Protein 5UIJ (pdb70)

Secondary structure (DSSP, 8-state):
-EEEEEE-HHHHHHHHHHHHHH-TT-EEEEE--TT--SS--SS--HHHHHHHTTPPB--HHHHHT-SSEEEEEES--S---GGGSSS--EEEEESS-TTSSEES-TTTHHHHTT-SEEEEEEEE--SSSS-SPEEEEEEEE--TT--HHHHHHHHHHHHHHHHHHHHHHHHHT----BPPPSTT--EE-GGG--GGG-----SS-HHHHHHHHHHT-BTTTB--EETTEEEEEEEE-S----SPTT-EEEE-SSEEEE--SSS-EEEEEP-HHHHHHHTTT--HHHHHHH-SSGGGGG---TT---HHHHHHHTT-HHHHHHHHHHT--TT-B-TT--BHHHHHHHHHHHH---TTHHHHHHTT--TT---TTS--HHHHHHHTT-HHHHHHHHTT--/-EEEEEE-HHHHHHHHHHHHHH-TT-EEEEEE-TT--SS--SS--HHHHHHHHTPPB--HHHHHT-TTEEEEEES--S---GGGSSS--EEEEESSSTTTTEES-TTTHHHHTT-SEEEEEEEE--SSSS-SPEEEEEEEE--TT--HHHHHHHHHHHHHHHHHHHHHHHHTT----BPPPSTT--EE-GGG--TTS-----SS-HHHHHHHHHHH-BTTTB--EETTEEEEEEEE-S----SPTT-EEEE-SSEEEE--SSS-EEEEE--HHHHHHHTTT--HHHHHHH-SSGGGGG---TT---HHHHHHHTT-HHHHHHHHHTT--TT-B-TT--BHHHHHHHHHHHH---TTHHHHHHTT--TT---TTS--HHHHHHHHT-HHHHHHHHTT-

Structure (mmCIF, N/CA/C/O backbone):
data_5UIJ
#
_entry.id   5UIJ
#
_cell.length_a   73.910
_cell.length_b   64.757
_cell.length_c   97.757
_cell.angle_alpha   90.00
_cell.angle_beta   90.54
_cell.angle_gamma   90.00
#
_symmetry.space_group_name_H-M   'P 1 21 1'
#
loop_
_entity.id
_entity.type
_entity.pdbx_description
1 polymer Formyltransferase
2 non-polymer "THYMIDINE-5'-DIPHOSPHATE"
3 non-polymer 1,2-ETHANEDIOL
4 non-polymer 'SODIUM ION'
5 water water
#
loop_
_atom_site.group_PDB
_atom_site.id
_atom_site.type_symbol
_atom_site.label_atom_id
_atom_site.label_alt_id
_atom_site.label_comp_id
_atom_site.label_asym_id
_atom_site.label_entity_id
_atom_site.label_seq_id
_atom_site.pdbx_PDB_ins_code
_atom_site.Cartn_x
_atom_site.Cartn_y
_atom_site.Cartn_z
_atom_site.occupancy
_atom_site.B_iso_or_equiv
_atom_site.auth_seq_id
_atom_site.auth_comp_id
_atom_site.auth_asym_id
_atom_site.auth_atom_id
_atom_site.pdbx_PDB_model_num
ATOM 1 N N . MET A 1 8 ? -15.388 -8.255 15.624 1.00 55.84 1 MET A N 1
ATOM 2 C CA . MET A 1 8 ? -15.285 -7.175 16.636 1.00 57.59 1 MET A CA 1
ATOM 3 C C . MET A 1 8 ? -14.714 -5.959 15.910 1.00 48.75 1 MET A C 1
ATOM 4 O O . MET A 1 8 ? -14.705 -5.973 14.682 1.00 33.51 1 MET A O 1
ATOM 9 N N . LYS A 1 9 ? -14.320 -4.892 16.605 1.00 34.74 2 LYS A N 1
ATOM 10 C CA . LYS A 1 9 ? -13.935 -3.640 15.930 1.00 32.59 2 LYS A CA 1
ATOM 11 C C . LYS A 1 9 ? -12.578 -3.104 16.408 1.00 29.15 2 LYS A C 1
ATOM 12 O O . LYS A 1 9 ? -12.149 -3.367 17.522 1.00 27.27 2 LYS A O 1
ATOM 18 N N . ILE A 1 10 ? -11.895 -2.342 15.561 1.00 28.21 3 ILE A N 1
ATOM 19 C CA . ILE A 1 10 ? -10.633 -1.724 15.958 1.00 24.52 3 ILE A CA 1
ATOM 20 C C . ILE A 1 10 ? -10.529 -0.325 15.362 1.00 22.43 3 ILE A C 1
ATOM 21 O O . ILE A 1 10 ? -10.955 -0.068 14.242 1.00 23.14 3 ILE A O 1
ATOM 26 N N . ILE A 1 11 ? -9.974 0.585 16.156 1.00 21.70 4 ILE A N 1
ATOM 27 C CA . ILE A 1 11 ? -9.687 1.936 15.712 1.00 20.63 4 ILE A CA 1
ATOM 28 C C . ILE A 1 11 ? -8.168 2.077 15.645 1.00 18.92 4 ILE A C 1
ATOM 29 O O . ILE A 1 11 ? -7.478 1.804 16.629 1.00 19.90 4 ILE A O 1
ATOM 34 N N . ILE A 1 12 ? -7.677 2.440 14.473 1.00 17.26 5 ILE A N 1
ATOM 35 C CA . ILE A 1 12 ? -6.248 2.572 14.244 1.00 19.34 5 ILE A CA 1
ATOM 36 C C . ILE A 1 12 ? -6.031 4.066 14.124 1.00 15.25 5 ILE A C 1
ATOM 37 O O . ILE A 1 12 ? -6.512 4.724 13.214 1.00 16.76 5 ILE A O 1
ATOM 42 N N . ALA A 1 13 ? -5.217 4.585 15.025 1.00 16.43 6 ALA A N 1
ATOM 43 C CA . ALA A 1 13 ? -5.031 6.044 15.140 1.00 16.37 6 ALA A CA 1
ATOM 44 C C . ALA A 1 13 ? -3.568 6.413 14.969 1.00 14.83 6 ALA A C 1
ATOM 45 O O . ALA A 1 13 ? -2.724 6.056 15.776 1.00 15.47 6 ALA A O 1
ATOM 47 N N . GLY A 1 14 ? -3.238 7.093 13.894 1.00 15.23 7 GLY A N 1
ATOM 48 C CA . GLY A 1 14 ? -1.841 7.440 13.699 1.00 18.35 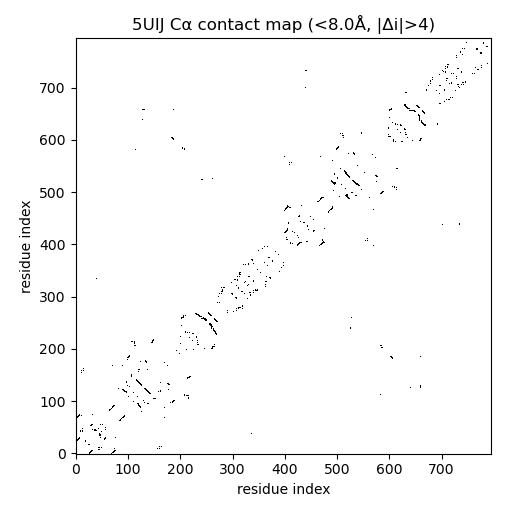7 GLY A CA 1
ATOM 49 C C . GLY A 1 14 ? -1.453 7.561 12.252 1.00 18.52 7 GLY A C 1
ATOM 50 O O . GLY A 1 14 ? -2.272 7.998 11.400 1.00 19.83 7 GLY A O 1
ATOM 51 N N . LYS A 1 15 ? -0.209 7.169 11.992 1.00 16.47 8 LYS A N 1
ATOM 52 C CA . LYS A 1 15 ? 0.450 7.548 10.746 1.00 16.71 8 LYS A CA 1
ATOM 53 C C . LYS A 1 15 ? 1.496 6.587 10.224 1.00 16.15 8 LYS A C 1
ATOM 54 O O . LYS A 1 15 ? 1.913 5.679 10.942 1.00 15.34 8 LYS A O 1
ATOM 60 N N . ASN A 1 16 ? 1.933 6.865 8.993 1.00 17.76 9 ASN A N 1
ATOM 61 C CA . ASN A 1 16 ? 3.176 6.304 8.416 1.00 18.05 9 ASN A CA 1
ATOM 62 C C . ASN A 1 16 ? 3.072 4.792 8.159 1.00 20.01 9 ASN A C 1
ATOM 63 O O . ASN A 1 16 ? 1.988 4.217 8.236 1.00 20.65 9 ASN A O 1
ATOM 68 N N . ASP A 1 17 ? 4.181 4.126 7.829 1.00 20.60 10 ASP A N 1
ATOM 69 C CA . ASP A 1 17 ? 4.123 2.727 7.381 1.00 19.67 10 ASP A CA 1
ATOM 70 C C . ASP A 1 17 ? 3.659 1.819 8.495 1.00 22.53 10 ASP A C 1
ATOM 71 O O . ASP A 1 17 ? 3.139 0.704 8.258 1.00 20.35 10 ASP A O 1
ATOM 76 N N . ILE A 1 18 ? 3.819 2.266 9.740 1.00 20.71 11 ILE A N 1
ATOM 77 C CA . ILE A 1 18 ? 3.321 1.417 10.813 1.00 18.32 11 ILE A CA 1
ATOM 78 C C . ILE A 1 18 ? 1.781 1.310 10.814 1.00 20.22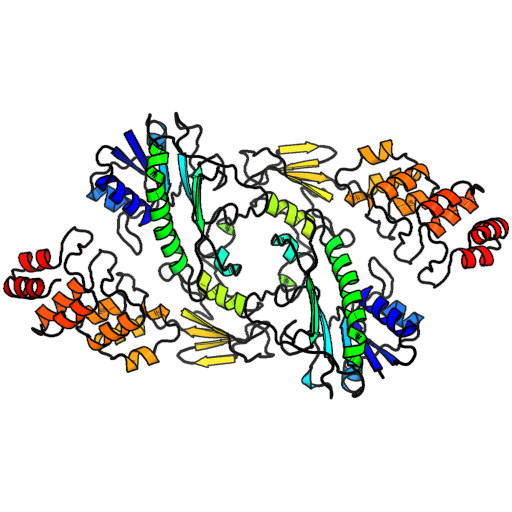 11 ILE A C 1
ATOM 79 O O . ILE A 1 18 ? 1.245 0.196 10.877 1.00 18.55 11 ILE A O 1
ATOM 84 N N . ALA A 1 19 ? 1.062 2.435 10.756 1.00 18.46 12 ALA A N 1
ATOM 85 C CA . ALA A 1 19 ? -0.400 2.410 10.596 1.00 19.37 12 ALA A CA 1
ATOM 86 C C . ALA A 1 19 ? -0.828 1.679 9.313 1.00 20.25 12 ALA A C 1
ATOM 87 O O . ALA A 1 19 ? -1.686 0.775 9.349 1.00 19.96 12 ALA A O 1
ATOM 89 N N . VAL A 1 20 ? -0.196 2.015 8.198 1.00 17.83 13 VAL A N 1
ATOM 90 C CA . VAL A 1 20 ? -0.535 1.380 6.929 1.00 21.08 13 VAL A CA 1
ATOM 91 C C . VAL A 1 20 ? -0.398 -0.125 7.048 1.00 21.24 13 VAL A C 1
ATOM 92 O O . VAL A 1 20 ? -1.315 -0.890 6.744 1.00 25.63 13 VAL A O 1
ATOM 96 N N . ASN A 1 21 ? 0.740 -0.572 7.545 1.00 25.65 14 ASN A N 1
ATOM 97 C CA . ASN A 1 21 ? 1.031 -1.992 7.490 1.00 27.15 14 ASN A CA 1
ATOM 98 C C . ASN A 1 21 ? 0.313 -2.810 8.521 1.00 28.34 14 ASN A C 1
ATOM 99 O O . ASN A 1 21 ? 0.018 -3.982 8.275 1.00 25.73 14 ASN A O 1
ATOM 104 N N . VAL A 1 22 ? 0.091 -2.236 9.698 1.00 22.98 15 VAL A N 1
ATOM 105 C CA . VAL A 1 22 ? -0.790 -2.895 10.646 1.00 22.32 15 VAL A CA 1
ATOM 106 C C . VAL A 1 22 ? -2.185 -3.036 10.052 1.00 21.58 15 VAL A C 1
ATOM 107 O O . VAL A 1 22 ? -2.793 -4.111 10.118 1.00 25.40 15 VAL A O 1
ATOM 111 N N . THR A 1 23 ? -2.667 -1.975 9.418 1.00 20.62 16 THR A N 1
ATOM 112 C CA . THR A 1 23 ? -3.956 -2.036 8.753 1.00 21.81 16 THR A CA 1
ATOM 113 C C . THR A 1 23 ? -4.027 -3.107 7.651 1.00 27.43 16 THR A C 1
ATOM 114 O O . THR A 1 23 ? -5.013 -3.868 7.565 1.00 23.04 16 THR A O 1
ATOM 118 N N . ARG A 1 24 ? -2.996 -3.151 6.812 1.00 24.44 17 ARG A N 1
ATOM 119 C CA . ARG A 1 24 ? -2.971 -4.105 5.715 1.00 33.72 17 ARG A CA 1
ATOM 120 C C . ARG A 1 24 ? -3.037 -5.538 6.240 1.00 29.89 17 ARG A C 1
ATOM 121 O O . ARG A 1 24 ? -3.741 -6.384 5.665 1.00 29.25 17 ARG A O 1
ATOM 129 N N . TRP A 1 25 ? -2.324 -5.806 7.329 1.00 23.74 18 TRP A N 1
ATOM 130 C CA . TRP A 1 25 ? -2.326 -7.135 7.878 1.00 28.69 18 TRP A CA 1
ATOM 131 C C . TRP A 1 25 ? -3.721 -7.506 8.344 1.00 37.15 18 TRP A C 1
ATOM 132 O O . TRP A 1 25 ? -4.146 -8.647 8.146 1.00 31.33 18 TRP A O 1
ATOM 143 N N . LEU A 1 26 ? -4.389 -6.549 8.989 1.00 30.75 19 LEU A N 1
ATOM 144 C CA . LEU A 1 26 ? -5.724 -6.758 9.501 1.00 33.83 19 LEU A CA 1
ATOM 145 C C . LEU A 1 26 ? -6.719 -7.038 8.378 1.00 32.87 19 LEU A C 1
ATOM 146 O O . LEU A 1 26 ? -7.509 -7.962 8.482 1.00 32.85 19 LEU A O 1
ATOM 151 N N . GLN A 1 27 ? -6.687 -6.240 7.322 1.00 30.77 20 GLN A N 1
ATOM 152 C CA . GLN A 1 27 ? -7.506 -6.529 6.185 1.00 30.21 20 GLN A CA 1
ATOM 153 C C . GLN A 1 27 ? -7.201 -7.932 5.637 1.00 36.35 20 GLN A C 1
ATOM 154 O O . GLN A 1 27 ? -8.092 -8.580 5.112 1.00 33.33 20 GLN A O 1
ATOM 160 N N . LYS A 1 28 ? -5.985 -8.432 5.808 1.00 37.22 21 LYS A N 1
ATOM 161 C CA . LYS A 1 28 ? -5.654 -9.750 5.285 1.00 45.73 21 LYS A CA 1
ATOM 162 C C . LYS A 1 28 ? -6.064 -10.890 6.206 1.00 46.80 21 LYS A C 1
ATOM 163 O O . LYS A 1 28 ? -6.669 -11.848 5.743 1.00 42.79 21 LYS A O 1
ATOM 169 N N . LYS A 1 29 ? -5.708 -10.824 7.483 1.00 44.34 22 LYS A N 1
ATOM 170 C CA . LYS A 1 29 ? -5.797 -11.990 8.364 1.00 48.07 22 LYS A CA 1
ATOM 171 C C . LYS A 1 29 ? -6.984 -11.899 9.299 1.00 51.80 22 LYS A C 1
ATOM 172 O O . LYS A 1 29 ? -7.217 -12.811 10.088 1.00 58.51 22 LYS A O 1
ATOM 178 N N . LYS A 1 30 ? -7.698 -10.785 9.264 1.00 51.52 23 LYS A N 1
ATOM 179 C CA . LYS A 1 30 ? -8.795 -10.595 10.200 1.00 58.39 23 LYS A CA 1
ATOM 180 C C . LYS A 1 30 ? -9.889 -9.853 9.452 1.00 60.20 23 LYS A C 1
ATOM 181 O O . LYS A 1 30 ? -10.203 -8.707 9.762 1.00 65.34 23 LYS A O 1
ATOM 187 N N . LYS A 1 31 ? -10.462 -10.519 8.455 1.00 57.13 24 LYS A N 1
ATOM 188 C CA . LYS A 1 31 ? -11.323 -9.840 7.488 1.00 61.22 24 LYS A CA 1
ATOM 189 C C . LYS A 1 31 ? -12.706 -9.612 8.083 1.00 50.93 24 LYS A C 1
ATOM 190 O O . LYS A 1 31 ? -13.460 -8.756 7.624 1.00 46.19 24 LYS A O 1
ATOM 196 N N . ASN A 1 32 ? -12.989 -10.388 9.127 1.00 49.64 25 ASN A N 1
ATOM 197 C CA . ASN A 1 32 ? -14.116 -10.207 10.042 1.00 59.86 25 ASN A CA 1
ATOM 198 C C . ASN A 1 32 ? -14.127 -8.952 10.951 1.00 59.36 25 ASN A C 1
ATOM 199 O O . ASN A 1 32 ? -14.931 -8.886 11.878 1.00 59.66 25 ASN A O 1
ATOM 204 N N . ILE A 1 33 ? -13.225 -7.990 10.749 1.00 55.95 26 ILE A N 1
ATOM 205 C CA . ILE A 1 33 ? -12.962 -6.946 11.750 1.00 46.47 26 ILE A CA 1
ATOM 206 C C . ILE A 1 33 ? -13.304 -5.640 11.070 1.00 37.85 26 ILE A C 1
ATOM 207 O O . ILE A 1 33 ? -12.750 -5.312 10.025 1.00 43.63 26 ILE A O 1
ATOM 212 N N . GLU A 1 34 ? -14.199 -4.881 11.682 1.00 32.25 27 GLU A N 1
ATOM 213 C CA . GLU A 1 34 ? -14.507 -3.543 11.215 1.00 30.23 27 GLU A CA 1
ATOM 214 C C . GLU A 1 34 ? -13.388 -2.579 11.650 1.00 28.49 27 GLU A C 1
ATOM 215 O O . GLU A 1 34 ? -13.033 -2.518 12.836 1.00 27.36 27 GLU A O 1
ATOM 221 N N . ILE A 1 35 ? -12.833 -1.840 10.691 1.00 23.23 28 ILE A N 1
ATOM 222 C CA . ILE A 1 35 ? -11.663 -1.028 10.972 1.00 24.64 28 ILE A CA 1
ATOM 223 C C . ILE A 1 35 ? -12.083 0.406 10.845 1.00 21.67 28 ILE A C 1
ATOM 224 O O . ILE A 1 35 ? -12.739 0.732 9.874 1.00 20.98 28 ILE A O 1
ATOM 229 N N . TYR A 1 36 ? -11.735 1.241 11.822 1.00 20.81 29 TYR A N 1
ATOM 230 C CA . TYR A 1 36 ? -11.846 2.691 11.644 1.00 23.31 29 TYR A CA 1
ATOM 231 C C . TYR A 1 36 ? -10.502 3.327 11.902 1.00 21.38 29 TYR A C 1
ATOM 232 O O . TYR A 1 36 ? -9.718 2.854 12.736 1.00 23.65 29 TYR A O 1
ATOM 241 N N . ALA A 1 37 ? -10.318 4.450 11.228 1.00 21.00 30 ALA A N 1
ATOM 242 C CA . ALA A 1 37 ? -9.049 5.113 11.175 1.00 20.84 30 ALA A CA 1
ATOM 243 C C . ALA A 1 37 ? -9.200 6.492 11.787 1.00 20.78 30 ALA A C 1
ATOM 244 O O . ALA A 1 37 ? -10.187 7.203 11.507 1.00 20.91 30 ALA A O 1
ATOM 246 N N . ILE A 1 38 ? -8.184 6.920 12.538 1.00 18.68 31 ILE A N 1
ATOM 247 C CA . ILE A 1 38 ? -7.988 8.345 12.788 1.00 19.12 31 ILE A CA 1
ATOM 248 C C . ILE A 1 38 ? -6.616 8.745 12.270 1.00 21.94 31 ILE A C 1
ATOM 249 O O . ILE A 1 38 ? -5.612 8.068 12.538 1.00 19.45 31 ILE A O 1
ATOM 254 N N . CYS A 1 39 ? -6.565 9.861 11.557 1.00 17.37 32 CYS A N 1
ATOM 255 C CA . CYS A 1 39 ? -5.317 10.297 10.963 1.00 19.56 32 CYS A CA 1
ATOM 256 C C . CYS A 1 39 ? -4.764 11.455 11.768 1.00 21.13 32 CYS A C 1
ATOM 257 O O . CYS A 1 39 ? -5.471 12.040 12.598 1.00 19.27 32 CYS A O 1
ATOM 260 N N . ASN A 1 40 ? -3.511 11.780 11.474 1.00 19.72 33 ASN A N 1
ATOM 261 C CA . ASN A 1 40 ? -2.806 12.820 12.203 1.00 21.28 33 ASN A CA 1
ATOM 262 C C . ASN A 1 40 ? -3.035 14.133 11.472 1.00 25.14 33 ASN A C 1
ATOM 263 O O . ASN A 1 40 ? -3.213 14.134 10.265 1.00 22.15 33 ASN A O 1
ATOM 268 N N . ALA A 1 41 ? -2.994 15.242 12.202 1.00 24.75 34 ALA A N 1
ATOM 269 C CA . ALA A 1 41 ? -3.287 16.559 11.640 1.00 28.68 34 ALA A CA 1
ATOM 270 C C . ALA A 1 41 ? -2.389 16.919 10.471 1.00 26.01 34 ALA A C 1
ATOM 271 O O . ALA A 1 41 ? -2.751 17.737 9.621 1.00 26.14 34 ALA A O 1
ATOM 273 N N . ASN A 1 42 ? -1.204 16.337 10.395 1.00 22.15 35 ASN A N 1
ATOM 274 C CA . ASN A 1 42 ? -0.319 16.755 9.331 1.00 26.08 35 ASN A CA 1
ATOM 275 C C . ASN A 1 42 ? -0.095 15.703 8.258 1.00 26.70 35 ASN A C 1
ATOM 276 O O . ASN A 1 42 ? 0.890 15.763 7.555 1.00 28.90 35 ASN A O 1
ATOM 281 N N . ASP A 1 43 ? -0.985 14.724 8.177 1.00 25.06 36 ASP A N 1
ATOM 282 C CA . ASP A 1 43 ? -0.957 13.756 7.110 1.00 26.25 36 ASP A CA 1
ATOM 283 C C . ASP A 1 43 ? -1.548 14.483 5.887 1.00 30.89 36 ASP A C 1
ATOM 284 O O . ASP A 1 43 ? -2.759 14.771 5.854 1.00 35.42 36 ASP A O 1
ATOM 289 N N . THR A 1 44 ? -0.687 14.818 4.921 1.00 26.67 37 THR A N 1
ATOM 290 C CA . THR A 1 44 ? -1.078 15.595 3.735 1.00 30.91 37 THR A CA 1
ATOM 291 C C . THR A 1 44 ? -1.992 14.827 2.790 1.00 33.49 37 THR A C 1
ATOM 292 O O . THR A 1 44 ? -2.480 15.389 1.818 1.00 35.66 37 THR A O 1
ATOM 296 N N . GLY A 1 45 ? -2.175 13.529 2.991 1.00 29.07 38 GLY A N 1
ATOM 297 C CA . GLY A 1 45 ? -2.865 12.717 1.994 1.00 29.86 38 GLY A CA 1
ATOM 298 C C . GLY A 1 45 ? -2.003 12.277 0.820 1.00 29.56 38 GLY A C 1
ATOM 299 O O . GLY A 1 45 ? -2.480 11.582 -0.064 1.00 31.99 38 GLY A O 1
ATOM 300 N N . ILE A 1 46 ? -0.720 12.614 0.825 1.00 29.35 39 ILE A N 1
ATOM 301 C CA . ILE A 1 46 ? 0.193 12.257 -0.256 1.00 30.89 39 ILE A CA 1
ATOM 302 C C . ILE A 1 46 ? 1.336 11.418 0.283 1.00 30.04 39 ILE A C 1
ATOM 303 O O . ILE A 1 46 ? 1.854 11.727 1.355 1.00 29.88 39 ILE A O 1
ATOM 308 N N . ASP A 1 47 ? 1.738 10.382 -0.452 1.00 24.96 40 ASP A N 1
ATOM 309 C CA . ASP A 1 47 ? 2.804 9.518 0.013 1.00 29.28 40 ASP A CA 1
ATOM 310 C C . ASP A 1 47 ? 4.130 10.270 0.017 1.00 29.33 40 ASP A C 1
ATOM 311 O O . ASP A 1 47 ? 4.381 11.042 -0.901 1.00 30.96 40 ASP A O 1
ATOM 316 N N . THR A 1 48 ? 4.952 10.099 1.050 1.00 27.22 41 THR A N 1
ATOM 317 C CA . THR A 1 48 ? 6.299 10.668 1.042 1.00 28.57 41 THR A CA 1
ATOM 318 C C . THR A 1 48 ? 7.306 9.588 1.385 1.00 27.04 41 THR A C 1
ATOM 319 O O . THR A 1 48 ? 7.080 8.429 1.034 1.00 25.64 41 THR A O 1
ATOM 323 N N . PHE A 1 49 ? 8.403 9.899 2.087 1.00 25.53 42 PHE A N 1
ATOM 324 C CA . PHE A 1 49 ? 9.271 8.805 2.556 1.00 25.15 42 PHE A CA 1
ATOM 325 C C . PHE A 1 49 ? 8.547 7.777 3.430 1.00 25.02 42 PHE A C 1
ATOM 326 O O . PHE A 1 49 ? 8.973 6.642 3.489 1.00 20.47 42 PHE A O 1
ATOM 334 N N . GLN A 1 50 ? 7.444 8.151 4.080 1.00 24.54 43 GLN A N 1
ATOM 335 C CA . GLN A 1 50 ? 6.478 7.171 4.622 1.00 21.67 43 GLN A CA 1
ATOM 336 C C . GLN A 1 50 ? 5.175 7.296 3.854 1.00 20.10 43 GLN A C 1
ATOM 337 O O . GLN A 1 50 ? 4.831 8.388 3.398 1.00 18.48 43 GLN A O 1
ATOM 343 N N . ARG A 1 51 ? 4.414 6.202 3.832 1.00 22.31 44 ARG A N 1
ATOM 344 C CA . ARG A 1 51 ? 3.114 6.220 3.183 1.00 25.17 44 ARG A CA 1
ATOM 345 C C . ARG A 1 51 ? 2.169 7.142 3.970 1.00 23.77 44 ARG A C 1
ATOM 346 O O . ARG A 1 51 ? 2.288 7.302 5.193 1.00 27.05 44 ARG A O 1
ATOM 354 N N . SER A 1 52 ? 1.282 7.813 3.250 1.00 19.69 45 SER A N 1
ATOM 355 C CA . SER A 1 52 ? 0.128 8.459 3.844 1.00 23.48 45 SER A CA 1
ATOM 356 C C . SER A 1 52 ? -0.913 7.428 4.303 1.00 21.87 45 SER A C 1
ATOM 357 O O . SER A 1 52 ? -1.510 6.721 3.490 1.00 21.84 45 SER A O 1
ATOM 360 N N . PHE A 1 53 ? -1.127 7.366 5.616 1.00 18.75 46 PHE A N 1
ATOM 361 C CA . PHE A 1 53 ? -2.223 6.599 6.160 1.00 19.16 46 PHE A CA 1
ATOM 362 C C . PHE A 1 53 ? -3.586 7.106 5.680 1.00 21.34 46 PHE A C 1
ATOM 363 O O . PHE A 1 53 ? -4.462 6.291 5.396 1.00 22.21 46 PHE A O 1
ATOM 371 N N . LYS A 1 54 ? -3.753 8.414 5.547 1.00 21.58 47 LYS A N 1
ATOM 372 C CA . LYS A 1 54 ? -5.027 8.979 5.121 1.00 25.70 47 LYS A CA 1
ATOM 373 C C . LYS A 1 54 ? -5.332 8.523 3.683 1.00 30.26 47 LYS A C 1
ATOM 374 O O . LYS A 1 54 ? -6.474 8.209 3.334 1.00 23.48 47 LYS A O 1
ATOM 380 N N . LYS A 1 55 ? -4.291 8.548 2.847 1.00 30.23 48 LYS A N 1
ATOM 381 C CA . LYS A 1 55 ? -4.404 8.117 1.464 1.00 28.07 48 LYS A CA 1
ATOM 382 C C . LYS A 1 55 ? -4.792 6.674 1.377 1.00 26.41 48 LYS A C 1
ATOM 383 O O . LYS A 1 55 ? -5.703 6.321 0.653 1.00 34.74 48 LYS A O 1
ATOM 389 N N . TYR A 1 56 ? -4.064 5.839 2.093 1.00 23.74 49 TYR A N 1
ATOM 390 C CA . TYR A 1 56 ? -4.374 4.450 2.193 1.00 22.32 49 TYR A CA 1
ATOM 391 C C . TYR A 1 56 ? -5.820 4.170 2.597 1.00 26.30 49 TYR A C 1
ATOM 392 O O . TYR A 1 56 ? -6.509 3.369 1.960 1.00 24.35 49 TYR A O 1
ATOM 401 N N . CYS A 1 57 ? -6.275 4.810 3.669 1.00 23.87 50 CYS A N 1
ATOM 402 C CA . CYS A 1 57 ? -7.656 4.614 4.112 1.00 24.65 50 CYS A CA 1
ATOM 403 C C . CYS A 1 57 ? -8.660 5.074 3.035 1.00 24.81 50 CYS A C 1
ATOM 404 O O . CYS A 1 57 ? -9.631 4.383 2.761 1.00 25.62 50 CYS A O 1
ATOM 407 N N . LYS A 1 58 ? -8.428 6.217 2.404 1.00 27.54 51 LYS A N 1
ATOM 408 C CA . LYS A 1 58 ? -9.305 6.608 1.310 1.00 31.79 51 LYS A CA 1
ATOM 409 C C . LYS A 1 58 ? -9.312 5.612 0.158 1.00 35.33 51 LYS A C 1
ATOM 410 O O . LYS A 1 58 ? -10.374 5.168 -0.276 1.00 32.37 51 LYS A O 1
ATOM 416 N N . ASP A 1 59 ? -8.127 5.231 -0.291 1.00 32.94 52 ASP A N 1
ATOM 417 C CA . ASP A 1 59 ? -7.987 4.262 -1.365 1.00 34.41 52 ASP A CA 1
ATOM 418 C C . ASP A 1 59 ? -8.542 2.906 -0.983 1.00 34.32 52 ASP A C 1
ATOM 419 O O . ASP A 1 59 ? -8.856 2.118 -1.850 1.00 33.66 52 ASP A O 1
ATOM 424 N N . ASN A 1 60 ? -8.689 2.609 0.298 1.00 30.63 53 ASN A N 1
ATOM 425 C CA . ASN A 1 60 ? -9.241 1.315 0.681 1.00 32.46 53 ASN A CA 1
ATOM 426 C C . ASN A 1 60 ? -10.606 1.405 1.368 1.00 29.67 53 ASN A C 1
ATOM 427 O O . ASN A 1 60 ? -11.031 0.475 2.044 1.00 30.72 53 ASN A O 1
ATOM 432 N N . LEU A 1 61 ? -11.307 2.514 1.170 1.00 31.35 54 LEU A N 1
ATOM 433 C CA . LEU A 1 61 ? -12.628 2.663 1.768 1.00 36.35 54 LEU A CA 1
ATOM 434 C C . LEU A 1 61 ? -12.646 2.329 3.267 1.00 35.23 54 LEU A C 1
ATOM 435 O O . LEU A 1 61 ? -13.627 1.790 3.762 1.00 33.69 54 LEU A O 1
ATOM 440 N N . ILE A 1 62 ? -11.591 2.700 4.000 1.00 29.85 55 ILE A N 1
ATOM 441 C CA . ILE A 1 62 ? -11.573 2.550 5.451 1.00 27.55 55 ILE A CA 1
ATOM 442 C C . ILE A 1 62 ? -12.101 3.862 5.995 1.00 23.77 55 ILE A C 1
ATOM 443 O O . ILE A 1 62 ? -11.593 4.905 5.646 1.00 29.24 55 ILE A O 1
ATOM 448 N N . PRO A 1 63 ? -13.167 3.841 6.791 1.00 22.78 56 PRO A N 1
ATOM 449 C CA . PRO A 1 63 ? -13.723 5.115 7.247 1.00 21.33 56 PRO A CA 1
ATOM 450 C C . PRO A 1 63 ? -12.745 5.845 8.177 1.00 22.26 56 PRO A C 1
ATOM 451 O O . PRO A 1 63 ? -12.127 5.256 9.072 1.00 21.07 56 PRO A O 1
ATOM 455 N N . ILE A 1 64 ? -12.588 7.127 7.901 1.00 26.27 57 ILE A N 1
ATOM 456 C CA . ILE A 1 64 ? -11.801 7.981 8.763 1.00 26.63 57 ILE A CA 1
ATOM 457 C C . ILE A 1 64 ? -12.732 8.766 9.690 1.00 26.82 57 ILE A C 1
ATOM 458 O O . ILE A 1 64 ? -13.656 9.455 9.261 1.00 22.56 57 ILE A O 1
ATOM 463 N N . ILE A 1 65 ? -12.460 8.667 10.974 1.00 22.06 58 ILE A N 1
ATOM 464 C CA . ILE A 1 65 ? -13.276 9.315 12.014 1.00 21.57 58 ILE A CA 1
ATOM 465 C C . ILE A 1 65 ? -12.457 10.284 12.858 1.00 19.68 58 ILE A C 1
ATOM 466 O O . ILE A 1 65 ? -11.255 10.382 12.682 1.00 18.44 58 ILE A O 1
ATOM 471 N N . SER A 1 66 ? -13.130 11.016 13.749 1.00 21.67 59 SER A N 1
ATOM 472 C CA . SER A 1 66 ? -12.450 11.865 14.712 1.00 19.10 59 SER A CA 1
ATOM 473 C C . SER A 1 66 ? -12.207 11.089 16.002 1.00 17.75 59 SER A C 1
ATOM 474 O O . SER A 1 66 ? -12.815 10.082 16.313 1.00 15.98 59 SER A O 1
ATOM 477 N N . LEU A 1 67 ? -11.298 11.606 16.808 1.00 20.00 60 LEU A N 1
ATOM 478 C CA . LEU A 1 67 ? -11.091 11.046 18.127 1.00 19.77 60 LEU A CA 1
ATOM 479 C C . LEU A 1 67 ? -12.386 11.195 18.928 1.00 21.06 60 LEU A C 1
ATOM 480 O O . LEU A 1 67 ? -12.819 10.292 19.650 1.00 19.82 60 LEU A O 1
ATOM 485 N N . ALA A 1 68 ? -13.067 12.320 18.792 1.00 18.86 61 ALA A N 1
ATOM 486 C CA . ALA A 1 68 ? -14.315 12.433 19.534 1.00 19.26 61 ALA A CA 1
ATOM 487 C C . ALA A 1 68 ? -15.334 11.359 19.119 1.00 21.44 61 ALA A C 1
ATOM 488 O O . ALA A 1 68 ? -16.106 10.847 19.927 1.00 18.29 61 ALA A O 1
ATOM 490 N N . GLU A 1 69 ? -15.360 11.011 17.837 1.00 22.33 62 GLU A N 1
ATOM 491 C CA . GLU A 1 69 ? -16.246 9.933 17.376 1.00 22.08 62 GLU A CA 1
ATOM 492 C C . GLU A 1 69 ? -15.758 8.590 17.924 1.00 20.32 62 GLU A C 1
ATOM 493 O O . GLU A 1 69 ? -16.556 7.747 18.299 1.00 19.63 62 GLU A O 1
ATOM 499 N N . ALA A 1 70 ? -14.447 8.378 17.941 1.00 20.45 63 ALA A N 1
ATOM 500 C CA . ALA A 1 70 ? -13.891 7.099 18.401 1.00 20.33 63 ALA A CA 1
ATOM 501 C C . ALA A 1 70 ? -14.259 6.808 19.847 1.00 20.36 63 ALA A C 1
ATOM 502 O O . ALA A 1 70 ? -14.520 5.664 20.211 1.00 23.08 63 ALA A O 1
ATOM 504 N N . TYR A 1 71 ? -14.223 7.847 20.680 1.00 21.84 64 TYR A N 1
ATOM 505 C CA . TYR A 1 71 ? -14.731 7.769 22.064 1.00 21.11 64 TYR A CA 1
ATOM 506 C C . TYR A 1 71 ? -16.118 7.109 22.228 1.00 23.94 64 TYR A C 1
ATOM 507 O O . TYR A 1 71 ? -16.364 6.450 23.234 1.00 23.53 64 TYR A O 1
ATOM 516 N N . LYS A 1 72 ? -17.006 7.267 21.249 1.00 27.12 65 LYS A N 1
ATOM 517 C CA . LYS A 1 72 ? -18.389 6.797 21.326 1.00 28.66 65 LYS A CA 1
ATOM 518 C C . LYS A 1 72 ? -18.605 5.433 20.735 1.00 29.89 65 LYS A C 1
ATOM 519 O O . LYS A 1 72 ? -19.726 4.949 20.771 1.00 27.21 65 LYS A O 1
ATOM 525 N N . ILE A 1 73 ? -17.572 4.785 20.202 1.00 27.31 66 ILE A N 1
ATOM 526 C CA . ILE A 1 73 ? -17.759 3.456 19.620 1.00 24.67 66 ILE A CA 1
ATOM 527 C C . ILE A 1 73 ? -17.606 2.392 20.679 1.00 28.12 66 ILE A C 1
ATOM 528 O O . ILE A 1 73 ? -16.555 2.286 21.308 1.00 27.28 66 ILE A O 1
ATOM 533 N N . ASP A 1 74 ? -18.652 1.601 20.892 1.00 31.76 67 ASP A N 1
ATOM 534 C CA . ASP A 1 74 ? -18.577 0.539 21.891 1.00 34.83 67 ASP A CA 1
ATOM 535 C C . ASP A 1 74 ? -17.952 -0.754 21.353 1.00 32.53 67 ASP A C 1
ATOM 536 O O . ASP A 1 74 ? -18.012 -1.047 20.145 1.00 30.96 67 ASP A O 1
ATOM 541 N N . ASP A 1 75 ? -17.371 -1.534 22.262 1.00 28.04 68 ASP A N 1
ATOM 542 C CA . ASP A 1 75 ? -16.918 -2.864 21.910 1.00 33.46 68 ASP A CA 1
ATOM 543 C C . ASP A 1 75 ? -15.875 -2.778 20.792 1.00 34.95 68 ASP A C 1
ATOM 544 O O . ASP A 1 75 ? -15.897 -3.547 19.816 1.00 33.95 68 ASP A O 1
ATOM 549 N N . ALA A 1 76 ? -15.011 -1.768 20.897 1.00 32.34 69 ALA A N 1
ATOM 550 C CA . ALA A 1 76 ? -13.886 -1.623 19.960 1.00 31.02 69 ALA A CA 1
ATOM 551 C C . ALA A 1 76 ? -12.659 -1.676 20.822 1.00 29.25 69 ALA A C 1
ATOM 552 O O . ALA A 1 76 ? -12.759 -1.360 21.998 1.00 28.27 69 ALA A O 1
ATOM 554 N N . ILE A 1 77 ? -11.513 -2.043 20.250 1.00 26.07 70 ILE A N 1
ATOM 555 C CA . ILE A 1 77 ? -10.258 -1.635 20.878 1.00 24.88 70 ILE A CA 1
ATOM 556 C C . ILE A 1 77 ? -9.645 -0.453 20.130 1.00 21.52 70 ILE A C 1
ATOM 557 O O . ILE A 1 77 ? -9.938 -0.177 18.972 1.00 21.11 70 ILE A O 1
ATOM 562 N N . PHE A 1 78 ? -8.770 0.244 20.823 1.00 22.55 71 PHE A N 1
ATOM 563 C CA . PHE A 1 78 ? -8.152 1.432 20.256 1.00 20.14 71 PHE A CA 1
ATOM 564 C C . PHE A 1 78 ? -6.640 1.241 20.229 1.00 17.66 71 PHE A C 1
ATOM 565 O O . PHE A 1 78 ? -6.017 0.895 21.244 1.00 17.16 71 PHE A O 1
ATOM 573 N N . LEU A 1 79 ? -6.043 1.515 19.072 1.00 19.37 72 LEU A N 1
ATOM 574 C CA . LEU A 1 79 ? -4.616 1.311 18.900 1.00 17.39 72 LEU A CA 1
ATOM 575 C C . LEU A 1 79 ? -4.002 2.507 18.211 1.00 16.79 72 LEU A C 1
ATOM 576 O O . LEU A 1 79 ? -4.236 2.783 17.037 1.00 18.00 72 LEU A O 1
ATOM 581 N N . SER A 1 80 ? -3.144 3.137 19.002 1.00 16.13 73 SER A N 1
ATOM 582 C CA . SER A 1 80 ? -2.351 4.291 18.662 1.00 18.25 73 SER A CA 1
ATOM 583 C C . SER A 1 80 ? -0.963 3.967 18.076 1.00 18.36 73 SER A C 1
ATOM 584 O O . SER A 1 80 ? -0.151 3.272 18.745 1.00 16.89 73 SER A O 1
ATOM 587 N N . LEU A 1 81 ? -0.632 4.534 16.912 1.00 14.33 74 LEU A N 1
ATOM 588 C CA . LEU A 1 81 ? 0.615 4.230 16.196 1.00 15.34 74 LEU A CA 1
ATOM 589 C C . LEU A 1 81 ? 1.215 5.521 15.629 1.00 18.97 74 LEU A C 1
ATOM 590 O O . LEU A 1 81 ? 0.844 5.955 14.548 1.00 15.72 74 LEU A O 1
ATOM 595 N N . GLU A 1 82 ? 2.129 6.129 16.387 1.00 16.61 75 GLU A N 1
ATOM 596 C CA . GLU A 1 82 ? 2.649 7.470 16.117 1.00 18.11 75 GLU A CA 1
ATOM 597 C C . GLU A 1 82 ? 1.540 8.520 15.997 1.00 17.67 75 GLU A C 1
ATOM 598 O O . GLU A 1 82 ? 1.614 9.479 15.234 1.00 16.37 75 GLU A O 1
ATOM 604 N N . PHE A 1 83 ? 0.506 8.346 16.807 1.00 19.58 76 PHE A N 1
ATOM 605 C CA . PHE A 1 83 ? -0.617 9.281 16.839 1.00 16.45 76 PHE A CA 1
ATOM 606 C C . PHE A 1 83 ? -0.183 10.595 17.475 1.00 20.27 76 PHE A C 1
ATOM 607 O O . PHE A 1 83 ? 0.686 10.622 18.331 1.00 19.88 76 PHE A O 1
ATOM 615 N N . ASP A 1 84 ? -0.794 11.684 17.032 1.00 19.50 77 ASP A N 1
ATOM 616 C CA . ASP A 1 84 ? -0.403 13.021 17.416 1.00 24.28 77 ASP A CA 1
ATOM 617 C C . ASP A 1 84 ? -1.420 13.696 18.342 1.00 23.93 77 ASP A C 1
ATOM 618 O O . ASP A 1 84 ? -1.321 14.879 18.533 1.00 27.24 77 ASP A O 1
ATOM 623 N N . LYS A 1 85 ? -2.393 12.988 18.895 1.00 21.79 78 LYS A N 1
ATOM 624 C CA . LYS A 1 85 ? -3.362 13.632 19.778 1.00 20.25 78 LYS A CA 1
ATOM 625 C C . LYS A 1 85 ? -3.371 13.003 21.135 1.00 22.11 78 LYS A C 1
ATOM 626 O O . LYS A 1 85 ? -3.283 11.775 21.276 1.00 20.49 78 LYS A O 1
ATOM 632 N N . ILE A 1 86 ? -3.593 13.838 22.144 1.00 25.08 79 ILE A N 1
ATOM 633 C CA . ILE A 1 86 ? -3.762 13.332 23.496 1.00 23.78 79 ILE A CA 1
ATOM 634 C C . ILE A 1 86 ? -5.057 12.552 23.627 1.00 24.30 79 ILE A C 1
ATOM 635 O O . ILE A 1 86 ? -6.157 13.080 23.392 1.00 26.69 79 ILE A O 1
ATOM 640 N N . VAL A 1 87 ? -4.935 11.313 24.074 1.00 20.40 80 VAL A N 1
ATOM 641 C CA . VAL A 1 87 ? -6.081 10.450 24.155 1.00 20.48 80 VAL A CA 1
ATOM 642 C C . VAL A 1 87 ? -6.539 10.416 25.617 1.00 23.02 80 VAL A C 1
ATOM 643 O O . VAL A 1 87 ? -5.719 10.163 26.489 1.00 21.65 80 VAL A O 1
ATOM 647 N N . GLN A 1 88 ? -7.816 10.696 25.886 1.00 21.76 81 GLN A N 1
ATOM 648 C CA . GLN A 1 88 ? -8.387 10.766 27.248 1.00 19.25 81 GLN A CA 1
ATOM 649 C C . GLN A 1 88 ? -9.133 9.502 27.557 1.00 20.78 81 GLN A C 1
ATOM 650 O O . GLN A 1 88 ? -10.264 9.330 27.076 1.00 18.36 81 GLN A O 1
ATOM 656 N N . PRO A 1 89 ? -8.503 8.598 28.346 1.00 19.79 82 PRO A N 1
ATOM 657 C CA . PRO A 1 89 ? -9.108 7.284 28.619 1.00 22.59 82 PRO A CA 1
ATOM 658 C C . PRO A 1 89 ? -10.511 7.264 29.198 1.00 26.03 82 PRO A C 1
ATOM 659 O O . PRO A 1 89 ? -11.334 6.403 28.813 1.00 22.86 82 PRO A O 1
ATOM 663 N N . SER A 1 90 ? -10.826 8.245 30.048 1.00 27.50 83 SER A N 1
ATOM 664 C CA A SER A 1 90 ? -12.150 8.313 30.643 0.50 28.29 83 SER A CA 1
ATOM 665 C CA B SER A 1 90 ? -12.162 8.311 30.640 0.50 27.10 83 SER A CA 1
ATOM 666 C C . SER A 1 90 ? -13.270 8.481 29.601 1.00 31.06 83 SER A C 1
ATOM 667 O O . SER A 1 90 ? -14.427 8.051 29.825 1.00 31.18 83 SER A O 1
ATOM 672 N N . LYS A 1 91 ? -12.922 9.053 28.441 1.00 27.74 84 LYS A N 1
ATOM 673 C CA . LYS A 1 91 ? -13.897 9.334 27.398 1.00 24.92 84 LYS A CA 1
ATOM 674 C C . LYS A 1 91 ? -14.394 8.154 26.627 1.00 22.46 84 LYS A C 1
ATOM 675 O O . LYS A 1 91 ? -15.419 8.236 25.953 1.00 19.77 84 LYS A O 1
ATOM 681 N N . PHE A 1 92 ? -13.688 7.036 26.732 1.00 21.29 85 PHE A N 1
ATOM 682 C CA . PHE A 1 92 ? -14.207 5.764 26.204 1.00 21.11 85 PHE A CA 1
ATOM 683 C C . PHE A 1 92 ? -15.089 5.059 27.198 1.00 21.45 85 PHE A C 1
ATOM 684 O O . PHE A 1 92 ? -14.975 5.258 28.397 1.00 22.30 85 PHE A O 1
ATOM 692 N N . ASN A 1 93 ? -15.943 4.193 26.679 1.00 29.09 86 ASN A N 1
ATOM 693 C CA . ASN A 1 93 ? -16.823 3.334 27.451 1.00 30.74 86 ASN A CA 1
ATOM 694 C C . ASN A 1 93 ? -16.128 1.968 27.654 1.00 34.27 86 ASN A C 1
ATOM 695 O O . ASN A 1 93 ? -16.790 0.945 27.736 1.00 35.02 86 ASN A O 1
ATOM 700 N N . HIS A 1 94 ? -14.792 1.945 27.674 1.00 28.64 87 HIS A N 1
ATOM 701 C CA . HIS A 1 94 ? -13.984 0.728 27.849 1.00 27.61 87 HIS A CA 1
ATOM 702 C C . HIS A 1 94 ? -12.538 1.154 28.130 1.00 28.37 87 HIS A C 1
ATOM 703 O O . HIS A 1 94 ? -12.198 2.355 28.091 1.00 23.61 87 HIS A O 1
ATOM 710 N N . ASN A 1 95 ? -11.699 0.160 28.423 1.00 27.70 88 ASN A N 1
ATOM 711 C CA . ASN A 1 95 ? -10.293 0.376 28.702 1.00 27.16 88 ASN A CA 1
ATOM 712 C C . ASN A 1 95 ? -9.272 -0.389 27.851 1.00 23.26 88 ASN A C 1
ATOM 713 O O . ASN A 1 95 ? -8.139 -0.537 28.262 1.00 20.99 88 ASN A O 1
ATOM 718 N N . GLU A 1 96 ? -9.677 -0.744 26.644 1.00 23.04 89 GLU A N 1
ATOM 719 C CA . GLU A 1 96 ? -8.900 -1.465 25.656 1.00 24.30 89 GLU A CA 1
ATOM 720 C C . GLU A 1 96 ? -8.187 -0.463 24.756 1.00 22.21 89 GLU A C 1
ATOM 721 O O . GLU A 1 96 ? -8.490 -0.300 23.559 1.00 20.71 89 GLU A O 1
ATOM 727 N N . LEU A 1 97 ? -7.277 0.239 25.427 1.00 20.49 90 LEU A N 1
ATOM 728 C CA . LEU A 1 97 ? -6.548 1.366 24.848 1.00 19.34 90 LEU A CA 1
ATOM 729 C C . LEU A 1 97 ? -5.046 1.064 24.805 1.00 18.71 90 LEU A C 1
ATOM 730 O O . LEU A 1 97 ? -4.380 0.897 25.836 1.00 21.35 90 LEU A O 1
ATOM 735 N N . PHE A 1 98 ? -4.509 0.983 23.593 1.00 21.63 91 PHE A N 1
ATOM 736 C CA . PHE A 1 98 ? -3.149 0.507 23.398 1.00 20.14 91 PHE A CA 1
ATOM 737 C C . PHE A 1 98 ? -2.347 1.476 22.522 1.00 16.55 91 PHE A C 1
ATOM 738 O O . PHE A 1 98 ? -2.905 2.068 21.594 1.00 15.33 91 PHE A O 1
ATOM 746 N N . ASN A 1 99 ? -1.044 1.563 22.808 1.00 16.01 92 ASN A N 1
ATOM 747 C CA . ASN A 1 99 ? -0.100 2.385 22.061 1.00 16.44 92 ASN A CA 1
ATOM 748 C C . ASN A 1 99 ? 1.172 1.623 21.761 1.00 20.19 92 ASN A C 1
ATOM 749 O O . ASN A 1 99 ? 1.632 0.841 22.595 1.00 14.68 92 ASN A O 1
ATOM 754 N N . ILE A 1 100 ? 1.780 1.903 20.604 1.00 17.46 93 ILE A N 1
ATOM 755 C CA . ILE A 1 100 ? 3.193 1.542 20.383 1.00 19.15 93 ILE A CA 1
ATOM 756 C C . ILE A 1 100 ? 4.086 2.786 20.557 1.00 17.60 93 ILE A C 1
ATOM 757 O O . ILE A 1 100 ? 3.921 3.812 19.900 1.00 16.59 93 ILE A O 1
ATOM 762 N N . HIS A 1 101 ? 4.969 2.746 21.538 1.00 14.64 94 HIS A N 1
ATOM 763 C CA . HIS A 1 101 ? 5.932 3.805 21.684 1.00 15.30 94 HIS A CA 1
ATOM 764 C C . HIS A 1 101 ? 7.295 3.318 21.198 1.00 15.05 94 HIS A C 1
ATOM 765 O O . HIS A 1 101 ? 7.690 2.175 21.487 1.00 16.49 94 HIS A O 1
ATOM 772 N N . PHE A 1 102 ? 8.032 4.216 20.558 1.00 13.70 95 PHE A N 1
ATOM 773 C CA . PHE A 1 102 ? 9.315 3.903 19.929 1.00 14.94 95 PHE A CA 1
ATOM 774 C C . PHE A 1 102 ? 10.492 4.066 20.911 1.00 13.81 95 PHE A C 1
ATOM 775 O O . PHE A 1 102 ? 11.421 4.823 20.675 1.00 11.51 95 PHE A O 1
ATOM 783 N N . SER A 1 103 ? 10.413 3.339 22.020 1.00 14.83 96 SER A N 1
ATOM 784 C CA . SER A 1 103 ? 11.490 3.165 22.963 1.00 15.35 96 SER A CA 1
ATOM 785 C C . SER A 1 103 ? 11.298 1.852 23.735 1.00 17.96 96 SER A C 1
ATOM 786 O O . SER A 1 103 ? 10.264 1.157 23.630 1.00 15.93 96 SER A O 1
ATOM 789 N N . TYR A 1 104 ? 12.320 1.500 24.499 1.00 17.07 97 TYR A N 1
ATOM 790 C CA . TYR A 1 104 ? 12.201 0.386 25.431 1.00 17.26 97 TYR A CA 1
ATOM 791 C C . TYR A 1 104 ? 11.885 1.008 26.758 1.00 17.16 97 TYR A C 1
ATOM 792 O O . TYR A 1 104 ? 12.778 1.372 27.527 1.00 17.96 97 TYR A O 1
ATOM 801 N N . LEU A 1 105 ? 10.595 1.209 27.015 1.00 17.83 98 LEU A N 1
ATOM 802 C CA . LEU A 1 105 ? 10.173 1.886 28.239 1.00 19.41 98 LEU A CA 1
ATOM 803 C C . LEU A 1 105 ? 10.666 1.073 29.441 1.00 19.73 98 LEU A C 1
ATOM 804 O O . LEU A 1 105 ? 10.765 -0.163 29.342 1.00 16.87 98 LEU A O 1
ATOM 809 N N . PRO A 1 106 ? 10.983 1.724 30.555 1.00 16.72 99 PRO A N 1
ATOM 810 C CA . PRO A 1 106 ? 10.560 3.094 30.868 1.00 18.01 99 PRO A CA 1
ATOM 811 C C . PRO A 1 106 ? 11.467 4.203 30.403 1.00 17.66 99 PRO A C 1
ATOM 812 O O . PRO A 1 106 ? 11.170 5.352 30.676 1.00 18.76 99 PRO A O 1
ATOM 816 N N . LYS A 1 107 ? 12.567 3.881 29.735 1.00 17.95 100 LYS A N 1
ATOM 817 C CA . LYS A 1 107 ? 13.463 4.921 29.257 1.00 17.62 100 LYS A CA 1
ATOM 818 C C . LYS A 1 107 ? 12.840 5.587 28.023 1.00 17.47 100 LYS A C 1
ATOM 819 O O . LYS A 1 107 ? 12.052 4.977 27.289 1.00 15.62 100 LYS A O 1
ATOM 825 N N . TYR A 1 108 ? 13.217 6.849 27.826 1.00 14.74 101 TYR A N 1
ATOM 826 C CA . TYR A 1 108 ? 12.929 7.554 26.589 1.00 14.57 101 TYR A CA 1
ATOM 827 C C . TYR A 1 108 ? 11.457 7.651 26.269 1.00 15.15 101 TYR A C 1
ATOM 828 O O . TYR A 1 108 ? 11.055 7.446 25.119 1.00 15.68 101 TYR A O 1
ATOM 837 N N . LYS A 1 109 ? 10.662 7.976 27.291 1.00 14.98 102 LYS A N 1
ATOM 838 C CA . LYS A 1 109 ? 9.340 8.529 27.102 1.00 15.18 102 LYS A CA 1
ATOM 839 C C . LYS A 1 109 ? 9.435 9.827 26.297 1.00 14.66 102 LYS A C 1
ATOM 840 O O . LYS A 1 109 ? 10.455 10.478 26.322 1.00 16.27 102 LYS A O 1
ATOM 846 N N . GLY A 1 110 ? 8.380 10.128 25.536 1.00 14.18 103 GLY A N 1
ATOM 847 C CA . GLY A 1 110 ? 8.239 11.391 24.845 1.00 14.36 103 GLY A CA 1
ATOM 848 C C . GLY A 1 110 ? 8.800 11.372 23.433 1.00 14.79 103 GLY A C 1
ATOM 849 O O . GLY A 1 110 ? 8.528 10.479 22.621 1.00 13.94 103 GLY A O 1
ATOM 850 N N . MET A 1 111 ? 9.592 12.392 23.167 1.00 14.49 104 MET A N 1
ATOM 851 C CA . MET A 1 111 ? 9.896 12.818 21.812 1.00 15.06 104 MET A CA 1
ATOM 852 C C . MET A 1 111 ? 11.324 12.490 21.367 1.00 16.15 104 MET A C 1
ATOM 853 O O . MET A 1 111 ? 12.271 12.275 22.167 1.00 17.10 104 MET A O 1
ATOM 858 N N . TYR A 1 112 ? 11.448 12.614 20.047 1.00 14.52 105 TYR A N 1
ATOM 859 C CA . TYR A 1 112 ? 12.693 12.454 19.327 1.00 13.87 105 TYR A CA 1
ATOM 860 C C . TYR A 1 112 ? 13.453 11.189 19.713 1.00 15.04 105 TYR A C 1
ATOM 861 O O . TYR A 1 112 ? 14.672 11.252 19.942 1.00 12.89 105 TYR A O 1
ATOM 870 N N . THR A 1 113 ? 12.748 10.055 19.817 1.00 14.33 106 THR A N 1
ATOM 871 C CA . THR A 1 113 ? 13.410 8.846 20.306 1.00 15.35 106 THR A CA 1
ATOM 872 C C . THR A 1 113 ? 14.373 8.191 19.298 1.00 15.01 106 THR A C 1
ATOM 873 O O . THR A 1 113 ? 15.103 7.270 19.660 1.00 14.54 106 THR A O 1
ATOM 877 N N . SER A 1 114 ? 14.328 8.598 18.032 1.00 13.23 107 SER A N 1
ATOM 878 C CA . SER A 1 114 ? 15.347 8.305 17.038 1.00 16.12 107 SER A CA 1
ATOM 879 C C . SER A 1 114 ? 16.664 9.051 17.221 1.00 16.24 107 SER A C 1
ATOM 880 O O . SER A 1 114 ? 17.676 8.609 16.688 1.00 16.93 107 SER A O 1
ATOM 883 N N . ALA A 1 115 ? 16.645 10.155 17.962 1.00 14.97 108 ALA A N 1
ATOM 884 C CA . ALA A 1 115 ? 17.849 10.944 18.181 1.00 16.08 108 ALA A CA 1
ATOM 885 C C . ALA A 1 115 ? 18.428 10.753 19.581 1.00 16.58 108 ALA A C 1
ATOM 886 O O . ALA A 1 115 ? 19.621 10.495 19.709 1.00 18.38 108 ALA A O 1
ATOM 888 N N . TRP A 1 116 ? 17.622 10.922 20.625 1.00 15.62 109 TRP A N 1
ATOM 889 C CA . TRP A 1 116 ? 18.157 10.960 21.967 1.00 16.27 109 TRP A CA 1
ATOM 890 C C . TRP A 1 116 ? 18.953 9.715 22.351 1.00 15.59 109 TRP A C 1
ATOM 891 O O . TRP A 1 116 ? 20.031 9.852 22.897 1.00 14.14 109 TRP A O 1
ATOM 902 N N . PRO A 1 117 ? 18.465 8.509 22.046 1.00 13.26 110 PRO A N 1
ATOM 903 C CA . PRO A 1 117 ? 19.335 7.371 22.422 1.00 13.18 110 PRO A CA 1
ATOM 904 C C . PRO A 1 117 ? 20.698 7.401 21.698 1.00 13.70 110 PRO A C 1
ATOM 905 O O . PRO A 1 117 ? 21.726 6.990 22.232 1.00 15.88 110 PRO A O 1
ATOM 909 N N . ILE A 1 118 ? 20.728 7.858 20.457 1.00 13.05 111 ILE A N 1
ATOM 910 C CA . ILE A 1 118 ? 22.010 7.968 19.741 1.00 13.47 111 ILE A CA 1
ATOM 911 C C . ILE A 1 118 ? 22.876 9.042 20.364 1.00 13.18 111 ILE A C 1
ATOM 912 O O . ILE A 1 118 ? 24.048 8.832 20.646 1.00 11.08 111 ILE A O 1
ATOM 917 N N . LEU A 1 119 ? 22.299 10.213 20.567 1.00 13.20 112 LEU A N 1
ATOM 918 C CA . LEU A 1 119 ? 23.074 11.289 21.164 1.00 13.60 112 LEU A CA 1
ATOM 919 C C . LEU A 1 119 ? 23.717 10.858 22.468 1.00 14.01 112 LEU A C 1
ATOM 920 O O . LEU A 1 119 ? 24.866 11.212 22.729 1.00 15.04 112 LEU A O 1
ATOM 925 N N . ASN A 1 120 ? 22.994 10.078 23.264 1.00 15.95 113 ASN A N 1
ATOM 926 C CA . ASN A 1 120 ? 23.465 9.636 24.569 1.00 16.88 113 ASN A CA 1
ATOM 927 C C . ASN A 1 120 ? 24.428 8.484 24.536 1.00 18.72 113 ASN A C 1
ATOM 928 O O . ASN A 1 120 ? 24.837 8.023 25.597 1.00 19.59 113 ASN A O 1
ATOM 933 N N . GLY A 1 121 ? 24.764 8.025 23.333 1.00 20.80 114 GLY A N 1
ATOM 934 C CA . GLY A 1 121 ? 25.661 6.911 23.162 1.00 24.56 114 GLY A CA 1
ATOM 935 C C . GLY A 1 121 ? 25.091 5.556 23.531 1.00 23.98 114 GLY A C 1
ATOM 936 O O . GLY A 1 121 ? 25.870 4.660 23.865 1.00 19.74 114 GLY A O 1
ATOM 937 N N . GLU A 1 122 ? 23.770 5.388 23.472 1.00 21.67 115 GLU A N 1
ATOM 938 C CA . GLU A 1 122 ? 23.152 4.052 23.655 1.00 21.00 115 GLU A CA 1
ATOM 939 C C . GLU A 1 122 ? 23.589 3.085 22.543 1.00 21.18 115 GLU A C 1
ATOM 940 O O . GLU A 1 122 ? 23.799 3.466 21.391 1.00 21.94 115 GLU A O 1
ATOM 946 N N . ASP A 1 123 ? 23.768 1.833 22.937 1.00 25.44 116 ASP A N 1
ATOM 947 C CA . ASP A 1 123 ? 23.900 0.697 22.031 1.00 23.50 116 ASP A CA 1
ATOM 948 C C . ASP A 1 123 ? 22.544 0.114 21.671 1.00 23.24 116 ASP A C 1
ATOM 949 O O . ASP A 1 123 ? 22.446 -0.640 20.710 1.00 24.96 116 ASP A O 1
ATOM 954 N N . THR A 1 124 ? 21.527 0.350 22.492 1.00 18.08 117 THR A N 1
ATOM 955 C CA . THR A 1 124 ? 20.239 -0.253 22.212 1.00 19.99 117 THR A CA 1
ATOM 956 C C . THR A 1 124 ? 19.065 0.710 22.464 1.00 18.54 117 THR A C 1
ATOM 957 O O . THR A 1 124 ? 19.193 1.690 23.203 1.00 16.13 117 THR A O 1
ATOM 961 N N . SER A 1 125 ? 17.955 0.419 21.798 1.00 17.05 118 SER A N 1
ATOM 962 C CA . SER A 1 125 ? 16.657 1.030 22.082 1.00 17.51 118 SER A CA 1
ATOM 963 C C . SER A 1 125 ? 15.607 -0.097 22.046 1.00 21.01 118 SER A C 1
ATOM 964 O O . SER A 1 125 ? 15.871 -1.244 22.491 1.00 19.50 118 SER A O 1
ATOM 967 N N . GLY A 1 126 ? 14.423 0.220 21.550 1.00 17.35 119 GLY A N 1
ATOM 968 C CA . GLY A 1 126 ? 13.349 -0.761 21.494 1.00 18.89 119 GLY A CA 1
ATOM 969 C C . GLY A 1 126 ? 12.023 -0.170 21.074 1.00 19.29 119 GLY A C 1
ATOM 970 O O . GLY A 1 126 ? 11.926 1.039 20.839 1.00 17.77 119 GLY A O 1
ATOM 971 N N . VAL A 1 127 ? 11.026 -1.046 20.965 1.00 17.90 120 VAL A N 1
ATOM 972 C CA . VAL A 1 127 ? 9.651 -0.664 20.830 1.00 17.47 120 VAL A CA 1
ATOM 973 C C . VAL A 1 127 ? 8.828 -1.298 21.920 1.00 20.05 120 VAL A C 1
ATOM 974 O O . VAL A 1 127 ? 9.110 -2.419 22.332 1.00 17.98 120 VAL A O 1
ATOM 978 N N . THR A 1 128 ? 7.800 -0.572 22.369 1.00 17.86 121 THR A N 1
ATOM 979 C CA . THR A 1 128 ? 6.969 -1.008 23.477 1.00 18.17 121 THR A CA 1
ATOM 980 C C . THR A 1 128 ? 5.492 -0.868 23.147 1.00 19.18 121 THR A C 1
ATOM 981 O O . THR A 1 128 ? 5.003 0.210 22.789 1.00 18.33 121 THR A O 1
ATOM 985 N N . LEU A 1 129 ? 4.786 -1.984 23.301 1.00 19.54 122 LEU A N 1
ATOM 986 C CA . LEU A 1 129 ? 3.340 -2.004 23.394 1.00 18.33 122 LEU A CA 1
ATOM 987 C C . LEU A 1 129 ? 2.883 -1.838 24.830 1.00 18.95 122 LEU A C 1
ATOM 988 O O . LEU A 1 129 ? 3.295 -2.593 25.729 1.00 19.15 122 LEU A O 1
ATOM 993 N N . HIS A 1 130 ? 1.977 -0.880 25.029 1.00 16.28 123 HIS A N 1
ATOM 994 C CA . HIS A 1 130 ? 1.494 -0.529 26.371 1.00 18.69 123 HIS A CA 1
ATOM 995 C C . HIS A 1 130 ? 0.089 0.078 26.389 1.00 17.93 123 HIS A C 1
ATOM 996 O O . HIS A 1 130 ? -0.504 0.453 25.387 1.00 19.26 123 HIS A O 1
ATOM 1003 N N . LYS A 1 131 ? -0.429 0.163 27.596 1.00 20.24 124 LYS A N 1
ATOM 1004 C CA . LYS A 1 131 ? -1.729 0.732 27.817 1.00 22.84 124 LYS A CA 1
ATOM 1005 C C . LYS A 1 131 ? -1.666 2.244 27.737 1.00 22.43 124 LYS A C 1
ATOM 1006 O O . LYS A 1 131 ? -0.699 2.842 28.205 1.00 20.62 124 LYS A O 1
ATOM 1012 N N . ILE A 1 132 ? -2.701 2.857 27.170 1.00 20.58 125 ILE A N 1
ATOM 1013 C CA . ILE A 1 132 ? -2.768 4.311 27.223 1.00 18.79 125 ILE A CA 1
ATOM 1014 C C . ILE A 1 132 ? -3.307 4.648 28.601 1.00 21.84 125 ILE A C 1
ATOM 1015 O O . ILE A 1 132 ? -4.406 4.246 28.892 1.00 19.82 125 ILE A O 1
ATOM 1020 N N . ASP A 1 133 ? -2.596 5.389 29.443 1.00 23.04 126 ASP A N 1
ATOM 1021 C CA . ASP A 1 133 ? -3.258 5.903 30.644 1.00 25.61 126 ASP A CA 1
ATOM 1022 C C . ASP A 1 133 ? -3.298 7.400 30.499 1.00 28.80 126 ASP A C 1
ATOM 1023 O O . ASP A 1 133 ? -3.252 7.876 29.370 1.00 26.47 126 ASP A O 1
ATOM 1028 N N . HIS A 1 134 ? -3.354 8.148 31.603 1.00 26.73 127 HIS A N 1
ATOM 1029 C CA . HIS A 1 134 ? -3.488 9.589 31.513 1.00 29.40 127 HIS A CA 1
ATOM 1030 C C . HIS A 1 134 ? -2.210 10.340 31.155 1.00 28.94 127 HIS A C 1
ATOM 1031 O O . HIS A 1 134 ? -2.290 11.494 30.764 1.00 29.62 127 HIS A O 1
ATOM 1038 N N . GLY A 1 135 ? -1.027 9.746 31.292 1.00 25.54 128 GLY A N 1
ATOM 1039 C CA . GLY A 1 135 ? 0.194 10.492 31.019 1.00 22.43 128 GLY A CA 1
ATOM 1040 C C . GLY A 1 135 ? 0.798 10.173 29.667 1.00 22.73 128 GLY A C 1
ATOM 1041 O O . GLY A 1 135 ? 0.202 9.515 28.793 1.00 22.12 128 GLY A O 1
ATOM 1042 N N . ILE A 1 136 ? 2.025 10.636 29.506 1.00 23.04 129 ILE A N 1
ATOM 1043 C CA . ILE A 1 136 ? 2.725 10.521 28.239 1.00 20.75 129 ILE A CA 1
ATOM 1044 C C . ILE A 1 136 ? 3.580 9.256 28.330 1.00 22.40 129 ILE A C 1
ATOM 1045 O O . ILE A 1 136 ? 4.562 9.249 29.054 1.00 17.87 129 ILE A O 1
ATOM 1050 N N . ASP A 1 137 ? 3.163 8.182 27.654 1.00 19.70 130 ASP A N 1
ATOM 1051 C CA . ASP A 1 137 ? 3.982 6.969 27.559 1.00 20.13 130 ASP A CA 1
ATOM 1052 C C . ASP A 1 137 ? 4.252 6.343 28.914 1.00 24.53 130 ASP A C 1
ATOM 1053 O O . ASP A 1 137 ? 5.265 5.637 29.053 1.00 22.28 130 ASP A O 1
ATOM 1058 N N . THR A 1 138 ? 3.307 6.564 29.846 1.00 23.11 131 THR A N 1
ATOM 1059 C CA . THR A 1 138 ? 3.396 6.129 31.251 1.00 23.31 131 THR A CA 1
ATOM 1060 C C . THR A 1 138 ? 2.684 4.808 31.593 1.00 20.32 131 THR A C 1
ATOM 1061 O O . THR A 1 138 ? 2.918 4.239 32.653 1.00 20.99 131 THR A O 1
ATOM 1065 N N . GLY A 1 139 ? 1.858 4.316 30.672 1.00 18.67 132 GLY A N 1
ATOM 1066 C CA . GLY A 1 139 ? 0.955 3.214 30.913 1.00 17.23 132 GLY A CA 1
ATOM 1067 C C . GLY A 1 139 ? 1.659 1.866 30.934 1.00 18.66 132 GLY A C 1
ATOM 1068 O O . GLY A 1 139 ? 2.817 1.683 30.541 1.00 16.66 132 GLY A O 1
ATOM 1069 N N . ALA A 1 140 ? 0.903 0.891 31.424 1.00 21.88 133 ALA A N 1
ATOM 1070 C CA . ALA A 1 140 ? 1.441 -0.402 31.748 1.00 21.28 133 ALA A CA 1
ATOM 1071 C C . ALA A 1 140 ? 1.912 -1.150 30.500 1.00 18.92 133 ALA A C 1
ATOM 1072 O O . ALA A 1 140 ? 1.244 -1.184 29.474 1.00 24.57 133 ALA A O 1
ATOM 1074 N N . ILE A 1 141 ? 3.049 -1.819 30.641 1.00 21.52 134 ILE A N 1
ATOM 1075 C CA . ILE A 1 141 ? 3.698 -2.522 29.551 1.00 20.66 134 ILE A CA 1
ATOM 1076 C C . ILE A 1 141 ? 3.083 -3.885 29.361 1.00 21.02 134 ILE A C 1
ATOM 1077 O O . ILE A 1 141 ? 2.915 -4.632 30.310 1.00 22.43 134 ILE A O 1
ATOM 1082 N N . ILE A 1 142 ? 2.758 -4.161 28.109 1.00 19.70 135 ILE A N 1
ATOM 1083 C CA . ILE A 1 142 ? 2.225 -5.429 27.632 1.00 21.78 135 ILE A CA 1
ATOM 1084 C C . ILE A 1 142 ? 3.266 -6.277 26.915 1.00 23.09 135 ILE A C 1
ATOM 1085 O O . ILE A 1 142 ? 3.382 -7.446 27.214 1.00 23.87 135 ILE A O 1
ATOM 1090 N N . ALA A 1 143 ? 3.941 -5.731 25.907 1.00 20.86 136 ALA A N 1
ATOM 1091 C CA . ALA A 1 143 ? 5.058 -6.387 25.226 1.00 20.51 136 ALA A CA 1
ATOM 1092 C C . ALA A 1 143 ? 6.154 -5.370 24.843 1.00 24.73 136 ALA A C 1
ATOM 1093 O O . ALA A 1 143 ? 5.871 -4.182 24.604 1.00 20.60 136 ALA A O 1
ATOM 1095 N N . GLN A 1 144 ? 7.393 -5.857 24.735 1.00 22.25 137 GLN A N 1
ATOM 1096 C CA . GLN A 1 144 ? 8.498 -5.057 24.188 1.00 23.65 137 GLN A CA 1
ATOM 1097 C C . GLN A 1 144 ? 9.470 -5.880 23.390 1.00 27.28 137 GLN A C 1
ATOM 1098 O O . GLN A 1 144 ? 9.441 -7.103 23.413 1.00 23.06 137 GLN A O 1
ATOM 1104 N N . LYS A 1 145 ? 10.335 -5.172 22.674 1.00 24.82 138 LYS A N 1
ATOM 1105 C CA . LYS A 1 145 ? 11.297 -5.796 21.794 1.00 24.59 138 LYS A CA 1
ATOM 1106 C C . LYS A 1 145 ? 12.509 -4.869 21.784 1.00 22.76 138 LYS A C 1
ATOM 1107 O O . LYS A 1 145 ? 12.368 -3.661 21.525 1.00 18.22 138 LYS A O 1
ATOM 1113 N N . GLU A 1 146 ? 13.660 -5.420 22.141 1.00 20.23 139 GLU A N 1
ATOM 1114 C CA . GLU A 1 146 ? 14.894 -4.656 22.151 1.00 22.74 139 GLU A CA 1
ATOM 1115 C C . GLU A 1 146 ? 15.394 -4.514 20.716 1.00 21.85 139 GLU A C 1
ATOM 1116 O O . GLU A 1 146 ? 15.209 -5.398 19.897 1.00 22.07 139 GLU A O 1
ATOM 1122 N N . ILE A 1 147 ? 15.971 -3.357 20.404 1.00 20.13 140 ILE A N 1
ATOM 1123 C CA . ILE A 1 147 ? 16.542 -3.071 19.097 1.00 20.35 140 ILE A CA 1
ATOM 1124 C C . ILE A 1 147 ? 18.007 -2.726 19.354 1.00 21.32 140 ILE A C 1
ATOM 1125 O O . ILE A 1 147 ? 18.345 -2.016 20.298 1.00 19.68 140 ILE A O 1
ATOM 1130 N N . ILE A 1 148 ? 18.894 -3.273 18.526 1.00 23.94 141 ILE A N 1
ATOM 1131 C CA . ILE A 1 148 ? 20.312 -2.991 18.630 1.00 23.39 141 ILE A CA 1
ATOM 1132 C C . ILE A 1 148 ? 20.477 -1.819 17.709 1.00 22.47 141 ILE A C 1
ATOM 1133 O O . ILE A 1 148 ? 20.092 -1.895 16.545 1.00 24.60 141 ILE A O 1
ATOM 1138 N N . ILE A 1 149 ? 21.111 -0.780 18.228 1.00 21.24 142 ILE A N 1
ATOM 1139 C CA . ILE A 1 149 ? 21.550 0.301 17.385 1.00 23.06 142 ILE A CA 1
ATOM 1140 C C . ILE A 1 149 ? 22.986 0.020 16.915 1.00 22.47 142 ILE A C 1
ATOM 1141 O O . ILE A 1 149 ? 23.943 0.158 17.682 1.00 19.80 142 ILE A O 1
ATOM 1146 N N . GLN A 1 150 ? 23.139 -0.218 15.624 1.00 23.42 143 GLN A N 1
ATOM 1147 C CA . GLN A 1 150 ? 24.467 -0.406 15.052 1.00 22.60 143 GLN A CA 1
ATOM 1148 C C . GLN A 1 150 ? 25.289 0.879 15.052 1.00 22.13 143 GLN A C 1
ATOM 1149 O O . GLN A 1 150 ? 24.740 1.972 14.866 1.00 20.66 143 GLN A O 1
ATOM 1155 N N . PRO A 1 151 ? 26.622 0.757 15.159 1.00 24.84 144 PRO A N 1
ATOM 1156 C CA . PRO A 1 151 ? 27.449 1.961 15.253 1.00 27.61 144 PRO A CA 1
ATOM 1157 C C . PRO A 1 151 ? 27.383 2.874 14.024 1.00 30.46 144 PRO A C 1
ATOM 1158 O O . PRO A 1 151 ? 27.613 4.065 14.140 1.00 30.90 144 PRO A O 1
ATOM 1162 N N . PHE A 1 152 ? 27.006 2.351 12.868 1.00 33.66 145 PHE A N 1
ATOM 1163 C CA . PHE A 1 152 ? 26.958 3.210 11.700 1.00 41.79 145 PHE A CA 1
ATOM 1164 C C . PHE A 1 152 ? 25.608 3.946 11.640 1.00 35.63 145 PHE A C 1
ATOM 1165 O O . PHE A 1 152 ? 25.491 4.997 11.013 1.00 36.26 145 PHE A O 1
ATOM 1173 N N . GLU A 1 153 ? 24.598 3.418 12.326 1.00 28.60 146 GLU A N 1
ATOM 1174 C CA . GLU A 1 153 ? 23.199 3.716 11.998 1.00 26.88 146 GLU A CA 1
ATOM 1175 C C . GLU A 1 153 ? 22.828 5.164 12.373 1.00 21.99 146 GLU A C 1
ATOM 1176 O O . GLU A 1 153 ? 23.224 5.647 13.431 1.00 19.61 146 GLU A O 1
ATOM 1182 N N . THR A 1 154 ? 22.057 5.825 11.510 1.00 19.04 147 THR A N 1
ATOM 1183 C CA . THR A 1 154 ? 21.564 7.172 11.763 1.00 19.73 147 THR A CA 1
ATOM 1184 C C . THR A 1 154 ? 20.211 7.195 12.480 1.00 17.86 147 THR A C 1
ATOM 1185 O O . THR A 1 154 ? 19.576 6.158 12.644 1.00 14.32 147 THR A O 1
ATOM 1189 N N . ALA A 1 155 ? 19.784 8.383 12.906 1.00 17.11 148 ALA A N 1
ATOM 1190 C CA . ALA A 1 155 ? 18.415 8.571 13.366 1.00 15.91 148 ALA A CA 1
ATOM 1191 C C . ALA A 1 155 ? 17.417 8.029 12.331 1.00 15.40 148 ALA A C 1
ATOM 1192 O O . ALA A 1 155 ? 16.449 7.395 12.720 1.00 14.43 148 ALA A O 1
ATOM 1194 N N . LYS A 1 156 ? 17.628 8.238 11.038 1.00 15.43 149 LYS A N 1
ATOM 1195 C CA . LYS A 1 156 ? 16.683 7.668 10.077 1.00 18.77 149 LYS A CA 1
ATOM 1196 C C . LYS A 1 156 ? 16.670 6.130 10.059 1.00 18.47 149 LYS A C 1
ATOM 1197 O O . LYS A 1 156 ? 15.614 5.497 10.098 1.00 18.75 149 LYS A O 1
ATOM 1203 N N . ASP A 1 157 ? 17.852 5.525 10.038 1.00 17.26 150 ASP A N 1
ATOM 1204 C CA . ASP A 1 157 ? 17.922 4.068 10.145 1.00 17.13 150 ASP A CA 1
ATOM 1205 C C . ASP A 1 157 ? 17.176 3.582 11.376 1.00 18.29 150 ASP A C 1
ATOM 1206 O O . ASP A 1 157 ? 16.509 2.545 11.335 1.00 16.66 150 ASP A O 1
ATOM 1211 N N . LEU A 1 158 ? 17.319 4.284 12.490 1.00 16.32 151 LEU A N 1
ATOM 1212 C CA . LEU A 1 158 ? 16.718 3.787 13.718 1.00 17.17 151 LEU A CA 1
ATOM 1213 C C . LEU A 1 158 ? 15.214 3.993 13.648 1.00 15.93 151 LEU A C 1
ATOM 1214 O O . LEU A 1 158 ? 14.470 3.111 14.097 1.00 16.16 151 LEU A O 1
ATOM 1219 N N . TYR A 1 159 ? 14.756 5.086 13.047 1.00 14.17 152 TYR A N 1
ATOM 1220 C CA . TYR A 1 159 ? 13.317 5.295 12.879 1.00 15.30 152 TYR A CA 1
ATOM 1221 C C . TYR A 1 159 ? 12.719 4.190 12.040 1.00 16.40 152 TYR A C 1
ATOM 1222 O O . TYR A 1 159 ? 11.648 3.739 12.361 1.00 15.17 152 TYR A O 1
ATOM 1231 N N . GLU A 1 160 ? 13.393 3.805 10.951 1.00 19.20 153 GLU A N 1
ATOM 1232 C CA . GLU A 1 160 ? 12.919 2.718 10.107 1.00 20.72 153 GLU A CA 1
ATOM 1233 C C . GLU A 1 160 ? 12.857 1.368 10.810 1.00 19.27 153 GLU A C 1
ATOM 1234 O O . GLU A 1 160 ? 11.964 0.559 10.542 1.00 20.67 153 GLU A O 1
ATOM 1240 N N . LYS A 1 161 ? 13.832 1.084 11.656 1.00 18.88 154 LYS A N 1
ATOM 1241 C CA . LYS A 1 161 ? 13.730 -0.039 12.575 1.00 18.79 154 LYS A CA 1
ATOM 1242 C C . LYS A 1 161 ? 12.567 0.013 13.567 1.00 19.52 154 LYS A C 1
ATOM 1243 O O . LYS A 1 161 ? 11.920 -1.019 13.835 1.00 18.83 154 LYS A O 1
ATOM 1249 N N . TYR A 1 162 ? 12.330 1.180 14.150 1.00 14.78 155 TYR A N 1
ATOM 1250 C CA . TYR A 1 162 ? 11.120 1.369 15.002 1.00 15.97 155 TYR A CA 1
ATOM 1251 C C . TYR A 1 162 ? 9.842 1.001 14.258 1.00 17.25 155 TYR A C 1
ATOM 1252 O O . TYR A 1 162 ? 9.032 0.227 14.755 1.00 17.64 155 TYR A O 1
ATOM 1261 N N . ILE A 1 163 ? 9.697 1.565 13.060 1.00 16.19 156 ILE A N 1
ATOM 1262 C CA . ILE A 1 163 ? 8.559 1.328 12.206 1.00 18.07 156 ILE A CA 1
ATOM 1263 C C . ILE A 1 163 ? 8.383 -0.172 11.939 1.00 21.33 156 ILE A C 1
ATOM 1264 O O . ILE A 1 163 ? 7.292 -0.707 12.064 1.00 19.92 156 ILE A O 1
ATOM 1269 N N . SER A 1 164 ? 9.477 -0.853 11.645 1.00 20.55 157 SER A N 1
ATOM 1270 C CA . SER A 1 164 ? 9.431 -2.267 11.299 1.00 22.55 157 SER A CA 1
ATOM 1271 C C . SER A 1 164 ? 9.170 -3.195 12.494 1.00 22.60 157 SER A C 1
ATOM 1272 O O . SER A 1 164 ? 8.250 -4.022 12.479 1.00 21.73 157 SER A O 1
ATOM 1275 N N . GLU A 1 165 ? 9.939 -3.007 13.556 1.00 18.64 158 GLU A N 1
ATOM 1276 C CA . GLU A 1 165 ? 9.785 -3.733 14.793 1.00 19.77 158 GLU A CA 1
ATOM 1277 C C . GLU A 1 165 ? 8.467 -3.416 15.479 1.00 21.61 158 GLU A C 1
ATOM 1278 O O . GLU A 1 165 ? 7.836 -4.278 16.079 1.00 17.80 158 GLU A O 1
ATOM 1284 N N . GLY A 1 166 ? 7.994 -2.189 15.349 1.00 19.27 159 GLY A N 1
ATOM 1285 C CA . GLY A 1 166 ? 6.716 -1.850 15.944 1.00 17.65 159 GLY A CA 1
ATOM 1286 C C . GLY A 1 166 ? 5.565 -2.557 15.246 1.00 20.13 159 GLY A C 1
ATOM 1287 O O . GLY A 1 166 ? 4.642 -3.021 15.918 1.00 17.93 159 GLY A O 1
ATOM 1288 N N . THR A 1 167 ? 5.587 -2.566 13.919 1.00 21.39 160 THR A N 1
ATOM 1289 C CA . THR A 1 167 ? 4.674 -3.352 13.106 1.00 24.50 160 THR A CA 1
ATOM 1290 C C . THR A 1 167 ? 4.667 -4.812 13.531 1.00 25.87 160 THR A C 1
ATOM 1291 O O . THR A 1 167 ? 3.583 -5.337 13.810 1.00 23.75 160 THR A O 1
ATOM 1295 N N . SER A 1 168 ? 5.839 -5.444 13.615 1.00 25.23 161 SER A N 1
ATOM 1296 C CA . SER A 1 168 ? 5.943 -6.842 14.066 1.00 28.49 161 SER A CA 1
ATOM 1297 C C . SER A 1 168 ? 5.396 -7.071 15.465 1.00 25.04 161 SER A C 1
ATOM 1298 O O . SER A 1 168 ? 4.698 -8.062 15.695 1.00 23.80 161 SER A O 1
ATOM 1301 N N . LEU A 1 169 ? 5.673 -6.165 16.399 1.00 22.06 162 LEU A N 1
ATOM 1302 C CA . LEU A 1 169 ? 5.223 -6.379 17.773 1.00 22.69 162 LEU A CA 1
ATOM 1303 C C . LEU A 1 169 ? 3.687 -6.331 17.835 1.00 19.68 162 LEU A C 1
ATOM 1304 O O . LEU A 1 169 ? 3.060 -7.078 18.555 1.00 21.78 162 LEU A O 1
ATOM 1309 N N . VAL A 1 170 ? 3.062 -5.421 17.112 1.00 20.94 163 VAL A N 1
ATOM 1310 C CA . VAL A 1 170 ? 1.612 -5.378 17.048 1.00 25.53 163 VAL A CA 1
ATOM 1311 C C . VAL A 1 170 ? 1.076 -6.684 16.480 1.00 25.24 163 VAL A C 1
ATOM 1312 O O . VAL A 1 170 ? 0.197 -7.332 17.063 1.00 21.54 163 VAL A O 1
ATOM 1316 N N . ILE A 1 171 ? 1.658 -7.074 15.363 1.00 24.79 164 ILE A N 1
ATOM 1317 C CA . ILE A 1 171 ? 1.213 -8.303 14.712 1.00 27.13 164 ILE A CA 1
ATOM 1318 C C . ILE A 1 171 ? 1.363 -9.509 15.628 1.00 24.46 164 ILE A C 1
ATOM 1319 O O . ILE A 1 171 ? 0.451 -10.297 15.722 1.00 26.76 164 ILE A O 1
ATOM 1324 N N . ASP A 1 172 ? 2.423 -9.587 16.413 1.00 28.95 165 ASP A N 1
ATOM 1325 C CA . ASP A 1 172 ? 2.572 -10.691 17.337 1.00 29.13 165 ASP A CA 1
ATOM 1326 C C . ASP A 1 172 ? 1.642 -10.659 18.530 1.00 30.17 165 ASP A C 1
ATOM 1327 O O . ASP A 1 172 ? 1.543 -11.658 19.218 1.00 27.88 165 ASP A O 1
ATOM 1332 N N . ASN A 1 173 ? 1.004 -9.527 18.808 1.00 27.69 166 ASN A N 1
ATOM 1333 C CA . ASN A 1 173 ? 0.222 -9.367 20.042 1.00 25.62 166 ASN A CA 1
ATOM 1334 C C . ASN A 1 173 ? -1.245 -9.032 19.780 1.00 24.58 166 ASN A C 1
ATOM 1335 O O . ASN A 1 173 ? -2.059 -9.060 20.708 1.00 23.21 166 ASN A O 1
ATOM 1340 N N . ILE A 1 174 ? -1.595 -8.720 18.537 1.00 24.72 167 ILE A N 1
ATOM 1341 C CA . ILE A 1 174 ? -2.899 -8.115 18.307 1.00 29.34 167 ILE A CA 1
ATOM 1342 C C . ILE A 1 174 ? -4.063 -9.063 18.626 1.00 29.42 167 ILE A C 1
ATOM 1343 O O . ILE A 1 174 ? -5.180 -8.617 18.887 1.00 26.97 167 ILE A O 1
ATOM 1348 N N . SER A 1 175 ? -3.809 -10.373 18.631 1.00 26.94 168 SER A N 1
ATOM 1349 C CA . SER A 1 175 ? -4.872 -11.332 18.914 1.00 29.36 168 SER A CA 1
ATOM 1350 C C . SER A 1 175 ? -5.206 -11.264 20.380 1.00 28.29 168 SER A C 1
ATOM 1351 O O . SER A 1 175 ? -6.364 -11.192 20.734 1.00 30.18 168 SER A O 1
ATOM 1354 N N . THR A 1 176 ? -4.180 -11.230 21.217 1.00 27.01 169 THR A N 1
ATOM 1355 C CA . THR A 1 176 ? -4.398 -11.149 22.626 1.00 25.60 169 THR A CA 1
ATOM 1356 C C . THR A 1 176 ? -5.027 -9.807 22.972 1.00 27.89 169 THR A C 1
ATOM 1357 O O . THR A 1 176 ? -5.747 -9.680 23.966 1.00 27.02 169 THR A O 1
ATOM 1361 N N . LEU A 1 177 ? -4.773 -8.785 22.169 1.00 26.66 170 LEU A N 1
ATOM 1362 C CA . LEU A 1 177 ? -5.454 -7.523 22.416 1.00 28.27 170 LEU A CA 1
ATOM 1363 C C . LEU A 1 177 ? -6.937 -7.665 22.085 1.00 29.65 170 LEU A C 1
ATOM 1364 O O . LEU A 1 177 ? -7.811 -7.258 22.830 1.00 27.91 170 LEU A O 1
ATOM 1369 N N . LEU A 1 178 ? -7.233 -8.253 20.947 1.00 29.79 171 LEU A N 1
ATOM 1370 C CA . LEU A 1 178 ? -8.619 -8.506 20.591 1.00 31.47 171 LEU A CA 1
ATOM 1371 C C . LEU A 1 178 ? -9.377 -9.481 21.520 1.00 31.22 171 LEU A C 1
ATOM 1372 O O . LEU A 1 178 ? -10.578 -9.339 21.675 1.00 31.76 171 LEU A O 1
ATOM 1377 N N . ASN A 1 179 ? -8.696 -10.440 22.133 1.00 32.71 172 ASN A N 1
ATOM 1378 C CA . ASN A 1 179 ? -9.305 -11.475 22.964 1.00 35.16 172 ASN A CA 1
ATOM 1379 C C . ASN A 1 179 ? -9.398 -11.051 24.421 1.00 33.99 172 ASN A C 1
ATOM 1380 O O . ASN A 1 179 ? -9.951 -11.786 25.228 1.00 31.05 172 ASN A O 1
ATOM 1385 N N . SER A 1 180 ? -8.765 -9.940 24.796 1.00 32.67 173 SER A N 1
ATOM 1386 C CA . SER A 1 180 ? -8.493 -9.616 26.201 1.00 34.15 173 SER A CA 1
ATOM 1387 C C . SER A 1 180 ? -7.764 -10.709 26.927 1.00 35.61 173 SER A C 1
ATOM 1388 O O . SER A 1 180 ? -8.060 -11.013 28.082 1.00 43.60 173 SER A O 1
ATOM 1391 N N . GLU A 1 181 ? -6.811 -11.296 26.240 1.00 31.76 174 GLU A N 1
ATOM 1392 C CA . GLU A 1 181 ? -6.011 -12.361 26.838 1.00 40.54 174 GLU A CA 1
ATOM 1393 C C . GLU A 1 181 ? -4.576 -11.889 27.077 1.00 34.78 174 GLU A C 1
ATOM 1394 O O . GLU A 1 181 ? -3.673 -12.700 27.135 1.00 38.93 174 GLU A O 1
ATOM 1400 N N . TYR A 1 182 ? -4.368 -10.592 27.274 1.00 32.98 175 TYR A N 1
ATOM 1401 C CA . TYR A 1 182 ? -3.029 -10.014 27.458 1.00 29.50 175 TYR A CA 1
ATOM 1402 C C . TYR A 1 182 ? -2.742 -9.693 28.919 1.00 28.29 175 TYR A C 1
ATOM 1403 O O . TYR A 1 182 ? -3.659 -9.439 29.679 1.00 28.52 175 TYR A O 1
ATOM 1412 N N . VAL A 1 183 ? -1.464 -9.605 29.277 1.00 26.77 176 VAL A N 1
ATOM 1413 C CA . VAL A 1 183 ? -0.998 -9.288 30.632 1.00 28.96 176 VAL A CA 1
ATOM 1414 C C . VAL A 1 183 ? -0.261 -7.943 30.615 1.00 30.76 176 VAL A C 1
ATOM 1415 O O . VAL A 1 183 ? 0.491 -7.658 29.694 1.00 33.70 176 VAL A O 1
ATOM 1419 N N . GLU A 1 184 ? -0.450 -7.111 31.621 1.00 26.47 177 GLU A N 1
ATOM 1420 C CA . GLU A 1 184 ? 0.230 -5.842 31.628 1.00 30.23 177 GLU A CA 1
ATOM 1421 C C . GLU A 1 184 ? 0.945 -5.700 32.924 1.00 30.62 177 GLU A C 1
ATOM 1422 O O . GLU A 1 184 ? 0.546 -6.317 33.896 1.00 31.38 177 GLU A O 1
ATOM 1428 N N . LYS A 1 185 ? 1.966 -4.857 32.943 1.00 23.69 178 LYS A N 1
ATOM 1429 C CA . LYS A 1 185 ? 2.682 -4.605 34.172 1.00 25.65 178 LYS A CA 1
ATOM 1430 C C . LYS A 1 185 ? 3.054 -3.116 34.256 1.00 26.10 178 LYS A C 1
ATOM 1431 O O . LYS A 1 185 ? 3.625 -2.554 33.312 1.00 24.11 178 LYS A O 1
ATOM 1437 N N . GLU A 1 186 ? 2.757 -2.505 35.398 1.00 26.03 179 GLU A N 1
ATOM 1438 C CA . GLU A 1 186 ? 3.045 -1.076 35.627 1.00 30.26 179 GLU A CA 1
ATOM 1439 C C . GLU A 1 186 ? 4.508 -0.774 35.383 1.00 28.65 179 GLU A C 1
ATOM 1440 O O . GLU A 1 186 ? 5.369 -1.630 35.608 1.00 28.08 179 GLU A O 1
ATOM 1446 N N . GLN A 1 187 ? 4.779 0.401 34.834 1.00 23.84 180 GLN A N 1
ATOM 1447 C CA . GLN A 1 187 ? 6.173 0.785 34.562 1.00 24.25 180 GLN A CA 1
ATOM 1448 C C . GLN A 1 187 ? 6.967 1.070 35.834 1.00 21.51 180 GLN A C 1
ATOM 1449 O O . GLN A 1 187 ? 6.430 1.672 36.747 1.00 17.82 180 GLN A O 1
ATOM 1455 N N . ASN A 1 188 ? 8.221 0.642 35.915 1.00 21.90 181 ASN A N 1
ATOM 1456 C CA . ASN A 1 188 ? 9.047 1.057 37.063 1.00 21.26 181 ASN A CA 1
ATOM 1457 C C . ASN A 1 188 ? 9.356 2.566 37.184 1.00 23.15 181 ASN A C 1
ATOM 1458 O O . ASN A 1 188 ? 9.288 3.309 36.203 1.00 21.85 181 ASN A O 1
ATOM 1463 N N . ILE A 1 189 ? 9.660 3.004 38.403 1.00 20.22 182 ILE A N 1
ATOM 1464 C CA . ILE A 1 189 ? 10.164 4.335 38.692 1.00 20.20 182 ILE A CA 1
ATOM 1465 C C . ILE A 1 189 ? 11.599 4.407 38.170 1.00 20.61 182 ILE A C 1
ATOM 1466 O O . ILE A 1 189 ? 11.991 5.365 37.475 1.00 16.57 182 ILE A O 1
ATOM 1471 N N . LYS A 1 190 ? 12.411 3.412 38.542 1.00 19.04 183 LYS A N 1
ATOM 1472 C CA . LYS A 1 190 ? 13.831 3.505 38.222 1.00 19.49 183 LYS A CA 1
ATOM 1473 C C . LYS A 1 190 ? 14.129 3.463 36.735 1.00 16.04 183 LYS A C 1
ATOM 1474 O O . LYS A 1 190 ? 13.571 2.662 36.023 1.00 19.26 183 LYS A O 1
ATOM 1480 N N . TYR A 1 191 ? 15.089 4.272 36.304 1.00 18.76 184 TYR A N 1
ATOM 1481 C CA . TYR A 1 191 ? 15.448 4.492 34.908 1.00 17.85 184 TYR A CA 1
ATOM 1482 C C . TYR A 1 191 ? 14.470 5.265 34.025 1.00 19.33 184 TYR A C 1
ATOM 1483 O O . TYR A 1 191 ? 14.740 5.571 32.865 1.00 20.43 184 TYR A O 1
ATOM 1492 N N . SER A 1 192 ? 13.326 5.612 34.573 1.00 20.33 185 SER A N 1
ATOM 1493 C CA . SER A 1 192 ? 12.328 6.306 33.790 1.00 21.63 185 SER A CA 1
ATOM 1494 C C . SER A 1 192 ? 12.917 7.609 33.314 1.00 20.48 185 SER A C 1
ATOM 1495 O O . SER A 1 192 ? 13.539 8.352 34.084 1.00 24.93 185 SER A O 1
ATOM 1498 N N . SER A 1 193 ? 12.781 7.864 32.011 1.00 19.31 186 SER A N 1
ATOM 1499 C CA . SER A 1 193 ? 13.375 9.069 31.400 1.00 16.95 186 SER A CA 1
ATOM 1500 C C . SER A 1 193 ? 12.447 9.613 30.320 1.00 15.92 186 SER A C 1
ATOM 1501 O O . SER A 1 193 ? 11.559 8.899 29.794 1.00 15.19 186 SER A O 1
ATOM 1504 N N . TYR A 1 194 ? 12.551 10.920 30.113 1.00 13.73 187 TYR A N 1
ATOM 1505 C CA . TYR A 1 194 ? 11.587 11.581 29.253 1.00 15.14 187 TYR A CA 1
ATOM 1506 C C . TYR A 1 194 ? 12.220 12.814 28.630 1.00 15.29 187 TYR A C 1
ATOM 1507 O O . TYR A 1 194 ? 12.844 13.605 29.317 1.00 14.85 187 TYR A O 1
ATOM 1516 N N . TYR A 1 195 ? 11.972 13.025 27.340 1.00 16.84 188 TYR A N 1
ATOM 1517 C CA . TYR A 1 195 ? 12.363 14.249 26.651 1.00 15.18 188 TYR A CA 1
ATOM 1518 C C . TYR A 1 195 ? 11.156 14.899 25.952 1.00 17.17 188 TYR A C 1
ATOM 1519 O O . TYR A 1 195 ? 10.469 14.266 25.128 1.00 15.65 188 TYR A O 1
ATOM 1528 N N . SER A 1 196 ? 10.884 16.151 26.286 1.00 16.29 189 SER A N 1
ATOM 1529 C CA . SER A 1 196 ? 9.893 16.926 25.533 1.00 16.32 189 SER A CA 1
ATOM 1530 C C . SER A 1 196 ? 10.376 17.465 24.207 1.00 16.75 189 SER A C 1
ATOM 1531 O O . SER A 1 196 ? 11.544 17.366 23.809 1.00 15.87 189 SER A O 1
ATOM 1534 N N . LYS A 1 197 ? 9.424 18.032 23.459 1.00 17.04 190 LYS A N 1
ATOM 1535 C CA . LYS A 1 197 ? 9.794 18.652 22.212 1.00 19.47 190 LYS A CA 1
ATOM 1536 C C . LYS A 1 197 ? 10.741 19.843 22.428 1.00 18.69 190 LYS A C 1
ATOM 1537 O O . LYS A 1 197 ? 11.427 20.191 21.491 1.00 18.94 190 LYS A O 1
ATOM 1543 N N . LYS A 1 198 ? 10.808 20.419 23.628 1.00 18.53 191 LYS A N 1
ATOM 1544 C CA . LYS A 1 198 ? 11.687 21.566 23.895 1.00 25.65 191 LYS A CA 1
ATOM 1545 C C . LYS A 1 198 ? 13.162 21.149 23.936 1.00 24.42 191 LYS A C 1
ATOM 1546 O O . LYS A 1 198 ? 14.071 21.953 23.805 1.00 24.24 191 LYS A O 1
ATOM 1552 N N . THR A 1 199 ? 13.431 19.863 24.098 1.00 19.21 192 THR A N 1
ATOM 1553 C CA . THR A 1 199 ? 14.783 19.380 24.300 1.00 16.58 192 THR A CA 1
ATOM 1554 C C . THR A 1 199 ? 15.688 19.451 23.085 1.00 18.20 192 THR A C 1
ATOM 1555 O O . THR A 1 199 ? 16.911 19.458 23.244 1.00 17.40 192 THR A O 1
ATOM 1559 N N . ILE A 1 200 ? 15.133 19.433 21.873 1.00 14.76 193 ILE A N 1
ATOM 1560 C CA . ILE A 1 200 ? 15.892 19.696 20.677 1.00 15.67 193 ILE A CA 1
ATOM 1561 C C . ILE A 1 200 ? 15.153 20.736 19.852 1.00 19.41 193 ILE A C 1
ATOM 1562 O O . ILE A 1 200 ? 13.953 20.622 19.658 1.00 20.26 193 ILE A O 1
ATOM 1567 N N . ASP A 1 201 ? 15.895 21.725 19.377 1.00 20.33 194 ASP A N 1
ATOM 1568 C CA . ASP A 1 201 ? 15.319 22.773 18.546 1.00 23.59 194 ASP A CA 1
ATOM 1569 C C . ASP A 1 201 ? 15.820 22.530 17.156 1.00 20.88 194 ASP A C 1
ATOM 1570 O O . ASP A 1 201 ? 16.918 22.956 16.786 1.00 19.73 194 ASP A O 1
ATOM 1575 N N . TYR A 1 202 ? 15.024 21.792 16.394 1.00 18.34 195 TYR A N 1
ATOM 1576 C CA . TYR A 1 202 ? 15.419 21.441 15.054 1.00 19.25 195 TYR A CA 1
ATOM 1577 C C . TYR A 1 202 ? 15.561 22.615 14.093 1.00 22.33 195 TYR A C 1
ATOM 1578 O O . TYR A 1 202 ? 16.123 22.455 13.014 1.00 22.97 195 TYR A O 1
ATOM 1587 N N . SER A 1 203 ? 15.025 23.767 14.461 1.00 27.04 196 SER A N 1
ATOM 1588 C CA . SER A 1 203 ? 15.187 24.939 13.626 1.00 29.93 196 SER A CA 1
ATOM 1589 C C . SER A 1 203 ? 16.537 25.566 13.902 1.00 31.15 196 SER A C 1
ATOM 1590 O O . SER A 1 203 ? 16.976 26.364 13.105 1.00 31.48 196 SER A O 1
ATOM 1593 N N . ASN A 1 204 ? 17.229 25.186 14.981 1.00 32.84 197 ASN A N 1
ATOM 1594 C CA . ASN A 1 204 ? 18.549 25.723 15.257 1.00 34.00 197 ASN A CA 1
ATOM 1595 C C . ASN A 1 204 ? 19.558 24.703 15.729 1.00 31.11 197 ASN A C 1
ATOM 1596 O O . ASN A 1 204 ? 20.206 24.933 16.732 1.00 26.65 197 ASN A O 1
ATOM 1601 N N . LEU A 1 205 ? 19.717 23.602 15.011 1.00 28.76 198 LEU A N 1
ATOM 1602 C CA . LEU A 1 205 ? 20.777 22.632 15.341 1.00 26.82 198 LEU A CA 1
ATOM 1603 C C . LEU A 1 205 ? 22.170 23.200 15.138 1.00 27.55 198 LEU A C 1
ATOM 1604 O O . LEU A 1 205 ? 22.432 23.896 14.171 1.00 23.87 198 LEU A O 1
ATOM 1609 N N . GLU A 1 206 ? 23.083 22.843 16.027 1.00 23.87 199 GLU A N 1
ATOM 1610 C CA . GLU A 1 206 ? 24.471 23.235 15.922 1.00 24.48 199 GLU A CA 1
ATOM 1611 C C . GLU A 1 206 ? 25.318 22.151 16.555 1.00 20.51 199 GLU A C 1
ATOM 1612 O O . GLU A 1 206 ? 25.042 21.721 17.669 1.00 19.62 199 GLU A O 1
ATOM 1618 N N . LEU A 1 207 ? 26.330 21.706 15.822 1.00 19.21 200 LEU A N 1
ATOM 1619 C CA . LEU A 1 207 ? 27.280 20.734 16.316 1.00 18.89 200 LEU A CA 1
ATOM 1620 C C . LEU A 1 207 ? 28.107 21.334 17.449 1.00 18.22 200 LEU A C 1
ATOM 1621 O O . LEU A 1 207 ? 28.558 22.475 17.379 1.00 19.47 200 LEU A O 1
ATOM 1626 N N . ASN A 1 208 ? 28.345 20.549 18.477 1.00 18.15 201 ASN A N 1
ATOM 1627 C CA . ASN A 1 208 ? 29.126 21.005 19.618 1.00 17.69 201 ASN A CA 1
ATOM 1628 C C . ASN A 1 208 ? 30.402 20.172 19.626 1.00 19.60 201 ASN A C 1
ATOM 1629 O O . ASN A 1 208 ? 30.337 18.963 19.842 1.00 18.15 201 ASN A O 1
ATOM 1634 N N . PHE A 1 209 ? 31.524 20.814 19.311 1.00 15.98 202 PHE A N 1
ATOM 1635 C CA . PHE A 1 209 ? 32.842 20.223 19.281 1.00 19.00 202 PHE A CA 1
ATOM 1636 C C . PHE A 1 209 ? 33.608 20.248 20.613 1.00 19.05 202 PHE A C 1
ATOM 1637 O O . PHE A 1 209 ? 34.662 19.635 20.701 1.00 19.01 202 PHE A O 1
ATOM 1645 N N . SER A 1 210 ? 33.044 20.878 21.637 1.00 21.46 203 SER A N 1
ATOM 1646 C CA A SER A 1 210 ? 33.556 20.768 23.001 0.50 20.71 203 SER A CA 1
ATOM 1647 C CA B SER A 1 210 ? 33.575 20.757 23.000 0.50 18.99 203 SER A CA 1
ATOM 1648 C C . SER A 1 210 ? 33.082 19.457 23.638 1.00 17.58 203 SER A C 1
ATOM 1649 O O . SER A 1 210 ? 32.387 19.435 24.676 1.00 17.43 203 SER A O 1
ATOM 1654 N N . LYS A 1 211 ? 33.449 18.356 22.994 1.00 17.94 204 LYS A N 1
ATOM 1655 C CA . LYS A 1 211 ? 32.873 17.056 23.291 1.00 15.58 204 LYS A CA 1
ATOM 1656 C C . LYS A 1 211 ? 33.903 16.107 22.805 1.00 15.31 204 LYS A C 1
ATOM 1657 O O . LYS A 1 211 ? 34.851 16.507 22.121 1.00 15.43 204 LYS A O 1
ATOM 1663 N N . THR A 1 212 ? 33.700 14.829 23.105 1.00 15.51 205 THR A N 1
ATOM 1664 C CA . THR A 1 212 ? 34.597 13.785 22.608 1.00 15.21 205 THR A CA 1
ATOM 1665 C C . THR A 1 212 ? 34.246 13.391 21.162 1.00 15.78 205 THR A C 1
ATOM 1666 O O . THR A 1 212 ? 33.168 13.646 20.604 1.00 15.43 205 THR A O 1
ATOM 1670 N N . ALA A 1 213 ? 35.179 12.725 20.524 1.00 14.03 206 ALA A N 1
ATOM 1671 C CA . ALA A 1 213 ? 34.938 12.365 19.159 1.00 15.73 206 ALA A CA 1
ATOM 1672 C C . ALA A 1 213 ? 33.766 11.399 19.045 1.00 15.63 206 ALA A C 1
ATOM 1673 O O . ALA A 1 213 ? 32.950 11.480 18.118 1.00 14.16 206 ALA A O 1
ATOM 1675 N N . PHE A 1 214 ? 33.706 10.448 19.970 1.00 14.74 207 PHE A N 1
ATOM 1676 C CA . PHE A 1 214 ? 32.553 9.566 20.079 1.00 17.07 207 PHE A CA 1
ATOM 1677 C C . PHE A 1 214 ? 31.214 10.325 20.153 1.00 16.96 207 PHE A C 1
ATOM 1678 O O . PHE A 1 214 ? 30.302 10.099 19.356 1.00 15.80 207 PHE A O 1
ATOM 1686 N N . GLU A 1 215 ? 31.124 11.249 21.096 1.00 15.58 208 GLU A N 1
ATOM 1687 C CA . GLU A 1 215 ? 29.969 12.148 21.175 1.00 15.26 208 GLU A CA 1
ATOM 1688 C C . GLU A 1 215 ? 29.640 12.896 19.874 1.00 15.43 208 GLU A C 1
ATOM 1689 O O . GLU A 1 215 ? 28.494 12.998 19.473 1.00 13.79 208 GLU A O 1
ATOM 1695 N N . ILE A 1 216 ? 30.656 13.417 19.199 1.00 15.63 209 ILE A N 1
ATOM 1696 C CA . ILE A 1 216 ? 30.465 14.193 17.995 1.00 14.34 209 ILE A CA 1
ATOM 1697 C C . ILE A 1 216 ? 29.984 13.329 16.841 1.00 15.93 209 ILE A C 1
ATOM 1698 O O . ILE A 1 216 ? 29.077 13.679 16.095 1.00 14.11 209 ILE A O 1
ATOM 1703 N N . ILE A 1 217 ? 30.553 12.151 16.702 1.00 16.35 210 ILE A N 1
ATOM 1704 C CA . ILE A 1 217 ? 30.056 11.272 15.682 1.00 16.71 210 ILE A CA 1
ATOM 1705 C C . ILE A 1 217 ? 28.609 10.877 15.963 1.00 18.39 210 ILE A C 1
ATOM 1706 O O . ILE A 1 217 ? 27.795 10.666 15.026 1.00 13.66 210 ILE A O 1
ATOM 1711 N N . ASN A 1 218 ? 28.295 10.777 17.253 1.00 14.14 211 ASN A N 1
ATOM 1712 C CA . ASN A 1 218 ? 26.947 10.460 17.672 1.00 13.87 211 ASN A CA 1
ATOM 1713 C C . ASN A 1 218 ? 26.013 11.643 17.422 1.00 13.09 211 ASN A C 1
ATOM 1714 O O . ASN A 1 218 ? 24.881 11.414 17.089 1.00 14.49 211 ASN A O 1
ATOM 1719 N N . GLN A 1 219 ? 26.504 12.871 17.505 1.00 12.11 212 GLN A N 1
ATOM 1720 C CA . GLN A 1 219 ? 25.728 13.998 17.042 1.00 12.77 212 GLN A CA 1
ATOM 1721 C C . GLN A 1 219 ? 25.431 13.877 15.548 1.00 12.78 212 GLN A C 1
ATOM 1722 O O . GLN A 1 219 ? 24.310 14.147 15.120 1.00 16.07 212 GLN A O 1
ATOM 1728 N N . LEU A 1 220 ? 26.434 13.564 14.743 1.00 14.33 213 LEU A N 1
ATOM 1729 C CA . LEU A 1 220 ? 26.208 13.476 13.311 1.00 14.46 213 LEU A CA 1
ATOM 1730 C C . LEU A 1 220 ? 25.088 12.475 13.042 1.00 13.47 213 LEU A C 1
ATOM 1731 O O . LEU A 1 220 ? 24.113 12.789 12.362 1.00 13.19 213 LEU A O 1
ATOM 1736 N N . ARG A 1 221 ? 25.254 11.281 13.586 1.00 14.56 214 ARG A N 1
ATOM 1737 C CA . ARG A 1 221 ? 24.271 10.206 13.426 1.00 16.36 214 ARG A CA 1
ATOM 1738 C C . ARG A 1 221 ? 22.857 10.582 13.863 1.00 16.44 214 ARG A C 1
ATOM 1739 O O . ARG A 1 221 ? 21.864 10.403 13.123 1.00 16.16 214 ARG A O 1
ATOM 1747 N N . ALA A 1 222 ? 22.772 11.191 15.033 1.00 15.19 215 ALA A N 1
ATOM 1748 C CA . ALA A 1 222 ? 21.474 11.554 15.553 1.00 12.99 215 ALA A CA 1
ATOM 1749 C C . ALA A 1 222 ? 20.746 12.599 14.736 1.00 13.39 215 ALA A C 1
ATOM 1750 O O . ALA A 1 222 ? 19.515 12.640 14.766 1.00 14.12 215 ALA A O 1
ATOM 1752 N N . PHE A 1 223 ? 21.475 13.470 14.065 1.00 14.41 216 PHE A N 1
ATOM 1753 C CA . PHE A 1 223 ? 20.852 14.518 13.262 1.00 16.68 216 PHE A CA 1
ATOM 1754 C C . PHE A 1 223 ? 20.789 14.194 11.777 1.00 16.56 216 PHE A C 1
ATOM 1755 O O . PHE A 1 223 ? 20.449 15.070 10.954 1.00 16.34 216 PHE A O 1
ATOM 1763 N N . THR A 1 224 ? 21.162 12.962 11.424 1.00 18.02 217 THR A N 1
ATOM 1764 C CA . THR A 1 224 ? 21.208 12.561 10.035 1.00 18.02 217 THR A CA 1
ATOM 1765 C C . THR A 1 224 ? 19.904 11.880 9.697 1.00 19.20 217 THR A C 1
ATOM 1766 O O . THR A 1 224 ? 19.697 10.698 10.008 1.00 18.49 217 THR A O 1
ATOM 1770 N N . PHE A 1 225 ? 19.014 12.690 9.131 1.00 17.97 218 PHE A N 1
ATOM 1771 C CA . PHE A 1 225 ? 17.685 12.249 8.710 1.00 16.95 218 PHE A CA 1
ATOM 1772 C C . PHE A 1 225 ? 17.215 13.135 7.547 1.00 17.95 218 PHE A C 1
ATOM 1773 O O . PHE A 1 225 ? 16.496 14.123 7.717 1.00 16.81 218 PHE A O 1
ATOM 1781 N N . ARG A 1 226 ? 17.634 12.719 6.363 1.00 18.10 219 ARG A N 1
ATOM 1782 C CA . ARG A 1 226 ? 17.799 13.541 5.177 1.00 19.26 219 ARG A CA 1
ATOM 1783 C C . ARG A 1 226 ? 16.533 14.260 4.817 1.00 22.50 219 ARG A C 1
ATOM 1784 O O . ARG A 1 226 ? 16.572 15.443 4.505 1.00 19.92 219 ARG A O 1
ATOM 1792 N N . GLU A 1 227 ? 15.404 13.581 4.928 1.00 22.16 220 GLU A N 1
ATOM 1793 C CA . GLU A 1 227 ? 14.137 14.200 4.571 1.00 28.60 220 GLU A CA 1
ATOM 1794 C C . GLU A 1 227 ? 13.842 15.339 5.502 1.00 28.15 220 GLU A C 1
ATOM 1795 O O . GLU A 1 227 ? 12.991 16.125 5.161 1.00 30.03 220 GLU A O 1
ATOM 1801 N N . TYR A 1 228 ? 14.475 15.443 6.673 1.00 27.12 221 TYR A N 1
ATOM 1802 C CA . TYR A 1 228 ? 14.286 16.611 7.554 1.00 23.60 221 TYR A CA 1
ATOM 1803 C C . TYR A 1 228 ? 15.511 17.505 7.484 1.00 24.28 221 TYR A C 1
ATOM 1804 O O . TYR A 1 228 ? 15.400 18.694 7.215 1.00 20.20 221 TYR A O 1
ATOM 1813 N N . GLN A 1 229 ? 16.674 16.955 7.819 1.00 22.20 222 GLN A N 1
ATOM 1814 C CA . GLN A 1 229 ? 17.903 17.746 7.744 1.00 22.67 222 GLN A CA 1
ATOM 1815 C C . GLN A 1 229 ? 19.152 16.889 7.748 1.00 23.78 222 GLN A C 1
ATOM 1816 O O . GLN A 1 229 ? 19.088 15.666 7.995 1.00 17.73 222 GLN A O 1
ATOM 1822 N N . LEU A 1 230 ? 20.273 17.567 7.486 1.00 19.70 223 LEU A N 1
ATOM 1823 C CA . LEU A 1 230 ? 21.603 17.000 7.682 1.00 19.93 223 LEU A CA 1
ATOM 1824 C C . LEU A 1 230 ? 22.284 17.925 8.661 1.00 20.46 223 LEU A C 1
ATOM 1825 O O . LEU A 1 230 ? 21.946 19.093 8.726 1.00 19.50 223 LEU A O 1
ATOM 1830 N N . PRO A 1 231 ? 23.213 17.394 9.475 1.00 17.66 224 PRO A N 1
ATOM 1831 C CA . PRO A 1 231 ? 24.093 18.287 10.213 1.00 20.73 224 PRO A CA 1
ATOM 1832 C C . PRO A 1 231 ? 24.932 19.175 9.290 1.00 21.38 224 PRO A C 1
ATOM 1833 O O . PRO A 1 231 ? 25.306 18.730 8.215 1.00 18.48 224 PRO A O 1
ATOM 1837 N N . LYS A 1 232 ? 25.239 20.386 9.754 1.00 28.05 225 LYS A N 1
ATOM 1838 C CA . LYS A 1 232 ? 25.992 21.380 8.993 1.00 27.63 225 LYS A CA 1
ATOM 1839 C C . LYS A 1 232 ? 27.153 21.915 9.789 1.00 26.64 225 LYS A C 1
ATOM 1840 O O . LYS A 1 232 ? 27.039 22.202 10.979 1.00 25.22 225 LYS A O 1
ATOM 1846 N N . LEU A 1 233 ? 28.263 22.081 9.086 1.00 29.03 226 LEU A N 1
ATOM 1847 C CA . LEU A 1 233 ? 29.390 22.858 9.577 1.00 26.37 226 LEU A CA 1
ATOM 1848 C C . LEU A 1 233 ? 29.621 24.019 8.604 1.00 30.06 226 LEU A C 1
ATOM 1849 O O . LEU A 1 233 ? 30.007 23.811 7.459 1.00 26.57 226 LEU A O 1
ATOM 1854 N N . ASP A 1 234 ? 29.335 25.224 9.058 1.00 31.93 227 ASP A N 1
ATOM 1855 C CA . ASP A 1 234 ? 29.623 26.422 8.278 1.00 43.15 227 ASP A CA 1
ATOM 1856 C C . ASP A 1 234 ? 28.802 26.380 7.003 1.00 39.25 227 ASP A C 1
ATOM 1857 O O . ASP A 1 234 ? 29.335 26.607 5.922 1.00 33.46 227 ASP A O 1
ATOM 1862 N N . GLY A 1 235 ? 27.521 26.073 7.180 1.00 38.59 228 GLY A N 1
ATOM 1863 C CA . GLY A 1 235 ? 26.565 25.951 6.082 1.00 42.86 228 GLY A CA 1
ATOM 1864 C C . GLY A 1 235 ? 26.743 24.772 5.139 1.00 42.28 228 GLY A C 1
ATOM 1865 O O . GLY A 1 235 ? 25.902 24.593 4.264 1.00 43.46 228 GLY A O 1
ATOM 1866 N N . VAL A 1 236 ? 27.796 23.964 5.300 1.00 31.47 229 VAL A N 1
ATOM 1867 C CA . VAL A 1 236 ? 28.024 22.799 4.444 1.00 30.50 229 VAL A CA 1
ATOM 1868 C C . VAL A 1 236 ? 27.378 21.547 5.061 1.00 29.47 229 VAL A C 1
ATOM 1869 O O . VAL A 1 236 ? 27.566 21.250 6.252 1.00 18.41 229 VAL A O 1
ATOM 1873 N N . ASN A 1 237 ? 26.621 20.801 4.260 1.00 25.63 230 ASN A N 1
ATOM 1874 C CA . ASN A 1 237 ? 25.900 19.656 4.801 1.00 24.25 230 ASN A CA 1
ATOM 1875 C C . ASN A 1 237 ? 26.876 18.514 4.889 1.00 19.61 230 ASN A C 1
ATOM 1876 O O . ASN A 1 237 ? 27.677 18.292 3.994 1.00 20.09 230 ASN A O 1
ATOM 1881 N N . ILE A 1 238 ? 26.796 17.778 5.990 1.00 18.46 231 ILE A N 1
ATOM 1882 C CA . ILE A 1 238 ? 27.674 16.661 6.258 1.00 17.21 231 ILE A CA 1
ATOM 1883 C C . ILE A 1 238 ? 26.897 15.348 6.198 1.00 15.22 231 ILE A C 1
ATOM 1884 O O . ILE A 1 238 ? 25.799 15.321 6.716 1.00 16.50 231 ILE A O 1
ATOM 1889 N N . PHE A 1 239 ? 27.471 14.280 5.648 1.00 17.53 232 PHE A N 1
ATOM 1890 C CA . PHE A 1 239 ? 26.933 12.930 5.765 1.00 16.58 232 PHE A CA 1
ATOM 1891 C C . PHE A 1 239 ? 27.948 12.028 6.443 1.00 16.89 232 PHE A C 1
ATOM 1892 O O . PHE A 1 239 ? 28.871 11.470 5.821 1.00 17.48 232 PHE A O 1
ATOM 1900 N N . LEU A 1 240 ? 27.787 11.943 7.756 1.00 17.54 233 LEU A N 1
ATOM 1901 C CA . LEU A 1 240 ? 28.691 11.221 8.657 1.00 17.53 233 LEU A CA 1
ATOM 1902 C C . LEU A 1 240 ? 30.162 11.632 8.685 1.00 19.20 233 LEU A C 1
ATOM 1903 O O . LEU A 1 240 ? 30.541 12.693 8.183 1.00 17.94 233 LEU A O 1
ATOM 1908 N N . GLY A 1 241 ? 30.987 10.791 9.296 1.00 20.68 234 GLY A N 1
ATOM 1909 C CA . GLY A 1 241 ? 32.349 11.165 9.689 1.00 20.61 234 GLY A CA 1
ATOM 1910 C C . GLY A 1 241 ? 33.035 9.962 10.308 1.00 20.55 234 GLY A C 1
ATOM 1911 O O . GLY A 1 241 ? 32.449 8.880 10.380 1.00 20.20 234 GLY A O 1
ATOM 1912 N N . ASP A 1 242 ? 34.281 10.120 10.712 1.00 21.49 235 ASP A N 1
ATOM 1913 C CA . ASP A 1 242 ? 35.005 9.055 11.385 1.00 24.22 235 ASP A CA 1
ATOM 1914 C C . ASP A 1 242 ? 35.954 9.702 12.370 1.00 20.25 235 ASP A C 1
ATOM 1915 O O . ASP A 1 242 ? 36.186 10.903 12.343 1.00 18.26 235 ASP A O 1
ATOM 1920 N N . VAL A 1 243 ? 36.505 8.858 13.229 1.00 19.39 236 VAL A N 1
ATOM 1921 C CA . VAL A 1 243 ? 37.505 9.306 14.211 1.00 20.45 236 VAL A CA 1
ATOM 1922 C C . VAL A 1 243 ? 38.940 9.036 13.768 1.00 20.86 236 VAL A C 1
ATOM 1923 O O . VAL A 1 243 ? 39.248 7.921 13.404 1.00 23.80 236 VAL A O 1
ATOM 1927 N N . LEU A 1 244 ? 39.817 10.035 13.894 1.00 24.08 237 LEU A N 1
ATOM 1928 C CA . LEU A 1 244 ? 41.221 9.903 13.513 1.00 28.03 237 LEU A CA 1
ATOM 1929 C C . LEU A 1 244 ? 42.056 9.524 14.734 1.00 29.48 237 LEU A C 1
ATOM 1930 O O . LEU A 1 244 ? 41.533 9.526 15.834 1.00 24.04 237 LEU A O 1
ATOM 1935 N N . SER A 1 245 ? 43.337 9.197 14.594 1.00 29.48 238 SER A N 1
ATOM 1936 C CA . SER A 1 245 ? 44.116 8.875 15.812 1.00 33.82 238 SER A CA 1
ATOM 1937 C C . SER A 1 245 ? 44.802 10.116 16.292 1.00 32.57 238 SER A C 1
ATOM 1938 O O . SER A 1 245 ? 45.200 10.216 17.428 1.00 39.80 238 SER A O 1
ATOM 1941 N N . SER A 1 246 ? 44.965 11.020 15.355 1.00 28.10 239 SER A N 1
ATOM 1942 C CA . SER A 1 246 ? 45.400 12.382 15.520 1.00 26.82 239 SER A CA 1
ATOM 1943 C C . SER A 1 246 ? 44.720 13.118 16.701 1.00 30.81 239 SER A C 1
ATOM 1944 O O . SER A 1 246 ? 43.511 12.949 16.931 1.00 25.54 239 SER A O 1
ATOM 1947 N N . ARG A 1 247 ? 45.468 13.933 17.452 1.00 28.67 240 ARG A N 1
ATOM 1948 C CA . ARG A 1 247 ? 44.875 14.773 18.509 1.00 30.37 240 ARG A CA 1
ATOM 1949 C C . ARG A 1 247 ? 45.275 16.225 18.558 1.00 31.61 240 ARG A C 1
ATOM 1950 O O . ARG A 1 247 ? 46.121 16.611 19.365 1.00 34.49 240 ARG A O 1
ATOM 1958 N N . SER A 1 248 ? 44.617 17.075 17.787 1.00 24.93 241 SER A N 1
ATOM 1959 C CA . SER A 1 248 ? 45.137 18.420 17.667 1.00 27.88 241 SER A CA 1
ATOM 1960 C C . SER A 1 248 ? 45.032 19.233 18.957 1.00 33.12 241 SER A C 1
ATOM 1961 O O . SER A 1 248 ? 44.133 19.034 19.761 1.00 29.56 241 SER A O 1
ATOM 1964 N N . ILE A 1 249 ? 45.943 20.187 19.136 1.00 28.39 242 ILE A N 1
ATOM 1965 C CA . ILE A 1 249 ? 46.032 20.916 20.399 1.00 28.52 242 ILE A CA 1
ATOM 1966 C C . ILE A 1 249 ? 45.409 22.251 20.173 1.00 28.48 242 ILE A C 1
ATOM 1967 O O . ILE A 1 249 ? 45.243 23.045 21.075 1.00 28.44 242 ILE A O 1
ATOM 1972 N N . MET A 1 250 ? 45.003 22.454 18.933 1.00 27.51 243 MET A N 1
ATOM 1973 C CA . MET A 1 250 ? 44.055 23.480 18.618 1.00 28.67 243 MET A CA 1
ATOM 1974 C C . MET A 1 250 ? 42.818 23.265 19.441 1.00 23.83 243 MET A C 1
ATOM 1975 O O . MET A 1 250 ? 42.413 22.137 19.693 1.00 22.67 243 MET A O 1
ATOM 1980 N N . LYS A 1 251 ? 42.221 24.376 19.817 1.00 27.32 244 LYS A N 1
ATOM 1981 C CA . LYS A 1 251 ? 41.040 24.356 20.642 1.00 29.64 244 LYS A CA 1
ATOM 1982 C C . LYS A 1 251 ? 39.889 23.637 19.916 1.00 27.05 244 LYS A C 1
ATOM 1983 O O . LYS A 1 251 ? 39.788 23.649 18.671 1.00 24.13 244 LYS A O 1
ATOM 1989 N N . PRO A 1 252 ? 39.017 23.000 20.706 1.00 25.30 245 PRO A N 1
ATOM 1990 C CA . PRO A 1 252 ? 37.953 22.182 20.104 1.00 23.36 245 PRO A CA 1
ATOM 1991 C C . PRO A 1 252 ? 37.123 23.008 19.131 1.00 20.82 245 PRO A C 1
ATOM 1992 O O . PRO A 1 252 ? 36.844 24.163 19.414 1.00 25.13 245 PRO A O 1
ATOM 1996 N N . GLY A 1 253 ? 36.766 22.426 17.997 1.00 22.64 246 GLY A N 1
ATOM 1997 C CA . GLY A 1 253 ? 36.058 23.179 16.961 1.00 26.61 246 GLY A CA 1
ATOM 1998 C C . GLY A 1 253 ? 36.955 23.801 15.891 1.00 31.10 246 GLY A C 1
ATOM 1999 O O . GLY A 1 253 ? 36.514 24.079 14.769 1.00 30.40 246 GLY A O 1
ATOM 2000 N N . SER A 1 254 ? 38.229 24.010 16.195 1.00 29.90 247 SER A N 1
ATOM 2001 C CA . SER A 1 254 ? 39.154 24.492 15.161 1.00 29.90 247 SER A CA 1
ATOM 2002 C C . SER A 1 254 ? 39.156 23.574 13.953 1.00 30.93 247 SER A C 1
ATOM 2003 O O . SER A 1 254 ? 39.362 22.375 14.067 1.00 29.25 247 SER A O 1
ATOM 2006 N N . ILE A 1 255 ? 38.973 24.148 12.768 1.00 37.35 248 ILE A N 1
ATOM 2007 C CA . ILE A 1 255 ? 39.059 23.387 11.528 1.00 34.25 248 ILE A CA 1
ATOM 2008 C C . ILE A 1 255 ? 40.500 23.143 11.096 1.00 32.56 248 ILE A C 1
ATOM 2009 O O . ILE A 1 255 ? 41.207 24.073 10.754 1.00 40.91 248 ILE A O 1
ATOM 2014 N N . LEU A 1 256 ? 40.925 21.891 11.068 1.00 31.81 249 LEU A N 1
ATOM 2015 C CA . LEU A 1 256 ? 42.301 21.549 10.798 1.00 31.97 249 LEU A CA 1
ATOM 2016 C C . LEU A 1 256 ? 42.627 21.533 9.306 1.00 43.62 249 LEU A C 1
ATOM 2017 O O . LEU A 1 256 ? 43.617 22.161 8.895 1.00 31.48 249 LEU A O 1
ATOM 2022 N N . GLU A 1 257 ? 41.778 20.842 8.536 1.00 38.81 250 GLU A N 1
ATOM 2023 C CA . GLU A 1 257 ? 41.826 20.827 7.082 1.00 38.82 250 GLU A CA 1
ATOM 2024 C C . GLU A 1 257 ? 40.445 20.927 6.478 1.00 42.06 250 GLU A C 1
ATOM 2025 O O . GLU A 1 257 ? 39.457 20.548 7.129 1.00 30.13 250 GLU A O 1
ATOM 2031 N N . ARG A 1 258 ? 40.430 21.371 5.216 1.00 38.86 251 ARG A N 1
ATOM 2032 C CA . ARG A 1 258 ? 39.247 21.497 4.351 1.00 37.12 251 ARG A CA 1
ATOM 2033 C C . ARG A 1 258 ? 39.613 21.009 2.978 1.00 45.87 251 ARG A C 1
ATOM 2034 O O . ARG A 1 258 ? 40.556 21.528 2.386 1.00 46.58 251 ARG A O 1
ATOM 2042 N N . ASN A 1 259 ? 38.889 20.040 2.447 1.00 43.00 252 ASN A N 1
ATOM 2043 C CA . ASN A 1 259 ? 38.990 19.766 1.029 1.00 44.18 252 ASN A CA 1
ATOM 2044 C C . ASN A 1 259 ? 37.598 19.538 0.502 1.00 42.12 252 ASN A C 1
ATOM 2045 O O . ASN A 1 259 ? 36.618 19.760 1.206 1.00 37.64 252 ASN A O 1
ATOM 2050 N N . ASP A 1 260 ? 37.539 19.166 -0.767 1.00 42.22 253 ASP A N 1
ATOM 2051 C CA . ASP A 1 260 ? 36.300 19.020 -1.498 1.00 45.87 253 ASP A CA 1
ATOM 2052 C C . ASP A 1 260 ? 35.412 17.977 -0.844 1.00 40.20 253 ASP A C 1
ATOM 2053 O O . ASP A 1 260 ? 34.198 18.104 -0.885 1.00 44.54 253 ASP A O 1
ATOM 2058 N N . LYS A 1 261 ? 36.026 16.937 -0.297 1.00 34.49 254 LYS A N 1
ATOM 2059 C CA . LYS A 1 261 ? 35.300 15.820 0.261 1.00 40.17 254 LYS A CA 1
ATOM 2060 C C . LYS A 1 261 ? 35.106 15.868 1.778 1.00 36.69 254 LYS A C 1
ATOM 2061 O O . LYS A 1 261 ? 34.314 15.095 2.307 1.00 30.09 254 LYS A O 1
ATOM 2067 N N . GLU A 1 262 ? 35.827 16.727 2.488 1.00 32.27 255 GLU A N 1
ATOM 2068 C CA . GLU A 1 262 ? 35.871 16.588 3.944 1.00 31.09 255 GLU A CA 1
ATOM 2069 C C . GLU A 1 262 ? 36.471 17.728 4.727 1.00 32.40 255 GLU A C 1
ATOM 2070 O O . GLU A 1 262 ? 37.209 18.536 4.190 1.00 30.44 255 GLU A O 1
ATOM 2076 N N . ILE A 1 263 ? 36.079 17.794 5.994 1.00 24.64 256 ILE A N 1
ATOM 2077 C CA . ILE A 1 263 ? 36.532 18.773 6.932 1.00 24.36 256 ILE A CA 1
ATOM 2078 C C . ILE A 1 263 ? 37.016 18.027 8.177 1.00 32.43 256 ILE A C 1
ATOM 2079 O O . ILE A 1 263 ? 36.322 17.139 8.720 1.00 26.38 256 ILE A O 1
ATOM 2084 N N . ILE A 1 264 ? 38.202 18.406 8.640 1.00 23.95 257 ILE A N 1
ATOM 2085 C CA . ILE A 1 264 ? 38.758 17.793 9.799 1.00 24.48 257 ILE A CA 1
ATOM 2086 C C . ILE A 1 264 ? 38.744 18.800 10.912 1.00 26.10 257 ILE A C 1
ATOM 2087 O O . ILE A 1 264 ? 39.131 19.945 10.666 1.00 23.39 257 ILE A O 1
ATOM 2092 N N . VAL A 1 265 ? 38.275 18.373 12.096 1.00 20.81 258 VAL A N 1
ATOM 2093 C CA . VAL A 1 265 ? 38.080 19.276 13.204 1.00 24.35 258 VAL A CA 1
ATOM 2094 C C . VAL A 1 265 ? 38.758 18.765 14.476 1.00 23.43 258 VAL A C 1
ATOM 2095 O O . VAL A 1 265 ? 38.860 17.568 14.717 1.00 19.32 258 VAL A O 1
ATOM 2099 N N . SER A 1 266 ? 39.237 19.709 15.283 1.00 24.32 259 SER A N 1
ATOM 2100 C CA . SER A 1 266 ? 39.785 19.384 16.605 1.00 24.37 259 SER A CA 1
ATOM 2101 C C . SER A 1 266 ? 38.641 19.103 17.561 1.00 21.51 259 SER A C 1
ATOM 2102 O O . SER A 1 266 ? 37.666 19.856 17.547 1.00 20.58 259 SER A O 1
ATOM 2105 N N . THR A 1 267 ? 38.784 18.087 18.418 1.00 24.59 260 THR A N 1
ATOM 2106 C CA . THR A 1 267 ? 37.852 17.898 19.541 1.00 20.56 260 THR A CA 1
ATOM 2107 C C . THR A 1 267 ? 38.504 17.929 20.936 1.00 21.95 260 THR A C 1
ATOM 2108 O O . THR A 1 267 ? 39.656 18.387 21.097 1.00 19.02 260 THR A O 1
ATOM 2112 N N . ILE A 1 268 ? 37.724 17.562 21.959 1.00 22.75 261 ILE A N 1
ATOM 2113 C CA . ILE A 1 268 ? 38.298 17.362 23.307 1.00 21.84 261 ILE A CA 1
ATOM 2114 C C . ILE A 1 268 ? 39.337 16.257 23.317 1.00 20.19 261 ILE A C 1
ATOM 2115 O O . ILE A 1 268 ? 40.308 16.303 24.092 1.00 23.67 261 ILE A O 1
ATOM 2120 N N . ASP A 1 269 ? 39.131 15.241 22.481 1.00 19.80 262 ASP A N 1
ATOM 2121 C CA . ASP A 1 269 ? 40.097 14.166 22.417 1.00 18.89 262 ASP A CA 1
ATOM 2122 C C . ASP A 1 269 ? 40.667 13.970 21.002 1.00 20.56 262 ASP A C 1
ATOM 2123 O O . ASP A 1 269 ? 41.574 14.707 20.623 1.00 20.72 262 ASP A O 1
ATOM 2128 N N . TYR A 1 270 ? 40.111 13.050 20.224 1.00 19.78 263 TYR A N 1
ATOM 2129 C CA . TYR A 1 270 ? 40.601 12.671 18.904 1.00 21.11 263 TYR A CA 1
ATOM 2130 C C . TYR A 1 270 ? 39.972 13.555 17.815 1.00 22.00 263 TYR A C 1
ATOM 2131 O O . TYR A 1 270 ? 38.793 13.965 17.857 1.00 20.37 263 TYR A O 1
ATOM 2140 N N . ASP A 1 271 ? 40.796 13.894 16.834 1.00 21.73 264 ASP A N 1
ATOM 2141 C CA . ASP A 1 271 ? 40.310 14.652 15.715 1.00 19.67 264 ASP A CA 1
ATOM 2142 C C . ASP A 1 271 ? 39.211 13.863 15.014 1.00 17.08 264 ASP A C 1
ATOM 2143 O O . ASP A 1 271 ? 39.213 12.631 14.950 1.00 19.40 264 ASP A O 1
ATOM 2148 N N . VAL A 1 272 ? 38.267 14.594 14.453 1.00 18.34 265 VAL A N 1
ATOM 2149 C CA . VAL A 1 272 ? 37.297 13.921 13.623 1.00 17.69 265 VAL A CA 1
ATOM 2150 C C . VAL A 1 272 ? 37.322 14.471 12.209 1.00 21.83 265 VAL A C 1
ATOM 2151 O O . VAL A 1 272 ? 37.598 15.647 11.992 1.00 21.58 265 VAL A O 1
ATOM 2155 N N . VAL A 1 273 ? 36.950 13.624 11.259 1.00 22.80 266 VAL A N 1
ATOM 2156 C CA . VAL A 1 273 ? 36.790 14.077 9.878 1.00 22.13 266 VAL A CA 1
ATOM 2157 C C . VAL A 1 273 ? 35.301 14.007 9.560 1.00 20.73 266 VAL A C 1
ATOM 2158 O O . VAL A 1 273 ? 34.656 13.007 9.857 1.00 20.15 266 VAL A O 1
ATOM 2162 N N . LEU A 1 274 ? 34.751 15.095 9.052 1.00 18.26 267 LEU A N 1
ATOM 2163 C CA . LEU A 1 274 ? 33.339 15.182 8.711 1.00 19.05 267 LEU A CA 1
ATOM 2164 C C . LEU A 1 274 ? 33.245 15.124 7.212 1.00 21.98 267 LEU A C 1
ATOM 2165 O O . LEU A 1 274 ? 33.909 15.922 6.536 1.00 19.78 267 LEU A O 1
ATOM 2170 N N . TYR A 1 275 ? 32.472 14.182 6.688 1.00 21.48 268 TYR A N 1
ATOM 2171 C CA . TYR A 1 275 ? 32.342 14.048 5.255 1.00 22.28 268 TYR A CA 1
ATOM 2172 C C . TYR A 1 275 ? 31.271 14.988 4.724 1.00 19.70 268 TYR A C 1
ATOM 2173 O O . TYR A 1 275 ? 30.117 15.023 5.175 1.00 18.72 268 TYR A O 1
ATOM 2182 N N . LYS A 1 276 ? 31.655 15.752 3.714 1.00 20.49 269 LYS A N 1
ATOM 2183 C CA . LYS A 1 276 ? 30.680 16.578 3.018 1.00 21.28 269 LYS A CA 1
ATOM 2184 C C . LYS A 1 276 ? 29.652 15.683 2.318 1.00 19.89 269 LYS A C 1
ATOM 2185 O O . LYS A 1 276 ? 29.995 14.652 1.760 1.00 21.08 269 LYS A O 1
ATOM 2191 N N . ASP A 1 277 ? 28.393 16.078 2.386 1.00 19.85 270 ASP A N 1
ATOM 2192 C CA . ASP A 1 277 ? 27.327 15.302 1.778 1.00 18.99 270 ASP A CA 1
ATOM 2193 C C . ASP A 1 277 ? 27.496 15.517 0.279 1.00 21.81 270 ASP A C 1
ATOM 2194 O O . ASP A 1 277 ? 27.415 16.657 -0.181 1.00 22.46 270 ASP A O 1
ATOM 2199 N N . ASN A 1 278 ? 27.743 14.437 -0.445 1.00 22.30 271 ASN A N 1
ATOM 2200 C CA . ASN A 1 278 ? 27.803 14.448 -1.927 1.00 23.64 271 ASN A CA 1
ATOM 2201 C C . ASN A 1 278 ? 26.790 13.496 -2.597 1.00 20.32 271 ASN A C 1
ATOM 2202 O O . ASN A 1 278 ? 27.001 12.974 -3.715 1.00 24.27 271 ASN A O 1
ATOM 2207 N N . PHE A 1 279 ? 25.693 13.266 -1.901 1.00 18.96 272 PHE A N 1
ATOM 2208 C CA . PHE A 1 279 ? 24.693 12.319 -2.359 1.00 20.11 272 PHE A CA 1
ATOM 2209 C C . PHE A 1 279 ? 24.150 12.639 -3.760 1.00 22.56 272 PHE A C 1
ATOM 2210 O O . PHE A 1 279 ? 24.041 11.740 -4.594 1.00 19.96 272 PHE A O 1
ATOM 2218 N N . LYS A 1 280 ? 23.799 13.901 -3.996 1.00 24.08 273 LYS A N 1
ATOM 2219 C CA . LYS A 1 280 ? 23.271 14.345 -5.290 1.00 31.54 273 LYS A CA 1
ATOM 2220 C C . LYS A 1 280 ? 24.256 13.993 -6.397 1.00 26.57 273 LYS A C 1
ATOM 2221 O O . LYS A 1 280 ? 23.903 13.493 -7.478 1.00 25.24 273 LYS A O 1
ATOM 2227 N N . GLU A 1 281 ? 25.513 14.283 -6.114 1.00 22.81 274 GLU A N 1
ATOM 2228 C CA . GLU A 1 281 ? 26.539 13.993 -7.094 1.00 25.24 274 GLU A CA 1
ATOM 2229 C C . GLU A 1 281 ? 26.670 12.496 -7.312 1.00 23.67 274 GLU A C 1
ATOM 2230 O O . GLU A 1 281 ? 26.860 12.047 -8.445 1.00 21.65 274 GLU A O 1
ATOM 2236 N N . ILE A 1 282 ? 26.572 11.737 -6.237 1.00 20.64 275 ILE A N 1
ATOM 2237 C CA . ILE A 1 282 ? 26.658 10.267 -6.337 1.00 22.26 275 ILE A CA 1
ATOM 2238 C C . ILE A 1 282 ? 25.520 9.744 -7.194 1.00 22.73 275 ILE A C 1
ATOM 2239 O O . ILE A 1 282 ? 25.726 8.947 -8.145 1.00 22.15 275 ILE A O 1
ATOM 2244 N N . LEU A 1 283 ? 24.323 10.233 -6.889 1.00 20.45 276 LEU A N 1
ATOM 2245 C CA . LEU A 1 283 ? 23.155 9.814 -7.653 1.00 23.04 276 LEU A CA 1
ATOM 2246 C C . LEU A 1 283 ? 23.307 10.112 -9.155 1.00 24.28 276 LEU A C 1
ATOM 2247 O O . LEU A 1 283 ? 22.991 9.254 -9.967 1.00 22.25 276 LEU A O 1
ATOM 2252 N N . GLU A 1 284 ? 23.824 11.287 -9.515 1.00 24.05 277 GLU A N 1
ATOM 2253 C CA . GLU A 1 284 ? 24.065 11.662 -10.925 1.00 25.28 277 GLU A CA 1
ATOM 2254 C C . GLU A 1 284 ? 25.049 10.700 -11.592 1.00 21.54 277 GLU A C 1
ATOM 2255 O O . GLU A 1 284 ? 24.829 10.238 -12.705 1.00 21.30 277 GLU A O 1
ATOM 2261 N N . ALA A 1 285 ? 26.118 10.338 -10.900 1.00 18.87 278 ALA A N 1
ATOM 2262 C CA . ALA A 1 285 ? 27.078 9.378 -11.394 1.00 17.55 278 ALA A CA 1
ATOM 2263 C C . ALA A 1 285 ? 26.555 7.966 -11.567 1.00 19.77 278 ALA A C 1
ATOM 2264 O O . ALA A 1 285 ? 27.170 7.180 -12.287 1.00 17.45 278 ALA A O 1
ATOM 2266 N N . CYS A 1 286 ? 25.470 7.616 -10.885 1.00 18.07 279 CYS A N 1
ATOM 2267 C CA . CYS A 1 286 ? 24.944 6.265 -10.944 1.00 19.46 279 CYS A CA 1
ATOM 2268 C C . CYS A 1 286 ? 24.373 5.961 -12.333 1.00 18.65 279 CYS A C 1
ATOM 2269 O O . CYS A 1 286 ? 24.273 4.788 -12.721 1.00 20.02 279 CYS A O 1
ATOM 2272 N N . LYS A 1 287 ? 24.008 6.996 -13.092 1.00 21.06 280 LYS A N 1
ATOM 2273 C CA . LYS A 1 287 ? 23.506 6.776 -14.462 1.00 21.43 280 LYS A CA 1
ATOM 2274 C C . LYS A 1 287 ? 24.483 5.978 -15.299 1.00 23.09 280 LYS A C 1
ATOM 2275 O O . LYS A 1 287 ? 24.149 4.937 -15.887 1.00 25.05 280 LYS A O 1
ATOM 2281 N N . TYR A 1 288 ? 25.700 6.490 -15.383 1.00 21.61 281 TYR A N 1
ATOM 2282 C CA . TYR A 1 288 ? 26.675 5.879 -16.279 1.00 23.11 281 TYR A CA 1
ATOM 2283 C C . TYR A 1 288 ? 28.023 5.464 -15.757 1.00 22.88 281 TYR A C 1
ATOM 2284 O O . TYR A 1 288 ? 28.767 4.867 -16.512 1.00 24.19 281 TYR A O 1
ATOM 2293 N N . SER A 1 289 ? 28.356 5.691 -14.497 1.00 22.90 282 SER A N 1
ATOM 2294 C CA . SER A 1 289 ? 29.700 5.342 -14.031 1.00 28.92 282 SER A CA 1
ATOM 2295 C C . SER A 1 289 ? 29.724 3.941 -13.576 1.00 25.99 282 SER A C 1
ATOM 2296 O O . SER A 1 289 ? 28.662 3.364 -13.345 1.00 25.89 282 SER A O 1
ATOM 2299 N N . ASP A 1 290 ? 30.937 3.436 -13.363 1.00 25.31 283 ASP A N 1
ATOM 2300 C CA . ASP A 1 290 ? 31.065 2.096 -12.802 1.00 26.58 283 ASP A CA 1
ATOM 2301 C C . ASP A 1 290 ? 31.353 2.137 -11.292 1.00 26.00 283 ASP A C 1
ATOM 2302 O O . ASP A 1 290 ? 31.556 3.199 -10.723 1.00 26.68 283 ASP A O 1
ATOM 2307 N N . SER A 1 291 ? 31.286 0.961 -10.671 1.00 27.83 284 SER A N 1
ATOM 2308 C CA . SER A 1 291 ? 31.896 0.555 -9.400 1.00 32.22 284 SER A CA 1
ATOM 2309 C C . SER A 1 291 ? 32.990 1.455 -8.942 1.00 34.11 284 SER A C 1
ATOM 2310 O O . SER A 1 291 ? 33.079 1.835 -7.780 1.00 29.54 284 SER A O 1
ATOM 2313 N N . LYS A 1 292 ? 33.959 1.574 -9.839 1.00 35.33 285 LYS A N 1
ATOM 2314 C CA . LYS A 1 292 ? 35.270 1.981 -9.436 1.00 34.75 285 LYS A CA 1
ATOM 2315 C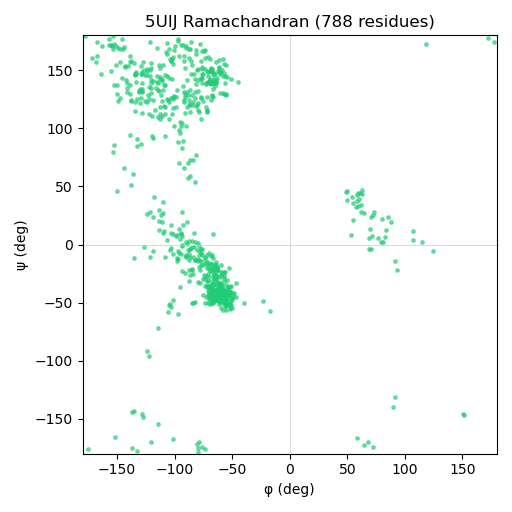 C . LYS A 1 292 ? 35.145 3.476 -9.174 1.00 33.56 285 LYS A C 1
ATOM 2316 O O . LYS A 1 292 ? 35.621 3.971 -8.153 1.00 30.17 285 LYS A O 1
ATOM 2322 N N . TYR A 1 293 ? 34.451 4.186 -10.062 1.00 26.78 286 TYR A N 1
ATOM 2323 C CA . TYR A 1 293 ? 34.240 5.605 -9.866 1.00 25.71 286 TYR A CA 1
ATOM 2324 C C . TYR A 1 293 ? 33.402 5.912 -8.612 1.00 27.89 286 TYR A C 1
ATOM 2325 O O . TYR A 1 293 ? 33.684 6.857 -7.869 1.00 26.32 286 TYR A O 1
ATOM 2334 N N . ILE A 1 294 ? 32.345 5.137 -8.388 1.00 27.56 287 ILE A N 1
ATOM 2335 C CA . ILE A 1 294 ? 31.439 5.423 -7.270 1.00 26.32 287 ILE A CA 1
ATOM 2336 C C . ILE A 1 294 ? 32.202 5.127 -5.970 1.00 26.83 287 ILE A C 1
ATOM 2337 O O . ILE A 1 294 ? 32.133 5.901 -5.012 1.00 26.26 287 ILE A O 1
ATOM 2342 N N . ALA A 1 295 ? 32.877 3.987 -5.918 1.00 25.59 288 ALA A N 1
ATOM 2343 C CA . ALA A 1 295 ? 33.647 3.645 -4.730 1.00 29.46 288 ALA A CA 1
ATOM 2344 C C . ALA A 1 295 ? 34.583 4.786 -4.309 1.00 30.49 288 ALA A C 1
ATOM 2345 O O . ALA A 1 295 ? 34.700 5.019 -3.125 1.00 31.11 288 ALA A O 1
ATOM 2347 N N . LYS A 1 296 ? 35.155 5.529 -5.257 1.00 28.83 289 LYS A N 1
ATOM 2348 C CA . LYS A 1 296 ? 35.941 6.738 -4.987 1.00 29.59 289 LYS A CA 1
ATOM 2349 C C . LYS A 1 296 ? 35.210 7.940 -4.446 1.00 30.42 289 LYS A C 1
ATOM 2350 O O . LYS A 1 296 ? 35.807 8.732 -3.733 1.00 27.40 289 LYS A O 1
ATOM 2356 N N . LEU A 1 297 ? 33.970 8.161 -4.871 1.00 26.52 290 LEU A N 1
ATOM 2357 C CA . LEU A 1 297 ? 33.183 9.309 -4.419 1.00 28.13 290 LEU A CA 1
ATOM 2358 C C . LEU A 1 297 ? 32.683 9.141 -2.980 1.00 26.35 290 LEU A C 1
ATOM 2359 O O . LEU A 1 297 ? 32.437 10.114 -2.290 1.00 31.15 290 LEU A O 1
ATOM 2364 N N . ILE A 1 298 ? 32.492 7.887 -2.604 1.00 26.02 291 ILE A N 1
ATOM 2365 C CA . ILE A 1 298 ? 31.849 7.428 -1.363 1.00 34.84 291 ILE A CA 1
ATOM 2366 C C . ILE A 1 298 ? 32.801 7.693 -0.194 1.00 36.60 291 ILE A C 1
ATOM 2367 O O . ILE A 1 298 ? 34.009 7.479 -0.320 1.00 32.46 291 ILE A O 1
ATOM 2372 N N . ARG A 1 299 ? 32.265 8.169 0.928 1.00 29.13 292 ARG A N 1
ATOM 2373 C CA . ARG A 1 299 ? 33.000 8.081 2.180 1.00 29.92 292 ARG A CA 1
ATOM 2374 C C . ARG A 1 299 ? 32.236 7.167 3.084 1.00 28.74 292 ARG A C 1
ATOM 2375 O O . ARG A 1 299 ? 32.623 6.034 3.236 1.00 33.52 292 ARG A O 1
ATOM 2383 N N . ALA A 1 300 ? 31.093 7.583 3.605 1.00 26.34 293 ALA A N 1
ATOM 2384 C CA . ALA A 1 300 ? 30.341 6.644 4.437 1.00 24.80 293 ALA A CA 1
ATOM 2385 C C . ALA A 1 300 ? 29.542 5.736 3.506 1.00 22.75 293 ALA A C 1
ATOM 2386 O O . ALA A 1 300 ? 28.776 6.203 2.657 1.00 17.14 293 ALA A O 1
ATOM 2388 N N . LYS A 1 301 ? 29.722 4.438 3.685 1.00 19.20 294 LYS A N 1
ATOM 2389 C CA . LYS A 1 301 ? 29.046 3.465 2.870 1.00 24.68 294 LYS A CA 1
ATOM 2390 C C . LYS A 1 301 ? 27.508 3.610 2.777 1.00 22.93 294 LYS A C 1
ATOM 2391 O O . LYS A 1 301 ? 26.911 3.390 1.732 1.00 23.89 294 LYS A O 1
ATOM 2397 N N . SER A 1 302 ? 26.850 3.941 3.878 1.00 21.19 295 SER A N 1
ATOM 2398 C CA . SER A 1 302 ? 25.409 3.957 3.894 1.00 19.50 295 SER A CA 1
ATOM 2399 C C . SER A 1 302 ? 24.857 5.048 2.984 1.00 19.59 295 SER A C 1
ATOM 2400 O O . SER A 1 302 ? 23.668 4.995 2.687 1.00 17.90 295 SER A O 1
ATOM 2403 N N . ILE A 1 303 ? 25.694 5.971 2.494 1.00 17.89 296 ILE A N 1
ATOM 2404 C CA . ILE A 1 303 ? 25.217 7.011 1.586 1.00 18.97 296 ILE A CA 1
ATOM 2405 C C . ILE A 1 303 ? 24.620 6.414 0.314 1.00 17.41 296 ILE A C 1
ATOM 2406 O O . ILE A 1 303 ? 23.794 7.047 -0.359 1.00 16.99 296 ILE A O 1
ATOM 2411 N N . LEU A 1 304 ? 25.057 5.198 0.013 1.00 17.76 297 LEU A N 1
ATOM 2412 C CA . LEU A 1 304 ? 24.550 4.397 -1.109 1.00 20.15 297 LEU A CA 1
ATOM 2413 C C . LEU A 1 304 ? 23.082 3.960 -1.015 1.00 19.36 297 LEU A C 1
ATOM 2414 O O . LEU A 1 304 ? 22.490 3.599 -2.031 1.00 20.13 297 LEU A O 1
ATOM 2419 N N . PHE A 1 305 ? 22.491 4.015 0.174 1.00 19.78 298 PHE A N 1
ATOM 2420 C CA . PHE A 1 305 ? 21.104 3.618 0.376 1.00 20.11 298 PHE A CA 1
ATOM 2421 C C . PHE A 1 305 ? 20.221 4.863 0.586 1.00 23.65 298 PHE A C 1
ATOM 2422 O O . PHE A 1 305 ? 19.035 4.724 0.833 1.00 22.10 298 PHE A O 1
ATOM 2430 N N . GLU A 1 306 ? 20.766 6.073 0.482 1.00 19.61 299 GLU A N 1
ATOM 2431 C CA . GLU A 1 306 ? 19.926 7.274 0.617 1.00 19.59 299 GLU A CA 1
ATOM 2432 C C . GLU A 1 306 ? 19.070 7.498 -0.638 1.00 20.29 299 GLU A C 1
ATOM 2433 O O . GLU A 1 306 ? 19.324 6.926 -1.720 1.00 16.28 299 GLU A O 1
ATOM 2439 N N . LYS A 1 307 ? 18.084 8.387 -0.484 1.00 18.36 300 LYS A N 1
ATOM 2440 C CA . LYS A 1 307 ? 17.127 8.709 -1.516 1.00 19.98 300 LYS A CA 1
ATOM 2441 C C . LYS A 1 307 ? 16.875 10.187 -1.706 1.00 20.83 300 LYS A C 1
ATOM 2442 O O . LYS A 1 307 ? 16.889 10.931 -0.759 1.00 21.61 300 LYS A O 1
ATOM 2448 N N . ASN A 1 308 ? 16.627 10.591 -2.939 1.00 20.80 301 ASN A N 1
ATOM 2449 C CA . ASN A 1 308 ? 16.158 11.936 -3.178 1.00 25.94 301 ASN A CA 1
ATOM 2450 C C . ASN A 1 308 ? 14.668 12.051 -2.888 1.00 26.25 301 ASN A C 1
ATOM 2451 O O . ASN A 1 308 ? 13.990 11.128 -2.415 1.00 21.96 301 ASN A O 1
ATOM 2456 N N . ILE A 1 309 ? 14.172 13.238 -3.195 1.00 32.00 302 ILE A N 1
ATOM 2457 C CA . ILE A 1 309 ? 12.831 13.612 -2.817 1.00 31.53 302 ILE A CA 1
ATOM 2458 C C . ILE A 1 309 ? 11.736 12.780 -3.494 1.00 32.38 302 ILE A C 1
ATOM 2459 O O . ILE A 1 309 ? 10.631 12.759 -2.978 1.00 25.55 302 ILE A O 1
ATOM 2464 N N . TYR A 1 310 ? 12.048 12.079 -4.588 1.00 25.90 303 TYR A N 1
ATOM 2465 C CA . TYR A 1 310 ? 11.139 11.078 -5.218 1.00 27.77 303 TYR A CA 1
ATOM 2466 C C . TYR A 1 310 ? 11.223 9.659 -4.660 1.00 24.95 303 TYR A C 1
ATOM 2467 O O . TYR A 1 310 ? 10.393 8.801 -4.951 1.00 22.35 303 TYR A O 1
ATOM 2476 N N . GLY A 1 311 ? 12.226 9.411 -3.840 1.00 20.53 304 GLY A N 1
ATOM 2477 C CA . GLY A 1 311 ? 12.525 8.062 -3.385 1.00 20.99 304 GLY A CA 1
ATOM 2478 C C . GLY A 1 311 ? 13.455 7.302 -4.322 1.00 20.31 304 GLY A C 1
ATOM 2479 O O . GLY A 1 311 ? 13.502 6.090 -4.250 1.00 19.39 304 GLY A O 1
ATOM 2480 N N . TRP A 1 312 ? 14.182 8.004 -5.181 1.00 20.56 305 TRP A N 1
ATOM 2481 C CA . TRP A 1 312 ? 15.196 7.386 -6.063 1.00 18.43 305 TRP A CA 1
ATOM 2482 C C . TRP A 1 312 ? 16.483 7.197 -5.271 1.00 18.19 305 TRP A C 1
ATOM 2483 O O . TRP A 1 312 ? 17.041 8.168 -4.744 1.00 18.37 305 TRP A O 1
ATOM 2494 N N . SER A 1 313 ? 16.910 5.944 -5.147 1.00 17.78 306 SER A N 1
ATOM 2495 C CA . SER A 1 313 ? 18.190 5.601 -4.596 1.00 16.22 306 SER A CA 1
ATOM 2496 C C . SER A 1 313 ? 19.211 5.361 -5.703 1.00 17.26 306 SER A C 1
ATOM 2497 O O . SER A 1 313 ? 18.869 5.254 -6.892 1.00 14.97 306 SER A O 1
ATOM 2500 N N . PRO A 1 314 ? 20.463 5.140 -5.288 1.00 16.09 307 PRO A N 1
ATOM 2501 C CA . PRO A 1 314 ? 21.450 4.710 -6.277 1.00 16.58 307 PRO A CA 1
ATOM 2502 C C . PRO A 1 314 ? 21.048 3.548 -7.149 1.00 16.25 307 PRO A C 1
ATOM 2503 O O . PRO A 1 314 ? 21.279 3.592 -8.351 1.00 15.30 307 PRO A O 1
ATOM 2507 N N . VAL A 1 315 ? 20.522 2.491 -6.550 1.00 15.94 308 VAL A N 1
ATOM 2508 C CA . VAL A 1 315 ? 20.222 1.275 -7.314 1.00 15.81 308 VAL A CA 1
ATOM 2509 C C . VAL A 1 315 ? 19.022 1.451 -8.260 1.00 16.13 308 VAL A C 1
ATOM 2510 O O . VAL A 1 315 ? 18.996 0.863 -9.326 1.00 18.66 308 VAL A O 1
ATOM 2514 N N . ILE A 1 316 ? 18.055 2.285 -7.895 1.00 16.70 309 ILE A N 1
ATOM 2515 C CA . ILE A 1 316 ? 16.963 2.686 -8.793 1.00 15.41 309 ILE A CA 1
ATOM 2516 C C . ILE A 1 316 ? 17.493 3.490 -9.994 1.00 14.58 309 ILE A C 1
ATOM 2517 O O . ILE A 1 316 ? 17.110 3.252 -11.150 1.00 13.94 309 ILE A O 1
ATOM 2522 N N . VAL A 1 317 ? 18.325 4.496 -9.736 1.00 15.71 310 VAL A N 1
ATOM 2523 C CA . VAL A 1 317 ? 18.894 5.274 -10.851 1.00 17.08 310 VAL A CA 1
ATOM 2524 C C . VAL A 1 317 ? 19.692 4.351 -11.789 1.00 18.54 310 VAL A C 1
ATOM 2525 O O . VAL A 1 317 ? 19.537 4.427 -13.022 1.00 18.51 310 VAL A O 1
ATOM 2529 N N . ALA A 1 318 ? 20.471 3.445 -11.207 1.00 15.50 311 ALA A N 1
ATOM 2530 C CA . ALA A 1 318 ? 21.278 2.542 -11.999 1.00 16.10 311 ALA A CA 1
ATOM 2531 C C . ALA A 1 318 ? 20.354 1.713 -12.906 1.00 16.33 311 ALA A C 1
ATOM 2532 O O . ALA A 1 318 ? 20.650 1.520 -14.108 1.00 17.40 311 ALA A O 1
ATOM 2534 N N . ALA A 1 319 ? 19.251 1.246 -12.319 1.00 16.46 312 ALA A N 1
ATOM 2535 C CA . ALA A 1 319 ? 18.304 0.390 -13.037 1.00 18.28 312 ALA A CA 1
ATOM 2536 C C . ALA A 1 319 ? 17.653 1.112 -14.211 1.00 17.58 312 ALA A C 1
ATOM 2537 O O . ALA A 1 319 ? 17.592 0.595 -15.301 1.00 20.25 312 ALA A O 1
ATOM 2539 N N . TYR A 1 320 ? 17.210 2.332 -13.974 1.00 18.12 313 TYR A N 1
ATOM 2540 C CA . TYR A 1 320 ? 16.550 3.120 -14.967 1.00 18.94 313 TYR A CA 1
ATOM 2541 C C . TYR A 1 320 ? 17.463 3.348 -16.159 1.00 19.98 313 TYR A C 1
ATOM 2542 O O . TYR A 1 320 ? 16.980 3.387 -17.286 1.00 17.09 313 TYR A O 1
ATOM 2551 N N . HIS A 1 321 ? 18.760 3.472 -15.917 1.00 17.84 314 HIS A N 1
ATOM 2552 C CA . HIS A 1 321 ? 19.729 3.644 -16.978 1.00 18.72 314 HIS A CA 1
ATOM 2553 C C . HIS A 1 321 ? 20.432 2.362 -17.439 1.00 23.05 314 HIS A C 1
ATOM 2554 O O . HIS A 1 321 ? 21.410 2.391 -18.185 1.00 27.24 314 HIS A O 1
ATOM 2561 N N . GLY A 1 322 ? 19.919 1.214 -17.041 1.00 21.95 315 GLY A N 1
ATOM 2562 C CA . GLY A 1 322 ? 20.527 -0.034 -17.385 1.00 21.53 315 GLY A CA 1
ATOM 2563 C C . GLY A 1 322 ? 21.970 -0.255 -16.976 1.00 28.27 315 GLY A C 1
ATOM 2564 O O . GLY A 1 322 ? 22.700 -1.029 -17.651 1.00 21.84 315 GLY A O 1
ATOM 2565 N N . ASN A 1 323 ? 22.373 0.320 -15.840 1.00 24.62 316 ASN A N 1
ATOM 2566 C CA . ASN A 1 323 ? 23.776 0.241 -15.399 1.00 21.24 316 ASN A CA 1
ATOM 2567 C C . ASN A 1 323 ? 23.960 -1.013 -14.571 1.00 21.23 316 ASN A C 1
ATOM 2568 O O . ASN A 1 323 ? 24.145 -0.994 -13.343 1.00 19.99 316 ASN A O 1
ATOM 2573 N N . ILE A 1 324 ? 23.893 -2.136 -15.274 1.00 22.31 317 ILE A N 1
ATOM 2574 C CA . ILE A 1 324 ? 23.898 -3.450 -14.647 1.00 25.30 317 ILE A CA 1
ATOM 2575 C C . ILE A 1 324 ? 25.154 -3.771 -13.833 1.00 26.30 317 ILE A C 1
ATOM 2576 O O . ILE A 1 324 ? 25.059 -4.446 -12.797 1.00 24.35 317 ILE A O 1
ATOM 2581 N N . GLU A 1 325 ? 26.319 -3.294 -14.273 1.00 24.98 318 GLU A N 1
ATOM 2582 C CA . GLU A 1 325 ? 27.565 -3.497 -13.509 1.00 25.51 318 GLU A CA 1
ATOM 2583 C C . GLU A 1 325 ? 27.528 -2.781 -12.146 1.00 19.76 318 GLU A C 1
ATOM 2584 O O . GLU A 1 325 ? 27.954 -3.290 -11.131 1.00 22.15 318 GLU A O 1
ATOM 2590 N N . LEU A 1 326 ? 26.967 -1.587 -12.133 1.00 21.34 319 LEU A N 1
ATOM 2591 C CA . LEU A 1 326 ? 26.802 -0.865 -10.901 1.00 19.27 319 LEU A CA 1
ATOM 2592 C C . LEU A 1 326 ? 25.718 -1.505 -10.016 1.00 19.29 319 LEU A C 1
ATOM 2593 O O . LEU A 1 326 ? 25.842 -1.537 -8.790 1.00 17.83 319 LEU A O 1
ATOM 2598 N N . ILE A 1 327 ? 24.630 -1.962 -10.628 1.00 17.42 320 ILE A N 1
ATOM 2599 C CA . ILE A 1 327 ? 23.542 -2.564 -9.847 1.00 18.25 320 ILE A CA 1
ATOM 2600 C C . ILE A 1 327 ? 24.137 -3.707 -9.063 1.00 17.92 320 ILE A C 1
ATOM 2601 O O . ILE A 1 327 ? 23.876 -3.852 -7.883 1.00 18.48 320 ILE A O 1
ATOM 2606 N N . LYS A 1 328 ? 24.898 -4.554 -9.738 1.00 19.95 321 LYS A N 1
ATOM 2607 C CA . LYS A 1 328 ? 25.500 -5.706 -9.059 1.00 23.08 321 LYS A CA 1
ATOM 2608 C C . LYS A 1 328 ? 26.409 -5.293 -7.893 1.00 22.22 321 LYS A C 1
ATOM 2609 O O . LYS A 1 328 ? 26.365 -5.940 -6.848 1.00 23.69 321 LYS A O 1
ATOM 2615 N N . TRP A 1 329 ? 27.240 -4.268 -8.081 1.00 21.18 322 TRP A N 1
ATOM 2616 C CA . TRP A 1 329 ? 28.162 -3.833 -7.033 1.00 20.45 322 TRP A CA 1
ATOM 2617 C C . TRP A 1 329 ? 27.373 -3.261 -5.864 1.00 20.98 322 TRP A C 1
ATOM 2618 O O . TRP A 1 329 ? 27.633 -3.593 -4.711 1.00 21.25 322 TRP A O 1
ATOM 2629 N N . LEU A 1 330 ? 26.369 -2.429 -6.158 1.00 19.79 323 LEU A N 1
ATOM 2630 C CA . LEU A 1 330 ? 25.505 -1.887 -5.109 1.00 18.77 323 LEU A CA 1
ATOM 2631 C C . LEU A 1 330 ? 24.835 -2.941 -4.256 1.00 20.46 323 LEU A C 1
ATOM 2632 O O . LEU A 1 330 ? 24.828 -2.868 -3.014 1.00 21.05 323 LEU A O 1
ATOM 2637 N N . VAL A 1 331 ? 24.284 -3.956 -4.916 1.00 20.97 324 VAL A N 1
ATOM 2638 C CA . VAL A 1 331 ? 23.658 -5.027 -4.177 1.00 19.63 324 VAL A CA 1
ATOM 2639 C C . VAL A 1 331 ? 24.735 -5.736 -3.344 1.00 22.85 324 VAL A C 1
ATOM 2640 O O . VAL A 1 331 ? 24.465 -6.097 -2.207 1.00 18.37 324 VAL A O 1
ATOM 2644 N N . SER A 1 332 ? 25.926 -5.961 -3.900 1.00 22.78 325 SER A N 1
ATOM 2645 C CA . SER A 1 332 ? 27.024 -6.542 -3.113 1.00 24.69 325 SER A CA 1
ATOM 2646 C C . SER A 1 332 ? 27.337 -5.709 -1.871 1.00 25.82 325 SER A C 1
ATOM 2647 O O . SER A 1 332 ? 27.860 -6.213 -0.891 1.00 23.56 325 SER A O 1
ATOM 2650 N N . LYS A 1 333 ? 27.061 -4.412 -1.928 1.00 26.89 326 LYS A N 1
ATOM 2651 C CA . LYS A 1 333 ? 27.343 -3.521 -0.809 1.00 26.67 326 LYS A CA 1
ATOM 2652 C C . LYS A 1 333 ? 26.196 -3.466 0.174 1.00 24.09 326 LYS A C 1
ATOM 2653 O O . LYS A 1 333 ? 26.377 -2.895 1.218 1.00 24.91 326 LYS A O 1
ATOM 2659 N N . GLY A 1 334 ? 25.033 -4.044 -0.105 1.00 21.33 327 GLY A N 1
ATOM 2660 C CA . GLY A 1 334 ? 23.917 -3.931 0.818 1.00 22.15 327 GLY A CA 1
ATOM 2661 C C . GLY A 1 334 ? 22.657 -3.353 0.198 1.00 21.73 327 GLY A C 1
ATOM 2662 O O . GLY A 1 334 ? 21.603 -3.397 0.791 1.00 19.81 327 GLY A O 1
ATOM 2663 N N . ALA A 1 335 ? 22.713 -2.915 -1.049 1.00 21.01 328 ALA A N 1
ATOM 2664 C CA . ALA A 1 335 ? 21.543 -2.334 -1.665 1.00 19.07 328 ALA A CA 1
ATOM 2665 C C . ALA A 1 335 ? 20.443 -3.354 -1.928 1.00 19.52 328 ALA A C 1
ATOM 2666 O O . ALA A 1 335 ? 20.688 -4.516 -2.147 1.00 18.29 328 ALA A O 1
ATOM 2668 N N . ASN A 1 336 ? 19.211 -2.895 -1.876 1.00 20.50 329 ASN A N 1
ATOM 2669 C CA . ASN A 1 336 ? 18.056 -3.735 -2.071 1.00 19.95 329 ASN A CA 1
ATOM 2670 C C . ASN A 1 336 ? 17.781 -3.854 -3.566 1.00 17.78 329 ASN A C 1
ATOM 2671 O O . ASN A 1 336 ? 17.473 -2.841 -4.195 1.00 20.51 329 ASN A O 1
ATOM 2676 N N . ILE A 1 337 ? 17.821 -5.076 -4.088 1.00 18.40 330 ILE A N 1
ATOM 2677 C CA . ILE A 1 337 ? 17.615 -5.373 -5.509 1.00 19.46 330 ILE A CA 1
ATOM 2678 C C . ILE A 1 337 ? 16.187 -5.028 -5.881 1.00 18.68 330 ILE A C 1
ATOM 2679 O O . ILE A 1 337 ? 15.922 -4.733 -7.042 1.00 21.52 330 ILE A O 1
ATOM 2684 N N . ASN A 1 338 ? 15.280 -5.049 -4.897 1.00 21.06 331 ASN A N 1
ATOM 2685 C CA . ASN A 1 338 ? 13.907 -4.653 -5.054 1.00 18.15 331 ASN A CA 1
ATOM 2686 C C . ASN A 1 338 ? 13.485 -3.363 -4.368 1.00 18.95 331 ASN A C 1
ATOM 2687 O O . ASN A 1 338 ? 12.341 -3.226 -3.899 1.00 20.20 331 ASN A O 1
ATOM 2692 N N . ASP A 1 339 ? 14.398 -2.404 -4.360 1.00 16.90 332 ASP A N 1
ATOM 2693 C CA . ASP A 1 339 ? 14.137 -1.126 -3.757 1.00 16.34 332 ASP A CA 1
ATOM 2694 C C . ASP A 1 339 ? 12.967 -0.452 -4.470 1.00 15.67 332 ASP A C 1
ATOM 2695 O O . ASP A 1 339 ? 12.672 -0.745 -5.628 1.00 17.98 332 ASP A O 1
ATOM 2700 N N . ARG A 1 340 ? 12.338 0.485 -3.781 1.00 16.95 333 ARG A N 1
ATOM 2701 C CA . ARG A 1 340 ? 11.116 1.125 -4.270 1.00 18.33 333 ARG A CA 1
ATOM 2702 C C . ARG A 1 340 ? 11.229 2.623 -4.088 1.00 16.63 333 ARG A C 1
ATOM 2703 O O . ARG A 1 340 ? 11.813 3.041 -3.088 1.00 19.36 333 ARG A O 1
ATOM 2711 N N . ASN A 1 341 ? 10.644 3.419 -4.981 1.00 16.63 334 ASN A N 1
ATOM 2712 C CA . ASN A 1 341 ? 10.469 4.852 -4.708 1.00 19.51 334 ASN A CA 1
ATOM 2713 C C . ASN A 1 341 ? 9.246 5.030 -3.806 1.00 20.08 334 ASN A C 1
ATOM 2714 O O . ASN A 1 341 ? 8.619 4.060 -3.293 1.00 18.11 334 ASN A O 1
ATOM 2719 N N . TYR A 1 342 ? 8.870 6.284 -3.618 1.00 20.39 335 TYR A N 1
ATOM 2720 C CA . TYR A 1 342 ? 7.787 6.562 -2.674 1.00 24.02 335 TYR A CA 1
ATOM 2721 C C . TYR A 1 342 ? 6.368 6.251 -3.162 1.00 27.26 335 TYR A C 1
ATOM 2722 O O . TYR A 1 342 ? 5.427 6.245 -2.357 1.00 29.48 335 TYR A O 1
ATOM 2731 N N . LYS A 1 343 ? 6.231 5.937 -4.445 1.00 22.86 336 LYS A N 1
ATOM 2732 C CA . LYS A 1 343 ? 5.012 5.356 -4.986 1.00 23.51 336 LYS A CA 1
ATOM 2733 C C . LYS A 1 343 ? 4.995 3.840 -5.079 1.00 24.57 336 LYS A C 1
ATOM 2734 O O . LYS A 1 343 ? 4.112 3.266 -5.716 1.00 25.59 336 LYS A O 1
ATOM 2740 N N . GLY A 1 344 ? 5.975 3.173 -4.482 1.00 23.88 337 GLY A N 1
ATOM 2741 C CA . GLY A 1 344 ? 6.085 1.725 -4.562 1.00 22.08 337 GLY A CA 1
ATOM 2742 C C . GLY A 1 344 ? 6.679 1.164 -5.847 1.00 19.05 337 GLY A C 1
ATOM 2743 O O . GLY A 1 344 ? 6.772 -0.045 -6.010 1.00 20.79 337 GLY A O 1
ATOM 2744 N N . THR A 1 345 ? 7.095 2.027 -6.762 1.00 17.51 338 THR A N 1
ATOM 2745 C CA . THR A 1 345 ? 7.663 1.601 -8.014 1.00 18.02 338 THR A CA 1
ATOM 2746 C C . THR A 1 345 ? 8.999 0.932 -7.785 1.00 18.30 338 THR A C 1
ATOM 2747 O O . THR A 1 345 ? 9.842 1.480 -7.076 1.00 17.92 338 THR A O 1
ATOM 2751 N N . THR A 1 346 ? 9.156 -0.260 -8.347 1.00 16.75 339 THR A N 1
ATOM 2752 C CA . THR A 1 346 ? 10.286 -1.103 -8.025 1.00 17.88 339 THR A CA 1
ATOM 2753 C C . THR A 1 346 ? 11.441 -0.971 -9.015 1.00 15.75 339 THR A C 1
ATOM 2754 O O . THR A 1 346 ? 11.284 -0.494 -10.124 1.00 17.79 339 THR A O 1
ATOM 2758 N N . VAL A 1 347 ? 12.613 -1.423 -8.590 1.00 15.47 340 VAL A N 1
ATOM 2759 C CA . VAL A 1 347 ? 13.767 -1.559 -9.474 1.00 14.30 340 VAL A CA 1
ATOM 2760 C C . VAL A 1 347 ? 13.419 -2.273 -10.775 1.00 14.49 340 VAL A C 1
ATOM 2761 O O . VAL A 1 347 ? 13.907 -1.865 -11.874 1.00 17.52 340 VAL A O 1
ATOM 2765 N N . ALA A 1 348 ? 12.623 -3.334 -10.686 1.00 15.43 341 ALA A N 1
ATOM 2766 C CA . ALA A 1 348 ? 12.279 -4.104 -11.888 1.00 17.52 341 ALA A CA 1
ATOM 2767 C C . ALA A 1 348 ? 11.494 -3.266 -12.874 1.00 17.73 341 ALA A C 1
ATOM 2768 O O . ALA A 1 348 ? 11.702 -3.371 -14.085 1.00 17.82 341 ALA A O 1
ATOM 2770 N N . MET A 1 349 ? 10.573 -2.448 -12.370 1.00 15.95 342 MET A N 1
ATOM 2771 C CA . MET A 1 349 ? 9.846 -1.573 -13.254 1.00 15.93 342 MET A CA 1
ATOM 2772 C C . MET A 1 349 ? 10.751 -0.596 -13.973 1.00 16.79 342 MET A C 1
ATOM 2773 O O . MET A 1 3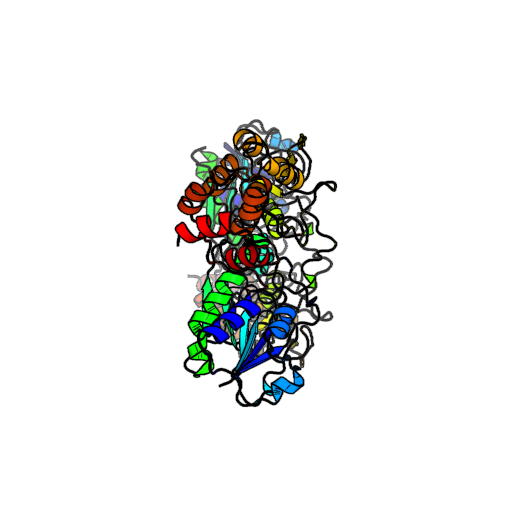49 ? 10.587 -0.357 -15.160 1.00 15.35 342 MET A O 1
ATOM 2778 N N . TYR A 1 350 ? 11.684 0.029 -13.257 1.00 18.37 343 TYR A N 1
ATOM 2779 C CA . TYR A 1 350 ? 12.624 0.936 -13.882 1.00 16.98 343 TYR A CA 1
ATOM 2780 C C . TYR A 1 350 ? 13.538 0.215 -14.883 1.00 16.95 343 TYR A C 1
ATOM 2781 O O . TYR A 1 350 ? 13.846 0.758 -15.940 1.00 19.85 343 TYR A O 1
ATOM 2790 N N . PHE A 1 351 ? 14.013 -0.974 -14.538 1.00 14.63 344 PHE A N 1
ATOM 2791 C CA . PHE A 1 351 ? 14.786 -1.725 -15.471 1.00 15.03 344 PHE A CA 1
ATOM 2792 C C . PHE A 1 351 ? 14.027 -2.049 -16.773 1.00 16.74 344 PHE A C 1
ATOM 2793 O O . PHE A 1 351 ? 14.565 -2.003 -17.878 1.00 20.81 344 PHE A O 1
ATOM 2801 N N . LYS A 1 352 ? 12.778 -2.411 -16.625 1.00 18.41 345 LYS A N 1
ATOM 2802 C CA . LYS A 1 352 ? 11.875 -2.610 -17.744 1.00 20.31 345 LYS A CA 1
ATOM 2803 C C . LYS A 1 352 ? 11.886 -1.385 -18.639 1.00 20.67 345 LYS A C 1
ATOM 2804 O O . LYS A 1 352 ? 11.972 -1.522 -19.862 1.00 21.44 345 LYS A O 1
ATOM 2810 N N . ASP A 1 353 ? 11.869 -0.201 -18.040 1.00 19.87 346 ASP A N 1
ATOM 2811 C CA . ASP A 1 353 ? 11.873 1.015 -18.856 1.00 19.90 346 ASP A CA 1
ATOM 2812 C C . ASP A 1 353 ? 13.132 1.050 -19.696 1.00 17.60 346 ASP A C 1
ATOM 2813 O O . ASP A 1 353 ? 13.090 1.382 -20.895 1.00 16.82 346 ASP A O 1
ATOM 2818 N N . TYR A 1 354 ? 14.258 0.647 -19.087 1.00 16.40 347 TYR A N 1
ATOM 2819 C CA . TYR A 1 354 ? 15.513 0.620 -19.819 1.00 15.97 347 TYR A CA 1
ATOM 2820 C C . TYR A 1 354 ? 15.512 -0.406 -20.946 1.00 15.60 347 TYR A C 1
ATOM 2821 O O . TYR A 1 354 ? 16.011 -0.164 -22.053 1.00 17.47 347 TYR A O 1
ATOM 2830 N N . MET A 1 355 ? 14.997 -1.587 -20.653 1.00 18.54 348 MET A N 1
ATOM 2831 C CA . MET A 1 355 ? 14.967 -2.660 -21.649 1.00 19.23 348 MET A CA 1
ATOM 2832 C C . MET A 1 355 ? 14.179 -2.170 -22.868 1.00 19.59 348 MET A C 1
ATOM 2833 O O . MET A 1 355 ? 14.593 -2.251 -24.036 1.00 20.92 348 MET A O 1
ATOM 2838 N N . LEU A 1 356 ? 13.033 -1.605 -22.570 1.00 22.63 349 LEU A N 1
ATOM 2839 C CA . LEU A 1 356 ? 12.136 -1.097 -23.595 1.00 25.29 349 LEU A CA 1
ATOM 2840 C C . LEU A 1 356 ? 12.821 -0.035 -24.441 1.00 25.32 349 LEU A C 1
ATOM 2841 O O . LEU A 1 356 ? 12.790 -0.086 -25.665 1.00 24.85 349 LEU A O 1
ATOM 2846 N N . LYS A 1 357 ? 13.467 0.924 -23.797 1.00 22.57 350 LYS A N 1
ATOM 2847 C CA . LYS A 1 357 ? 14.144 1.979 -24.518 1.00 23.29 350 LYS A CA 1
ATOM 2848 C C . LYS A 1 357 ? 15.327 1.541 -25.379 1.00 24.62 350 LYS A C 1
ATOM 2849 O O . LYS A 1 357 ? 15.499 2.016 -26.509 1.00 24.13 350 LYS A O 1
ATOM 2855 N N . SER A 1 358 ? 16.191 0.720 -24.802 1.00 22.33 351 SER A N 1
ATOM 2856 C CA . SER A 1 358 ? 17.415 0.324 -25.438 1.00 21.00 351 SER A CA 1
ATOM 2857 C C . SER A 1 358 ? 17.218 -0.849 -26.388 1.00 20.62 351 SER A C 1
ATOM 2858 O O . SER A 1 358 ? 18.052 -1.041 -27.266 1.00 20.89 351 SER A O 1
ATOM 2861 N N . GLY A 1 359 ? 16.199 -1.671 -26.165 1.00 21.26 352 GLY A N 1
ATOM 2862 C CA . GLY A 1 359 ? 16.110 -2.987 -26.820 1.00 21.77 352 GLY A CA 1
ATOM 2863 C C . GLY A 1 359 ? 17.135 -3.980 -26.269 1.00 22.39 352 GLY A C 1
ATOM 2864 O O . GLY A 1 359 ? 17.313 -5.088 -26.806 1.00 15.82 352 GLY A O 1
ATOM 2865 N N . ASP A 1 360 ? 17.826 -3.585 -25.203 1.00 18.78 353 ASP A N 1
ATOM 2866 C CA . ASP A 1 360 ? 18.800 -4.496 -24.626 1.00 20.59 353 ASP A CA 1
ATOM 2867 C C . ASP A 1 360 ? 18.152 -5.280 -23.483 1.00 20.16 353 ASP A C 1
ATOM 2868 O O . ASP A 1 360 ? 18.043 -4.814 -22.355 1.00 16.43 353 ASP A O 1
ATOM 2873 N N . TYR A 1 361 ? 17.798 -6.524 -23.801 1.00 17.41 354 TYR A N 1
ATOM 2874 C CA . TYR A 1 361 ? 17.166 -7.415 -22.834 1.00 18.76 354 TYR A CA 1
ATOM 2875 C C . TYR A 1 361 ? 18.118 -8.272 -22.007 1.00 17.56 354 TYR A C 1
ATOM 2876 O O . TYR A 1 361 ? 17.695 -8.902 -21.015 1.00 20.27 354 TYR A O 1
ATOM 2885 N N . SER A 1 362 ? 19.378 -8.279 -22.413 1.00 18.00 355 SER A N 1
ATOM 2886 C CA . SER A 1 362 ? 20.332 -9.322 -22.043 1.00 18.67 355 SER A CA 1
ATOM 2887 C C . SER A 1 362 ? 20.624 -9.369 -20.529 1.00 18.03 355 SER A C 1
ATOM 2888 O O . SER A 1 362 ? 20.901 -10.453 -19.995 1.00 16.81 355 SER A O 1
ATOM 2891 N N . GLY A 1 363 ? 20.544 -8.225 -19.850 1.00 16.67 356 GLY A N 1
ATOM 2892 C CA . GLY A 1 363 ? 20.906 -8.148 -18.423 1.00 15.35 356 GLY A CA 1
ATOM 2893 C C . GLY A 1 363 ? 19.837 -8.678 -17.459 1.00 17.59 356 GLY A C 1
ATOM 2894 O O . GLY A 1 363 ? 20.053 -8.778 -16.238 1.00 17.76 356 GLY A O 1
ATOM 2895 N N . LEU A 1 364 ? 18.635 -8.989 -17.940 1.00 18.36 357 LEU A N 1
ATOM 2896 C CA . LEU A 1 364 ? 17.605 -9.428 -17.006 1.00 17.87 357 LEU A CA 1
ATOM 2897 C C . LEU A 1 364 ? 17.994 -10.675 -16.247 1.00 20.53 357 LEU A C 1
ATOM 2898 O O . LEU A 1 364 ? 17.742 -10.733 -15.045 1.00 18.76 357 LEU A O 1
ATOM 2903 N N . LYS A 1 365 ? 18.587 -11.676 -16.909 1.00 21.61 358 LYS A N 1
ATOM 2904 C CA . LYS A 1 365 ? 18.845 -12.925 -16.219 1.00 20.34 358 LYS A CA 1
ATOM 2905 C C . LYS A 1 365 ? 19.693 -12.682 -14.960 1.00 21.90 358 LYS A C 1
ATOM 2906 O O . LYS A 1 365 ? 19.415 -13.194 -13.856 1.00 22.76 358 LYS A O 1
ATOM 2912 N N . MET A 1 366 ? 20.723 -11.870 -15.123 1.00 18.50 359 MET A N 1
ATOM 2913 C CA . MET A 1 366 ? 21.623 -11.598 -14.017 1.00 22.95 359 MET A CA 1
ATOM 2914 C C . MET A 1 366 ? 20.924 -10.939 -12.833 1.00 19.36 359 MET A C 1
ATOM 2915 O O . MET A 1 366 ? 21.263 -11.194 -11.696 1.00 19.63 359 MET A O 1
ATOM 2920 N N . LEU A 1 367 ? 19.997 -10.023 -13.103 1.00 20.28 360 LEU A N 1
ATOM 2921 C CA . LEU A 1 367 ? 19.249 -9.358 -12.031 1.00 17.11 360 LEU A CA 1
ATOM 2922 C C . LEU A 1 367 ? 18.333 -10.315 -11.317 1.00 18.15 360 LEU A C 1
ATOM 2923 O O . LEU A 1 367 ? 18.233 -10.271 -10.089 1.00 16.05 360 LEU A O 1
ATOM 2928 N N . ILE A 1 368 ? 17.713 -11.198 -12.080 1.00 16.16 361 ILE A N 1
ATOM 2929 C CA . ILE A 1 368 ? 16.846 -12.193 -11.507 1.00 18.96 361 ILE A CA 1
ATOM 2930 C C . ILE A 1 368 ? 17.703 -13.068 -10.601 1.00 19.45 361 ILE A C 1
ATOM 2931 O O . ILE A 1 368 ? 17.324 -13.332 -9.478 1.00 19.92 361 ILE A O 1
ATOM 2936 N N . ASP A 1 369 ? 18.873 -13.477 -11.057 1.00 20.03 362 ASP A N 1
ATOM 2937 C CA . ASP A 1 369 ? 19.719 -14.284 -10.158 1.00 21.49 362 ASP A CA 1
ATOM 2938 C C . ASP A 1 369 ? 20.175 -13.523 -8.901 1.00 22.43 362 ASP A C 1
ATOM 2939 O O . ASP A 1 369 ? 20.474 -14.142 -7.905 1.00 23.19 362 ASP A O 1
ATOM 2944 N N . LEU A 1 370 ? 20.166 -12.195 -8.899 1.00 23.01 363 LEU A N 1
ATOM 2945 C CA . LEU A 1 370 ? 20.413 -11.444 -7.671 1.00 21.77 363 LEU A CA 1
ATOM 2946 C C . LEU A 1 370 ? 19.190 -11.293 -6.785 1.00 21.07 363 LEU A C 1
ATOM 2947 O O . LEU A 1 370 ? 19.268 -10.622 -5.755 1.00 20.75 363 LEU A O 1
ATOM 2952 N N . GLY A 1 371 ? 18.064 -11.877 -7.167 1.00 16.63 364 GLY A N 1
ATOM 2953 C CA . GLY A 1 371 ? 16.869 -11.762 -6.355 1.00 18.44 364 GLY A CA 1
ATOM 2954 C C . GLY A 1 371 ? 15.805 -10.851 -6.916 1.00 17.79 364 GLY A C 1
ATOM 2955 O O . GLY A 1 371 ? 14.790 -10.651 -6.268 1.00 16.84 364 GLY A O 1
ATOM 2956 N N . LEU A 1 372 ? 15.976 -10.296 -8.114 1.00 16.73 365 LEU A N 1
ATOM 2957 C CA . LEU A 1 372 ? 14.985 -9.351 -8.634 1.00 17.08 365 LEU A CA 1
ATOM 2958 C C . LEU A 1 372 ? 13.568 -9.990 -8.643 1.00 18.88 365 LEU A C 1
ATOM 2959 O O . LEU A 1 372 ? 13.404 -11.083 -9.145 1.00 19.74 365 LEU A O 1
ATOM 2964 N N . ASP A 1 373 ? 12.552 -9.330 -8.105 1.00 17.77 366 ASP A N 1
ATOM 2965 C CA . ASP A 1 373 ? 11.242 -9.973 -7.939 1.00 22.12 366 ASP A CA 1
ATOM 2966 C C . ASP A 1 373 ? 10.218 -9.325 -8.841 1.00 20.39 366 ASP A C 1
ATOM 2967 O O . ASP A 1 373 ? 9.811 -8.187 -8.594 1.00 22.34 366 ASP A O 1
ATOM 2972 N N . LEU A 1 374 ? 9.819 -10.027 -9.890 1.00 15.95 367 LEU A N 1
ATOM 2973 C CA . LEU A 1 374 ? 8.844 -9.465 -10.811 1.00 17.08 367 LEU A CA 1
ATOM 2974 C C . LEU A 1 374 ? 7.381 -9.500 -10.321 1.00 22.43 367 LEU A C 1
ATOM 2975 O O . LEU A 1 374 ? 6.507 -8.932 -10.997 1.00 20.66 367 LEU A O 1
ATOM 2980 N N . THR A 1 375 ? 7.116 -10.137 -9.173 1.00 20.20 368 THR A N 1
ATOM 2981 C CA . THR A 1 375 ? 5.747 -10.277 -8.686 1.00 23.85 368 THR A CA 1
ATOM 2982 C C . THR A 1 375 ? 5.260 -9.060 -7.911 1.00 26.26 368 THR A C 1
ATOM 2983 O O . THR A 1 375 ? 4.063 -8.882 -7.674 1.00 24.32 368 THR A O 1
ATOM 2987 N N . LEU A 1 376 ? 6.171 -8.155 -7.584 1.00 21.43 369 LEU A N 1
ATOM 2988 C CA . LEU A 1 376 ? 5.835 -7.102 -6.661 1.00 22.86 369 LEU A CA 1
ATOM 2989 C C . LEU A 1 376 ? 4.832 -6.128 -7.289 1.00 21.35 369 LEU A C 1
ATOM 2990 O O . LEU A 1 376 ? 4.855 -5.964 -8.509 1.00 23.12 369 LEU A O 1
ATOM 2995 N N . THR A 1 377 ? 3.998 -5.498 -6.461 1.00 19.42 370 THR A N 1
ATOM 2996 C CA . THR A 1 377 ? 3.094 -4.458 -6.873 1.00 19.33 370 THR A CA 1
ATOM 2997 C C . THR A 1 377 ? 3.478 -3.098 -6.273 1.00 20.61 370 THR A C 1
ATOM 2998 O O . THR A 1 377 ? 3.975 -2.995 -5.136 1.00 17.87 370 THR A O 1
ATOM 3002 N N . ASP A 1 378 ? 3.262 -2.050 -7.072 1.00 21.85 371 ASP A N 1
ATOM 3003 C CA . ASP A 1 378 ? 3.413 -0.690 -6.595 1.00 19.14 371 ASP A CA 1
ATOM 3004 C C . ASP A 1 378 ? 2.205 -0.314 -5.726 1.00 20.61 371 ASP A C 1
ATOM 3005 O O . ASP A 1 378 ? 1.345 -1.125 -5.412 1.00 24.47 371 ASP A O 1
ATOM 3010 N N . TYR A 1 379 ? 2.139 0.938 -5.315 1.00 22.77 372 TYR A N 1
ATOM 3011 C CA . TYR A 1 379 ? 1.038 1.322 -4.448 1.00 24.45 372 TYR A CA 1
ATOM 3012 C C . TYR A 1 379 ? -0.284 1.514 -5.198 1.00 24.25 372 TYR A C 1
ATOM 3013 O O . TYR A 1 379 ? -1.281 1.740 -4.531 1.00 23.20 372 TYR A O 1
ATOM 3022 N N . LYS A 1 380 ? -0.330 1.398 -6.526 1.00 25.11 373 LYS A N 1
ATOM 3023 C CA . LYS A 1 380 ? -1.592 1.263 -7.248 1.00 26.86 373 LYS A CA 1
ATOM 3024 C C . LYS A 1 380 ? -1.992 -0.190 -7.491 1.00 27.90 373 LYS A C 1
ATOM 3025 O O . LYS A 1 380 ? -2.812 -0.458 -8.343 1.00 30.39 373 LYS A O 1
ATOM 3031 N N . ASP A 1 381 ? -1.399 -1.136 -6.782 1.00 26.88 374 ASP A N 1
ATOM 3032 C CA . ASP A 1 381 ? -1.545 -2.545 -7.080 1.00 28.60 374 ASP A CA 1
ATOM 3033 C C . ASP A 1 381 ? -1.221 -3.090 -8.472 1.00 30.93 374 ASP A C 1
ATOM 3034 O O . ASP A 1 381 ? -1.627 -4.222 -8.790 1.00 28.03 374 ASP A O 1
ATOM 3039 N N . TYR A 1 382 ? -0.411 -2.347 -9.224 1.00 24.92 375 TYR A N 1
ATOM 3040 C CA . TYR A 1 382 ? 0.099 -2.824 -10.494 1.00 27.51 375 TYR A CA 1
ATOM 3041 C C . TYR A 1 382 ? 1.462 -3.529 -10.386 1.00 25.11 375 TYR A C 1
ATOM 3042 O O . TYR A 1 382 ? 2.348 -3.089 -9.648 1.00 17.95 375 TYR A O 1
ATOM 3051 N N . THR A 1 383 ? 1.596 -4.652 -11.086 1.00 24.64 376 THR A N 1
ATOM 3052 C CA . THR A 1 383 ? 2.906 -5.246 -11.387 1.00 21.39 376 THR A CA 1
ATOM 3053 C C . THR A 1 383 ? 3.497 -4.656 -12.655 1.00 23.14 376 THR A C 1
ATOM 3054 O O . THR A 1 383 ? 2.812 -3.960 -13.471 1.00 21.70 376 THR A O 1
ATOM 3058 N N . VAL A 1 384 ? 4.782 -4.971 -12.845 1.00 19.25 377 VAL A N 1
ATOM 3059 C CA . VAL A 1 384 ? 5.494 -4.604 -14.091 1.00 19.47 377 VAL A CA 1
ATOM 3060 C C . VAL A 1 384 ? 4.734 -5.115 -15.330 1.00 21.37 377 VAL A C 1
ATOM 3061 O O . VAL A 1 384 ? 4.635 -4.437 -16.373 1.00 19.92 377 VAL A O 1
ATOM 3065 N N . PHE A 1 385 ? 4.144 -6.293 -15.172 1.00 20.75 378 PHE A N 1
ATOM 3066 C CA . PHE A 1 385 ? 3.350 -6.874 -16.261 1.00 21.49 378 PHE A CA 1
ATOM 3067 C C . PHE A 1 385 ? 2.047 -6.133 -16.595 1.00 23.58 378 PHE A C 1
ATOM 3068 O O . PHE A 1 385 ? 1.683 -6.038 -17.764 1.00 24.12 378 PHE A O 1
ATOM 3076 N N . ASP A 1 386 ? 1.346 -5.637 -15.579 1.00 22.15 379 ASP A N 1
ATOM 3077 C CA . ASP A 1 386 ? 0.267 -4.661 -15.781 1.00 23.54 379 ASP A CA 1
ATOM 3078 C C . ASP A 1 386 ? 0.654 -3.491 -16.670 1.00 25.30 379 ASP A C 1
ATOM 3079 O O . ASP A 1 386 ? -0.107 -3.120 -17.586 1.00 29.78 379 ASP A O 1
ATOM 3084 N N . TYR A 1 387 ? 1.830 -2.922 -16.445 1.00 22.77 380 TYR A N 1
ATOM 3085 C CA . TYR A 1 387 ? 2.243 -1.767 -17.204 1.00 22.14 380 TYR A CA 1
ATOM 3086 C C . TYR A 1 387 ? 2.579 -2.206 -18.623 1.00 22.88 380 TYR A C 1
ATOM 3087 O O . TYR A 1 387 ? 2.274 -1.497 -19.576 1.00 23.76 380 TYR A O 1
ATOM 3096 N N . LEU A 1 388 ? 3.144 -3.394 -18.775 1.00 19.23 381 LEU A N 1
ATOM 3097 C CA . LEU A 1 388 ? 3.526 -3.859 -20.103 1.00 22.00 381 LEU A CA 1
ATOM 3098 C C . LEU A 1 388 ? 2.277 -4.205 -20.927 1.00 24.62 381 LEU A C 1
ATOM 3099 O O . LEU A 1 388 ? 2.221 -3.911 -22.127 1.00 21.93 381 LEU A O 1
ATOM 3104 N N . GLU A 1 389 ? 1.259 -4.744 -20.256 1.00 28.62 382 GLU A N 1
ATOM 3105 C CA . GLU A 1 389 ? 0.027 -5.051 -20.953 1.00 33.12 382 GLU A CA 1
ATOM 3106 C C . GLU A 1 389 ? -0.660 -3.785 -21.433 1.00 32.36 382 GLU A C 1
ATOM 3107 O O . GLU A 1 389 ? -1.088 -3.701 -22.581 1.00 31.49 382 GLU A O 1
ATOM 3113 N N . LYS A 1 390 ? -0.749 -2.804 -20.548 1.00 32.25 383 LYS A N 1
ATOM 3114 C CA . LYS A 1 390 ? -1.334 -1.510 -20.856 1.00 33.51 383 LYS A CA 1
ATOM 3115 C C . LYS A 1 390 ? -0.639 -0.821 -21.996 1.00 32.94 383 LYS A C 1
ATOM 3116 O O . LYS A 1 390 ? -1.285 -0.191 -22.815 1.00 35.28 383 LYS A O 1
ATOM 3122 N N . SER A 1 391 ? 0.680 -0.876 -22.034 1.00 29.94 384 SER A N 1
ATOM 3123 C CA . SER A 1 391 ? 1.439 -0.194 -23.078 1.00 27.29 384 SER A CA 1
ATOM 3124 C C . SER A 1 391 ? 1.534 -1.055 -24.322 1.00 29.59 384 SER A C 1
ATOM 3125 O O . SER A 1 391 ? 2.147 -0.635 -25.285 1.00 30.01 384 SER A O 1
ATOM 3128 N N . GLY A 1 392 ? 0.988 -2.266 -24.270 1.00 29.31 385 GLY A N 1
ATOM 3129 C CA . GLY A 1 392 ? 0.889 -3.103 -25.448 1.00 33.11 385 GLY A CA 1
ATOM 3130 C C . GLY A 1 392 ? 2.194 -3.801 -25.762 1.00 35.63 385 GLY A C 1
ATOM 3131 O O . GLY A 1 392 ? 2.421 -4.239 -26.882 1.00 36.58 385 GLY A O 1
ATOM 3132 N N . ASN A 1 393 ? 3.055 -3.945 -24.770 1.00 28.94 386 ASN A N 1
ATOM 3133 C CA . ASN A 1 393 ? 4.330 -4.586 -25.010 1.00 26.33 386 ASN A CA 1
ATOM 3134 C C . ASN A 1 393 ? 4.301 -6.071 -24.637 1.00 30.80 386 ASN A C 1
ATOM 3135 O O . ASN A 1 393 ? 4.964 -6.472 -23.661 1.00 27.54 386 ASN A O 1
ATOM 3140 N N . LYS A 1 394 ? 3.569 -6.877 -25.420 1.00 27.95 387 LYS A N 1
ATOM 3141 C CA . LYS A 1 394 ? 3.324 -8.283 -25.083 1.00 30.84 387 LYS A CA 1
ATOM 3142 C C . LYS A 1 394 ? 4.577 -9.136 -25.206 1.00 24.24 387 LYS A C 1
ATOM 3143 O O . LYS A 1 394 ? 4.759 -10.062 -24.426 1.00 23.80 387 LYS A O 1
ATOM 3149 N N . ASN A 1 395 ? 5.418 -8.853 -26.188 1.00 20.61 388 ASN A N 1
ATOM 3150 C CA . ASN A 1 395 ? 6.597 -9.666 -26.366 1.00 22.07 388 ASN A CA 1
ATOM 3151 C C . ASN A 1 395 ? 7.578 -9.525 -25.193 1.00 23.54 388 ASN A C 1
ATOM 3152 O O . ASN A 1 395 ? 8.117 -10.528 -24.722 1.00 22.55 388 ASN A O 1
ATOM 3157 N N . LEU A 1 396 ? 7.806 -8.295 -24.742 1.00 21.49 389 LEU A N 1
ATOM 3158 C CA . LEU A 1 396 ? 8.639 -8.054 -23.555 1.00 22.22 389 LEU A CA 1
ATOM 3159 C C . LEU A 1 396 ? 8.008 -8.626 -22.289 1.00 21.91 389 LEU A C 1
ATOM 3160 O O . LEU A 1 396 ? 8.713 -9.169 -21.422 1.00 23.67 389 LEU A O 1
ATOM 3165 N N . LEU A 1 397 ? 6.680 -8.566 -22.199 1.00 24.96 390 LEU A N 1
ATOM 3166 C CA . LEU A 1 397 ? 5.969 -9.199 -21.087 1.00 21.85 390 LEU A CA 1
ATOM 3167 C C . LEU A 1 397 ? 6.300 -10.681 -21.060 1.00 25.07 390 LEU A C 1
ATOM 3168 O O . LEU A 1 397 ? 6.694 -11.196 -19.999 1.00 21.03 390 LEU A O 1
ATOM 3173 N N . GLN A 1 398 ? 6.240 -11.349 -22.216 1.00 25.38 391 GLN A N 1
ATOM 3174 C CA . GLN A 1 398 ? 6.498 -12.802 -22.236 1.00 27.42 391 GLN A CA 1
ATOM 3175 C C . GLN A 1 398 ? 7.968 -13.034 -21.890 1.00 21.09 391 GLN A C 1
ATOM 3176 O O . GLN A 1 398 ? 8.289 -13.939 -21.118 1.00 17.53 391 GLN A O 1
ATOM 3182 N N . TYR A 1 399 ? 8.839 -12.194 -22.446 1.00 18.49 392 TYR A N 1
ATOM 3183 C CA . TYR A 1 399 ? 10.271 -12.329 -22.204 1.00 18.38 392 TYR A CA 1
ATOM 3184 C C . TYR A 1 399 ? 10.589 -12.278 -20.707 1.00 18.41 392 TYR A C 1
ATOM 3185 O O . TYR A 1 399 ? 11.321 -13.150 -20.234 1.00 17.94 392 TYR A O 1
ATOM 3194 N N . MET A 1 400 ? 10.024 -11.298 -19.982 1.00 20.39 393 MET A N 1
ATOM 3195 C CA . MET A 1 400 ? 10.260 -11.142 -18.546 1.00 19.31 393 MET A CA 1
ATOM 3196 C C . MET A 1 400 ? 9.711 -12.306 -17.738 1.00 20.32 393 MET A C 1
ATOM 3197 O O . MET A 1 400 ? 10.407 -12.868 -16.915 1.00 17.92 393 MET A O 1
ATOM 3202 N N . MET A 1 401 ? 8.510 -12.768 -18.071 1.00 22.16 394 MET A N 1
ATOM 3203 C CA . MET A 1 401 ? 7.938 -13.940 -17.388 1.00 23.79 394 MET A CA 1
ATOM 3204 C C . MET A 1 401 ? 8.823 -15.185 -17.534 1.00 23.08 394 MET A C 1
ATOM 3205 O O . MET A 1 401 ? 8.932 -16.020 -16.643 1.00 22.86 394 MET A O 1
ATOM 3210 N N . ALA A 1 402 ? 9.463 -15.317 -18.684 1.00 21.78 395 ALA A N 1
ATOM 3211 C CA . ALA A 1 402 ? 10.244 -16.500 -18.936 1.00 21.41 395 ALA A CA 1
ATOM 3212 C C . ALA A 1 402 ? 11.426 -16.637 -17.986 1.00 19.73 395 ALA A C 1
ATOM 3213 O O . ALA A 1 402 ? 11.908 -17.737 -17.856 1.00 19.69 395 ALA A O 1
ATOM 3215 N N . PHE A 1 403 ? 11.897 -15.545 -17.390 1.00 20.98 396 PHE A N 1
ATOM 3216 C CA . PHE A 1 403 ? 13.029 -15.585 -16.470 1.00 23.39 396 PHE A CA 1
ATOM 3217 C C . PHE A 1 403 ? 12.657 -15.649 -14.979 1.00 26.00 396 PHE A C 1
ATOM 3218 O O . PHE A 1 403 ? 13.546 -15.840 -14.137 1.00 28.77 396 PHE A O 1
ATOM 3226 N N . MET A 1 404 ? 11.378 -15.519 -14.637 1.00 28.56 397 MET A N 1
ATOM 3227 C CA . MET A 1 404 ? 10.960 -15.607 -13.229 1.00 29.06 397 MET A CA 1
ATOM 3228 C C . MET A 1 404 ? 11.170 -16.972 -12.582 1.00 27.65 397 MET A C 1
ATOM 3229 O O . MET A 1 404 ? 10.810 -17.958 -13.209 1.00 26.44 397 MET A O 1
ATOM 3234 N N . LYS A 1 405 ? 11.677 -17.025 -11.338 1.00 27.89 398 LYS A N 1
ATOM 3235 C CA . LYS A 1 405 ? 11.774 -18.271 -10.545 1.00 32.68 398 LYS A CA 1
ATOM 3236 C C . LYS A 1 405 ? 11.615 -18.018 -9.034 1.00 30.38 398 LYS A C 1
ATOM 3237 O O . LYS A 1 405 ? 11.309 -16.877 -8.678 1.00 29.49 398 LYS A O 1
ATOM 3243 N N . MET B 1 8 ? 64.635 10.120 45.559 1.00 40.09 1 MET B N 1
ATOM 3244 C CA . MET B 1 8 ? 63.720 10.612 44.484 1.00 37.97 1 MET B CA 1
ATOM 3245 C C . MET B 1 8 ? 62.873 11.853 44.764 1.00 34.18 1 MET B C 1
ATOM 3246 O O . MET B 1 8 ? 62.870 12.415 45.857 1.00 31.72 1 MET B O 1
ATOM 3251 N N . LYS B 1 9 ? 62.138 12.295 43.744 1.00 27.75 2 LYS B N 1
ATOM 3252 C CA . LYS B 1 9 ? 61.340 13.463 43.935 1.00 26.73 2 LYS B CA 1
ATOM 3253 C C . LYS B 1 9 ? 59.982 13.370 43.266 1.00 24.40 2 LYS B C 1
ATOM 3254 O O . LYS B 1 9 ? 59.810 12.754 42.213 1.00 21.51 2 LYS B O 1
ATOM 3260 N N . ILE B 1 10 ? 59.063 14.125 43.844 1.00 22.91 3 ILE B N 1
ATOM 3261 C CA . ILE B 1 10 ? 57.711 14.226 43.338 1.00 20.77 3 ILE B CA 1
ATOM 3262 C C . ILE B 1 10 ? 57.230 15.673 43.469 1.00 20.58 3 ILE B C 1
ATOM 3263 O O . ILE B 1 10 ? 57.518 16.435 44.439 1.00 21.04 3 ILE B O 1
ATOM 3268 N N . ILE B 1 11 ? 56.542 16.062 42.401 1.00 20.57 4 ILE B N 1
ATOM 3269 C CA . ILE B 1 11 ? 55.856 17.336 42.353 1.00 19.92 4 ILE B CA 1
ATOM 3270 C C . ILE B 1 11 ? 54.368 16.980 42.443 1.00 19.41 4 ILE B C 1
ATOM 3271 O O . ILE B 1 11 ? 53.839 16.247 41.584 1.00 17.75 4 ILE B O 1
ATOM 3276 N N . ILE B 1 12 ? 53.737 17.477 43.502 1.00 22.43 5 ILE B N 1
ATOM 3277 C CA . ILE B 1 12 ? 52.291 17.327 43.743 1.00 21.92 5 ILE B CA 1
ATOM 3278 C C . ILE B 1 12 ? 51.603 18.646 43.365 1.00 21.26 5 ILE B C 1
ATOM 3279 O O . ILE B 1 12 ? 51.799 19.678 44.035 1.00 17.71 5 ILE B O 1
ATOM 3284 N N . ALA B 1 13 ? 50.800 18.585 42.300 1.00 18.56 6 ALA B N 1
ATOM 3285 C CA . ALA B 1 13 ? 50.137 19.787 41.766 1.00 19.32 6 ALA B CA 1
ATOM 3286 C C . ALA B 1 13 ? 48.652 19.626 41.993 1.00 19.25 6 ALA B C 1
ATOM 3287 O O . ALA B 1 13 ? 48.070 18.679 41.452 1.00 19.30 6 ALA B O 1
ATOM 3289 N N . GLY B 1 14 ? 48.025 20.503 42.769 1.00 17.99 7 GLY B N 1
ATOM 3290 C CA . GLY B 1 14 ? 46.579 20.394 42.964 1.00 19.97 7 GLY B CA 1
ATOM 3291 C C . GLY B 1 14 ? 46.067 20.930 44.284 1.00 18.76 7 GLY B C 1
ATOM 3292 O O . GLY B 1 14 ? 46.699 21.825 44.841 1.00 19.15 7 GLY B O 1
ATOM 3293 N N . LYS B 1 15 ? 45.015 20.322 44.837 1.00 17.56 8 LYS B N 1
ATOM 3294 C CA . LYS B 1 15 ? 44.323 20.906 45.961 1.00 17.15 8 LYS B CA 1
ATOM 3295 C C . LYS B 1 15 ? 43.594 19.842 46.739 1.00 20.43 8 LYS B C 1
ATOM 3296 O O . LYS B 1 15 ? 43.542 18.669 46.318 1.00 18.21 8 LYS B O 1
ATOM 3302 N N . ASN B 1 16 ? 42.992 20.314 47.836 1.00 19.16 9 ASN B N 1
ATOM 3303 C CA . ASN B 1 16 ? 41.952 19.603 48.595 1.00 17.11 9 ASN B CA 1
ATOM 3304 C C . ASN B 1 16 ? 42.540 18.428 49.380 1.00 17.74 9 ASN B C 1
ATOM 3305 O O . ASN B 1 16 ? 43.763 18.276 49.414 1.00 18.62 9 ASN B O 1
ATOM 3310 N N . ASP B 1 17 ? 41.695 17.619 50.019 1.00 15.63 10 ASP B N 1
ATOM 3311 C CA . ASP B 1 17 ? 42.203 16.606 50.932 1.00 16.82 10 ASP B CA 1
ATOM 3312 C C . ASP B 1 17 ? 43.050 15.576 50.184 1.00 15.47 10 ASP B C 1
ATOM 3313 O O . ASP B 1 17 ? 43.930 14.920 50.759 1.00 15.58 10 ASP B O 1
ATOM 3318 N N . ILE B 1 18 ? 42.752 15.360 48.912 1.00 17.75 11 ILE B N 1
ATOM 3319 C CA . ILE B 1 18 ? 43.550 14.417 48.130 1.00 17.83 11 ILE B CA 1
ATOM 3320 C C . ILE B 1 18 ? 45.010 14.863 48.046 1.00 17.17 11 ILE B C 1
ATOM 3321 O O . ILE B 1 18 ? 45.886 14.035 48.307 1.00 16.72 11 ILE B O 1
ATOM 3326 N N . ALA B 1 19 ? 45.270 16.143 47.748 1.00 16.54 12 ALA B N 1
ATOM 3327 C CA . ALA B 1 19 ? 46.646 16.648 47.717 1.00 16.88 12 ALA B CA 1
ATOM 3328 C C . ALA B 1 19 ? 47.289 16.502 49.088 1.00 18.63 12 ALA B C 1
ATOM 3329 O O . ALA B 1 19 ? 48.422 16.014 49.209 1.00 16.45 12 ALA B O 1
ATOM 3331 N N . VAL B 1 20 ? 46.553 16.961 50.096 1.00 17.70 13 VAL B N 1
ATOM 3332 C CA . VAL B 1 20 ? 47.047 16.904 51.467 1.00 17.44 13 VAL B CA 1
ATOM 3333 C C . VAL B 1 20 ? 47.337 15.498 51.959 1.00 19.72 13 VAL B C 1
ATOM 3334 O O . VAL B 1 20 ? 48.426 15.197 52.453 1.00 20.01 13 VAL B O 1
ATOM 3338 N N . ASN B 1 21 ? 46.380 14.605 51.731 1.00 20.71 14 ASN B N 1
ATOM 3339 C CA . ASN B 1 21 ? 46.524 13.270 52.248 1.00 19.24 14 ASN B CA 1
ATOM 3340 C C . ASN B 1 21 ? 47.517 12.404 51.474 1.00 22.48 14 ASN B C 1
ATOM 3341 O O . ASN B 1 21 ? 48.159 11.545 52.079 1.00 19.15 14 ASN B O 1
ATOM 3346 N N . VAL B 1 22 ? 47.686 12.629 50.170 1.00 17.38 15 VAL B N 1
ATOM 3347 C CA . VAL B 1 22 ? 48.812 11.981 49.519 1.00 17.56 15 VAL B CA 1
ATOM 3348 C C . VAL B 1 22 ? 50.120 12.520 50.047 1.00 17.37 15 VAL B C 1
ATOM 3349 O O . VAL B 1 22 ? 51.015 11.742 50.335 1.00 18.96 15 VAL B O 1
ATOM 3353 N N . THR B 1 23 ? 50.235 13.837 50.194 1.00 20.70 16 THR B N 1
ATOM 3354 C CA . THR B 1 23 ? 51.453 14.397 50.738 1.00 21.66 16 THR B CA 1
ATOM 3355 C C . THR B 1 23 ? 51.711 13.843 52.135 1.00 24.44 16 THR B C 1
ATOM 3356 O O . THR B 1 23 ? 52.837 13.438 52.449 1.00 23.71 16 THR B O 1
ATOM 3360 N N . ARG B 1 24 ? 50.691 13.845 52.984 1.00 23.59 17 ARG B N 1
ATOM 3361 C CA . ARG B 1 24 ? 50.922 13.416 54.355 1.00 29.90 17 ARG B CA 1
ATOM 3362 C C . ARG B 1 24 ? 51.451 11.975 54.377 1.00 28.05 17 ARG B C 1
ATOM 3363 O O . ARG B 1 24 ? 52.373 11.631 55.145 1.00 24.92 17 ARG B O 1
ATOM 3371 N N . TRP B 1 25 ? 50.913 11.141 53.486 1.00 23.76 18 TRP B N 1
ATOM 3372 C CA . TRP B 1 25 ? 51.309 9.750 53.449 1.00 20.59 18 TRP B CA 1
ATOM 3373 C C . TRP B 1 25 ? 52.749 9.613 53.013 1.00 23.96 18 TRP B C 1
ATOM 3374 O O . TRP B 1 25 ? 53.519 8.865 53.622 1.00 26.93 18 TRP B O 1
ATOM 3385 N N . LEU B 1 26 ? 53.126 10.349 51.972 1.00 22.21 19 LEU B N 1
ATOM 3386 C CA . LEU B 1 26 ? 54.512 10.336 51.542 1.00 24.86 19 LEU B CA 1
ATOM 3387 C C . LEU B 1 26 ? 55.475 10.782 52.650 1.00 27.06 19 LEU B C 1
ATOM 3388 O O . LEU B 1 26 ? 56.518 10.178 52.807 1.00 26.96 19 LEU B O 1
ATOM 3393 N N . GLN B 1 27 ? 55.167 11.836 53.395 1.00 26.73 20 GLN B N 1
ATOM 3394 C CA . GLN B 1 27 ? 56.082 12.245 54.454 1.00 29.23 20 GLN B CA 1
ATOM 3395 C C . GLN B 1 27 ? 56.205 11.172 55.533 1.00 33.59 20 GLN B C 1
ATOM 3396 O O . GLN B 1 27 ? 57.239 11.079 56.210 1.00 35.48 20 GLN B O 1
ATOM 3402 N N . LYS B 1 28 ? 55.171 10.353 55.686 1.00 31.93 21 LYS B N 1
ATOM 3403 C CA . LYS B 1 28 ? 55.193 9.365 56.730 1.00 38.94 21 LYS B CA 1
ATOM 3404 C C . LYS B 1 28 ? 55.910 8.139 56.222 1.00 44.67 21 LYS B C 1
ATOM 3405 O O . LYS B 1 28 ? 56.824 7.643 56.888 1.00 37.35 21 LYS B O 1
ATOM 3411 N N . LYS B 1 29 ? 55.508 7.663 55.045 1.00 38.49 22 LYS B N 1
ATOM 3412 C CA . LYS B 1 29 ? 55.984 6.383 54.552 1.00 35.23 22 LYS B CA 1
ATOM 3413 C C . LYS B 1 29 ? 57.127 6.417 53.562 1.00 36.29 22 LYS B C 1
ATOM 3414 O O . LYS B 1 29 ? 57.670 5.375 53.260 1.00 37.69 22 LYS B O 1
ATOM 3420 N N . LYS B 1 30 ? 57.487 7.573 53.020 1.00 34.97 23 LYS B N 1
ATOM 3421 C CA . LYS B 1 30 ? 58.610 7.662 52.100 1.00 32.46 23 LYS B CA 1
ATOM 3422 C C . LYS B 1 30 ? 59.386 8.883 52.523 1.00 36.63 23 LYS B C 1
ATOM 3423 O O . LYS B 1 30 ? 59.478 9.866 51.792 1.00 37.90 23 LYS B O 1
ATOM 3429 N N . LYS B 1 31 ? 59.858 8.808 53.764 1.00 39.75 24 LYS B N 1
ATOM 3430 C CA . LYS B 1 31 ? 60.827 9.711 54.365 1.00 40.84 24 LYS B CA 1
ATOM 3431 C C . LYS B 1 31 ? 61.712 10.441 53.374 1.00 41.63 24 LYS B C 1
ATOM 3432 O O . LYS B 1 31 ? 61.955 11.641 53.517 1.00 43.97 24 LYS B O 1
ATOM 3438 N N . ASN B 1 32 ? 62.273 9.684 52.435 1.00 41.23 25 ASN B N 1
ATOM 3439 C CA . ASN B 1 32 ? 63.388 10.169 51.654 1.00 44.59 25 ASN B CA 1
ATOM 3440 C C . ASN B 1 32 ? 63.014 10.889 50.365 1.00 45.20 25 ASN B C 1
ATOM 3441 O O . ASN B 1 32 ? 63.874 11.525 49.750 1.00 39.08 25 ASN B O 1
ATOM 3446 N N . ILE B 1 33 ? 61.736 10.840 50.000 1.00 42.24 26 ILE B N 1
ATOM 3447 C CA . ILE B 1 33 ? 61.283 11.492 48.772 1.00 37.80 26 ILE B CA 1
ATOM 3448 C C . ILE B 1 33 ? 61.187 12.976 49.041 1.00 32.85 26 ILE B C 1
ATOM 3449 O O . ILE B 1 33 ? 60.542 13.388 49.997 1.00 42.67 26 ILE B O 1
ATOM 3454 N N . GLU B 1 34 ? 61.839 13.787 48.222 1.00 30.56 27 GLU B N 1
ATOM 3455 C CA . GLU B 1 34 ? 61.668 15.228 48.313 1.00 34.75 27 GLU B CA 1
ATOM 3456 C C . GLU B 1 34 ? 60.371 15.630 47.626 1.00 31.22 27 GLU B C 1
ATOM 3457 O O . GLU B 1 34 ? 60.116 15.211 46.490 1.00 32.31 27 GLU B O 1
ATOM 3463 N N . ILE B 1 35 ? 59.584 16.451 48.305 1.00 24.51 28 ILE B N 1
ATOM 3464 C CA . ILE B 1 35 ? 58.299 16.861 47.753 1.00 25.79 28 ILE B CA 1
ATOM 3465 C C . ILE B 1 35 ? 58.329 18.323 47.344 1.00 23.27 28 ILE B C 1
ATOM 3466 O O . ILE B 1 35 ? 58.870 19.161 48.057 1.00 23.99 28 ILE B O 1
ATOM 3471 N N . TYR B 1 36 ? 57.756 18.617 46.183 1.00 23.37 29 TYR B N 1
ATOM 3472 C CA . TYR B 1 36 ? 57.537 19.985 45.714 1.00 24.37 29 TYR B CA 1
ATOM 3473 C C . TYR B 1 36 ? 56.057 20.108 45.436 1.00 22.00 29 TYR B C 1
ATOM 3474 O O . TYR B 1 36 ? 55.412 19.117 45.083 1.00 21.71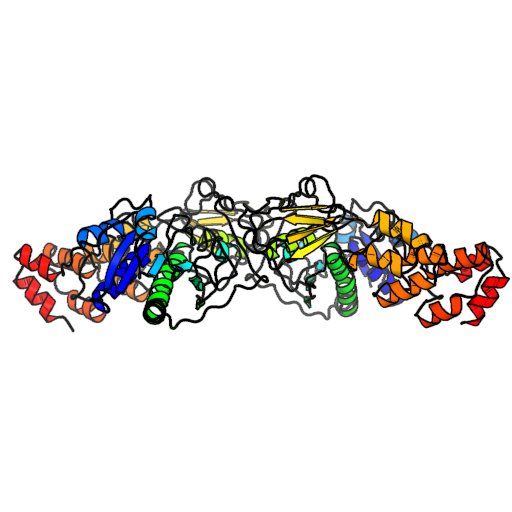 29 TYR B O 1
ATOM 3483 N N . ALA B 1 37 ? 55.521 21.307 45.603 1.00 21.33 30 ALA B N 1
ATOM 3484 C CA . ALA B 1 37 ? 54.095 21.531 45.385 1.00 21.93 30 ALA B CA 1
ATOM 3485 C C . ALA B 1 37 ? 53.808 22.642 44.404 1.00 21.27 30 ALA B C 1
ATOM 3486 O O . ALA B 1 37 ? 54.590 23.578 44.253 1.00 25.28 30 ALA B O 1
ATOM 3488 N N . ILE B 1 38 ? 52.740 22.483 43.648 1.00 19.27 31 ILE B N 1
ATOM 3489 C CA . ILE B 1 38 ? 52.150 23.584 42.892 1.00 20.36 31 ILE B CA 1
ATOM 3490 C C . ILE B 1 38 ? 50.716 23.631 43.391 1.00 20.61 31 ILE B C 1
ATOM 3491 O O . ILE B 1 38 ? 50.034 22.598 43.455 1.00 18.82 31 ILE B O 1
ATOM 3496 N N . CYS B 1 39 ? 50.296 24.821 43.792 1.00 22.64 32 CYS B N 1
ATOM 3497 C CA . CYS B 1 39 ? 48.970 25.039 44.325 1.00 21.73 32 CYS B CA 1
ATOM 3498 C C . CYS B 1 39 ? 48.114 25.662 43.239 1.00 24.56 32 CYS B C 1
ATOM 3499 O O . CYS B 1 39 ? 48.624 26.256 42.285 1.00 24.62 32 CYS B O 1
ATOM 3502 N N . ASN B 1 40 ? 46.810 25.457 43.363 1.00 21.66 33 ASN B N 1
ATOM 3503 C CA . ASN B 1 40 ? 45.840 26.069 42.468 1.00 24.52 33 ASN B CA 1
ATOM 3504 C C . ASN B 1 40 ? 45.648 27.531 42.829 1.00 24.62 33 ASN B C 1
ATOM 3505 O O . ASN B 1 40 ? 45.809 27.914 43.978 1.00 22.48 33 ASN B O 1
ATOM 3510 N N . ALA B 1 41 ? 45.316 28.324 41.821 1.00 27.32 34 ALA B N 1
ATOM 3511 C CA . ALA B 1 41 ? 45.176 29.777 41.999 1.00 35.85 34 ALA B CA 1
ATOM 3512 C C . ALA B 1 41 ? 44.083 30.156 43.000 1.00 29.15 34 ALA B C 1
ATOM 3513 O O . ALA B 1 41 ? 44.273 31.042 43.809 1.00 36.83 34 ALA B O 1
ATOM 3515 N N . ASN B 1 42 ? 42.949 29.472 42.987 1.00 29.04 35 ASN B N 1
ATOM 3516 C CA . ASN B 1 42 ? 41.860 29.828 43.882 1.00 29.90 35 ASN B CA 1
ATOM 3517 C C . ASN B 1 42 ? 41.982 29.247 45.300 1.00 29.93 35 ASN B C 1
ATOM 3518 O O . ASN B 1 42 ? 41.019 29.284 46.078 1.00 27.63 35 ASN B O 1
ATOM 3523 N N . ASP B 1 43 ? 43.135 28.662 45.630 1.00 30.42 36 ASP B N 1
ATOM 3524 C CA . ASP B 1 43 ? 43.303 28.052 46.957 1.00 29.61 36 ASP B CA 1
ATOM 3525 C C . ASP B 1 43 ? 43.392 29.205 47.926 1.00 28.45 36 ASP B C 1
ATOM 3526 O O . ASP B 1 43 ? 44.346 29.969 47.875 1.00 32.81 36 ASP B O 1
ATOM 3531 N N . THR B 1 44 ? 42.414 29.289 48.823 1.00 24.33 37 THR B N 1
ATOM 3532 C CA . THR B 1 44 ? 42.266 30.456 49.674 1.00 26.57 37 THR B CA 1
ATOM 3533 C C . THR B 1 44 ? 43.248 30.390 50.862 1.00 26.63 37 THR B C 1
ATOM 3534 O O . THR B 1 44 ? 43.292 31.325 51.650 1.00 32.80 37 THR B O 1
ATOM 3538 N N . GLY B 1 45 ? 44.015 29.321 51.058 1.00 25.22 38 GLY B N 1
ATOM 3539 C CA . GLY B 1 45 ? 44.954 29.328 52.186 1.00 22.25 38 GLY B CA 1
ATOM 3540 C C . GLY B 1 45 ? 44.332 29.097 53.564 1.00 21.87 38 GLY B C 1
ATOM 3541 O O . GLY B 1 45 ? 45.031 29.133 54.569 1.00 19.98 38 GLY B O 1
ATOM 3542 N N . ILE B 1 46 ? 43.036 28.805 53.592 1.00 20.73 39 ILE B N 1
ATOM 3543 C CA . ILE B 1 46 ? 42.241 28.615 54.801 1.00 22.62 39 ILE B CA 1
ATOM 3544 C C . ILE B 1 46 ? 41.537 27.261 54.591 1.00 23.38 39 ILE B C 1
ATOM 3545 O O . ILE B 1 46 ? 40.941 27.039 53.528 1.00 19.24 39 ILE B O 1
ATOM 3550 N N . ASP B 1 47 ? 41.558 26.407 55.607 1.00 18.62 40 ASP B N 1
ATOM 3551 C CA . ASP B 1 47 ? 40.829 25.155 55.591 1.00 18.57 40 ASP B CA 1
ATOM 3552 C C . ASP B 1 47 ? 39.333 25.279 55.605 1.00 20.35 40 ASP B C 1
ATOM 3553 O O . ASP B 1 47 ? 38.787 25.890 56.490 1.00 22.15 40 ASP B O 1
ATOM 3558 N N . THR B 1 48 ? 38.651 24.628 54.671 1.00 21.89 41 THR B N 1
ATOM 3559 C CA . THR B 1 48 ? 37.210 24.743 54.522 1.00 23.39 41 THR B CA 1
ATOM 3560 C C . THR B 1 48 ? 36.626 23.338 54.520 1.00 23.90 41 THR B C 1
ATOM 3561 O O . THR B 1 48 ? 37.185 22.408 55.145 1.00 21.35 41 THR B O 1
ATOM 3565 N N . PHE B 1 49 ? 35.534 23.136 53.788 1.00 21.67 42 PHE B N 1
ATOM 3566 C CA . PHE B 1 49 ? 35.089 21.762 53.645 1.00 20.43 42 PHE B CA 1
ATOM 3567 C C . PHE B 1 49 ? 36.149 20.796 53.113 1.00 18.70 42 PHE B C 1
ATOM 3568 O O . PHE B 1 49 ? 36.150 19.667 53.511 1.00 20.87 42 PHE B O 1
ATOM 3576 N N . GLN B 1 50 ? 37.081 21.269 52.288 1.00 18.44 43 GLN B N 1
ATOM 3577 C CA . GLN B 1 50 ? 38.371 20.632 52.050 1.00 18.04 43 GLN B CA 1
ATOM 3578 C C . GLN B 1 50 ? 39.488 21.417 52.679 1.00 16.39 43 GLN B C 1
ATOM 3579 O O . GLN B 1 50 ? 39.439 22.650 52.766 1.00 16.76 43 GLN B O 1
ATOM 3585 N N . ARG B 1 51 ? 40.494 20.695 53.141 1.00 16.48 44 ARG B N 1
ATOM 3586 C CA . ARG B 1 51 ? 41.731 21.308 53.649 1.00 18.75 44 ARG B CA 1
ATOM 3587 C C . ARG B 1 51 ? 42.406 22.121 52.555 1.00 19.66 44 ARG B C 1
ATOM 3588 O O . ARG B 1 51 ? 42.349 21.718 51.391 1.00 18.15 44 ARG B O 1
ATOM 3596 N N . SER B 1 52 ? 43.069 23.214 52.930 1.00 20.76 45 SER B N 1
ATOM 3597 C CA . SER B 1 52 ? 43.878 24.014 51.997 1.00 21.04 45 SER B CA 1
ATOM 3598 C C . SER B 1 52 ? 45.215 23.329 51.797 1.00 19.21 45 SER B C 1
ATOM 3599 O O . SER B 1 52 ? 45.959 23.063 52.744 1.00 19.48 45 SER B O 1
ATOM 3602 N N . PHE B 1 53 ? 45.518 23.005 50.547 1.00 19.12 46 PHE B N 1
ATOM 3603 C CA . PHE B 1 53 ? 46.811 22.397 50.273 1.00 21.28 46 PHE B CA 1
ATOM 3604 C C . PHE B 1 53 ? 47.938 23.410 50.466 1.00 24.56 46 PHE B C 1
ATOM 3605 O O . PHE B 1 53 ? 48.998 23.045 50.970 1.00 22.99 46 PHE B O 1
ATOM 3613 N N . LYS B 1 54 ? 47.692 24.672 50.106 1.00 22.58 47 LYS B N 1
ATOM 3614 C CA . LYS B 1 54 ? 48.729 25.692 50.228 1.00 25.36 47 LYS B CA 1
ATOM 3615 C C . LYS B 1 54 ? 49.022 25.903 51.708 1.00 23.87 47 LYS B C 1
ATOM 3616 O O . LYS B 1 54 ? 50.177 26.004 52.102 1.00 26.05 47 LYS B O 1
ATOM 3622 N N . LYS B 1 55 ? 47.984 25.946 52.539 1.00 21.44 48 LYS B N 1
ATOM 3623 C CA . LYS B 1 55 ? 48.191 26.024 53.983 1.00 24.14 48 LYS B CA 1
ATOM 3624 C C . LYS B 1 55 ? 49.003 24.876 54.576 1.00 25.87 48 LYS B C 1
ATOM 3625 O O . LYS B 1 55 ? 49.911 25.099 55.397 1.00 25.81 48 LYS B O 1
ATOM 3631 N N . TYR B 1 56 ? 48.681 23.656 54.143 1.00 24.07 49 TYR B N 1
ATOM 3632 C CA . TYR B 1 56 ? 49.435 22.484 54.545 1.00 23.06 49 TYR B CA 1
ATOM 3633 C C . TYR B 1 56 ? 50.894 22.563 54.075 1.00 24.55 49 TYR B C 1
ATOM 3634 O O . TYR B 1 56 ? 51.825 22.268 54.823 1.00 23.51 49 TYR B O 1
ATOM 3643 N N . CYS B 1 57 ? 51.107 22.952 52.830 1.00 22.78 50 CYS B N 1
ATOM 3644 C CA . CYS B 1 57 ? 52.486 23.095 52.362 1.00 26.78 50 CYS B CA 1
ATOM 3645 C C . CYS B 1 57 ? 53.280 24.126 53.178 1.00 27.17 50 CYS B C 1
ATOM 3646 O O . CYS B 1 57 ? 54.391 23.852 53.601 1.00 27.06 50 CYS B O 1
ATOM 3649 N N . LYS B 1 58 ? 52.699 25.282 53.439 1.00 27.07 51 LYS B N 1
ATOM 3650 C CA . LYS B 1 58 ? 53.428 26.291 54.208 1.00 35.51 51 LYS B CA 1
ATOM 3651 C C . LYS B 1 58 ? 53.757 25.771 55.596 1.00 32.55 51 LYS B C 1
ATOM 3652 O O . LYS B 1 58 ? 54.903 25.849 56.060 1.00 31.77 51 LYS B O 1
ATOM 3658 N N . ASP B 1 59 ? 52.772 25.147 56.217 1.00 31.59 52 ASP B N 1
ATOM 3659 C CA . ASP B 1 59 ? 52.930 24.719 57.596 1.00 32.32 52 ASP B CA 1
ATOM 3660 C C . ASP B 1 59 ? 53.896 23.576 57.746 1.00 32.90 52 ASP B C 1
ATOM 3661 O O . ASP B 1 59 ? 54.338 23.304 58.858 1.00 29.99 52 ASP B O 1
ATOM 3666 N N . ASN B 1 60 ? 54.136 22.849 56.667 1.00 30.08 53 ASN B N 1
ATOM 3667 C CA . ASN B 1 60 ? 55.095 21.745 56.718 1.00 35.59 53 ASN B CA 1
ATOM 3668 C C . ASN B 1 60 ? 56.343 21.987 55.870 1.00 30.17 53 ASN B C 1
ATOM 3669 O O . ASN B 1 60 ? 57.146 21.087 55.687 1.00 35.42 53 ASN B O 1
ATOM 3674 N N . LEU B 1 61 ? 56.537 23.216 55.404 1.00 34.27 54 LEU B N 1
ATOM 3675 C CA . LEU B 1 61 ? 57.757 23.578 54.679 1.00 40.53 54 LEU B CA 1
ATOM 3676 C C . LEU B 1 61 ? 57.975 22.721 53.421 1.00 42.47 54 LEU B C 1
ATOM 3677 O O . LEU B 1 61 ? 59.109 22.351 53.060 1.00 41.36 54 LEU B O 1
ATOM 3682 N N . ILE B 1 62 ? 56.877 22.407 52.743 1.00 33.47 55 ILE B N 1
ATOM 3683 C CA . ILE B 1 62 ? 56.987 21.873 51.405 1.00 30.18 55 ILE B CA 1
ATOM 3684 C C . ILE B 1 62 ? 57.050 23.055 50.469 1.00 27.58 55 ILE B C 1
ATOM 3685 O O . ILE B 1 62 ? 56.171 23.905 50.472 1.00 27.76 55 ILE B O 1
ATOM 3690 N N . PRO B 1 63 ? 58.141 23.156 49.700 1.00 28.91 56 PRO B N 1
ATOM 3691 C CA . PRO B 1 63 ? 58.290 24.361 48.878 1.00 30.05 56 PRO B CA 1
ATOM 3692 C C . PRO B 1 63 ? 57.250 24.361 47.754 1.00 28.60 56 PRO B C 1
ATOM 3693 O O . PRO B 1 63 ? 56.981 23.312 47.149 1.00 31.60 56 PRO B O 1
ATOM 3697 N N . ILE B 1 64 ? 56.707 25.527 47.451 1.00 28.67 57 ILE B N 1
ATOM 3698 C CA . ILE B 1 64 ? 55.753 25.673 46.370 1.00 27.94 57 ILE B CA 1
ATOM 3699 C C . ILE B 1 64 ? 56.556 26.247 45.223 1.00 32.07 57 ILE B C 1
ATOM 3700 O O . ILE B 1 64 ? 57.267 27.234 45.419 1.00 30.47 57 ILE B O 1
ATOM 3705 N N . ILE B 1 65 ? 56.458 25.598 44.063 1.00 27.56 58 ILE B N 1
ATOM 3706 C CA . ILE B 1 65 ? 57.140 26.003 42.844 1.00 25.81 58 ILE B CA 1
ATOM 3707 C C . ILE B 1 65 ? 56.146 26.416 41.767 1.00 27.03 58 ILE B C 1
ATOM 3708 O O . ILE B 1 65 ? 54.935 26.214 41.909 1.00 26.11 58 ILE B O 1
ATOM 3713 N N . SER B 1 66 ? 56.663 27.019 40.702 1.00 25.95 59 SER B N 1
ATOM 3714 C CA . SER B 1 66 ? 55.863 27.378 39.553 1.00 26.12 59 SER B CA 1
ATOM 3715 C C . SER B 1 66 ? 55.848 26.162 38.630 1.00 28.08 59 SER B C 1
ATOM 3716 O O . SER B 1 66 ? 56.723 25.304 38.692 1.00 23.95 59 SER B O 1
ATOM 3719 N N . LEU B 1 67 ? 54.861 26.144 37.746 1.00 26.49 60 LEU B N 1
ATOM 3720 C CA . LEU B 1 67 ? 54.876 25.235 36.621 1.00 27.25 60 LEU B CA 1
ATOM 3721 C C . LEU B 1 67 ? 56.162 25.346 35.812 1.00 25.74 60 LEU B C 1
ATOM 3722 O O . LEU B 1 67 ? 56.705 24.321 35.415 1.00 21.49 60 LEU B O 1
ATOM 3727 N N . ALA B 1 68 ? 56.625 26.574 35.559 1.00 25.10 61 ALA B N 1
ATOM 3728 C CA . ALA B 1 68 ? 57.774 26.767 34.690 1.00 26.12 61 ALA B CA 1
ATOM 3729 C C . ALA B 1 68 ? 58.994 26.108 35.341 1.00 30.39 61 ALA B C 1
ATOM 3730 O O . ALA B 1 68 ? 59.807 25.424 34.677 1.00 29.47 61 ALA B O 1
ATOM 3732 N N . GLU B 1 69 ? 59.113 26.313 36.649 1.00 27.66 62 GLU B N 1
ATOM 3733 C CA . GLU B 1 69 ? 60.103 25.601 37.439 1.00 27.53 62 GLU B CA 1
ATOM 3734 C C . GLU B 1 69 ? 59.952 24.095 37.356 1.00 26.58 62 GLU B C 1
ATOM 3735 O O . GLU B 1 69 ? 60.920 23.398 37.105 1.00 30.49 62 GLU B O 1
ATOM 3741 N N . ALA B 1 70 ? 58.747 23.575 37.540 1.00 28.09 63 ALA B N 1
ATOM 3742 C CA . ALA B 1 70 ? 58.513 22.132 37.403 1.00 24.81 63 ALA B CA 1
ATOM 3743 C C . ALA B 1 70 ? 58.997 21.501 36.107 1.00 25.19 63 ALA B C 1
ATOM 3744 O O . ALA B 1 70 ? 59.479 20.358 36.118 1.00 24.97 63 ALA B O 1
ATOM 3746 N N . TYR B 1 71 ? 58.801 22.192 34.988 1.00 23.15 64 TYR B N 1
ATOM 3747 C CA . TYR B 1 71 ? 59.265 21.668 33.674 1.00 27.87 64 TYR B CA 1
ATOM 3748 C C . TYR B 1 71 ? 60.760 21.353 33.631 1.00 24.71 64 TYR B C 1
ATOM 3749 O O . TYR B 1 71 ? 61.200 20.556 32.815 1.00 22.19 64 TYR B O 1
ATOM 3758 N N . LYS B 1 72 ? 61.540 21.988 34.491 1.00 26.03 65 LYS B N 1
ATOM 3759 C CA . LYS B 1 72 ? 63.005 21.850 34.436 1.00 31.19 65 LYS B CA 1
ATOM 3760 C C . LYS B 1 72 ? 63.538 20.809 35.408 1.00 34.08 65 LYS B C 1
ATOM 3761 O O . LYS B 1 72 ? 64.728 20.562 35.387 1.00 35.69 65 LYS B O 1
ATOM 3767 N N . ILE B 1 73 ? 62.711 20.214 36.266 1.00 29.20 66 ILE B N 1
ATOM 3768 C CA . ILE B 1 73 ? 63.217 19.257 37.266 1.00 25.53 66 ILE B CA 1
ATOM 3769 C C . ILE B 1 73 ? 63.136 17.855 36.698 1.00 28.80 66 ILE B C 1
ATOM 3770 O O . ILE B 1 73 ? 62.122 17.166 36.849 1.00 28.22 66 ILE B O 1
ATOM 3775 N N . ASP B 1 74 ? 64.198 17.435 36.020 1.00 25.87 67 ASP B N 1
ATOM 3776 C CA . ASP B 1 74 ? 64.141 16.312 35.082 1.00 25.20 67 ASP B CA 1
ATOM 3777 C C . ASP B 1 74 ? 63.934 14.965 35.756 1.00 29.13 67 ASP B C 1
ATOM 3778 O O . ASP B 1 74 ? 63.472 13.995 35.104 1.00 24.22 67 ASP B O 1
ATOM 3783 N N . ASP B 1 75 ? 64.302 14.932 37.042 1.00 27.98 68 ASP B N 1
ATOM 3784 C CA . ASP B 1 75 ? 64.338 13.703 37.830 1.00 27.64 68 ASP B CA 1
ATOM 3785 C C . ASP B 1 75 ? 63.126 13.607 38.764 1.00 28.71 68 ASP B C 1
ATOM 3786 O O . ASP B 1 75 ? 63.122 12.823 39.708 1.00 34.18 68 ASP B O 1
ATOM 3791 N N . ALA B 1 76 ? 62.085 14.392 38.504 1.00 27.08 69 ALA B N 1
ATOM 3792 C CA . ALA B 1 76 ? 60.883 14.273 39.329 1.00 24.54 69 ALA B CA 1
ATOM 3793 C C . ALA B 1 76 ? 59.837 13.477 38.578 1.00 22.82 69 ALA B C 1
ATOM 3794 O O . ALA B 1 76 ? 59.854 13.383 37.357 1.00 21.54 69 ALA B O 1
ATOM 3796 N N . ILE B 1 77 ? 58.863 12.954 39.313 1.00 20.74 70 ILE B N 1
ATOM 3797 C CA . ILE B 1 77 ? 57.600 12.607 38.680 1.00 19.23 70 ILE B CA 1
ATOM 3798 C C . ILE B 1 77 ? 56.602 13.678 39.049 1.00 14.38 70 ILE B C 1
ATOM 3799 O O . ILE B 1 77 ? 56.755 14.356 40.039 1.00 17.89 70 ILE B O 1
ATOM 3804 N N . PHE B 1 78 ? 55.569 13.794 38.232 1.00 14.60 71 PHE B N 1
ATOM 3805 C CA . PHE B 1 78 ? 54.595 14.862 38.326 1.00 17.31 71 PHE B CA 1
ATOM 3806 C C . PHE B 1 78 ? 53.233 14.204 38.513 1.00 15.36 71 PHE B C 1
ATOM 3807 O O . PHE B 1 78 ? 52.783 13.429 37.674 1.00 16.46 71 PHE B O 1
ATOM 3815 N N . LEU B 1 79 ? 52.559 14.622 39.573 1.00 17.92 72 LEU B N 1
ATOM 3816 C CA . LEU B 1 79 ? 51.283 14.070 39.957 1.00 17.63 72 LEU B CA 1
ATOM 3817 C C . LEU B 1 79 ? 50.297 15.202 40.148 1.00 16.18 72 LEU B C 1
ATOM 3818 O O . LEU B 1 79 ? 50.385 16.023 41.077 1.00 16.82 72 LEU B O 1
ATOM 3823 N N . SER B 1 80 ? 49.318 15.203 39.256 1.00 17.86 73 SER B N 1
ATOM 3824 C CA . SER B 1 80 ? 48.226 16.189 39.280 1.00 16.14 73 SER B CA 1
ATOM 3825 C C . SER B 1 80 ? 47.040 15.632 40.097 1.00 16.09 73 SER B C 1
ATOM 3826 O O . SER B 1 80 ? 46.509 14.545 39.795 1.00 15.89 73 SER B O 1
ATOM 3829 N N . LEU B 1 81 ? 46.617 16.368 41.115 1.00 15.43 74 LEU B N 1
ATOM 3830 C CA . LEU B 1 81 ? 45.501 15.973 41.970 1.00 15.73 74 LEU B CA 1
ATOM 3831 C C . LEU B 1 81 ? 44.519 17.131 42.069 1.00 16.19 74 LEU B C 1
ATOM 3832 O O . LEU B 1 81 ? 44.587 17.969 42.987 1.00 14.76 74 LEU B O 1
ATOM 3837 N N . GLU B 1 82 ? 43.627 17.165 41.088 1.00 17.50 75 GLU B N 1
ATOM 3838 C CA . GLU B 1 82 ? 42.707 18.305 40.918 1.00 22.08 75 GLU B CA 1
ATOM 3839 C C . GLU B 1 82 ? 43.407 19.621 40.640 1.00 22.87 75 GLU B C 1
ATOM 3840 O O . GLU B 1 82 ? 42.897 20.664 41.047 1.00 25.73 75 GLU B O 1
ATOM 3846 N N . PHE B 1 83 ? 44.529 19.547 39.919 1.00 20.52 76 PHE B N 1
ATOM 3847 C CA . PHE B 1 83 ? 45.295 20.702 39.495 1.00 22.82 76 PHE B CA 1
ATOM 3848 C C . PHE B 1 83 ? 44.477 21.476 38.475 1.00 23.75 76 PHE B C 1
ATOM 3849 O O . PHE B 1 83 ? 43.736 20.867 37.702 1.00 21.51 76 PHE B O 1
ATOM 3857 N N . ASP B 1 84 ? 44.671 22.789 38.451 1.00 18.85 77 ASP B N 1
ATOM 3858 C CA . ASP B 1 84 ? 43.799 23.690 37.679 1.00 23.83 77 ASP B CA 1
ATOM 3859 C C . ASP B 1 84 ? 44.386 24.167 36.337 1.00 27.02 77 ASP B C 1
ATOM 3860 O O . ASP B 1 84 ? 43.654 24.824 35.595 1.00 23.36 77 ASP B O 1
ATOM 3865 N N . LYS B 1 85 ? 45.665 23.882 36.062 1.00 25.58 78 LYS B N 1
ATOM 3866 C CA . LYS B 1 85 ? 46.392 24.435 34.925 1.00 27.67 78 LYS B CA 1
ATOM 3867 C C . LYS B 1 85 ? 46.663 23.300 33.917 1.00 35.17 78 LYS B C 1
ATOM 3868 O O . LYS B 1 85 ? 46.880 22.139 34.286 1.00 34.76 78 LYS B O 1
ATOM 3874 N N . ILE B 1 86 ? 46.573 23.606 32.628 1.00 30.32 79 ILE B N 1
ATOM 3875 C CA . ILE B 1 86 ? 46.923 22.644 31.595 1.00 28.69 79 ILE B CA 1
ATOM 3876 C C . ILE B 1 86 ? 48.418 22.729 31.472 1.00 28.91 79 ILE B C 1
ATOM 3877 O O . ILE B 1 86 ? 48.977 23.811 31.519 1.00 28.01 79 ILE B O 1
ATOM 3882 N N . VAL B 1 87 ? 49.042 21.580 31.258 1.00 25.02 80 VAL B N 1
ATOM 3883 C CA . VAL B 1 87 ? 50.470 21.424 31.237 1.00 23.81 80 VAL B CA 1
ATOM 3884 C C . VAL B 1 87 ? 50.841 21.144 29.746 1.00 21.35 80 VAL B C 1
ATOM 3885 O O . VAL B 1 87 ? 50.015 20.677 28.954 1.00 21.49 80 VAL B O 1
ATOM 3889 N N . GLN B 1 88 ? 52.060 21.456 29.345 1.00 17.13 81 GLN B N 1
ATOM 3890 C CA . GLN B 1 88 ? 52.623 20.944 28.093 1.00 18.34 81 GLN B CA 1
ATOM 3891 C C . GLN B 1 88 ? 53.431 19.665 28.314 1.00 16.81 81 GLN B C 1
ATOM 3892 O O . GLN B 1 88 ? 54.593 19.681 28.759 1.00 16.83 81 GLN B O 1
ATOM 3898 N N . PRO B 1 89 ? 52.855 18.520 27.929 1.00 18.41 82 PRO B N 1
ATOM 3899 C CA . PRO B 1 89 ? 53.575 17.282 28.300 1.00 18.66 82 PRO B CA 1
ATOM 3900 C C . PRO B 1 89 ? 54.972 17.190 27.688 1.00 21.24 82 PRO B C 1
ATOM 3901 O O . PRO B 1 89 ? 55.949 16.809 28.340 1.00 27.12 82 PRO B O 1
ATOM 3905 N N . SER B 1 90 ? 55.102 17.620 26.435 1.00 24.31 83 SER B N 1
ATOM 3906 C CA . SER B 1 90 ? 56.352 17.422 25.713 1.00 23.02 83 SER B CA 1
ATOM 3907 C C . SER B 1 90 ? 57.413 18.330 26.312 1.00 22.37 83 SER B C 1
ATOM 3908 O O . SER B 1 90 ? 58.622 18.121 26.156 1.00 20.59 83 SER B O 1
ATOM 3911 N N . LYS B 1 91 ? 56.996 19.316 27.098 1.00 22.02 84 LYS B N 1
ATOM 3912 C CA . LYS B 1 91 ? 57.987 20.269 27.606 1.00 21.62 84 LYS B CA 1
ATOM 3913 C C . LYS B 1 91 ? 58.821 19.759 28.786 1.00 22.01 84 LYS B C 1
ATOM 3914 O O . LYS B 1 91 ? 59.900 20.288 29.065 1.00 19.75 84 LYS B O 1
ATOM 3920 N N . PHE B 1 92 ? 58.319 18.758 29.518 1.00 23.61 85 PHE B N 1
ATOM 3921 C CA . PHE B 1 92 ? 59.132 18.127 30.567 1.00 22.98 85 PHE B CA 1
ATOM 3922 C C . PHE B 1 92 ? 60.162 17.264 29.848 1.00 26.65 85 PHE B C 1
ATOM 3923 O O . PHE B 1 92 ? 59.861 16.734 28.782 1.00 24.21 85 PHE B O 1
ATOM 3931 N N . ASN B 1 93 ? 61.326 17.069 30.465 1.00 25.86 86 ASN B N 1
ATOM 3932 C CA . ASN B 1 93 ? 62.317 16.154 29.902 1.00 28.58 86 ASN B CA 1
ATOM 3933 C C . ASN B 1 93 ? 62.155 14.706 30.378 1.00 26.77 86 ASN B C 1
ATOM 3934 O O . ASN B 1 93 ? 63.093 13.921 30.320 1.00 39.27 86 ASN B O 1
ATOM 3939 N N . HIS B 1 94 ? 60.980 14.358 30.886 1.00 26.56 87 HIS B N 1
ATOM 3940 C CA . HIS B 1 94 ? 60.652 12.980 31.241 1.00 23.47 87 HIS B CA 1
ATOM 3941 C C . HIS B 1 94 ? 59.192 12.889 30.880 1.00 22.48 87 HIS B C 1
ATOM 3942 O O . HIS B 1 94 ? 58.553 13.910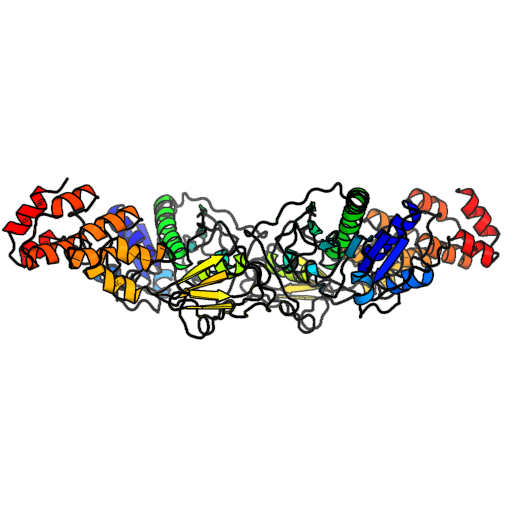 30.558 1.00 18.23 87 HIS B O 1
ATOM 3949 N N . ASN B 1 95 ? 58.664 11.667 30.914 1.00 18.69 88 ASN B N 1
ATOM 3950 C CA . ASN B 1 95 ? 57.238 11.461 30.698 1.00 20.13 88 ASN B CA 1
ATOM 3951 C C . ASN B 1 95 ? 56.470 10.820 31.888 1.00 18.16 88 ASN B C 1
ATOM 3952 O O . ASN B 1 95 ? 55.499 10.098 31.669 1.00 19.50 88 ASN B O 1
ATOM 3957 N N . GLU B 1 96 ? 56.994 10.959 33.106 1.00 18.77 89 GLU B N 1
ATOM 3958 C CA . GLU B 1 96 ? 56.377 10.503 34.354 1.00 20.34 89 GLU B CA 1
ATOM 3959 C C . GLU B 1 96 ? 55.386 11.567 34.836 1.00 16.93 89 GLU B C 1
ATOM 3960 O O . GLU B 1 96 ? 55.615 12.252 35.841 1.00 16.61 89 GLU B O 1
ATOM 3966 N N . LEU B 1 97 ? 54.271 11.634 34.123 1.00 17.47 90 LEU B N 1
ATOM 3967 C CA . LEU B 1 97 ? 53.216 12.630 34.339 1.00 18.43 90 LEU B CA 1
ATOM 3968 C C . LEU B 1 97 ? 51.938 11.889 34.571 1.00 17.20 90 LEU B C 1
ATOM 3969 O O . LEU B 1 97 ? 51.483 11.144 33.680 1.00 14.18 90 LEU B O 1
ATOM 3974 N N . PHE B 1 98 ? 51.328 12.157 35.736 1.00 17.18 91 PHE B N 1
ATOM 3975 C CA . PHE B 1 98 ? 50.209 11.353 36.158 1.00 16.67 91 PHE B CA 1
ATOM 3976 C C . PHE B 1 98 ? 49.124 12.294 36.669 1.00 13.54 91 PHE B C 1
ATOM 3977 O O . PHE B 1 98 ? 49.405 13.374 37.174 1.00 12.68 91 PHE B O 1
ATOM 3985 N N . ASN B 1 99 ? 47.895 11.797 36.634 1.00 14.55 92 ASN B N 1
ATOM 3986 C CA . ASN B 1 99 ? 46.704 12.551 37.053 1.00 12.60 92 ASN B CA 1
ATOM 3987 C C . ASN B 1 99 ? 45.777 11.526 37.658 1.00 13.98 92 ASN B C 1
ATOM 3988 O O . ASN B 1 99 ? 45.687 10.385 37.161 1.00 16.14 92 ASN B O 1
ATOM 3993 N N . ILE B 1 100 ? 45.077 11.956 38.713 1.00 14.23 93 ILE B N 1
ATOM 3994 C CA . ILE B 1 100 ? 43.850 11.351 39.190 1.00 14.33 93 ILE B CA 1
ATOM 3995 C C . ILE B 1 100 ? 42.634 12.135 38.684 1.00 13.80 93 ILE B C 1
ATOM 3996 O O . ILE B 1 100 ? 42.534 13.340 38.870 1.00 12.58 93 ILE B O 1
ATOM 4001 N N . HIS B 1 101 ? 41.799 11.445 37.910 1.00 13.70 94 HIS B N 1
ATOM 4002 C CA . HIS B 1 101 ? 40.549 12.003 37.454 1.00 13.87 94 HIS B CA 1
ATOM 4003 C C . HIS B 1 101 ? 39.419 11.325 38.191 1.00 15.24 94 HIS B C 1
ATOM 4004 O O . HIS B 1 101 ? 39.400 10.103 38.350 1.00 18.85 94 HIS B O 1
ATOM 4011 N N . PHE B 1 102 ? 38.452 12.129 38.602 1.00 13.95 95 PHE B N 1
ATOM 4012 C CA . PHE B 1 102 ? 37.255 11.676 39.288 1.00 14.30 95 PHE B CA 1
ATOM 4013 C C . PHE B 1 102 ? 36.131 11.146 38.382 1.00 14.25 95 PHE B C 1
ATOM 4014 O O . PHE B 1 102 ? 34.976 11.579 38.447 1.00 14.00 95 PHE B O 1
ATOM 4022 N N . SER B 1 103 ? 36.451 10.189 37.527 1.00 12.70 96 SER B N 1
ATOM 4023 C CA . SER B 1 103 ? 35.450 9.336 36.902 1.00 13.49 96 SER B CA 1
ATOM 4024 C C . SER B 1 103 ? 36.073 7.989 36.539 1.00 13.02 96 SER B C 1
ATOM 4025 O O . SER B 1 103 ? 37.262 7.798 36.787 1.00 11.91 96 SER B O 1
ATOM 4028 N N . TYR B 1 104 ? 35.255 7.101 35.961 1.00 13.69 97 TYR B N 1
ATOM 4029 C CA . TYR B 1 104 ? 35.704 5.858 35.356 1.00 16.36 97 TYR B CA 1
ATOM 4030 C C . TYR B 1 104 ? 35.920 6.120 33.876 1.00 13.51 97 TYR B C 1
ATOM 4031 O O . TYR B 1 104 ? 35.038 5.962 33.014 1.00 13.05 97 TYR B O 1
ATOM 4040 N N . LEU B 1 105 ? 37.101 6.651 33.576 1.00 15.78 98 LEU B N 1
ATOM 4041 C CA . LEU B 1 105 ? 37.424 7.080 32.194 1.00 14.50 98 LEU B CA 1
ATOM 4042 C C . LEU B 1 105 ? 37.273 5.880 31.247 1.00 16.74 98 LEU B C 1
ATOM 4043 O O . LEU B 1 105 ? 37.606 4.761 31.652 1.00 12.92 98 LEU B O 1
ATOM 4048 N N . PRO B 1 106 ? 36.823 6.109 30.012 1.00 17.28 99 PRO B N 1
ATOM 4049 C CA . PRO B 1 106 ? 36.769 7.419 29.340 1.00 16.56 99 PRO B CA 1
ATOM 4050 C C . PRO B 1 106 ? 35.455 8.177 29.472 1.00 15.86 99 PRO B C 1
ATOM 4051 O O . PRO B 1 106 ? 35.242 9.205 28.818 1.00 14.81 99 PRO B O 1
ATOM 4055 N N . LYS B 1 107 ? 34.544 7.666 30.289 1.00 16.78 100 LYS B N 1
ATOM 4056 C CA . LYS B 1 107 ? 33.363 8.396 30.635 1.00 17.19 100 LYS B CA 1
ATOM 4057 C C . LYS B 1 107 ? 33.667 9.552 31.543 1.00 16.92 100 LYS B C 1
ATOM 4058 O O . LYS B 1 107 ? 34.546 9.493 32.408 1.00 18.35 100 LYS B O 1
ATOM 4064 N N . TYR B 1 108 ? 32.894 10.610 31.327 1.00 16.82 101 TYR B N 1
ATOM 4065 C CA . TYR B 1 108 ? 32.873 11.771 32.213 1.00 14.96 101 TYR B CA 1
ATOM 4066 C C . TYR B 1 108 ? 34.224 12.395 32.343 1.00 14.61 101 TYR B C 1
ATOM 4067 O O . TYR B 1 108 ? 34.662 12.731 33.444 1.00 13.46 101 TYR B O 1
ATOM 4076 N N . LYS B 1 109 ? 34.913 12.512 31.214 1.00 13.77 102 LYS B N 1
ATOM 4077 C CA . LYS B 1 109 ? 36.043 13.446 31.134 1.00 15.21 102 LYS B CA 1
ATOM 4078 C C . LYS B 1 109 ? 35.533 14.844 31.480 1.00 15.62 102 LYS B C 1
ATOM 4079 O O . LYS B 1 109 ? 34.352 15.098 31.315 1.00 15.64 102 LYS B O 1
ATOM 4085 N N . GLY B 1 110 ? 36.409 15.728 31.949 1.00 16.38 103 GLY B N 1
ATOM 4086 C CA . GLY B 1 110 ? 36.067 17.098 32.217 1.00 16.25 103 GLY B CA 1
ATOM 4087 C C . GLY B 1 110 ? 35.553 17.393 33.606 1.00 16.56 103 GLY B C 1
ATOM 4088 O O . GLY B 1 110 ? 36.077 16.922 34.618 1.00 15.97 103 GLY B O 1
ATOM 4089 N N . MET B 1 111 ? 34.547 18.251 33.649 1.00 15.70 104 MET B N 1
ATOM 4090 C CA . MET B 1 111 ? 34.105 18.953 34.850 1.00 15.20 104 MET B CA 1
ATOM 4091 C C . MET B 1 111 ? 32.825 18.393 35.447 1.00 16.16 104 MET B C 1
ATOM 4092 O O . MET B 1 111 ? 31.993 17.743 34.792 1.00 14.90 104 MET B O 1
ATOM 4097 N N . TYR B 1 112 ? 32.675 18.723 36.717 1.00 13.50 105 TYR B N 1
ATOM 4098 C CA . TYR B 1 112 ? 31.449 18.537 37.462 1.00 17.53 105 TYR B CA 1
ATOM 4099 C C . TYR B 1 112 ? 31.131 17.059 37.527 1.00 14.26 105 TYR B C 1
ATOM 4100 O O . TYR B 1 112 ? 30.010 16.650 37.375 1.00 13.68 105 TYR B O 1
ATOM 4109 N N . THR B 1 113 ? 32.129 16.230 37.788 1.00 14.42 106 THR B N 1
ATOM 4110 C CA . THR B 1 113 ? 31.873 14.808 37.697 1.00 13.23 106 THR B CA 1
ATOM 4111 C C . THR B 1 113 ? 31.113 14.285 38.921 1.00 13.67 106 THR B C 1
ATOM 4112 O O . THR B 1 113 ? 30.795 13.101 38.940 1.00 14.52 106 THR B O 1
ATOM 4116 N N . SER B 1 114 ? 30.901 15.103 39.958 1.00 13.73 107 SER B N 1
ATOM 4117 C CA A SER B 1 114 ? 30.073 14.691 41.079 0.50 15.55 107 SER B CA 1
ATOM 4118 C CA B SER B 1 114 ? 30.080 14.730 41.101 0.50 14.38 107 SER B CA 1
ATOM 4119 C C . SER B 1 114 ? 28.604 14.983 40.794 1.00 16.53 107 SER B C 1
ATOM 4120 O O . SER B 1 114 ? 27.732 14.502 41.508 1.00 16.77 107 SER B O 1
ATOM 4125 N N . ALA B 1 115 ? 28.340 15.732 39.728 1.00 15.98 108 ALA B N 1
ATOM 4126 C CA . ALA B 1 115 ? 26.977 16.064 39.324 1.00 15.79 108 ALA B CA 1
ATOM 4127 C C . ALA B 1 115 ? 26.451 15.267 38.112 1.00 15.43 108 ALA B C 1
ATOM 4128 O O . ALA B 1 115 ? 25.404 14.620 38.181 1.00 12.99 108 ALA B O 1
ATOM 4130 N N . TRP B 1 116 ? 27.212 15.243 37.013 1.00 16.66 109 TRP B N 1
ATOM 4131 C CA . TRP B 1 116 ? 26.694 14.709 35.773 1.00 17.02 109 TRP B CA 1
ATOM 4132 C C . TRP B 1 116 ? 26.269 13.249 35.807 1.00 17.01 109 TRP B C 1
ATOM 4133 O O . TRP B 1 116 ? 25.262 12.874 35.253 1.00 14.61 109 TRP B O 1
ATOM 4144 N N . PRO B 1 117 ? 27.077 12.374 36.406 1.00 15.21 110 PRO B N 1
ATOM 4145 C CA . PRO B 1 117 ? 26.647 10.973 36.541 1.00 14.26 110 PRO B CA 1
ATOM 4146 C C . PRO B 1 117 ? 25.337 10.768 37.282 1.00 13.87 110 PRO B C 1
ATOM 4147 O O . PRO B 1 117 ? 24.523 9.907 36.926 1.00 12.57 110 PRO B O 1
ATOM 4151 N N . ILE B 1 118 ? 25.157 11.567 38.320 1.00 15.43 111 ILE B N 1
ATOM 4152 C CA . ILE B 1 118 ? 23.939 11.530 39.101 1.00 15.69 111 ILE B CA 1
ATOM 4153 C C . ILE B 1 118 ? 22.750 12.007 38.249 1.00 16.48 111 ILE B C 1
ATOM 4154 O O . ILE B 1 118 ? 21.711 11.340 38.173 1.00 14.05 111 ILE B O 1
ATOM 4159 N N . LEU B 1 119 ? 22.931 13.153 37.618 1.00 16.53 112 LEU B N 1
ATOM 4160 C CA . LEU B 1 119 ? 21.902 13.743 36.761 1.00 16.64 112 LEU B CA 1
ATOM 4161 C C . LEU B 1 119 ? 21.503 12.756 35.700 1.00 16.40 112 LEU B C 1
ATOM 4162 O O . LEU B 1 119 ? 20.341 12.666 35.349 1.00 17.30 112 LEU B O 1
ATOM 4167 N N . ASN B 1 120 ? 22.494 12.088 35.131 1.00 17.90 113 ASN B N 1
ATOM 4168 C CA . ASN B 1 120 ? 22.237 11.166 34.035 1.00 17.87 113 ASN B CA 1
ATOM 4169 C C . ASN B 1 120 ? 21.643 9.834 34.445 1.00 16.08 113 ASN B C 1
ATOM 4170 O O . ASN B 1 120 ? 21.403 8.981 33.594 1.00 17.91 113 ASN B O 1
ATOM 4175 N N . GLY B 1 121 ? 21.490 9.595 35.735 1.00 15.26 114 GLY B N 1
ATOM 4176 C CA . GLY B 1 121 ? 20.897 8.358 36.117 1.00 15.82 114 GLY B CA 1
ATOM 4177 C C . GLY B 1 121 ? 21.852 7.189 36.232 1.00 16.55 114 GLY B C 1
ATOM 4178 O O . GLY B 1 121 ? 21.393 6.058 36.250 1.00 19.49 114 GLY B O 1
ATOM 4179 N N . GLU B 1 122 ? 23.131 7.444 36.447 1.00 17.00 115 GLU B N 1
ATOM 4180 C CA . GLU B 1 122 ? 24.140 6.363 36.588 1.00 17.40 115 GLU B CA 1
ATOM 4181 C C . GLU B 1 122 ? 24.060 5.696 37.970 1.00 19.84 115 GLU B C 1
ATOM 4182 O O . GLU B 1 122 ? 23.803 6.373 38.970 1.00 17.39 115 GLU B O 1
ATOM 4188 N N . ASP B 1 123 ? 24.285 4.377 37.970 1.00 18.84 116 ASP B N 1
ATOM 4189 C CA . ASP B 1 123 ? 24.442 3.535 39.143 1.00 20.66 116 ASP B CA 1
ATOM 4190 C C . ASP B 1 123 ? 25.833 3.627 39.763 1.00 19.22 116 ASP B C 1
ATOM 4191 O O . ASP B 1 123 ? 25.949 3.439 40.966 1.00 20.57 116 ASP B O 1
ATOM 4196 N N . THR B 1 124 ? 26.863 3.849 38.937 1.00 19.15 117 THR B N 1
ATOM 4197 C CA . THR B 1 124 ? 28.260 3.927 39.344 1.00 17.40 117 THR B CA 1
ATOM 4198 C C . THR B 1 124 ? 29.020 5.051 38.632 1.00 15.20 117 THR B C 1
ATOM 4199 O O . THR B 1 124 ? 28.640 5.550 37.574 1.00 17.85 117 THR B O 1
ATOM 4203 N N . SER B 1 125 ? 30.149 5.386 39.216 1.00 13.77 118 SER B N 1
ATOM 4204 C CA . SER B 1 125 ? 31.185 6.193 38.609 1.00 14.08 118 SER B CA 1
ATOM 4205 C C . SER B 1 125 ? 32.479 5.459 38.950 1.00 15.56 118 SER B C 1
ATOM 4206 O O . SER B 1 125 ? 32.498 4.207 38.973 1.00 18.68 118 SER B O 1
ATOM 4209 N N . GLY B 1 126 ? 33.549 6.204 39.216 1.00 14.13 119 GLY B N 1
ATOM 4210 C CA . GLY B 1 126 ? 34.866 5.618 39.404 1.00 14.40 119 GLY B CA 1
ATOM 4211 C C . GLY B 1 126 ? 35.955 6.653 39.642 1.00 15.63 119 GLY B C 1
ATOM 4212 O O . GLY B 1 126 ? 35.659 7.852 39.660 1.00 13.31 119 GLY B O 1
ATOM 4213 N N . VAL B 1 127 ? 37.172 6.213 39.949 1.00 14.84 120 VAL B N 1
ATOM 4214 C CA . VAL B 1 127 ? 38.301 7.103 39.937 1.00 14.62 120 VAL B CA 1
ATOM 4215 C C . VAL B 1 127 ? 39.341 6.465 39.044 1.00 15.04 120 VAL B C 1
ATOM 4216 O O . VAL B 1 127 ? 39.405 5.237 38.950 1.00 14.20 120 VAL B O 1
ATOM 4220 N N . THR B 1 128 ? 40.148 7.295 38.401 1.00 14.56 121 THR B N 1
ATOM 4221 C CA . THR B 1 128 ? 41.071 6.800 37.370 1.00 14.72 121 THR B CA 1
ATOM 4222 C C . THR B 1 128 ? 42.421 7.494 37.506 1.00 13.72 121 THR B C 1
ATOM 4223 O O . THR B 1 128 ? 42.527 8.721 37.623 1.00 12.97 121 THR B O 1
ATOM 4227 N N . LEU B 1 129 ? 43.478 6.682 37.534 1.00 13.81 122 LEU B N 1
ATOM 4228 C CA . LEU B 1 129 ? 44.854 7.153 37.601 1.00 14.29 122 LEU B CA 1
ATOM 4229 C C . LEU B 1 129 ? 45.407 6.908 36.196 1.00 15.62 122 LEU B C 1
ATOM 4230 O O . LEU B 1 129 ? 45.256 5.809 35.628 1.00 18.48 122 LEU B O 1
ATOM 4235 N N . HIS B 1 130 ? 45.926 7.945 35.576 1.00 14.72 123 HIS B N 1
ATOM 4236 C CA . HIS B 1 130 ? 46.282 7.867 34.171 1.00 15.53 123 HIS B CA 1
ATOM 4237 C C . HIS B 1 130 ? 47.373 8.852 33.850 1.00 13.65 123 HIS B C 1
ATOM 4238 O O . HIS B 1 130 ? 47.718 9.688 34.662 1.00 16.55 123 HIS B O 1
ATOM 4245 N N . LYS B 1 131 ? 47.922 8.759 32.644 1.00 15.83 124 LYS B N 1
ATOM 4246 C CA . LYS B 1 131 ? 49.004 9.661 32.231 1.00 16.27 124 LYS B CA 1
ATOM 4247 C C . LYS B 1 131 ? 48.411 10.996 31.781 1.00 15.43 124 LYS B C 1
ATOM 4248 O O . LYS B 1 131 ? 47.304 10.990 31.222 1.00 15.12 124 LYS B O 1
ATOM 4254 N N . ILE B 1 132 ? 49.173 12.082 31.960 1.00 14.04 125 ILE B N 1
ATOM 4255 C CA . ILE B 1 132 ? 48.819 13.407 31.427 1.00 14.86 125 ILE B CA 1
ATOM 4256 C C . ILE B 1 132 ? 49.342 13.366 29.984 1.00 21.67 125 ILE B C 1
ATOM 4257 O O . ILE B 1 132 ? 50.495 13.025 29.787 1.00 17.05 125 ILE B O 1
ATOM 4262 N N . ASP B 1 133 ? 48.479 13.586 29.001 1.00 19.25 126 ASP B N 1
ATOM 4263 C CA . ASP B 1 133 ? 48.810 13.488 27.585 1.00 23.15 126 ASP B CA 1
ATOM 4264 C C . ASP B 1 133 ? 47.990 14.552 26.872 1.00 29.26 126 ASP B C 1
ATOM 4265 O O . ASP B 1 133 ? 47.072 15.169 27.431 1.00 28.88 126 ASP B O 1
ATOM 4270 N N . HIS B 1 134 ? 48.216 14.657 25.575 1.00 37.77 127 HIS B N 1
ATOM 4271 C CA . HIS B 1 134 ? 47.292 15.372 24.692 1.00 40.43 127 HIS B CA 1
ATOM 4272 C C . HIS B 1 134 ? 45.840 14.880 24.697 1.00 45.76 127 HIS B C 1
ATOM 4273 O O . HIS B 1 134 ? 45.553 13.696 24.535 1.00 34.68 127 HIS B O 1
ATOM 4280 N N . GLY B 1 135 ? 44.937 15.844 24.865 1.00 40.14 128 GLY B N 1
ATOM 4281 C CA . GLY B 1 135 ? 43.508 15.598 25.049 1.00 39.22 128 GLY B CA 1
ATOM 4282 C C . GLY B 1 135 ? 43.211 16.163 26.430 1.00 35.13 128 GLY B C 1
ATOM 4283 O O . GLY B 1 135 ? 44.116 16.632 27.142 1.00 40.05 128 GLY B O 1
ATOM 4284 N N . ILE B 1 136 ? 41.937 16.211 26.791 1.00 32.56 129 ILE B N 1
ATOM 4285 C CA . ILE B 1 136 ? 41.631 16.446 28.192 1.00 26.11 129 ILE B CA 1
ATOM 4286 C C . ILE B 1 136 ? 41.296 15.082 28.731 1.00 22.22 129 ILE B C 1
ATOM 4287 O O . ILE B 1 136 ? 40.514 14.308 28.144 1.00 21.06 129 ILE B O 1
ATOM 4292 N N . ASP B 1 137 ? 42.013 14.707 29.784 1.00 19.01 130 ASP B N 1
ATOM 4293 C CA . ASP B 1 137 ? 41.640 13.488 30.435 1.00 20.09 130 ASP B CA 1
ATOM 4294 C C . ASP B 1 137 ? 41.729 12.328 29.434 1.00 22.04 130 ASP B C 1
ATOM 4295 O O . ASP B 1 137 ? 40.932 11.381 29.522 1.00 22.73 130 ASP B O 1
ATOM 4300 N N . THR B 1 138 ? 42.677 12.412 28.498 1.00 20.03 131 THR B N 1
ATOM 4301 C CA . THR B 1 138 ? 42.738 11.409 27.425 1.00 23.82 131 THR B CA 1
ATOM 4302 C C . THR B 1 138 ? 43.925 10.424 27.525 1.00 20.78 131 THR B C 1
ATOM 4303 O O . THR B 1 138 ? 43.932 9.348 26.909 1.00 22.06 131 THR B O 1
ATOM 4307 N N . GLY B 1 139 ? 44.865 10.729 28.413 1.00 21.65 132 GLY B N 1
ATOM 4308 C CA . GLY B 1 139 ? 46.025 9.852 28.635 1.00 19.90 132 GLY B CA 1
ATOM 4309 C C . GLY B 1 139 ? 45.766 8.418 29.052 1.00 19.11 132 GLY B C 1
ATOM 4310 O O . GLY B 1 139 ? 44.710 8.088 29.567 1.00 15.50 132 GLY B O 1
ATOM 4311 N N . ALA B 1 140 ? 46.763 7.569 28.844 1.00 16.25 133 ALA B N 1
ATOM 4312 C CA . ALA B 1 140 ? 46.633 6.144 29.057 1.00 18.05 133 ALA B CA 1
ATOM 4313 C C . ALA B 1 140 ? 46.363 5.837 30.521 1.00 15.96 133 ALA B C 1
ATOM 4314 O O . ALA B 1 140 ? 46.978 6.452 31.397 1.00 17.47 133 ALA B O 1
ATOM 4316 N N . ILE B 1 141 ? 45.506 4.847 30.745 1.00 14.77 134 ILE B N 1
ATOM 4317 C CA . ILE B 1 141 ? 45.037 4.450 32.091 1.00 13.45 134 ILE B CA 1
ATOM 4318 C C . ILE B 1 141 ? 46.018 3.446 32.722 1.00 16.14 134 ILE B C 1
ATOM 4319 O O . ILE B 1 141 ? 46.486 2.507 32.057 1.00 13.92 134 ILE B O 1
ATOM 4324 N N . ILE B 1 142 ? 46.368 3.703 33.978 1.00 16.47 135 ILE B N 1
ATOM 4325 C CA . ILE B 1 142 ? 47.316 2.884 34.743 1.00 16.82 135 ILE B CA 1
ATOM 4326 C C . ILE B 1 142 ? 46.518 2.000 35.677 1.00 17.44 135 ILE B C 1
ATOM 4327 O O . ILE B 1 142 ? 46.717 0.788 35.751 1.00 18.34 135 ILE B O 1
ATOM 4332 N N . ALA B 1 143 ? 45.568 2.589 36.377 1.00 16.45 136 ALA B N 1
ATOM 4333 C CA . ALA B 1 143 ? 44.645 1.802 37.201 1.00 19.02 136 ALA B CA 1
ATOM 4334 C C . ALA B 1 143 ? 43.353 2.599 37.374 1.00 18.36 136 ALA B C 1
ATOM 4335 O O . ALA B 1 143 ? 43.383 3.836 37.380 1.00 19.86 136 ALA B O 1
ATOM 4337 N N . GLN B 1 144 ? 42.231 1.896 37.507 1.00 18.59 137 GLN B N 1
ATOM 4338 C CA . GLN B 1 144 ? 40.980 2.550 37.828 1.00 18.19 137 GLN B CA 1
ATOM 4339 C C . GLN B 1 144 ? 40.083 1.606 38.608 1.00 20.41 137 GLN B C 1
ATOM 4340 O O . GLN B 1 144 ? 40.167 0.370 38.548 1.00 19.80 137 GLN B O 1
ATOM 4346 N N . LYS B 1 145 ? 39.218 2.235 39.373 1.00 20.77 138 LYS B N 1
ATOM 4347 C CA . LYS B 1 145 ? 38.264 1.514 40.193 1.00 23.37 138 LYS B CA 1
ATOM 4348 C C . LYS B 1 145 ? 36.866 2.099 40.068 1.00 22.32 138 LYS B C 1
ATOM 4349 O O . LYS B 1 145 ? 36.708 3.312 40.031 1.00 17.10 138 LYS B O 1
ATOM 4355 N N . GLU B 1 146 ? 35.855 1.242 40.006 1.00 19.00 139 GLU B N 1
ATOM 4356 C CA . GLU B 1 146 ? 34.476 1.697 40.026 1.00 20.58 139 GLU B CA 1
ATOM 4357 C C . GLU B 1 146 ? 34.003 2.019 41.427 1.00 21.49 139 GLU B C 1
ATOM 4358 O O . GLU B 1 146 ? 34.486 1.438 42.385 1.00 20.55 139 GLU B O 1
ATOM 4364 N N . ILE B 1 147 ? 33.053 2.950 41.522 1.00 19.74 140 ILE B N 1
ATOM 4365 C CA . ILE B 1 147 ? 32.495 3.409 42.803 1.00 19.61 140 ILE B CA 1
ATOM 4366 C C . ILE B 1 147 ? 30.996 3.358 42.668 1.00 19.61 140 ILE B C 1
ATOM 4367 O O . ILE B 1 147 ? 30.452 3.890 41.700 1.00 21.65 140 ILE B O 1
ATOM 4372 N N . ILE B 1 148 ? 30.314 2.757 43.642 1.00 18.44 141 ILE B N 1
ATOM 4373 C CA . ILE B 1 148 ? 28.843 2.782 43.623 1.00 20.13 141 ILE B CA 1
ATOM 4374 C C . ILE B 1 148 ? 28.302 4.181 43.938 1.00 18.24 141 ILE B C 1
ATOM 4375 O O . ILE B 1 148 ? 28.871 4.913 44.741 1.00 18.91 141 ILE B O 1
ATOM 4380 N N . ILE B 1 149 ? 27.262 4.605 43.237 1.00 18.31 142 ILE B N 1
ATOM 4381 C CA . ILE B 1 149 ? 26.531 5.785 43.672 1.00 18.22 142 ILE B CA 1
ATOM 4382 C C . ILE B 1 149 ? 25.223 5.313 44.289 1.00 16.70 142 ILE B C 1
ATOM 4383 O O . ILE B 1 149 ? 24.318 4.908 43.573 1.00 18.26 142 ILE B O 1
ATOM 4388 N N . GLN B 1 150 ? 25.097 5.402 45.600 1.00 18.42 143 GLN B N 1
ATOM 4389 C CA . GLN B 1 150 ? 23.849 4.990 46.271 1.00 20.77 143 GLN B CA 1
ATOM 4390 C C . GLN B 1 150 ? 22.666 5.888 45.884 1.00 21.40 143 GLN B C 1
ATOM 4391 O O . GLN B 1 150 ? 22.861 7.066 45.612 1.00 19.12 143 GLN B O 1
ATOM 4397 N N . PRO B 1 151 ? 21.450 5.340 45.832 1.00 24.70 144 PRO B N 1
ATOM 4398 C CA . PRO B 1 151 ? 20.284 6.020 45.269 1.00 27.36 144 PRO B CA 1
ATOM 4399 C C . PRO B 1 151 ? 19.952 7.336 45.992 1.00 29.84 144 PRO B C 1
ATOM 4400 O O . PRO B 1 151 ? 19.381 8.233 45.397 1.00 29.05 144 PRO B O 1
ATOM 4404 N N . PHE B 1 152 ? 20.336 7.414 47.260 1.00 29.28 145 PHE B N 1
ATOM 4405 C CA . PHE B 1 152 ? 20.111 8.571 48.099 1.00 38.72 145 PHE B CA 1
ATOM 4406 C C . PHE B 1 152 ? 21.284 9.556 48.141 1.00 32.07 145 PHE B C 1
ATOM 4407 O O . PHE B 1 152 ? 21.130 10.640 48.698 1.00 34.91 145 PHE B O 1
ATOM 4415 N N . GLU B 1 153 ? 22.431 9.208 47.567 1.00 21.95 146 GLU B N 1
ATOM 4416 C CA . GLU B 1 153 ? 23.672 9.969 47.830 1.00 20.58 146 GLU B CA 1
ATOM 4417 C C . GLU B 1 153 ? 23.640 11.282 47.062 1.00 18.06 146 GLU B C 1
ATOM 4418 O O . GLU B 1 153 ? 23.084 11.357 45.959 1.00 18.52 146 GLU B O 1
ATOM 4424 N N . THR B 1 154 ? 24.231 12.330 47.611 1.00 19.21 147 THR B N 1
ATOM 4425 C CA . THR B 1 154 ? 24.244 13.619 46.885 1.00 17.90 147 THR B CA 1
ATOM 4426 C C . THR B 1 154 ? 25.536 13.846 46.106 1.00 18.10 147 THR B C 1
ATOM 4427 O O . THR B 1 154 ? 26.496 13.076 46.242 1.00 15.52 147 THR B O 1
ATOM 4431 N N . ALA B 1 155 ? 25.607 14.954 45.367 1.00 14.58 148 ALA B N 1
ATOM 4432 C CA . ALA B 1 155 ? 26.872 15.305 44.750 1.00 15.99 148 ALA B CA 1
ATOM 4433 C C . ALA B 1 155 ? 27.969 15.431 45.794 1.00 16.09 148 ALA B C 1
ATOM 4434 O O . ALA B 1 155 ? 29.095 15.057 45.528 1.00 14.17 148 ALA B O 1
ATOM 4436 N N . LYS B 1 156 ? 27.669 15.998 46.946 1.00 16.43 149 LYS B N 1
ATOM 4437 C CA . LYS B 1 156 ? 28.685 16.134 47.987 1.00 16.45 149 LYS B CA 1
ATOM 4438 C C . LYS B 1 156 ? 29.152 14.743 48.476 1.00 15.87 149 LYS B C 1
ATOM 4439 O O . LYS B 1 156 ? 30.348 14.512 48.657 1.00 16.78 149 LYS B O 1
ATOM 4445 N N . ASP B 1 157 ? 28.208 13.843 48.720 1.00 13.76 150 ASP B N 1
ATOM 4446 C CA . ASP B 1 157 ? 28.563 12.487 49.096 1.00 15.25 150 ASP B CA 1
ATOM 4447 C C . ASP B 1 157 ? 29.497 11.893 48.045 1.00 17.31 150 ASP B C 1
ATOM 4448 O O . ASP B 1 157 ? 30.520 11.274 48.374 1.00 13.46 150 ASP B O 1
ATOM 4453 N N . LEU B 1 158 ? 29.143 12.057 46.756 1.00 16.47 151 LEU B N 1
ATOM 4454 C CA . LEU B 1 158 ? 29.951 11.474 45.702 1.00 15.45 151 LEU B CA 1
ATOM 4455 C C . LEU B 1 158 ? 31.320 12.109 45.645 1.00 14.44 151 LEU B C 1
ATOM 4456 O O . LEU B 1 158 ? 32.338 11.401 45.508 1.00 14.77 151 LEU B O 1
ATOM 4461 N N . TYR B 1 159 ? 31.377 13.420 45.805 1.00 13.14 152 TYR B N 1
ATOM 4462 C CA . TYR B 1 159 ? 32.654 14.094 45.811 1.00 15.85 152 TYR B CA 1
ATOM 4463 C C . TYR B 1 159 ? 33.568 13.552 46.901 1.00 16.34 152 TYR B C 1
ATOM 4464 O O . TYR B 1 159 ? 34.756 13.348 46.661 1.00 15.15 152 TYR B O 1
ATOM 4473 N N . GLU B 1 160 ? 33.008 13.310 48.086 1.00 16.27 153 GLU B N 1
ATOM 4474 C CA . GLU B 1 160 ? 33.837 12.866 49.207 1.00 17.14 153 GLU B CA 1
ATOM 4475 C C . GLU B 1 160 ? 34.371 11.488 48.895 1.00 15.97 153 GLU B C 1
ATOM 4476 O O . GLU B 1 160 ? 35.470 11.133 49.307 1.00 16.05 153 GLU B O 1
ATOM 4482 N N . LYS B 1 161 ? 33.551 10.708 48.200 1.00 16.03 154 LYS B N 1
ATOM 4483 C CA . LYS B 1 161 ? 33.973 9.399 47.811 1.00 16.36 154 LYS B CA 1
ATOM 4484 C C . LYS B 1 161 ? 35.113 9.460 46.812 1.00 15.97 154 LYS B C 1
ATOM 4485 O O . LYS B 1 161 ? 36.027 8.666 46.893 1.00 15.50 154 LYS B O 1
ATOM 4491 N N . TYR B 1 162 ? 35.052 10.372 45.853 1.00 15.31 155 TYR B N 1
ATOM 4492 C CA . TYR B 1 162 ? 36.123 10.501 44.850 1.00 14.58 155 TYR B CA 1
ATOM 4493 C C . TYR B 1 162 ? 37.433 10.884 45.579 1.00 15.70 155 TYR B C 1
ATOM 4494 O O . TYR B 1 162 ? 38.546 10.433 45.247 1.00 13.95 155 TYR B O 1
ATOM 4503 N N . ILE B 1 163 ? 37.304 11.754 46.576 1.00 15.39 156 ILE B N 1
ATOM 4504 C CA . ILE B 1 163 ? 38.489 12.193 47.325 1.00 15.07 156 ILE B CA 1
ATOM 4505 C C . ILE B 1 163 ? 39.126 11.007 48.072 1.00 16.06 156 ILE B C 1
ATOM 4506 O O . ILE B 1 163 ? 40.317 10.807 47.989 1.00 14.14 156 ILE B O 1
ATOM 4511 N N . SER B 1 164 ? 38.291 10.216 48.739 1.00 16.11 157 SER B N 1
ATOM 4512 C CA . SER B 1 164 ? 38.741 9.104 49.536 1.00 18.50 157 SER B CA 1
ATOM 4513 C C . SER B 1 164 ? 39.301 8.003 48.643 1.00 17.14 157 SER B C 1
ATOM 4514 O O . SER B 1 164 ? 40.397 7.561 48.876 1.00 14.71 157 SER B O 1
ATOM 4517 N N . GLU B 1 165 ? 38.539 7.590 47.630 1.00 16.09 158 GLU B N 1
ATOM 4518 C CA . GLU B 1 165 ? 38.949 6.528 46.703 1.00 16.81 158 GLU B CA 1
ATOM 4519 C C . GLU B 1 165 ? 40.105 6.967 45.835 1.00 14.82 158 GLU B C 1
ATOM 4520 O O . GLU B 1 165 ? 40.982 6.170 45.572 1.00 16.59 158 GLU B O 1
ATOM 4526 N N . GLY B 1 166 ? 40.162 8.246 45.455 1.00 15.54 159 GLY B N 1
ATOM 4527 C CA . GLY B 1 166 ? 41.309 8.775 44.718 1.00 15.13 159 GLY B CA 1
ATOM 4528 C C . GLY B 1 166 ? 42.599 8.744 45.502 1.00 14.51 159 GLY B C 1
ATOM 4529 O O . GLY B 1 166 ? 43.610 8.290 45.013 1.00 15.94 159 GLY B O 1
ATOM 4530 N N . THR B 1 167 ? 42.560 9.212 46.729 1.00 15.70 160 THR B N 1
ATOM 4531 C CA . THR B 1 167 ? 43.662 9.073 47.657 1.00 14.24 160 THR B CA 1
ATOM 4532 C C . THR B 1 167 ? 44.156 7.615 47.792 1.00 15.73 160 THR B C 1
ATOM 4533 O O . THR B 1 167 ? 45.348 7.356 47.591 1.00 14.99 160 THR B O 1
ATOM 4537 N N . SER B 1 168 ? 43.279 6.682 48.120 1.00 14.48 161 SER B N 1
ATOM 4538 C CA . SER B 1 168 ? 43.660 5.272 48.172 1.00 18.80 161 SER B CA 1
ATOM 4539 C C . SER B 1 168 ? 44.196 4.694 46.877 1.00 18.19 161 SER B C 1
ATOM 4540 O O . SER B 1 168 ? 45.088 3.857 46.877 1.00 17.96 161 SER B O 1
ATOM 4543 N N . LEU B 1 169 ? 43.639 5.092 45.749 1.00 18.79 162 LEU B N 1
ATOM 4544 C CA . LEU B 1 169 ? 44.190 4.699 44.457 1.00 16.38 162 LEU B CA 1
ATOM 4545 C C . LEU B 1 169 ? 45.609 5.205 44.215 1.00 15.43 162 LEU B C 1
ATOM 4546 O O . LEU B 1 169 ? 46.46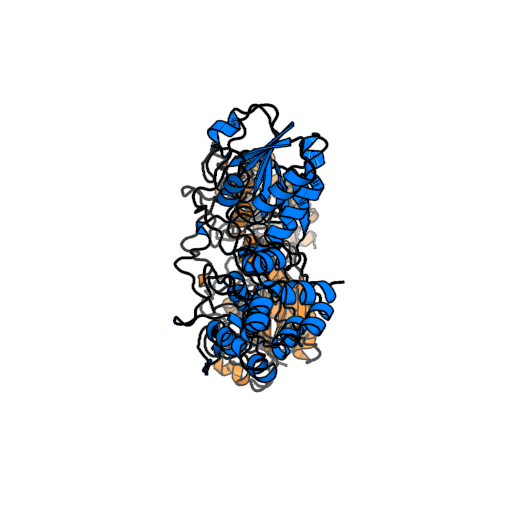6 4.433 43.734 1.00 16.13 162 LEU B O 1
ATOM 4551 N N . VAL B 1 170 ? 45.893 6.447 44.599 1.00 14.84 163 VAL B N 1
ATOM 4552 C CA . VAL B 1 170 ? 47.235 6.949 44.472 1.00 14.92 163 VAL B CA 1
ATOM 4553 C C . VAL B 1 170 ? 48.150 6.166 45.427 1.00 17.05 163 VAL B C 1
ATOM 4554 O O . VAL B 1 170 ? 49.177 5.610 45.026 1.00 16.72 163 VAL B O 1
ATOM 4558 N N . ILE B 1 171 ? 47.713 6.022 46.666 1.00 16.45 164 ILE B N 1
ATOM 4559 C CA . ILE B 1 171 ? 48.552 5.325 47.638 1.00 19.27 164 ILE B CA 1
ATOM 4560 C C . ILE B 1 171 ? 48.877 3.905 47.163 1.00 18.34 164 ILE B C 1
ATOM 4561 O O . ILE B 1 171 ? 50.000 3.401 47.338 1.00 21.90 164 ILE B O 1
ATOM 4566 N N . ASP B 1 172 ? 47.876 3.223 46.621 1.00 20.37 165 ASP B N 1
ATOM 4567 C CA . ASP B 1 172 ? 48.072 1.848 46.213 1.00 19.78 165 ASP B CA 1
ATOM 4568 C C . ASP B 1 172 ? 49.034 1.714 45.044 1.00 20.05 165 ASP B C 1
ATOM 4569 O O . ASP B 1 172 ? 49.510 0.612 44.805 1.00 20.38 165 ASP B O 1
ATOM 4574 N N . ASN B 1 173 ? 49.267 2.784 44.283 1.00 17.29 166 ASN B N 1
ATOM 4575 C CA . ASN B 1 173 ? 50.045 2.725 43.060 1.00 18.46 166 ASN B CA 1
ATOM 4576 C C . ASN B 1 173 ? 51.295 3.596 43.113 1.00 16.87 166 ASN B C 1
ATOM 4577 O O . ASN B 1 173 ? 52.093 3.631 42.169 1.00 17.72 166 ASN B O 1
ATOM 4582 N N . ILE B 1 174 ? 51.465 4.368 44.171 1.00 19.20 167 ILE B N 1
ATOM 4583 C CA . ILE B 1 174 ? 52.519 5.372 44.146 1.00 19.47 167 ILE B CA 1
ATOM 4584 C C . ILE B 1 174 ? 53.940 4.814 44.092 1.00 21.09 167 ILE B C 1
ATOM 4585 O O . ILE B 1 174 ? 54.835 5.439 43.492 1.00 20.27 167 ILE B O 1
ATOM 4590 N N . SER B 1 175 ? 54.158 3.625 44.655 1.00 21.70 168 SER B N 1
ATOM 4591 C CA . SER B 1 175 ? 55.502 3.015 44.499 1.00 22.92 168 SER B CA 1
ATOM 4592 C C . SER B 1 175 ? 55.824 2.672 43.046 1.00 22.01 168 SER B C 1
ATOM 4593 O O . SER B 1 175 ? 56.899 3.009 42.579 1.00 20.29 168 SER B O 1
ATOM 4596 N N . THR B 1 176 ? 54.873 2.106 42.300 1.00 20.71 169 THR B N 1
ATOM 4597 C CA . THR B 1 176 ? 55.109 1.840 40.882 1.00 20.60 169 THR B CA 1
ATOM 4598 C C . THR B 1 176 ? 55.378 3.110 40.067 1.00 20.50 169 THR B C 1
ATOM 4599 O O . THR B 1 176 ? 56.135 3.077 39.106 1.00 22.03 169 THR B O 1
ATOM 4603 N N . LEU B 1 177 ? 54.685 4.200 40.396 1.00 18.66 170 LEU B N 1
ATOM 4604 C CA . LEU B 1 177 ? 54.945 5.493 39.771 1.00 20.94 170 LEU B CA 1
ATOM 4605 C C . LEU B 1 177 ? 56.335 6.032 40.017 1.00 22.78 170 LEU B C 1
ATOM 4606 O O . LEU B 1 177 ? 56.942 6.585 39.116 1.00 22.91 170 LEU B O 1
ATOM 4611 N N . LEU B 1 178 ? 56.829 5.942 41.245 1.00 22.99 171 LEU B N 1
ATOM 4612 C CA . LEU B 1 178 ? 58.180 6.426 41.494 1.00 23.00 171 LEU B CA 1
ATOM 4613 C C . LEU B 1 178 ? 59.251 5.480 40.937 1.00 25.46 171 LEU B C 1
ATOM 4614 O O . LEU B 1 178 ? 60.363 5.913 40.658 1.00 24.58 171 LEU B O 1
ATOM 4619 N N . ASN B 1 179 ? 58.947 4.193 40.816 1.00 25.21 172 ASN B N 1
ATOM 4620 C CA . ASN B 1 179 ? 59.920 3.237 40.292 1.00 27.40 172 ASN B CA 1
ATOM 4621 C C . ASN B 1 179 ? 59.712 2.836 38.838 1.00 25.63 172 ASN B C 1
ATOM 4622 O O . ASN B 1 179 ? 60.364 1.925 38.356 1.00 24.26 172 ASN B O 1
ATOM 4627 N N . SER B 1 180 ? 58.816 3.502 38.122 1.00 22.98 173 SER B N 1
ATOM 4628 C CA . SER B 1 180 ? 58.483 3.138 36.754 1.00 26.14 173 SER B CA 1
ATOM 4629 C C . SER B 1 180 ? 58.178 1.660 36.590 1.00 25.14 173 SER B C 1
ATOM 4630 O O . SER B 1 180 ? 58.674 1.043 35.666 1.00 26.26 173 SER B O 1
ATOM 4633 N N . GLU B 1 181 ? 57.377 1.083 37.465 1.00 23.71 174 GLU B N 1
ATOM 4634 C CA . GLU B 1 181 ? 56.942 -0.301 37.241 1.00 25.57 174 GLU B CA 1
ATOM 4635 C C . GLU B 1 181 ? 55.440 -0.410 37.081 1.00 24.66 174 GLU B C 1
ATOM 4636 O O . GLU B 1 181 ? 54.855 -1.363 37.565 1.00 27.20 174 GLU B O 1
ATOM 4642 N N . TYR B 1 182 ? 54.840 0.536 36.362 1.00 22.94 175 TYR B N 1
ATOM 4643 C CA . TYR B 1 182 ? 53.384 0.540 36.167 1.00 22.66 175 TYR B CA 1
ATOM 4644 C C . TYR B 1 182 ? 53.159 0.111 34.731 1.00 20.79 175 TYR B C 1
ATOM 4645 O O . TYR B 1 182 ? 54.093 0.136 33.944 1.00 19.89 175 TYR B O 1
ATOM 4654 N N . VAL B 1 183 ? 51.931 -0.275 34.420 1.00 20.44 176 VAL B N 1
ATOM 4655 C CA . VAL B 1 183 ? 51.468 -0.622 33.095 1.00 21.00 176 VAL B CA 1
ATOM 4656 C C . VAL B 1 183 ? 50.435 0.448 32.645 1.00 21.03 176 VAL B C 1
ATOM 4657 O O . VAL B 1 183 ? 49.648 0.952 33.465 1.00 20.72 176 VAL B O 1
ATOM 4661 N N . GLU B 1 184 ? 50.456 0.798 31.362 1.00 19.76 177 GLU B N 1
ATOM 4662 C CA . GLU B 1 184 ? 49.567 1.803 30.742 1.00 20.32 177 GLU B CA 1
ATOM 4663 C C . GLU B 1 184 ? 48.692 1.072 29.730 1.00 20.37 177 GLU B C 1
ATOM 4664 O O . GLU B 1 184 ? 49.186 0.200 28.990 1.00 19.70 177 GLU B O 1
ATOM 4670 N N . LYS B 1 185 ? 47.441 1.496 29.589 1.00 19.21 178 LYS B N 1
ATOM 4671 C CA . LYS B 1 185 ? 46.599 1.030 28.499 1.00 19.03 178 LYS B CA 1
ATOM 4672 C C . LYS B 1 185 ? 45.901 2.232 27.883 1.00 21.89 178 LYS B C 1
ATOM 4673 O O . LYS B 1 185 ? 45.222 2.974 28.606 1.00 16.93 178 LYS B O 1
ATOM 4679 N N . GLU B 1 186 ? 46.086 2.444 26.578 1.00 19.35 179 GLU B N 1
ATOM 4680 C CA . GLU B 1 186 ? 45.459 3.590 25.931 1.00 22.61 179 GLU B CA 1
ATOM 4681 C C . GLU B 1 186 ? 43.965 3.543 26.122 1.00 20.52 179 GLU B C 1
ATOM 4682 O O . GLU B 1 186 ? 43.368 2.470 26.192 1.00 23.77 179 GLU B O 1
ATOM 4688 N N . GLN B 1 187 ? 43.344 4.700 26.206 1.00 22.14 180 GLN B N 1
ATOM 4689 C CA . GLN B 1 187 ? 41.892 4.744 26.429 1.00 23.52 180 GLN B CA 1
ATOM 4690 C C . GLN B 1 187 ? 41.110 4.418 25.181 1.00 25.77 180 GLN B C 1
ATOM 4691 O O . GLN B 1 187 ? 41.540 4.741 24.091 1.00 23.36 180 GLN B O 1
ATOM 4697 N N . ASN B 1 188 ? 39.961 3.782 25.342 1.00 26.34 181 ASN B N 1
ATOM 4698 C CA . ASN B 1 188 ? 39.089 3.537 24.201 1.00 33.26 181 ASN B CA 1
ATOM 4699 C C . ASN B 1 188 ? 38.419 4.828 23.726 1.00 30.01 181 ASN B C 1
ATOM 4700 O O . ASN B 1 188 ? 38.202 5.731 24.530 1.00 24.39 181 ASN B O 1
ATOM 4705 N N . ILE B 1 189 ? 38.152 4.894 22.422 1.00 27.20 182 ILE B N 1
ATOM 4706 C CA . ILE B 1 189 ? 37.320 5.938 21.803 1.00 29.07 182 ILE B CA 1
ATOM 4707 C C . ILE B 1 189 ? 35.874 5.775 22.213 1.00 29.70 182 ILE B C 1
ATOM 4708 O O . ILE B 1 189 ? 35.202 6.725 22.625 1.00 28.61 182 ILE B O 1
ATOM 4713 N N . LYS B 1 190 ? 35.405 4.537 22.139 1.00 24.06 183 LYS B N 1
ATOM 4714 C CA . LYS B 1 190 ? 34.018 4.234 22.413 1.00 31.44 183 LYS B CA 1
ATOM 4715 C C . LYS B 1 190 ? 33.588 4.507 23.860 1.00 28.62 183 LYS B C 1
ATOM 4716 O O . LYS B 1 190 ? 34.343 4.292 24.823 1.00 27.72 183 LYS B O 1
ATOM 4722 N N . TYR B 1 191 ? 32.376 5.043 23.979 1.00 24.69 184 TYR B N 1
ATOM 4723 C CA . TYR B 1 191 ? 31.792 5.501 25.229 1.00 28.78 184 TYR B CA 1
ATOM 4724 C C . TYR B 1 191 ? 32.353 6.726 25.916 1.00 25.85 184 TYR B C 1
ATOM 4725 O O . TYR B 1 191 ? 31.936 7.059 27.018 1.00 39.92 184 TYR B O 1
ATOM 4734 N N . SER B 1 192 ? 33.295 7.415 25.314 1.00 26.31 185 SER B N 1
ATOM 4735 C CA . SER B 1 192 ? 33.874 8.549 26.008 1.00 27.61 185 SER B CA 1
ATOM 4736 C C . SER B 1 192 ? 32.782 9.627 26.125 1.00 29.26 185 SER B C 1
ATOM 4737 O O . SER B 1 192 ? 31.848 9.722 25.320 1.00 30.20 185 SER B O 1
ATOM 4740 N N . SER B 1 193 ? 32.862 10.426 27.166 1.00 20.40 186 SER B N 1
ATOM 4741 C CA . SER B 1 193 ? 31.936 11.538 27.276 1.00 17.74 186 SER B CA 1
ATOM 4742 C C . SER B 1 193 ? 32.745 12.608 27.991 1.00 17.85 186 SER B C 1
ATOM 4743 O O . SER B 1 193 ? 33.748 12.306 28.661 1.00 13.29 186 SER B O 1
ATOM 4746 N N . TYR B 1 194 ? 32.305 13.852 27.788 1.00 14.78 187 TYR B N 1
ATOM 4747 C CA . TYR B 1 194 ? 32.975 15.044 28.318 1.00 15.48 187 TYR B CA 1
ATOM 4748 C C . TYR B 1 194 ? 31.995 16.159 28.597 1.00 16.03 187 TYR B C 1
ATOM 4749 O O . TYR B 1 194 ? 31.100 16.419 27.763 1.00 15.43 187 TYR B O 1
ATOM 4758 N N . TYR B 1 195 ? 32.160 16.827 29.734 1.00 15.91 188 TYR B N 1
ATOM 4759 C CA . TYR B 1 195 ? 31.370 18.024 30.031 1.00 16.18 188 TYR B CA 1
ATOM 4760 C C . TYR B 1 195 ? 32.298 19.162 30.432 1.00 19.57 188 TYR B C 1
ATOM 4761 O O . TYR B 1 195 ? 33.144 18.981 31.329 1.00 15.97 188 TYR B O 1
ATOM 4770 N N . SER B 1 196 ? 32.087 20.321 29.812 1.00 17.08 189 SER B N 1
ATOM 4771 C CA . SER B 1 196 ? 32.837 21.552 30.166 1.00 18.71 189 SER B CA 1
ATOM 4772 C C . SER B 1 196 ? 32.196 22.283 31.319 1.00 19.80 189 SER B C 1
ATOM 4773 O O . SER B 1 196 ? 31.111 21.955 31.775 1.00 16.57 189 SER B O 1
ATOM 4776 N N . LYS B 1 197 ? 32.885 23.328 31.773 1.00 25.35 190 LYS B N 1
ATOM 4777 C CA . LYS B 1 197 ? 32.339 24.230 32.788 1.00 27.75 190 LYS B CA 1
ATOM 4778 C C . LYS B 1 197 ? 31.033 24.885 32.330 1.00 26.32 190 LYS B C 1
ATOM 4779 O O . LYS B 1 197 ? 30.223 25.318 33.156 1.00 27.50 190 LYS B O 1
ATOM 4785 N N . LYS B 1 198 ? 30.825 24.985 31.023 1.00 22.75 191 LYS B N 1
ATOM 4786 C CA . LYS B 1 198 ? 29.642 25.693 30.552 1.00 27.44 191 LYS B CA 1
ATOM 4787 C C . LYS B 1 198 ? 28.398 24.821 30.667 1.00 26.89 191 LYS B C 1
ATOM 4788 O O . LYS B 1 198 ? 27.278 25.305 30.483 1.00 27.92 191 LYS B O 1
ATOM 4794 N N . THR B 1 199 ? 28.571 23.522 30.887 1.00 19.50 192 THR B N 1
ATOM 4795 C CA . THR B 1 199 ? 27.445 22.615 30.882 1.00 18.23 192 THR B CA 1
ATOM 4796 C C . THR B 1 199 ? 26.477 22.815 32.034 1.00 18.08 192 THR B C 1
ATOM 4797 O O . THR B 1 199 ? 25.357 22.305 31.958 1.00 19.62 192 THR B O 1
ATOM 4801 N N . ILE B 1 200 ? 26.912 23.459 33.114 1.00 16.73 193 ILE B N 1
ATOM 4802 C CA . ILE B 1 200 ? 26.047 23.772 34.263 1.00 19.54 193 ILE B CA 1
ATOM 4803 C C . ILE B 1 200 ? 26.363 25.170 34.712 1.00 20.90 193 ILE B C 1
ATOM 4804 O O . ILE B 1 200 ? 27.533 25.460 34.880 1.00 21.19 193 ILE B O 1
ATOM 4809 N N . ASP B 1 201 ? 25.341 26.024 34.773 1.00 24.75 194 ASP B N 1
ATOM 4810 C CA . ASP B 1 201 ? 25.478 27.377 35.301 1.00 25.74 194 ASP B CA 1
ATOM 4811 C C . ASP B 1 201 ? 25.044 27.296 36.750 1.00 22.91 194 ASP B C 1
ATOM 4812 O O . ASP B 1 201 ? 23.857 27.271 37.060 1.00 21.68 194 ASP B O 1
ATOM 4817 N N . TYR B 1 202 ? 26.013 27.193 37.649 1.00 20.18 195 TYR B N 1
ATOM 4818 C CA . TYR B 1 202 ? 25.668 27.079 39.039 1.00 22.53 195 TYR B CA 1
ATOM 4819 C C . TYR B 1 202 ? 25.146 28.405 39.562 1.00 22.03 195 TYR B C 1
ATOM 4820 O O . TYR B 1 202 ? 24.626 28.452 40.645 1.00 23.02 195 TYR B O 1
ATOM 4829 N N . SER B 1 203 ? 25.237 29.484 38.813 1.00 27.66 196 SER B N 1
ATOM 4830 C CA . SER B 1 203 ? 24.626 30.700 39.326 1.00 32.58 196 SER B CA 1
ATOM 4831 C C . SER B 1 203 ? 23.161 30.770 38.919 1.00 31.87 196 SER B C 1
ATOM 4832 O O . SER B 1 203 ? 22.523 31.746 39.256 1.00 35.14 196 SER B O 1
ATOM 4835 N N . ASN B 1 204 ? 22.625 29.755 38.235 1.00 30.44 197 ASN B N 1
ATOM 4836 C CA . ASN B 1 204 ? 21.258 29.775 37.714 1.00 33.30 197 ASN B CA 1
ATOM 4837 C C . ASN B 1 204 ? 20.614 28.410 37.635 1.00 32.29 197 ASN B C 1
ATOM 4838 O O . ASN B 1 204 ? 20.020 28.051 36.625 1.00 35.24 197 ASN B O 1
ATOM 4843 N N . LEU B 1 205 ? 20.740 27.630 38.697 1.00 31.61 198 LEU B N 1
ATOM 4844 C CA . LEU B 1 205 ? 20.155 26.298 38.695 1.00 25.43 198 LEU B CA 1
ATOM 4845 C C . LEU B 1 205 ? 18.641 26.371 38.689 1.00 26.79 198 LEU B C 1
ATOM 4846 O O . LEU B 1 205 ? 18.068 27.170 39.406 1.00 27.80 198 LEU B O 1
ATOM 4851 N N . GLU B 1 206 ? 17.972 25.526 37.918 1.00 26.64 199 GLU B N 1
ATOM 4852 C CA . GLU B 1 206 ? 16.532 25.411 38.027 1.00 25.97 199 GLU B CA 1
ATOM 4853 C C . GLU B 1 206 ? 16.125 23.971 37.883 1.00 23.60 199 GLU B C 1
ATOM 4854 O O . GLU B 1 206 ? 16.567 23.317 36.937 1.00 24.01 199 GLU B O 1
ATOM 4860 N N . LEU B 1 207 ? 15.233 23.524 38.761 1.00 18.91 200 LEU B N 1
ATOM 4861 C CA . LEU B 1 207 ? 14.716 22.181 38.650 1.00 21.05 200 LEU B CA 1
ATOM 4862 C C . LEU B 1 207 ? 13.776 22.179 37.452 1.00 21.30 200 LEU B C 1
ATOM 4863 O O . LEU B 1 207 ? 13.019 23.137 37.233 1.00 21.99 200 LEU B O 1
ATOM 4868 N N . ASN B 1 208 ? 13.856 21.116 36.673 1.00 19.41 201 ASN B N 1
ATOM 4869 C CA . ASN B 1 208 ? 12.953 20.904 35.547 1.00 20.47 201 ASN B CA 1
ATOM 4870 C C . ASN B 1 208 ? 11.986 19.776 35.864 1.00 20.92 201 ASN B C 1
ATOM 4871 O O . ASN B 1 208 ? 12.364 18.609 35.951 1.00 19.09 201 ASN B O 1
ATOM 4876 N N . PHE B 1 209 ? 10.716 20.145 36.014 1.00 18.94 202 PHE B N 1
ATOM 4877 C CA . PHE B 1 209 ? 9.660 19.206 36.321 1.00 19.08 202 PHE B CA 1
ATOM 4878 C C . PHE B 1 209 ? 9.050 18.545 35.093 1.00 17.72 202 PHE B C 1
ATOM 4879 O O . PHE B 1 209 ? 8.313 17.612 35.245 1.00 19.47 202 PHE B O 1
ATOM 4887 N N . SER B 1 210 ? 9.460 18.912 33.889 1.00 19.67 203 SER B N 1
ATOM 4888 C CA . SER B 1 210 ? 9.007 18.191 32.712 1.00 20.64 203 SER B CA 1
ATOM 4889 C C . SER B 1 210 ? 9.944 17.005 32.500 1.00 19.39 203 SER B C 1
ATOM 4890 O O . SER B 1 210 ? 10.605 16.890 31.460 1.00 20.60 203 SER B O 1
ATOM 4893 N N . LYS B 1 211 ? 9.988 16.167 33.533 1.00 17.86 204 LYS B N 1
ATOM 4894 C CA . LYS B 1 211 ? 10.865 15.033 33.617 1.00 16.71 204 LYS B CA 1
ATOM 4895 C C . LYS B 1 211 ? 10.153 14.031 34.525 1.00 18.49 204 LYS B C 1
ATOM 4896 O O . LYS B 1 211 ? 9.089 14.298 35.125 1.00 15.05 204 LYS B O 1
ATOM 4902 N N . THR B 1 212 ? 10.744 12.846 34.599 1.00 19.85 205 THR B N 1
ATOM 4903 C CA . THR B 1 212 ? 10.201 11.765 35.407 1.00 16.73 205 THR B CA 1
ATOM 4904 C C . THR B 1 212 ? 10.623 11.974 36.839 1.00 15.95 205 THR B C 1
ATOM 4905 O O . THR B 1 212 ? 11.502 12.789 37.122 1.00 16.49 205 THR B O 1
ATOM 4909 N N . ALA B 1 213 ? 10.001 11.226 37.750 1.00 15.72 206 ALA B N 1
ATOM 4910 C CA . ALA B 1 213 ? 10.314 11.328 39.171 1.00 14.58 206 ALA B CA 1
ATOM 4911 C C . ALA B 1 213 ? 11.760 10.933 39.393 1.00 13.69 206 ALA B C 1
ATOM 4912 O O . ALA B 1 213 ? 12.517 11.563 40.132 1.00 15.91 206 ALA B O 1
ATOM 4914 N N . PHE B 1 214 ? 12.163 9.853 38.752 1.00 16.21 207 PHE B N 1
ATOM 4915 C CA . PHE B 1 214 ? 13.561 9.375 38.827 1.00 16.66 207 PHE B CA 1
ATOM 4916 C C . PHE B 1 214 ? 14.517 10.484 38.411 1.00 15.27 207 PHE B C 1
ATOM 4917 O O . PHE B 1 214 ? 15.481 10.821 39.127 1.00 16.42 207 PHE B O 1
ATOM 4925 N N . GLU B 1 215 ? 14.193 11.107 37.284 1.00 14.25 208 GLU B N 1
ATOM 4926 C CA . GLU B 1 215 ? 15.010 12.214 36.794 1.00 16.56 208 GLU B CA 1
ATOM 4927 C C . GLU B 1 215 ? 15.025 13.429 37.736 1.00 15.08 208 GLU B C 1
ATOM 4928 O O . GLU B 1 215 ? 16.061 14.047 37.933 1.00 16.26 208 GLU B O 1
ATOM 4934 N N . ILE B 1 216 ? 13.869 13.747 38.316 1.00 17.58 209 ILE B N 1
ATOM 4935 C CA . ILE B 1 216 ? 13.740 14.870 39.212 1.00 15.37 209 ILE B CA 1
ATOM 4936 C C . ILE B 1 216 ? 14.480 14.624 40.519 1.00 14.02 209 ILE B C 1
ATOM 4937 O O . ILE B 1 216 ? 15.179 15.500 41.004 1.00 13.82 209 ILE B O 1
ATOM 4942 N N . ILE B 1 217 ? 14.382 13.429 41.075 1.00 15.98 210 ILE B N 1
ATOM 4943 C CA . ILE B 1 217 ? 15.128 13.167 42.317 1.00 16.84 210 ILE B CA 1
ATOM 4944 C C . ILE B 1 217 ? 16.633 13.168 42.083 1.00 17.12 210 ILE B C 1
ATOM 4945 O O . ILE B 1 217 ? 17.444 13.650 42.904 1.00 15.67 210 ILE B O 1
ATOM 4950 N N . ASN B 1 218 ? 16.997 12.755 40.883 1.00 17.52 211 ASN B N 1
ATOM 4951 C CA . ASN B 1 218 ? 18.405 12.842 40.494 1.00 16.34 211 ASN B CA 1
ATOM 4952 C C . ASN B 1 218 ? 18.931 14.246 40.320 1.00 16.57 211 ASN B C 1
ATOM 4953 O O . ASN B 1 218 ? 20.060 14.519 40.718 1.00 14.97 211 ASN B O 1
ATOM 4958 N N . GLN B 1 219 ? 18.117 15.152 39.782 1.00 16.40 212 GLN B N 1
ATOM 4959 C CA . GLN B 1 219 ? 18.444 16.557 39.815 1.00 17.65 212 GLN B CA 1
ATOM 4960 C C . GLN B 1 219 ? 18.640 17.106 41.217 1.00 15.06 212 GLN B C 1
ATOM 4961 O O . GLN B 1 219 ? 19.648 17.741 41.503 1.00 16.06 212 GLN B O 1
ATOM 4967 N N . LEU B 1 220 ? 17.695 16.855 42.112 1.00 16.54 213 LEU B N 1
ATOM 4968 C CA . LEU B 1 220 ? 17.887 17.233 43.495 1.00 18.13 213 LEU B CA 1
ATOM 4969 C C . LEU B 1 220 ? 19.214 16.774 44.084 1.00 16.57 213 LEU B C 1
ATOM 4970 O O . LEU B 1 220 ? 19.973 17.559 44.663 1.00 19.32 213 LEU B O 1
ATOM 4975 N N . ARG B 1 221 ? 19.452 15.487 43.987 1.00 15.57 214 ARG B N 1
ATOM 4976 C CA . ARG B 1 221 ? 20.708 14.879 44.479 1.00 16.86 214 ARG B CA 1
ATOM 4977 C C . ARG B 1 221 ? 21.980 15.544 43.924 1.00 16.57 214 ARG B C 1
ATOM 4978 O O . ARG B 1 221 ? 22.935 15.921 44.647 1.00 16.82 214 ARG B O 1
ATOM 4986 N N . ALA B 1 222 ? 21.971 15.662 42.607 1.00 15.02 215 ALA B N 1
ATOM 4987 C CA . ALA B 1 222 ? 23.066 16.250 41.882 1.00 17.39 215 ALA B CA 1
ATOM 4988 C C . ALA B 1 222 ? 23.348 17.680 42.302 1.00 16.14 215 ALA B C 1
ATOM 4989 O O . ALA B 1 222 ? 24.514 18.100 42.269 1.00 16.32 215 ALA B O 1
ATOM 4991 N N . PHE B 1 223 ? 22.292 18.440 42.586 1.00 16.67 216 PHE B N 1
ATOM 4992 C CA . PHE B 1 223 ? 22.440 19.857 42.981 1.00 16.04 216 PHE B CA 1
ATOM 4993 C C . PHE B 1 223 ? 22.574 20.031 44.479 1.00 15.77 216 PHE B C 1
ATOM 4994 O O . PHE B 1 223 ? 22.724 21.150 44.947 1.00 16.85 216 PHE B O 1
ATOM 5002 N N . THR B 1 224 ? 22.596 18.935 45.237 1.00 17.14 217 THR B N 1
ATOM 5003 C CA . THR B 1 224 ? 22.766 19.030 46.675 1.00 18.29 217 THR B CA 1
ATOM 5004 C C . THR B 1 224 ? 24.210 18.996 47.124 1.00 19.74 217 THR B C 1
ATOM 5005 O O . THR B 1 224 ? 24.838 17.914 47.213 1.00 17.13 217 THR B O 1
ATOM 5009 N N . PHE B 1 225 ? 24.718 20.193 47.438 1.00 18.32 218 PHE B N 1
ATOM 5010 C CA . PHE B 1 225 ? 26.116 20.343 47.858 1.00 19.98 218 PHE B CA 1
ATOM 5011 C C . PHE B 1 225 ? 26.208 21.593 48.739 1.00 19.42 218 PHE B C 1
ATOM 5012 O O . PHE B 1 225 ? 26.605 22.665 48.275 1.00 13.38 218 PHE B O 1
ATOM 5020 N N . ARG B 1 226 ? 25.811 21.424 50.001 1.00 17.61 219 ARG B N 1
ATOM 5021 C CA . ARG B 1 226 ? 25.505 22.531 50.903 1.00 18.45 219 ARG B CA 1
ATOM 5022 C C . ARG B 1 226 ? 26.532 23.625 50.910 1.00 20.51 219 ARG B C 1
ATOM 5023 O O . ARG B 1 226 ? 26.174 24.775 50.785 1.00 19.88 219 ARG B O 1
ATOM 5031 N N . GLU B 1 227 ? 27.810 23.313 50.967 1.00 23.60 220 GLU B N 1
ATOM 5032 C CA . GLU B 1 227 ? 28.787 24.414 51.005 1.00 31.62 220 GLU B CA 1
ATOM 5033 C C . GLU B 1 227 ? 28.738 25.253 49.727 1.00 26.63 220 GLU B C 1
ATOM 5034 O O . GLU B 1 227 ? 29.135 26.397 49.733 1.00 25.68 220 GLU B O 1
ATOM 5040 N N . TYR B 1 228 ? 28.224 24.693 48.644 1.00 22.04 221 TYR B N 1
ATOM 5041 C CA . TYR B 1 228 ? 27.954 25.472 47.451 1.00 23.63 221 TYR B CA 1
ATOM 5042 C C . TYR B 1 228 ? 26.519 25.938 47.329 1.00 23.07 221 TYR B C 1
ATOM 5043 O O . TYR B 1 228 ? 26.302 27.115 47.171 1.00 24.34 221 TYR B O 1
ATOM 5052 N N . GLN B 1 229 ? 25.546 25.029 47.291 1.00 20.51 222 GLN B N 1
ATOM 5053 C CA . GLN B 1 229 ? 24.144 25.425 47.182 1.00 19.73 222 GLN B CA 1
ATOM 5054 C C . GLN B 1 229 ? 23.263 24.222 47.476 1.00 19.41 222 GLN B C 1
ATOM 5055 O O . GLN B 1 229 ? 23.734 23.055 47.516 1.00 18.19 222 GLN B O 1
ATOM 5061 N N . LEU B 1 230 ? 22.009 24.534 47.764 1.00 16.89 223 LEU B N 1
ATOM 5062 C CA . LEU B 1 230 ? 20.947 23.574 47.746 1.00 19.10 223 LEU B CA 1
ATOM 5063 C C . LEU B 1 230 ? 20.008 23.941 46.606 1.00 21.48 223 LEU B C 1
ATOM 5064 O O . LEU B 1 230 ? 19.951 25.089 46.228 1.00 20.64 223 LEU B O 1
ATOM 5069 N N . PRO B 1 231 ? 19.307 22.965 46.033 1.00 20.40 224 PRO B N 1
ATOM 5070 C CA . PRO B 1 231 ? 18.241 23.293 45.118 1.00 22.93 224 PRO B CA 1
ATOM 5071 C C . PRO B 1 231 ? 17.061 23.900 45.859 1.00 26.23 224 PRO B C 1
ATOM 5072 O O . PRO B 1 231 ? 16.896 23.704 47.082 1.00 25.11 224 PRO B O 1
ATOM 5076 N N . LYS B 1 232 ? 16.237 24.579 45.068 1.00 24.96 225 LYS B N 1
ATOM 5077 C CA . LYS B 1 232 ? 15.287 25.580 45.565 1.00 31.05 225 LYS B CA 1
ATOM 5078 C C . LYS B 1 232 ? 13.977 25.382 44.806 1.00 30.54 225 LYS B C 1
ATOM 5079 O O . LYS B 1 232 ? 14.007 25.181 43.592 1.00 30.08 225 LYS B O 1
ATOM 5085 N N . LEU B 1 233 ? 12.838 25.434 45.480 1.00 27.28 226 LEU B N 1
ATOM 5086 C CA . LEU B 1 233 ? 11.576 25.569 44.747 1.00 31.33 226 LEU B CA 1
ATOM 5087 C C . LEU B 1 233 ? 10.804 26.703 45.388 1.00 36.45 226 LEU B C 1
ATOM 5088 O O . LEU B 1 233 ? 10.576 26.628 46.601 1.00 28.82 226 LEU B O 1
ATOM 5093 N N . ASP B 1 234 ? 10.455 27.730 44.606 1.00 41.54 227 ASP B N 1
ATOM 5094 C CA . ASP B 1 234 ? 9.786 28.940 45.120 1.00 47.18 227 ASP B CA 1
ATOM 5095 C C . ASP B 1 234 ? 10.644 29.656 46.152 1.00 38.98 227 ASP B C 1
ATOM 5096 O O . ASP B 1 234 ? 10.136 30.025 47.206 1.00 33.53 227 ASP B O 1
ATOM 5101 N N . GLY B 1 235 ? 11.935 29.801 45.864 1.00 41.58 228 GLY B N 1
ATOM 5102 C CA . GLY B 1 235 ? 12.951 30.215 46.833 1.00 44.20 228 GLY B CA 1
ATOM 5103 C C . GLY B 1 235 ? 13.076 29.450 48.151 1.00 43.66 228 GLY B C 1
ATOM 5104 O O . GLY B 1 235 ? 13.827 29.895 49.016 1.00 44.23 228 GLY B O 1
ATOM 5105 N N . VAL B 1 236 ? 12.385 28.321 48.337 1.00 35.06 229 VAL B N 1
ATOM 5106 C CA . VAL B 1 236 ? 12.577 27.503 49.535 1.00 32.55 229 VAL B CA 1
ATOM 5107 C C . VAL B 1 236 ? 13.688 26.483 49.270 1.00 27.81 229 VAL B C 1
ATOM 5108 O O . VAL B 1 236 ? 13.669 25.782 48.283 1.00 23.76 229 VAL B O 1
ATOM 5112 N N . ASN B 1 237 ? 14.651 26.355 50.167 1.00 28.18 230 ASN B N 1
ATOM 5113 C CA . ASN B 1 237 ? 15.690 25.350 49.958 1.00 24.94 230 ASN B CA 1
ATOM 5114 C C . ASN B 1 237 ? 15.210 23.979 50.351 1.00 23.26 230 ASN B C 1
ATOM 5115 O O . ASN B 1 237 ? 14.505 23.827 51.327 1.00 22.34 230 ASN B O 1
ATOM 5120 N N . ILE B 1 238 ? 15.626 23.007 49.543 1.00 20.21 231 ILE B N 1
ATOM 5121 C CA . ILE B 1 238 ? 15.218 21.628 49.627 1.00 18.14 231 ILE B CA 1
ATOM 5122 C C . ILE B 1 238 ? 16.432 20.751 49.959 1.00 16.42 231 ILE B C 1
ATOM 5123 O O . ILE B 1 238 ? 17.537 20.926 49.389 1.00 19.51 231 ILE B O 1
ATOM 5128 N N . PHE B 1 239 ? 16.219 19.850 50.906 1.00 16.70 232 PHE B N 1
ATOM 5129 C CA . PHE B 1 239 ? 17.160 18.796 51.237 1.00 17.60 232 PHE B CA 1
ATOM 5130 C C . PHE B 1 239 ? 16.524 17.442 51.000 1.00 16.20 232 PHE B C 1
ATOM 5131 O O . PHE B 1 239 ? 15.876 16.880 51.898 1.00 16.11 232 PHE B O 1
ATOM 5139 N N . LEU B 1 240 ? 16.739 16.951 49.765 1.00 17.81 233 LEU B N 1
ATOM 5140 C CA . LEU B 1 240 ? 16.286 15.656 49.252 1.00 18.49 233 LEU B CA 1
ATOM 5141 C C . LEU B 1 240 ? 14.774 15.519 49.167 1.00 17.96 233 LEU B C 1
ATOM 5142 O O . LEU B 1 240 ? 14.017 16.478 49.310 1.00 20.36 233 LEU B O 1
ATOM 5147 N N . GLY B 1 241 ? 14.316 14.318 48.853 1.00 21.65 234 GLY B N 1
ATOM 5148 C CA . GLY B 1 241 ? 12.915 14.107 48.491 1.00 19.14 234 GLY B CA 1
ATOM 5149 C C . GLY B 1 241 ? 12.701 12.636 48.316 1.00 20.16 234 GLY B C 1
ATOM 5150 O O . GLY B 1 241 ? 13.647 11.868 48.476 1.00 18.82 234 GLY B O 1
ATOM 5151 N N . ASP B 1 242 ? 11.501 12.239 47.904 1.00 21.79 235 ASP B N 1
ATOM 5152 C CA . ASP B 1 242 ? 11.219 10.845 47.599 1.00 22.67 235 ASP B CA 1
ATOM 5153 C C . ASP B 1 242 ? 10.144 10.779 46.496 1.00 21.49 235 ASP B C 1
ATOM 5154 O O . ASP B 1 242 ? 9.513 11.787 46.155 1.00 22.98 235 ASP B O 1
ATOM 5159 N N . VAL B 1 243 ? 9.940 9.583 45.961 1.00 20.80 236 VAL B N 1
ATOM 5160 C CA . VAL B 1 243 ? 8.942 9.386 44.916 1.00 22.09 236 VAL B CA 1
ATOM 5161 C C . VAL B 1 243 ? 7.755 8.768 45.585 1.00 24.60 236 VAL B C 1
ATOM 5162 O O . VAL B 1 243 ? 7.938 7.979 46.477 1.00 24.64 236 VAL B O 1
ATOM 5166 N N . LEU B 1 244 ? 6.548 9.148 45.181 1.00 24.04 237 LEU B N 1
ATOM 5167 C CA . LEU B 1 244 ? 5.351 8.623 45.808 1.00 25.07 237 LEU B CA 1
ATOM 5168 C C . LEU B 1 244 ? 4.764 7.662 44.820 1.00 26.30 237 LEU B C 1
ATOM 5169 O O . LEU B 1 244 ? 5.206 7.622 43.676 1.00 25.86 237 LEU B O 1
ATOM 5174 N N . SER B 1 245 ? 3.722 6.953 45.248 1.00 28.37 238 SER B N 1
ATOM 5175 C CA . SER B 1 245 ? 2.994 6.013 44.371 1.00 28.40 238 SER B CA 1
ATOM 5176 C C . SER B 1 245 ? 1.914 6.670 43.527 1.00 26.89 238 SER B C 1
ATOM 5177 O O . SER B 1 245 ? 1.518 6.133 42.489 1.00 29.94 238 SER B O 1
ATOM 5180 N N . SER B 1 246 ? 1.427 7.836 43.936 1.00 27.32 239 SER B N 1
ATOM 5181 C CA . SER B 1 246 ? 0.406 8.498 4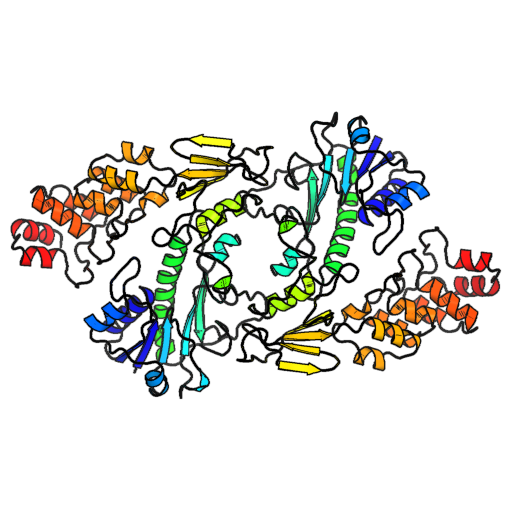3.138 1.00 27.61 239 SER B CA 1
ATOM 5182 C C . SER B 1 246 ? 0.968 9.099 41.864 1.00 30.23 239 SER B C 1
ATOM 5183 O O . SER B 1 246 ? 2.175 9.343 41.747 1.00 25.65 239 SER B O 1
ATOM 5186 N N . ARG B 1 247 ? 0.042 9.347 40.936 1.00 33.19 240 ARG B N 1
ATOM 5187 C CA . ARG B 1 247 ? 0.296 9.924 39.620 1.00 30.61 240 ARG B CA 1
ATOM 5188 C C . ARG B 1 247 ? -0.668 11.056 39.264 1.00 29.88 240 ARG B C 1
ATOM 5189 O O . ARG B 1 247 ? -1.696 10.852 38.644 1.00 30.95 240 ARG B O 1
ATOM 5197 N N . SER B 1 248 ? -0.312 12.275 39.596 1.00 25.51 241 SER B N 1
ATOM 5198 C CA . SER B 1 248 ? -1.245 13.371 39.447 1.00 27.01 241 SER B CA 1
ATOM 5199 C C . SER B 1 248 ? -1.448 13.619 37.970 1.00 27.83 241 SER B C 1
ATOM 5200 O O . SER B 1 248 ? -0.495 13.599 37.203 1.00 26.59 241 SER B O 1
ATOM 5203 N N . ILE B 1 249 ? -2.695 13.949 37.634 1.00 29.08 242 ILE B N 1
ATOM 5204 C CA . ILE B 1 249 ? -3.163 14.319 36.304 1.00 30.81 242 ILE B CA 1
ATOM 5205 C C . ILE B 1 249 ? -2.735 15.759 36.021 1.00 26.71 242 ILE B C 1
ATOM 5206 O O . ILE B 1 249 ? -2.754 16.182 34.880 1.00 25.52 242 ILE B O 1
ATOM 5211 N N . MET B 1 250 ? -2.300 16.523 37.023 1.00 24.24 243 MET B N 1
ATOM 5212 C CA . MET B 1 250 ? -1.993 17.935 36.791 1.00 23.07 243 MET B CA 1
ATOM 5213 C C . MET B 1 250 ? -0.749 18.024 35.933 1.00 23.77 243 MET B C 1
ATOM 5214 O O . MET B 1 250 ? 0.076 17.100 35.913 1.00 22.64 243 MET B O 1
ATOM 5219 N N . LYS B 1 251 ? -0.564 19.169 35.286 1.00 25.12 244 LYS B N 1
ATOM 5220 C CA . LYS B 1 251 ? 0.629 19.321 34.476 1.00 27.94 244 LYS B CA 1
ATOM 5221 C C . LYS B 1 251 ? 1.907 19.271 35.300 1.00 26.97 244 LYS B C 1
ATOM 5222 O O . LYS B 1 251 ? 1.968 19.794 36.419 1.00 22.75 244 LYS B O 1
ATOM 5228 N N . PRO B 1 252 ? 2.921 18.579 34.770 1.00 25.24 245 PRO B N 1
ATOM 5229 C CA . PRO B 1 252 ? 4.138 18.406 35.558 1.00 22.23 245 PRO B CA 1
ATOM 5230 C C . PRO B 1 252 ? 4.641 19.740 36.081 1.00 20.62 245 PRO B C 1
ATOM 5231 O O . PRO B 1 252 ? 4.477 20.748 35.413 1.00 23.71 245 PRO B O 1
ATOM 5235 N N . GLY B 1 253 ? 5.161 19.745 37.296 1.00 21.27 246 GLY B N 1
ATOM 5236 C CA . GLY B 1 253 ? 5.560 20.968 37.974 1.00 23.05 246 GLY B CA 1
ATOM 5237 C C . GLY B 1 253 ? 4.497 21.622 38.854 1.00 24.25 246 GLY B C 1
ATOM 5238 O O . GLY B 1 253 ? 4.798 22.496 39.673 1.00 25.00 246 GLY B O 1
ATOM 5239 N N . SER B 1 254 ? 3.255 21.203 38.695 1.00 26.77 247 SER B N 1
ATOM 5240 C CA . SER B 1 254 ? 2.158 21.732 39.485 1.00 26.38 247 SER B CA 1
ATOM 5241 C C . SER B 1 254 ? 2.398 21.290 40.926 1.00 28.55 247 SER B C 1
ATOM 5242 O O . SER B 1 254 ? 2.576 20.089 41.223 1.00 24.53 247 SER B O 1
ATOM 5245 N N . ILE B 1 255 ? 2.381 22.271 41.818 1.00 24.65 248 ILE B N 1
ATOM 5246 C CA . ILE B 1 255 ? 2.397 22.015 43.257 1.00 27.92 248 ILE B CA 1
ATOM 5247 C C . ILE B 1 255 ? 1.082 21.447 43.784 1.00 25.49 248 ILE B C 1
ATOM 5248 O O . ILE B 1 255 ? 0.056 22.106 43.774 1.00 30.40 248 ILE B O 1
ATOM 5253 N N . LEU B 1 256 ? 1.087 20.219 44.262 1.00 24.10 249 LEU B N 1
ATOM 5254 C CA . LEU B 1 256 ? -0.137 19.579 44.671 1.00 24.64 249 LEU B CA 1
ATOM 5255 C C . LEU B 1 256 ? -0.437 19.827 46.162 1.00 30.45 249 LEU B C 1
ATOM 5256 O O . LEU B 1 256 ? -1.571 19.716 46.603 1.00 24.25 249 LEU B O 1
ATOM 5261 N N . GLU B 1 257 ? 0.594 20.109 46.948 1.00 33.93 250 GLU B N 1
ATOM 5262 C CA . GLU B 1 257 ? 0.479 20.124 48.395 1.00 33.12 250 GLU B CA 1
ATOM 5263 C C . GLU B 1 257 ? 1.707 20.873 48.909 1.00 36.82 250 GLU B C 1
ATOM 5264 O O . GLU B 1 257 ? 2.812 20.843 48.329 1.00 26.52 250 GLU B O 1
ATOM 5270 N N . ARG B 1 258 ? 1.499 21.577 50.009 1.00 29.93 251 ARG B N 1
ATOM 5271 C CA . ARG B 1 258 ? 2.496 22.501 50.502 1.00 34.57 251 ARG B CA 1
ATOM 5272 C C . ARG B 1 258 ? 2.320 22.452 51.996 1.00 35.05 251 ARG B C 1
ATOM 5273 O O . ARG B 1 258 ? 1.193 22.594 52.489 1.00 31.09 251 ARG B O 1
ATOM 5281 N N . ASN B 1 259 ? 3.387 22.192 52.740 1.00 35.81 252 ASN B N 1
ATOM 5282 C CA . ASN B 1 259 ? 3.235 22.348 54.177 1.00 33.20 252 ASN B CA 1
ATOM 5283 C C . ASN B 1 259 ? 4.538 22.711 54.833 1.00 38.82 252 ASN B C 1
ATOM 5284 O O . ASN B 1 259 ? 5.456 23.113 54.136 1.00 44.92 252 ASN B O 1
ATOM 5289 N N . ASP B 1 260 ? 4.633 22.610 56.159 1.00 40.18 253 ASP B N 1
ATOM 5290 C CA . ASP B 1 260 ? 5.815 23.133 56.839 1.00 44.78 253 ASP B CA 1
ATOM 5291 C C . ASP B 1 260 ? 7.031 22.234 56.587 1.00 38.22 253 ASP B C 1
ATOM 5292 O O . ASP B 1 260 ? 8.162 22.706 56.610 1.00 31.57 253 ASP B O 1
ATOM 5297 N N . LYS B 1 261 ? 6.753 20.956 56.338 1.00 30.08 254 LYS B N 1
ATOM 5298 C CA . LYS B 1 261 ? 7.748 19.948 56.087 1.00 28.72 254 LYS B CA 1
ATOM 5299 C C . LYS B 1 261 ? 8.191 19.786 54.617 1.00 33.06 254 LYS B C 1
ATOM 5300 O O . LYS B 1 261 ? 9.331 19.422 54.377 1.00 25.23 254 LYS B O 1
ATOM 5306 N N . GLU B 1 262 ? 7.320 20.025 53.642 1.00 32.22 255 GLU B N 1
ATOM 5307 C CA . GLU B 1 262 ? 7.490 19.409 52.324 1.00 25.29 255 GLU B CA 1
ATOM 5308 C C . GLU B 1 262 ? 6.505 19.980 51.311 1.00 26.37 255 GLU B C 1
ATOM 5309 O O . GLU B 1 262 ? 5.500 20.601 51.664 1.00 22.51 255 GLU B O 1
ATOM 5315 N N . ILE B 1 263 ? 6.849 19.797 50.044 1.00 24.74 256 ILE B N 1
ATOM 5316 C CA . ILE B 1 263 ? 6.095 20.219 48.877 1.00 24.29 256 ILE B CA 1
ATOM 5317 C C . ILE B 1 263 ? 5.992 19.017 47.932 1.00 27.07 256 ILE B C 1
ATOM 5318 O O . ILE B 1 263 ? 7.011 18.364 47.671 1.00 23.47 256 ILE B O 1
ATOM 5323 N N . ILE B 1 264 ? 4.784 18.726 47.435 1.00 25.07 257 ILE B N 1
ATOM 5324 C CA . ILE B 1 264 ? 4.518 17.548 46.610 1.00 21.21 257 ILE B CA 1
ATOM 5325 C C . ILE B 1 264 ? 4.158 18.110 45.255 1.00 26.22 257 ILE B C 1
ATOM 5326 O O . ILE B 1 264 ? 3.406 19.084 45.169 1.00 24.27 257 ILE B O 1
ATOM 5331 N N . VAL B 1 265 ? 4.756 17.538 44.208 1.00 20.90 258 VAL B N 1
ATOM 5332 C CA . VAL B 1 265 ? 4.727 18.117 42.895 1.00 19.92 258 VAL B CA 1
ATOM 5333 C C . VAL B 1 265 ? 4.393 17.017 41.890 1.00 21.43 258 VAL B C 1
ATOM 5334 O O . VAL B 1 265 ? 4.843 15.862 42.032 1.00 19.87 258 VAL B O 1
ATOM 5338 N N . SER B 1 266 ? 3.678 17.411 40.832 1.00 19.25 259 SER B N 1
ATOM 5339 C CA . SER B 1 266 ? 3.354 16.469 39.763 1.00 17.82 259 SER B CA 1
ATOM 5340 C C . SER B 1 266 ? 4.553 16.400 38.811 1.00 16.23 259 SER B C 1
ATOM 5341 O O . SER B 1 266 ? 5.245 17.387 38.615 1.00 16.40 259 SER B O 1
ATOM 5344 N N . THR B 1 267 ? 4.778 15.223 38.238 1.00 17.88 260 THR B N 1
ATOM 5345 C CA . THR B 1 267 ? 5.848 15.011 37.266 1.00 16.80 260 THR B CA 1
ATOM 5346 C C . THR B 1 267 ? 5.294 14.279 36.081 1.00 17.50 260 THR B C 1
ATOM 5347 O O . THR B 1 267 ? 4.113 13.944 36.049 1.00 18.47 260 THR B O 1
ATOM 5351 N N . ILE B 1 268 ? 6.147 13.962 35.122 1.00 18.05 261 ILE B N 1
ATOM 5352 C CA . ILE B 1 268 ? 5.757 13.120 34.005 1.00 18.78 261 ILE B CA 1
ATOM 5353 C C . ILE B 1 268 ? 5.152 11.796 34.399 1.00 19.65 261 ILE B C 1
ATOM 5354 O O . ILE B 1 268 ? 4.222 11.319 33.725 1.00 20.79 261 ILE B O 1
ATOM 5359 N N . ASP B 1 269 ? 5.633 11.176 35.472 1.00 16.95 262 ASP B N 1
ATOM 5360 C CA . ASP B 1 269 ? 5.059 9.894 35.892 1.00 18.89 262 ASP B CA 1
ATOM 5361 C C . ASP B 1 269 ? 4.591 9.993 37.364 1.00 22.81 262 ASP B C 1
ATOM 5362 O O . ASP B 1 269 ? 3.474 10.450 37.602 1.00 23.15 262 ASP B O 1
ATOM 5367 N N . TYR B 1 270 ? 5.439 9.645 38.335 1.00 19.75 263 TYR B N 1
ATOM 5368 C CA . TYR B 1 270 ? 5.073 9.646 39.749 1.00 18.45 263 TYR B CA 1
ATOM 5369 C C . TYR B 1 270 ? 5.251 11.016 40.412 1.00 21.02 263 TYR B C 1
ATOM 5370 O O . TYR B 1 270 ? 6.193 11.773 40.108 1.00 19.05 263 TYR B O 1
ATOM 5379 N N . ASP B 1 271 ? 4.368 11.284 41.367 1.00 16.81 264 ASP B N 1
ATOM 5380 C CA . ASP B 1 271 ? 4.455 12.498 42.150 1.00 20.49 264 ASP B CA 1
ATOM 5381 C C . ASP B 1 271 ? 5.713 12.359 42.990 1.00 16.81 264 ASP B C 1
ATOM 5382 O O . ASP B 1 271 ? 6.071 11.257 43.389 1.00 18.03 264 ASP B O 1
ATOM 5387 N N . VAL B 1 272 ? 6.332 13.493 43.251 1.00 17.26 265 VAL B N 1
ATOM 5388 C CA . VAL B 1 272 ? 7.494 13.607 44.111 1.00 20.73 265 VAL B CA 1
ATOM 5389 C C . VAL B 1 272 ? 7.241 14.540 45.290 1.00 21.04 265 VAL B C 1
ATOM 5390 O O . VAL B 1 272 ? 6.575 15.570 45.166 1.00 22.28 265 VAL B O 1
ATOM 5394 N N . VAL B 1 273 ? 7.787 14.135 46.430 1.00 20.23 266 VAL B N 1
ATOM 5395 C CA . VAL B 1 273 ? 7.770 14.972 47.622 1.00 21.66 266 VAL B CA 1
ATOM 5396 C C . VAL B 1 273 ? 9.167 15.564 47.756 1.00 20.18 266 VAL B C 1
ATOM 5397 O O . VAL B 1 273 ? 10.161 14.835 47.693 1.00 18.69 266 VAL B O 1
ATOM 5401 N N . LEU B 1 274 ? 9.249 16.888 47.855 1.00 20.34 267 LEU B N 1
ATOM 5402 C CA . LEU B 1 274 ? 10.496 17.606 48.116 1.00 21.04 267 LEU B CA 1
ATOM 5403 C C . LEU B 1 274 ? 10.511 18.080 49.571 1.00 22.20 267 LEU B C 1
ATOM 5404 O O . LEU B 1 274 ? 9.602 18.798 50.029 1.00 20.90 267 LEU B O 1
ATOM 5409 N N . TYR B 1 275 ? 11.531 17.649 50.287 1.00 18.75 268 TYR B N 1
ATOM 5410 C CA . TYR B 1 275 ? 11.617 17.885 51.715 1.00 21.67 268 TYR B CA 1
ATOM 5411 C C . TYR B 1 275 ? 12.281 19.216 51.998 1.00 24.48 268 TYR B C 1
ATOM 5412 O O . TYR B 1 275 ? 13.390 19.466 51.517 1.00 24.49 268 TYR B O 1
ATOM 5421 N N . LYS B 1 276 ? 11.619 20.097 52.745 1.00 23.22 269 LYS B N 1
ATOM 5422 C CA . LYS B 1 276 ? 12.250 21.397 52.997 1.00 24.96 269 LYS B CA 1
ATOM 5423 C C . LYS B 1 276 ? 13.514 21.223 53.830 1.00 21.38 269 LYS B C 1
ATOM 5424 O O . LYS B 1 276 ? 13.581 20.303 54.643 1.00 22.77 269 LYS B O 1
ATOM 5430 N N . ASP B 1 277 ? 14.514 22.067 53.610 1.00 20.22 270 ASP B N 1
ATOM 5431 C CA . ASP B 1 277 ? 15.756 21.882 54.366 1.00 20.26 270 ASP B CA 1
ATOM 5432 C C . ASP B 1 277 ? 15.516 22.470 55.750 1.00 21.56 270 ASP B C 1
ATOM 5433 O O . ASP B 1 277 ? 15.359 23.687 55.854 1.00 19.77 270 ASP B O 1
ATOM 5438 N N . ASN B 1 278 ? 15.519 21.613 56.774 1.00 21.01 271 ASN B N 1
ATOM 5439 C CA . ASN B 1 278 ? 15.507 22.056 58.183 1.00 20.24 271 ASN B CA 1
ATOM 5440 C C . ASN B 1 278 ? 16.760 21.786 58.996 1.00 19.92 271 ASN B C 1
ATOM 5441 O O . ASN B 1 278 ? 16.683 21.719 60.230 1.00 20.38 271 ASN B O 1
ATOM 5446 N N . PHE B 1 279 ? 17.905 21.667 58.314 1.00 20.17 272 PHE B N 1
ATOM 5447 C CA . PHE B 1 279 ? 19.204 21.448 58.950 1.00 17.96 272 PHE B CA 1
ATOM 5448 C C . PHE B 1 279 ? 19.516 22.439 60.067 1.00 18.78 272 PHE B C 1
ATOM 5449 O O . PHE B 1 279 ? 19.937 22.059 61.131 1.00 19.53 272 PHE B O 1
ATOM 5457 N N . LYS B 1 280 ? 19.280 23.714 59.830 1.00 21.12 273 LYS B N 1
ATOM 5458 C CA . LYS B 1 280 ? 19.496 24.752 60.838 1.00 26.91 273 LYS B CA 1
ATOM 5459 C C . LYS B 1 280 ? 18.698 24.404 62.111 1.00 25.06 273 LYS B C 1
ATOM 5460 O O . LYS B 1 280 ? 19.239 24.340 63.229 1.00 25.26 273 LYS B O 1
ATOM 5466 N N . GLU B 1 281 ? 17.413 24.123 61.925 1.00 21.56 274 GLU B N 1
ATOM 5467 C CA . GLU B 1 281 ? 16.555 23.756 63.043 1.00 24.22 274 GLU B CA 1
ATOM 5468 C C . GLU B 1 281 ? 17.109 22.537 63.758 1.00 24.00 274 GLU B C 1
ATOM 5469 O O . GLU B 1 281 ? 17.179 22.504 64.990 1.00 22.92 274 GLU B O 1
ATOM 5475 N N . ILE B 1 282 ? 17.559 21.547 63.004 1.00 19.55 275 ILE B N 1
ATOM 5476 C CA . ILE B 1 282 ? 17.959 20.318 63.658 1.00 20.07 275 ILE B CA 1
ATOM 5477 C C . ILE B 1 282 ? 19.214 20.605 64.488 1.00 20.12 275 ILE B C 1
ATOM 5478 O O . ILE B 1 282 ? 19.368 20.134 65.620 1.00 21.38 275 ILE B O 1
ATOM 5483 N N . LEU B 1 283 ? 20.141 21.340 63.894 1.00 22.11 276 LEU B N 1
ATOM 5484 C CA . LEU B 1 283 ? 21.450 21.518 64.523 1.00 25.56 276 LEU B CA 1
ATOM 5485 C C . LEU B 1 283 ? 21.277 22.236 65.876 1.00 23.81 276 LEU B C 1
ATOM 5486 O O . LEU B 1 283 ? 21.971 21.949 66.841 1.00 27.18 276 LEU B O 1
ATOM 5491 N N . GLU B 1 284 ? 20.367 23.196 65.888 1.00 24.21 277 GLU B N 1
ATOM 5492 C CA . GLU B 1 284 ? 20.066 23.970 67.085 1.00 27.32 277 GLU B CA 1
ATOM 5493 C C . GLU B 1 284 ? 19.469 23.066 68.158 1.00 26.02 277 GLU B C 1
ATOM 5494 O O . GLU B 1 284 ? 19.898 23.101 69.311 1.00 23.72 277 GLU B O 1
ATOM 5500 N N . ALA B 1 285 ? 18.531 22.209 67.780 1.00 23.00 278 ALA B N 1
ATOM 5501 C CA . ALA B 1 285 ? 17.954 21.292 68.745 1.00 24.21 278 ALA B CA 1
ATOM 5502 C C . ALA B 1 285 ? 18.929 20.247 69.220 1.00 22.20 278 ALA B C 1
ATOM 5503 O O . ALA B 1 285 ? 18.652 19.612 70.233 1.00 19.42 278 ALA B O 1
ATOM 5505 N N . CYS B 1 286 ? 20.048 20.023 68.521 1.00 21.02 279 CYS B N 1
ATOM 5506 C CA . CYS B 1 286 ? 21.004 19.007 68.992 1.00 19.77 279 CYS B CA 1
ATOM 5507 C C . CYS B 1 286 ? 21.663 19.414 70.299 1.00 18.55 279 CYS B C 1
ATOM 5508 O O . CYS B 1 286 ? 22.244 18.591 70.974 1.00 17.17 279 CYS B O 1
ATOM 5511 N N . LYS B 1 287 ? 21.583 20.682 70.662 1.00 20.21 280 LYS B N 1
ATOM 5512 C CA . LYS B 1 287 ? 22.188 21.091 71.915 1.00 23.77 280 LYS B CA 1
ATOM 5513 C C . LYS B 1 287 ? 21.670 20.263 73.096 1.00 25.91 280 LYS B C 1
ATOM 5514 O O . LYS B 1 287 ? 22.451 19.632 73.844 1.00 21.35 280 LYS B O 1
ATOM 5520 N N . TYR B 1 288 ? 20.348 20.228 73.209 1.00 22.54 281 TYR B N 1
ATOM 5521 C CA . TYR B 1 288 ? 19.692 19.669 74.396 1.00 26.66 281 TYR B CA 1
ATOM 5522 C C . TYR B 1 288 ? 18.522 18.745 74.174 1.00 31.27 281 TYR B C 1
ATOM 5523 O O . TYR B 1 288 ? 18.101 18.129 75.145 1.00 34.52 281 TYR B O 1
ATOM 5532 N N . SER B 1 289 ? 17.969 18.648 72.970 1.00 24.50 282 SER B N 1
ATOM 5533 C CA . SER B 1 289 ? 16.805 17.804 72.784 1.00 24.87 282 SER B CA 1
ATOM 5534 C C . SER B 1 289 ? 17.266 16.367 72.734 1.00 21.01 282 SER B C 1
ATOM 5535 O O . SER B 1 289 ? 18.411 16.088 72.407 1.00 24.98 282 SER B O 1
ATOM 5538 N N . ASP B 1 290 ? 16.359 15.450 73.026 1.00 23.34 283 ASP B N 1
ATOM 5539 C CA . ASP B 1 290 ? 16.665 14.015 73.034 1.00 25.61 283 ASP B CA 1
ATOM 5540 C C . ASP B 1 290 ? 16.347 13.414 71.692 1.00 22.05 283 ASP B C 1
ATOM 5541 O O . ASP B 1 290 ? 15.764 14.093 70.855 1.00 20.27 283 ASP B O 1
ATOM 5546 N N . SER B 1 291 ? 16.744 12.158 71.509 1.00 21.76 284 SER B N 1
ATOM 5547 C CA . SER B 1 291 ? 16.632 11.526 70.223 1.00 25.83 284 SER B CA 1
ATOM 5548 C C . SER B 1 291 ? 15.180 11.420 69.795 1.00 26.83 284 SER B C 1
ATOM 5549 O O . SER B 1 291 ? 14.941 11.436 68.602 1.00 25.54 284 SER B O 1
ATOM 5552 N N . LYS B 1 292 ? 14.226 11.365 70.728 1.00 27.45 285 LYS B N 1
ATOM 5553 C CA . LYS B 1 292 ? 12.810 11.229 70.349 1.00 28.17 285 LYS B CA 1
ATOM 5554 C C . LYS B 1 292 ? 12.373 12.469 69.610 1.00 25.87 285 LYS B C 1
ATOM 5555 O O . LYS B 1 292 ? 11.678 12.367 68.625 1.00 27.26 285 LYS B O 1
ATOM 5561 N N . TYR B 1 293 ? 12.787 13.638 70.082 1.00 25.63 286 TYR B N 1
ATOM 5562 C CA . TYR B 1 293 ? 12.403 14.890 69.445 1.00 27.66 286 TYR B CA 1
ATOM 5563 C C . TYR B 1 293 ? 13.098 15.076 68.095 1.00 29.23 286 TYR B C 1
ATOM 5564 O O . TYR B 1 293 ? 12.490 15.496 67.111 1.00 27.02 286 TYR B O 1
ATOM 5573 N N . ILE B 1 294 ? 14.392 14.766 68.060 1.00 27.65 287 ILE B N 1
ATOM 5574 C CA . ILE B 1 294 ? 15.171 15.013 66.858 1.00 24.50 287 ILE B CA 1
ATOM 5575 C C . ILE B 1 294 ? 14.663 14.079 65.780 1.00 25.03 287 ILE B C 1
ATOM 5576 O O . ILE B 1 294 ? 14.579 14.487 64.635 1.00 26.49 287 ILE B O 1
ATOM 5581 N N . ALA B 1 295 ? 14.324 12.851 66.131 1.00 22.88 288 ALA B N 1
ATOM 5582 C CA . ALA B 1 295 ? 13.737 11.908 65.161 1.00 27.77 288 ALA B CA 1
ATOM 5583 C C . ALA B 1 295 ? 12.528 12.442 64.396 1.00 29.20 288 ALA B C 1
ATOM 5584 O O . ALA B 1 295 ? 12.396 12.158 63.210 1.00 23.13 288 ALA B O 1
ATOM 5586 N N . LYS B 1 296 ? 11.685 13.230 65.056 1.00 27.52 289 LYS B N 1
ATOM 5587 C CA . LYS B 1 296 ? 10.506 13.816 64.419 1.00 30.08 289 LYS B CA 1
ATOM 5588 C C . LYS B 1 296 ? 10.857 14.880 63.405 1.00 28.44 289 LYS B C 1
ATOM 5589 O O . LYS B 1 296 ? 10.036 15.220 62.597 1.00 26.12 289 LYS B O 1
ATOM 5595 N N . LEU B 1 297 ? 12.063 15.434 63.447 1.00 28.19 290 LEU B N 1
ATOM 5596 C CA . LEU B 1 297 ? 12.415 16.522 62.557 1.00 23.80 290 LEU B CA 1
ATOM 5597 C C . LEU B 1 297 ? 12.953 15.952 61.237 1.00 25.92 290 LEU B C 1
ATOM 5598 O O . LEU B 1 297 ? 13.103 16.669 60.244 1.00 23.54 290 LEU B O 1
ATOM 5603 N N . ILE B 1 298 ? 13.269 14.668 61.208 1.00 22.17 291 ILE B N 1
ATOM 5604 C CA . ILE B 1 298 ? 14.143 14.172 60.149 1.00 23.82 291 ILE B CA 1
ATOM 5605 C C . ILE B 1 298 ? 13.294 13.764 58.955 1.00 25.37 291 ILE B C 1
ATOM 5606 O O . ILE B 1 298 ? 12.501 12.832 59.037 1.00 26.84 291 ILE B O 1
ATOM 5611 N N . ARG B 1 299 ? 13.491 14.408 57.819 1.00 26.78 292 ARG B N 1
ATOM 5612 C CA . ARG B 1 299 ? 12.767 13.984 56.608 1.00 32.49 292 ARG B CA 1
ATOM 5613 C C . ARG B 1 299 ? 13.593 13.035 55.769 1.00 28.43 292 ARG B C 1
ATOM 5614 O O . ARG B 1 299 ? 13.059 12.141 55.131 1.00 32.02 292 ARG B O 1
ATOM 5622 N N . ALA B 1 300 ? 14.893 13.290 55.727 1.00 25.67 293 ALA B N 1
ATOM 5623 C CA . ALA B 1 300 ? 15.843 12.444 55.033 1.00 24.51 293 ALA B CA 1
ATOM 5624 C C . ALA B 1 300 ? 16.970 12.137 56.005 1.00 25.01 293 ALA B C 1
ATOM 5625 O O . ALA B 1 300 ? 17.508 13.066 56.611 1.00 25.76 293 ALA B O 1
ATOM 5627 N N . LYS B 1 301 ? 17.281 10.861 56.218 1.00 23.29 294 LYS B N 1
ATOM 5628 C CA . LYS B 1 301 ? 18.256 10.463 57.259 1.00 27.06 294 LYS B CA 1
ATOM 5629 C C . LYS B 1 301 ? 19.612 11.137 57.133 1.00 24.00 294 LYS B C 1
ATOM 5630 O O . LYS B 1 301 ? 20.261 11.479 58.138 1.00 21.33 294 LYS B O 1
ATOM 5636 N N . SER B 1 302 ? 20.085 11.294 55.897 1.00 21.04 295 SER B N 1
ATOM 5637 C CA . SER B 1 302 ? 21.431 11.806 55.711 1.00 19.31 295 SER B CA 1
ATOM 5638 C C . SER B 1 302 ? 21.552 13.265 56.153 1.00 18.04 295 SER B C 1
ATOM 5639 O O . SER B 1 302 ? 22.673 13.776 56.308 1.00 18.55 295 SER B O 1
ATOM 5642 N N . ILE B 1 303 ? 20.441 13.923 56.467 1.00 17.15 296 ILE B N 1
ATOM 5643 C CA . ILE B 1 303 ? 20.559 15.309 56.949 1.00 18.09 296 ILE B CA 1
ATOM 5644 C C . ILE B 1 303 ? 21.341 15.368 58.265 1.00 17.54 296 ILE B C 1
ATOM 5645 O O . ILE B 1 303 ? 21.924 16.395 58.629 1.00 16.37 296 ILE B O 1
ATOM 5650 N N . LEU B 1 304 ? 21.394 14.222 58.934 1.00 19.24 297 LEU B N 1
ATOM 5651 C CA . LEU B 1 304 ? 22.033 14.118 60.247 1.00 19.86 297 LEU B CA 1
ATOM 5652 C C . LEU B 1 304 ? 23.543 14.166 60.150 1.00 20.01 297 LEU B C 1
ATOM 5653 O O . LEU B 1 304 ? 24.230 14.274 61.178 1.00 18.86 297 LEU B O 1
ATOM 5658 N N . PHE B 1 305 ? 24.062 14.063 58.922 1.00 18.70 298 PHE B N 1
ATOM 5659 C CA . PHE B 1 305 ? 25.489 14.139 58.723 1.00 18.64 298 PHE B CA 1
ATOM 5660 C C . PHE B 1 305 ? 25.870 15.408 58.026 1.00 19.29 298 PHE B C 1
ATOM 5661 O O . PHE B 1 305 ? 27.026 15.573 57.674 1.00 18.08 298 PHE B O 1
ATOM 5669 N N . GLU B 1 306 ? 24.942 16.343 57.883 1.00 16.78 299 GLU B N 1
ATOM 5670 C CA . GLU B 1 306 ? 25.342 17.637 57.331 1.00 17.53 299 GLU B CA 1
ATOM 5671 C C . GLU B 1 306 ? 26.136 18.451 58.344 1.00 16.00 299 GLU B C 1
ATOM 5672 O O . GLU B 1 306 ? 26.112 18.148 59.538 1.00 14.26 299 GLU B O 1
ATOM 5678 N N . LYS B 1 307 ? 26.753 19.508 57.822 1.00 15.91 300 LYS B N 1
ATOM 5679 C CA . LYS B 1 307 ? 27.550 20.451 58.594 1.00 17.24 300 LYS B CA 1
ATOM 5680 C C . LYS B 1 307 ? 27.279 21.937 58.315 1.00 16.40 300 LYS B C 1
ATOM 5681 O O . LYS B 1 307 ? 26.914 22.343 57.219 1.00 16.78 300 LYS B O 1
ATOM 5687 N N . ASN B 1 308 ? 27.451 22.755 59.337 1.00 19.11 301 ASN B N 1
ATOM 5688 C CA . ASN B 1 308 ? 27.362 24.214 59.127 1.00 18.75 301 ASN B CA 1
ATOM 5689 C C . ASN B 1 308 ? 28.651 24.770 58.536 1.00 18.94 301 ASN B C 1
ATOM 5690 O O . ASN B 1 308 ? 29.593 24.043 58.217 1.00 17.93 301 ASN B O 1
ATOM 5695 N N . ILE B 1 309 ? 28.695 26.082 58.326 1.00 18.49 302 ILE B N 1
ATOM 5696 C CA . ILE B 1 309 ? 29.878 26.667 57.684 1.00 19.07 302 ILE B CA 1
ATOM 5697 C C . ILE B 1 309 ? 31.161 26.435 58.456 1.00 19.26 302 ILE B C 1
ATOM 5698 O O . ILE B 1 309 ? 32.204 26.567 57.857 1.00 21.38 302 ILE B O 1
ATOM 5703 N N . TYR B 1 310 ? 31.134 26.071 59.746 1.00 19.84 303 TYR B N 1
ATOM 5704 C CA . TYR B 1 310 ? 32.363 25.770 60.492 1.00 18.17 303 TYR B CA 1
ATOM 5705 C C . TYR B 1 310 ? 32.744 24.280 60.494 1.00 18.60 303 TYR B C 1
ATOM 5706 O O . TYR B 1 310 ? 33.821 23.911 60.987 1.00 16.37 303 TYR B O 1
ATOM 5715 N N . GLY B 1 311 ? 31.913 23.472 59.846 1.00 18.66 304 GLY B N 1
ATOM 5716 C CA . GLY B 1 311 ? 32.035 22.024 59.914 1.00 19.83 304 GLY B CA 1
ATOM 5717 C C . GLY B 1 311 ? 31.390 21.354 61.114 1.00 18.47 304 GLY B C 1
ATOM 5718 O O . GLY B 1 311 ? 31.670 20.174 61.362 1.00 14.31 304 GLY B O 1
ATOM 5719 N N . TRP B 1 312 ? 30.559 22.079 61.876 1.00 16.94 305 TRP B N 1
ATOM 5720 C CA . TRP B 1 312 ? 29.823 21.443 63.009 1.00 16.93 305 TRP B CA 1
ATOM 5721 C C . TRP B 1 312 ? 28.675 20.609 62.474 1.00 14.93 305 TRP B C 1
ATOM 5722 O O . TRP B 1 312 ? 27.812 21.108 61.747 1.00 16.25 305 TRP B O 1
ATOM 5733 N N . SER B 1 313 ? 28.705 19.344 62.847 1.00 15.32 306 SER B N 1
ATOM 5734 C CA . SER B 1 313 ? 27.636 18.376 62.590 1.00 14.41 306 SER B CA 1
ATOM 5735 C C . SER B 1 313 ? 26.791 18.198 63.858 1.00 16.20 306 SER B C 1
ATOM 5736 O O . SER B 1 313 ? 27.188 18.619 64.970 1.00 16.97 306 SER B O 1
ATOM 5739 N N . PRO B 1 314 ? 25.638 17.546 63.706 1.00 17.60 307 PRO B N 1
ATOM 5740 C CA . PRO B 1 314 ? 24.809 17.166 64.874 1.00 16.90 307 PRO B CA 1
ATOM 5741 C C . PRO B 1 314 ? 25.614 16.399 65.904 1.00 15.89 307 PRO B C 1
ATOM 5742 O O . PRO B 1 314 ? 25.528 16.706 67.087 1.00 16.99 307 PRO B O 1
ATOM 5746 N N . VAL B 1 315 ? 26.459 15.461 65.507 1.00 15.72 308 VAL B N 1
ATOM 5747 C CA . VAL B 1 315 ? 27.210 14.764 66.550 1.00 16.99 308 VAL B CA 1
ATOM 5748 C C . VAL B 1 315 ? 28.216 15.650 67.302 1.00 19.27 308 VAL B C 1
ATOM 5749 O O . VAL B 1 315 ? 28.383 15.526 68.527 1.00 17.31 308 VAL B O 1
ATOM 5753 N N . ILE B 1 316 ? 28.809 16.599 66.578 1.00 17.68 309 ILE B N 1
ATOM 5754 C CA . ILE B 1 316 ? 29.787 17.540 67.151 1.00 15.70 309 ILE B CA 1
ATOM 5755 C C . ILE B 1 316 ? 29.095 18.523 68.097 1.00 16.51 309 ILE B C 1
ATOM 5756 O O . ILE B 1 316 ? 29.579 18.798 69.210 1.00 18.98 309 ILE B O 1
ATOM 5761 N N . VAL B 1 317 ? 27.990 19.095 67.642 1.00 14.87 310 VAL B N 1
ATOM 5762 C CA . VAL B 1 317 ? 27.191 19.949 68.529 1.00 17.92 310 VAL B CA 1
ATOM 5763 C C . VAL B 1 317 ? 26.702 19.197 69.775 1.00 19.51 310 VAL B C 1
ATOM 5764 O O . VAL B 1 317 ? 26.858 19.694 70.894 1.00 19.14 310 VAL B O 1
ATOM 5768 N N . ALA B 1 318 ? 26.143 17.993 69.602 1.00 18.08 311 ALA B N 1
ATOM 5769 C CA . ALA B 1 318 ? 25.771 17.205 70.761 1.00 18.63 311 ALA B CA 1
ATOM 5770 C C . ALA B 1 318 ? 26.942 16.965 71.730 1.00 17.81 311 ALA B C 1
ATOM 5771 O O . ALA B 1 318 ? 26.782 17.081 72.964 1.00 20.85 311 ALA B O 1
ATOM 5773 N N . ALA B 1 319 ? 28.127 16.694 71.193 1.00 16.54 312 ALA B N 1
ATOM 5774 C CA . ALA B 1 319 ? 29.273 16.423 72.047 1.00 17.94 312 ALA B CA 1
ATOM 5775 C C . ALA B 1 319 ? 29.684 17.636 72.843 1.00 19.67 312 ALA B C 1
ATOM 5776 O O . ALA B 1 319 ? 30.058 17.481 74.001 1.00 18.68 312 ALA B O 1
ATOM 5778 N N . TYR B 1 320 ? 29.672 18.808 72.211 1.00 17.24 313 TYR B N 1
ATOM 5779 C CA . TYR B 1 320 ? 30.131 20.010 72.904 1.00 18.97 313 TYR B CA 1
ATOM 5780 C C . TYR B 1 320 ? 29.151 20.418 73.990 1.00 21.81 313 TYR B C 1
ATOM 5781 O O . TYR B 1 320 ? 29.567 21.038 74.965 1.00 22.99 313 TYR B O 1
ATOM 5790 N N . HIS B 1 321 ? 27.868 20.086 73.831 1.00 22.25 314 HIS B N 1
ATOM 5791 C CA . HIS B 1 321 ? 26.863 20.352 74.865 1.00 22.95 314 HIS B CA 1
ATOM 5792 C C . HIS B 1 321 ? 26.596 19.193 75.812 1.00 22.69 314 HIS B C 1
ATOM 5793 O O . HIS B 1 321 ? 25.639 19.212 76.584 1.00 24.43 314 HIS B O 1
ATOM 5800 N N . GLY B 1 322 ? 27.404 18.153 75.726 1.00 23.73 315 GLY B N 1
ATOM 5801 C CA . GLY B 1 322 ? 27.273 17.009 76.604 1.00 24.63 315 GLY B CA 1
ATOM 5802 C C . GLY B 1 322 ? 26.003 16.196 76.482 1.00 24.60 315 GLY B C 1
ATOM 5803 O O . GLY B 1 322 ? 25.649 15.489 77.432 1.00 19.50 315 GLY B O 1
ATOM 5804 N N . ASN B 1 323 ? 25.384 16.211 75.300 1.00 20.34 316 ASN B N 1
ATOM 5805 C CA . ASN B 1 323 ? 24.149 15.471 75.014 1.00 19.60 316 ASN B CA 1
ATOM 5806 C C . ASN B 1 323 ? 24.384 14.005 74.687 1.00 18.04 316 ASN B C 1
ATOM 5807 O O . ASN B 1 323 ? 24.384 13.579 73.536 1.00 17.12 316 ASN B O 1
ATOM 5812 N N . ILE B 1 324 ? 24.629 13.223 75.719 1.00 18.59 317 ILE B N 1
ATOM 5813 C CA . ILE B 1 324 ? 25.168 11.886 75.548 1.00 19.85 317 ILE B CA 1
ATOM 5814 C C . ILE B 1 324 ? 24.121 10.971 74.961 1.00 20.83 317 ILE B C 1
ATOM 5815 O O . ILE B 1 324 ? 24.457 10.149 74.117 1.00 20.00 317 ILE B O 1
ATOM 5820 N N . GLU B 1 325 ? 22.872 11.148 75.384 1.00 22.26 318 GLU B N 1
ATOM 5821 C CA . GLU B 1 325 ? 21.760 10.335 74.897 1.00 22.81 318 GLU B CA 1
ATOM 5822 C C . GLU B 1 325 ? 21.596 10.534 73.393 1.00 22.31 318 GLU B C 1
ATOM 5823 O O . GLU B 1 325 ? 21.521 9.546 72.666 1.00 19.80 318 GLU B O 1
ATOM 5829 N N . LEU B 1 326 ? 21.633 11.788 72.938 1.00 21.39 319 LEU B N 1
ATOM 5830 C CA . LEU B 1 326 ? 21.646 12.072 71.500 1.00 22.12 319 LEU B CA 1
ATOM 5831 C C . LEU B 1 326 ? 22.849 11.496 70.752 1.00 20.80 319 LEU B C 1
ATOM 5832 O O . LEU B 1 326 ? 22.695 10.952 69.651 1.00 22.79 319 LEU B O 1
ATOM 5837 N N . ILE B 1 327 ? 24.049 11.648 71.311 1.00 19.14 320 ILE B N 1
ATOM 5838 C CA . ILE B 1 327 ? 25.268 11.158 70.629 1.00 22.54 320 ILE B CA 1
ATOM 5839 C C . ILE B 1 327 ? 25.066 9.693 70.326 1.00 23.45 320 ILE B C 1
ATOM 5840 O O . ILE B 1 327 ? 25.295 9.229 69.214 1.00 22.53 320 ILE B O 1
ATOM 5845 N N . LYS B 1 328 ? 24.559 8.982 71.326 1.00 23.02 321 LYS B N 1
ATOM 5846 C CA . LYS B 1 328 ? 24.417 7.544 71.207 1.00 27.12 321 LYS B CA 1
ATOM 5847 C C . LYS B 1 328 ? 23.452 7.206 70.057 1.00 22.70 321 LYS B C 1
ATOM 5848 O O . LYS B 1 328 ? 23.678 6.259 69.308 1.00 22.21 321 LYS B O 1
ATOM 5854 N N . TRP B 1 329 ? 22.343 7.928 69.965 1.00 20.45 322 TRP B N 1
ATOM 5855 C CA . TRP B 1 329 ? 21.358 7.633 68.941 1.00 20.95 322 TRP B CA 1
ATOM 5856 C C . TRP B 1 329 ? 21.916 8.014 67.571 1.00 25.59 322 TRP B C 1
ATOM 5857 O O . TRP B 1 329 ? 21.760 7.259 66.564 1.00 25.81 322 TRP B O 1
ATOM 5868 N N . LEU B 1 330 ? 22.574 9.175 67.544 1.00 19.15 323 LEU B N 1
ATOM 5869 C CA . LEU B 1 330 ? 23.183 9.652 66.280 1.00 20.13 323 LEU B CA 1
ATOM 5870 C C . LEU B 1 330 ? 24.153 8.605 65.738 1.00 21.12 323 LEU B C 1
ATOM 5871 O O . LEU B 1 330 ? 24.120 8.249 64.540 1.00 23.72 323 LEU B O 1
ATOM 5876 N N . VAL B 1 331 ? 25.011 8.111 66.613 1.00 20.58 324 VAL B N 1
ATOM 5877 C CA . VAL B 1 331 ? 25.932 7.049 66.224 1.00 23.48 324 VAL B CA 1
ATOM 5878 C C . VAL B 1 331 ? 25.147 5.832 65.753 1.00 24.03 324 VAL B C 1
ATOM 5879 O O . VAL B 1 331 ? 25.478 5.270 64.716 1.00 26.44 324 VAL B O 1
ATOM 5883 N N . SER B 1 332 ? 24.085 5.455 66.453 1.00 21.65 325 SER B N 1
ATOM 5884 C CA . SER B 1 332 ? 23.308 4.295 65.986 1.00 23.46 325 SER B CA 1
ATOM 5885 C C . SER B 1 332 ? 22.751 4.550 64.579 1.00 23.29 325 SER B C 1
ATOM 5886 O O . SER B 1 332 ? 22.555 3.594 63.829 1.00 22.94 325 SER B O 1
ATOM 5889 N N . LYS B 1 333 ? 22.518 5.810 64.216 1.00 20.95 326 LYS B N 1
ATOM 5890 C CA . LYS B 1 333 ? 22.063 6.137 62.859 1.00 22.83 326 LYS B CA 1
ATOM 5891 C C . LYS B 1 333 ? 23.143 6.262 61.776 1.00 22.25 326 LYS B C 1
ATOM 5892 O O . LYS B 1 333 ? 22.822 6.496 60.604 1.00 24.03 326 LYS B O 1
ATOM 5898 N N . GLY B 1 334 ? 24.402 6.097 62.186 1.00 21.48 327 GLY B N 1
ATOM 5899 C CA . GLY B 1 334 ? 25.573 6.018 61.336 1.00 20.05 327 GLY B CA 1
ATOM 5900 C C . GLY B 1 334 ? 26.410 7.294 61.419 1.00 20.23 327 GLY B C 1
ATOM 5901 O O . GLY B 1 334 ? 27.320 7.484 60.641 1.00 21.35 327 GLY B O 1
ATOM 5902 N N . ALA B 1 335 ? 26.156 8.186 62.364 1.00 20.17 328 ALA B N 1
ATOM 5903 C CA . ALA B 1 335 ? 27.092 9.306 62.587 1.00 20.72 328 ALA B CA 1
ATOM 5904 C C . ALA B 1 335 ? 28.484 8.838 62.988 1.00 19.05 328 ALA B C 1
ATOM 5905 O O . ALA B 1 335 ? 28.686 7.812 63.646 1.00 23.08 328 ALA B O 1
ATOM 5907 N N . ASN B 1 336 ? 29.465 9.652 62.643 1.00 20.05 329 ASN B N 1
ATOM 5908 C CA . ASN B 1 336 ? 30.841 9.361 62.950 1.00 20.24 329 ASN B CA 1
ATOM 5909 C C . ASN B 1 336 ? 31.211 9.860 64.346 1.00 20.24 329 ASN B C 1
ATOM 5910 O O . ASN B 1 336 ? 31.236 11.073 64.597 1.00 17.66 329 ASN B O 1
ATOM 5915 N N . ILE B 1 337 ? 31.508 8.939 65.251 1.00 18.39 330 ILE B N 1
ATOM 5916 C CA . ILE B 1 337 ? 31.846 9.321 66.637 1.00 19.64 330 ILE B CA 1
ATOM 5917 C C . ILE B 1 337 ? 33.129 10.146 66.743 1.00 23.06 330 ILE B C 1
ATOM 5918 O O . ILE B 1 337 ? 33.376 10.806 67.773 1.00 19.66 330 ILE B O 1
ATOM 5923 N N . ASN B 1 338 ? 33.946 10.106 65.681 1.00 19.39 331 ASN B N 1
ATOM 5924 C CA . ASN B 1 338 ? 35.149 10.892 65.611 1.00 20.63 331 ASN B CA 1
ATOM 5925 C C . ASN B 1 338 ? 35.078 11.969 64.522 1.00 21.24 331 ASN B C 1
ATOM 5926 O O . ASN B 1 338 ? 36.101 12.324 63.928 1.00 18.76 331 ASN B O 1
ATOM 5931 N N . ASP B 1 339 ? 33.874 12.455 64.243 1.00 17.07 332 ASP B N 1
ATOM 5932 C CA . ASP B 1 339 ? 33.689 13.525 63.267 1.00 15.88 332 ASP B CA 1
ATOM 5933 C C . ASP B 1 339 ? 34.563 14.732 63.661 1.00 14.19 332 ASP B C 1
ATOM 5934 O O . ASP B 1 339 ? 34.938 14.902 64.845 1.00 13.19 332 ASP B O 1
ATOM 5939 N N . ARG B 1 340 ? 34.909 15.527 62.661 1.00 14.11 333 ARG B N 1
ATOM 5940 C CA . ARG B 1 340 ? 35.761 16.697 62.845 1.00 15.49 333 ARG B CA 1
ATOM 5941 C C . ARG B 1 340 ? 35.152 17.936 62.259 1.00 15.30 333 ARG B C 1
ATOM 5942 O O . ARG B 1 340 ? 34.532 17.862 61.205 1.00 16.28 333 ARG B O 1
ATOM 5950 N N . ASN B 1 341 ? 35.427 19.093 62.860 1.00 17.32 334 ASN B N 1
ATOM 5951 C CA . ASN B 1 341 ? 35.152 20.327 62.127 1.00 19.03 334 ASN B CA 1
ATOM 5952 C C . ASN B 1 341 ? 36.180 20.543 61.010 1.00 17.52 334 ASN B C 1
ATOM 5953 O O . ASN B 1 341 ? 37.126 19.730 60.815 1.00 16.75 334 ASN B O 1
ATOM 5958 N N . TYR B 1 342 ? 36.060 21.679 60.336 1.00 16.73 335 TYR B N 1
ATOM 5959 C CA . TYR B 1 342 ? 36.997 21.992 59.255 1.00 16.90 335 TYR B CA 1
ATOM 5960 C C . TYR B 1 342 ? 38.426 22.315 59.715 1.00 20.52 335 TYR B C 1
ATOM 5961 O O . TYR B 1 342 ? 39.307 22.451 58.876 1.00 19.00 335 TYR B O 1
ATOM 5970 N N . LYS B 1 343 ? 38.676 22.431 61.023 1.00 20.03 336 LYS B N 1
ATOM 5971 C CA . LYS B 1 343 ? 40.048 22.555 61.535 1.00 21.25 336 LYS B CA 1
ATOM 5972 C C . LYS B 1 343 ? 40.578 21.283 62.132 1.00 18.01 336 LYS B C 1
ATOM 5973 O O . LYS B 1 343 ? 41.641 21.276 62.749 1.00 18.03 336 LYS B O 1
ATOM 5979 N N . GLY B 1 344 ? 39.838 20.200 61.934 1.00 15.72 337 GLY B N 1
ATOM 5980 C CA . GLY B 1 344 ? 40.293 18.910 62.396 1.00 16.87 337 GLY B CA 1
ATOM 5981 C C . GLY B 1 344 ? 40.003 18.650 63.865 1.00 18.00 337 GLY B C 1
ATOM 5982 O O . GLY B 1 344 ? 40.454 17.658 64.385 1.00 16.71 337 GLY B O 1
ATOM 5983 N N . THR B 1 345 ? 39.274 19.544 64.531 1.00 17.31 338 THR B N 1
ATOM 5984 C CA . THR B 1 345 ? 38.945 19.394 65.939 1.00 18.23 338 THR B CA 1
ATOM 5985 C C . THR B 1 345 ? 37.910 18.276 66.028 1.00 18.27 338 THR B C 1
ATOM 5986 O O . THR B 1 345 ? 36.894 18.316 65.347 1.00 17.46 338 THR B O 1
ATOM 5990 N N . THR B 1 346 ? 38.179 17.287 66.872 1.00 23.14 339 THR B N 1
ATOM 5991 C CA . THR B 1 346 ? 37.381 16.075 66.960 1.00 18.32 339 THR B CA 1
ATOM 5992 C C . THR B 1 346 ? 36.271 16.200 68.005 1.00 18.86 339 THR B C 1
ATOM 5993 O O . THR B 1 346 ? 36.300 17.039 68.917 1.00 16.67 339 THR B O 1
ATOM 5997 N N . VAL B 1 347 ? 35.261 15.356 67.809 1.00 16.89 340 VAL B N 1
ATOM 5998 C CA . VAL B 1 347 ? 34.230 15.078 68.793 1.00 17.83 340 VAL B CA 1
ATOM 5999 C C . VAL B 1 347 ? 34.809 14.996 70.204 1.00 19.09 340 VAL B C 1
ATOM 6000 O O . VAL B 1 347 ? 34.344 15.644 71.135 1.00 20.77 340 VAL B O 1
ATOM 6004 N N . ALA B 1 348 ? 35.863 14.220 70.379 1.00 22.24 341 ALA B N 1
ATOM 6005 C CA . ALA B 1 348 ? 36.472 14.068 71.691 1.00 21.85 341 ALA B CA 1
ATOM 6006 C C . ALA B 1 348 ? 36.926 15.387 72.282 1.00 21.06 341 ALA B C 1
ATOM 6007 O O . ALA B 1 348 ? 36.717 15.639 73.465 1.00 20.12 341 ALA B O 1
ATOM 6009 N N . MET B 1 349 ? 37.485 16.253 71.451 1.00 19.54 342 MET B N 1
ATOM 6010 C CA . MET B 1 349 ? 37.907 17.552 71.927 1.00 22.16 342 MET B CA 1
ATOM 6011 C C . MET B 1 349 ? 36.750 18.451 72.345 1.00 21.27 342 MET B C 1
ATOM 6012 O O . MET B 1 349 ? 36.827 19.143 73.382 1.00 22.66 342 MET B O 1
ATOM 6017 N N . TYR B 1 350 ? 35.684 18.429 71.556 1.00 18.26 343 TYR B N 1
ATOM 6018 C CA . TYR B 1 350 ? 34.441 19.056 71.955 1.00 19.38 343 TYR B CA 1
ATOM 6019 C C . TYR B 1 350 ? 33.852 18.463 73.219 1.00 20.28 343 TYR B C 1
ATOM 6020 O O . TYR B 1 350 ? 33.411 19.219 74.079 1.00 21.69 343 TYR B O 1
ATOM 6029 N N . PHE B 1 351 ? 33.872 17.144 73.375 1.00 19.51 344 PHE B N 1
ATOM 6030 C CA . PHE B 1 351 ? 33.324 16.560 74.598 1.00 18.93 344 PHE B CA 1
ATOM 6031 C C . PHE B 1 351 ? 34.189 16.947 75.799 1.00 20.95 344 PHE B C 1
ATOM 6032 O O . PHE B 1 351 ? 33.700 17.269 76.889 1.00 24.78 344 PHE B O 1
ATOM 6040 N N . LYS B 1 352 ? 35.493 16.924 75.594 1.00 20.12 345 LYS B N 1
ATOM 6041 C CA . LYS B 1 352 ? 36.408 17.443 76.589 1.00 24.27 345 LYS B CA 1
ATOM 6042 C C . LYS B 1 352 ? 36.010 18.840 77.071 1.00 26.45 345 LYS B C 1
ATOM 6043 O O . LYS B 1 352 ? 36.051 19.095 78.290 1.00 27.90 345 LYS B O 1
ATOM 6049 N N . ASP B 1 353 ? 35.605 19.724 76.163 1.00 26.14 346 ASP B N 1
ATOM 6050 C CA . ASP B 1 353 ? 35.228 21.079 76.566 1.00 30.94 346 ASP B CA 1
ATOM 6051 C C . ASP B 1 353 ? 34.056 20.991 77.521 1.00 28.46 346 ASP B C 1
ATOM 6052 O O . ASP B 1 353 ? 33.958 21.729 78.515 1.00 29.36 346 ASP B O 1
ATOM 6057 N N . TYR B 1 354 ? 33.146 20.084 77.205 1.00 26.85 347 TYR B N 1
ATOM 6058 C CA . TYR B 1 354 ? 31.929 19.953 78.003 1.00 27.68 347 TYR B CA 1
ATOM 6059 C C . TYR B 1 354 ? 32.279 19.379 79.374 1.00 29.57 347 TYR B C 1
ATOM 6060 O O . TYR B 1 354 ? 31.736 19.799 80.396 1.00 28.95 347 TYR B O 1
ATOM 6069 N N . MET B 1 355 ? 33.140 18.369 79.379 1.00 23.86 348 MET B N 1
ATOM 6070 C CA . MET B 1 355 ? 33.601 17.816 80.632 1.00 25.79 348 MET B CA 1
ATOM 6071 C C . MET B 1 355 ? 34.261 18.867 81.533 1.00 25.28 348 MET B C 1
ATOM 6072 O O . MET B 1 355 ? 33.983 18.885 82.724 1.00 25.10 348 MET B O 1
ATOM 6077 N N . LEU B 1 356 ? 35.057 19.767 80.958 1.00 24.57 349 LEU B N 1
ATOM 6078 C CA . LEU B 1 356 ? 35.668 20.839 81.751 1.00 30.56 349 LEU B CA 1
ATOM 6079 C C . LEU B 1 356 ? 34.663 21.829 82.269 1.00 31.11 349 LEU B C 1
ATOM 6080 O O . LEU B 1 356 ? 34.787 22.271 83.388 1.00 26.88 349 LEU B O 1
ATOM 6085 N N . LYS B 1 357 ? 33.705 22.220 81.444 1.00 30.26 350 LYS B N 1
ATOM 6086 C CA . LYS B 1 357 ? 32.750 23.224 81.868 1.00 32.34 350 LYS B CA 1
ATOM 6087 C C . LYS B 1 357 ? 31.841 22.659 82.951 1.00 36.03 350 LYS B C 1
ATOM 6088 O O . LYS B 1 357 ? 31.591 23.323 83.938 1.00 35.58 350 LYS B O 1
ATOM 6094 N N . SER B 1 358 ? 31.411 21.411 82.804 1.00 36.39 351 SER B N 1
ATOM 6095 C CA . SER B 1 358 ? 30.442 20.785 83.704 1.00 32.07 351 SER B CA 1
ATOM 6096 C C . SER B 1 358 ? 31.081 20.145 84.931 1.00 35.91 351 SER B C 1
ATOM 6097 O O . SER B 1 358 ? 30.414 19.930 85.937 1.00 37.14 351 SER B O 1
ATOM 6100 N N . GLY B 1 359 ? 32.342 19.747 84.823 1.00 34.66 352 GLY B N 1
ATOM 6101 C CA . GLY B 1 359 ? 32.957 18.880 85.829 1.00 36.47 352 GLY B CA 1
ATOM 6102 C C . GLY B 1 359 ? 32.423 17.464 85.840 1.00 37.43 352 GLY B C 1
ATOM 6103 O O . GLY B 1 359 ? 32.726 16.689 86.747 1.00 32.08 352 GLY B O 1
ATOM 6104 N N . ASP B 1 360 ? 31.684 17.083 84.799 1.00 31.38 353 ASP B N 1
ATOM 6105 C CA . ASP B 1 360 ? 31.068 15.763 84.766 1.00 27.59 353 ASP B CA 1
ATOM 6106 C C . ASP B 1 360 ? 31.707 14.868 83.706 1.00 26.90 353 ASP B C 1
ATOM 6107 O O . ASP B 1 360 ? 31.523 15.053 82.498 1.00 24.95 353 ASP B O 1
ATOM 6112 N N . TYR B 1 361 ? 32.432 13.862 84.164 1.00 23.88 354 TYR B N 1
ATOM 6113 C CA . TYR B 1 361 ? 33.169 13.005 83.260 1.00 27.69 354 TYR B CA 1
ATOM 6114 C C . TYR B 1 361 ? 32.376 11.729 82.980 1.00 25.11 354 TYR B C 1
ATOM 6115 O O . TYR B 1 361 ? 32.911 10.784 82.403 1.00 25.40 354 TYR B O 1
ATOM 6124 N N . SER B 1 362 ? 31.126 11.647 83.417 1.00 23.73 355 SER B N 1
ATOM 6125 C CA . SER B 1 362 ? 30.459 10.326 83.456 1.00 27.99 355 SER B CA 1
ATOM 6126 C C . SER B 1 362 ? 30.220 9.715 82.085 1.00 29.23 355 SER B C 1
ATOM 6127 O O . SER B 1 362 ? 30.052 8.497 81.986 1.00 29.29 355 SER B O 1
ATOM 6130 N N . GLY B 1 363 ? 30.112 10.554 81.059 1.00 26.37 356 GLY B N 1
ATOM 6131 C CA . GLY B 1 363 ? 29.859 10.060 79.698 1.00 29.32 356 GLY B CA 1
ATOM 6132 C C . GLY B 1 363 ? 31.030 9.404 78.958 1.00 26.21 356 GLY B C 1
ATOM 6133 O O . GLY B 1 363 ? 30.856 8.688 77.975 1.00 25.62 356 GLY B O 1
ATOM 6134 N N . LEU B 1 364 ? 32.250 9.625 79.419 1.00 30.47 357 LEU B N 1
ATOM 6135 C CA . LEU B 1 364 ? 33.426 9.315 78.616 1.00 25.39 357 LEU B CA 1
ATOM 6136 C C . LEU B 1 364 ? 33.551 7.855 78.265 1.00 26.83 357 LEU B C 1
ATOM 6137 O O . LEU B 1 364 ? 33.733 7.509 77.102 1.00 24.71 357 LEU B O 1
ATOM 6142 N N . LYS B 1 365 ? 33.402 6.992 79.258 1.00 28.32 358 LYS B N 1
ATOM 6143 C CA . LYS B 1 365 ? 33.543 5.546 79.054 1.00 28.71 358 LYS B CA 1
ATOM 6144 C C . LYS B 1 365 ? 32.633 4.987 77.936 1.00 27.82 358 LYS B C 1
ATOM 6145 O O . LYS B 1 365 ? 33.003 4.176 77.074 1.00 24.76 358 LYS B O 1
ATOM 6151 N N . MET B 1 366 ? 31.417 5.477 77.931 1.00 25.73 359 MET B N 1
ATOM 6152 C CA . MET B 1 366 ? 30.449 4.940 77.012 1.00 31.36 359 MET B CA 1
ATOM 6153 C C . MET B 1 366 ? 30.821 5.356 75.569 1.00 28.15 359 MET B C 1
ATOM 6154 O O . MET B 1 366 ? 30.874 4.551 74.652 1.00 30.26 359 MET B O 1
ATOM 6159 N N . LEU B 1 367 ? 31.187 6.611 75.405 1.00 25.28 360 LEU B N 1
ATOM 6160 C CA . LEU B 1 367 ? 31.621 7.100 74.111 1.00 26.18 360 LEU B CA 1
ATOM 6161 C C . LEU B 1 367 ? 32.879 6.372 73.644 1.00 26.88 360 LEU B C 1
ATOM 6162 O O . LEU B 1 367 ? 32.981 5.963 72.487 1.00 27.30 360 LEU B O 1
ATOM 6167 N N . ILE B 1 368 ? 33.852 6.217 74.528 1.00 25.01 361 ILE B N 1
ATOM 6168 C CA . ILE B 1 368 ? 34.984 5.326 74.251 1.00 27.87 361 ILE B CA 1
ATOM 6169 C C . ILE B 1 368 ? 34.577 3.934 73.793 1.00 30.39 361 ILE B C 1
ATOM 6170 O O . ILE B 1 368 ? 35.112 3.420 72.791 1.00 30.26 361 ILE B O 1
ATOM 6175 N N . ASP B 1 369 ? 33.613 3.344 74.486 1.00 33.48 362 ASP B N 1
ATOM 6176 C CA . ASP B 1 369 ? 33.041 2.070 74.060 1.00 30.94 362 ASP B CA 1
ATOM 6177 C C . ASP B 1 369 ? 32.383 2.156 72.699 1.00 31.08 362 ASP B C 1
ATOM 6178 O O . ASP B 1 369 ? 32.336 1.171 71.978 1.00 33.21 362 ASP B O 1
ATOM 6183 N N . LEU B 1 370 ? 31.801 3.295 72.366 1.00 35.14 363 LEU B N 1
ATOM 6184 C CA . LEU B 1 370 ? 31.265 3.474 71.015 1.00 34.86 363 LEU B CA 1
ATOM 6185 C C . LEU B 1 370 ? 32.339 3.789 69.972 1.00 29.81 363 LEU B C 1
ATOM 6186 O O . LEU B 1 370 ? 31.979 3.979 68.830 1.00 26.75 363 LEU B O 1
ATOM 6191 N N . GLY B 1 371 ? 33.613 3.906 70.342 1.00 24.26 364 GLY B N 1
ATOM 6192 C CA . GLY B 1 371 ? 34.642 4.134 69.346 1.00 26.27 364 GLY B CA 1
ATOM 6193 C C . GLY B 1 371 ? 35.368 5.460 69.421 1.00 27.28 364 GLY B C 1
ATOM 6194 O O . GLY B 1 371 ? 36.217 5.738 68.582 1.00 21.03 364 GLY B O 1
ATOM 6195 N N . LEU B 1 372 ? 35.049 6.283 70.410 1.00 22.58 365 LEU B N 1
ATOM 6196 C CA . LEU B 1 372 ? 35.691 7.566 70.505 1.00 23.89 365 LEU B CA 1
ATOM 6197 C C . LEU B 1 372 ? 37.206 7.401 70.608 1.00 28.42 365 LEU B C 1
ATOM 6198 O O . LEU B 1 372 ? 37.709 6.620 71.426 1.00 27.19 365 LEU B O 1
ATOM 6203 N N . ASP B 1 373 ? 37.946 8.135 69.783 1.00 25.60 366 ASP B N 1
ATOM 6204 C CA . ASP B 1 373 ? 39.393 7.949 69.705 1.00 26.29 366 ASP B CA 1
ATOM 6205 C C . ASP B 1 373 ? 40.169 9.140 70.227 1.00 24.58 366 ASP B C 1
ATOM 6206 O O . ASP B 1 373 ? 40.167 10.262 69.635 1.00 23.29 366 ASP B O 1
ATOM 6211 N N . LEU B 1 374 ? 40.840 8.916 71.356 1.00 21.39 367 LEU B N 1
ATOM 6212 C CA . LEU B 1 374 ? 41.479 10.035 72.028 1.00 22.41 367 LEU B CA 1
ATOM 6213 C C . LEU B 1 374 ? 42.853 10.407 71.447 1.00 23.92 367 LEU B C 1
ATOM 6214 O O . LEU B 1 374 ? 43.388 11.468 71.778 1.00 23.79 367 LEU B O 1
ATOM 6219 N N . THR B 1 375 ? 43.407 9.531 70.613 1.00 25.88 368 THR B N 1
ATOM 6220 C CA . THR B 1 375 ? 44.738 9.718 70.046 1.00 30.81 368 THR B CA 1
ATOM 6221 C C . THR B 1 375 ? 44.746 10.681 68.855 1.00 36.02 368 THR B C 1
ATOM 6222 O O . THR B 1 375 ? 45.823 11.133 68.456 1.00 31.70 368 THR B O 1
ATOM 6226 N N . LEU B 1 376 ? 43.577 11.004 68.296 1.00 29.07 369 LEU B N 1
ATOM 6227 C CA . LEU B 1 376 ? 43.541 11.797 67.083 1.00 25.36 369 LEU B CA 1
ATOM 6228 C C . LEU B 1 376 ? 44.158 13.169 67.262 1.00 25.43 369 LEU B C 1
ATOM 6229 O O . LEU B 1 376 ? 44.174 13.754 68.347 1.00 27.50 369 LEU B O 1
ATOM 6234 N N . THR B 1 377 ? 44.654 13.686 66.149 1.00 21.28 370 THR B N 1
ATOM 6235 C CA . THR B 1 377 ? 45.303 14.977 66.145 1.00 22.57 370 THR B CA 1
ATOM 6236 C C . THR B 1 377 ? 44.501 15.991 65.311 1.00 20.80 370 THR B C 1
ATOM 6237 O O . THR B 1 377 ? 44.088 15.668 64.204 1.00 23.25 370 THR B O 1
ATOM 6241 N N . ASP B 1 378 ? 44.350 17.240 65.751 1.00 20.70 371 ASP B N 1
ATOM 6242 C CA . ASP B 1 378 ? 43.673 18.222 64.922 1.00 22.70 371 ASP B CA 1
ATOM 6243 C C . ASP B 1 378 ? 44.654 18.695 63.865 1.00 21.87 371 ASP B C 1
ATOM 6244 O O . ASP B 1 378 ? 45.695 18.077 63.724 1.00 24.63 371 ASP B O 1
ATOM 6249 N N . TYR B 1 379 ? 44.327 19.739 63.112 1.00 22.11 372 TYR B N 1
ATOM 6250 C CA . TYR B 1 379 ? 45.217 20.207 62.036 1.00 22.55 372 TYR B CA 1
ATOM 6251 C C . TYR B 1 379 ? 46.312 21.160 62.513 1.00 27.14 372 TYR B C 1
ATOM 6252 O O . TYR B 1 379 ? 47.089 21.664 61.692 1.00 28.08 372 TYR B O 1
ATOM 6261 N N . LYS B 1 380 ? 46.387 21.414 63.815 1.00 26.78 373 LYS B N 1
ATOM 6262 C CA . LYS B 1 380 ? 47.587 21.995 64.422 1.00 29.54 373 LYS B CA 1
ATOM 6263 C C . LYS B 1 380 ? 48.457 20.890 64.963 1.00 27.58 373 LYS B C 1
ATOM 6264 O O . LYS B 1 380 ? 49.477 21.125 65.609 1.00 38.85 373 LYS B O 1
ATOM 6270 N N . ASP B 1 381 ? 48.040 19.660 64.711 1.00 28.33 374 ASP B N 1
ATOM 6271 C CA . ASP B 1 381 ? 48.769 18.492 65.146 1.00 31.34 374 ASP B CA 1
ATOM 6272 C C . ASP B 1 381 ? 48.746 18.251 66.662 1.00 35.18 374 ASP B C 1
ATOM 6273 O O . ASP B 1 381 ? 49.639 17.588 67.180 1.00 32.30 374 ASP B O 1
ATOM 6278 N N . TYR B 1 382 ? 47.738 18.763 67.368 1.00 33.43 375 TYR B N 1
ATOM 6279 C CA . TYR B 1 382 ? 47.622 18.495 68.801 1.00 31.95 375 TYR B CA 1
ATOM 6280 C C . TYR B 1 382 ? 46.501 17.517 69.083 1.00 31.34 375 TYR B C 1
ATOM 6281 O O . TYR B 1 382 ? 45.452 17.532 68.423 1.00 24.74 375 TYR B O 1
ATOM 6290 N N . THR B 1 383 ? 46.741 16.687 70.084 1.00 28.44 376 THR B N 1
ATOM 6291 C CA . THR B 1 383 ? 45.700 15.847 70.679 1.00 27.45 376 THR B CA 1
ATOM 6292 C C . THR B 1 383 ? 45.000 16.530 71.837 1.00 26.67 376 THR B C 1
ATOM 6293 O O . THR B 1 383 ? 45.392 17.607 72.334 1.00 27.20 376 THR B O 1
ATOM 6297 N N . VAL B 1 384 ? 43.911 15.901 72.251 1.00 28.25 377 VAL B N 1
ATOM 6298 C CA . VAL B 1 384 ? 43.158 16.430 73.378 1.00 26.10 377 VAL B CA 1
ATOM 6299 C C . VAL B 1 384 ? 44.044 16.551 74.623 1.00 26.84 377 VAL B C 1
ATOM 6300 O O . VAL B 1 384 ? 43.854 17.465 75.438 1.00 33.32 377 VAL B O 1
ATOM 6304 N N . PHE B 1 385 ? 45.019 15.656 74.746 1.00 25.58 378 PHE B N 1
ATOM 6305 C CA . PHE B 1 385 ? 45.927 15.658 75.884 1.00 29.45 378 PHE B CA 1
ATOM 6306 C C . PHE B 1 385 ? 46.816 16.891 75.804 1.00 36.26 378 PHE B C 1
ATOM 6307 O O . PHE B 1 385 ? 46.949 17.636 76.780 1.00 38.20 378 PHE B O 1
ATOM 6315 N N . ASP B 1 386 ? 47.374 17.160 74.629 1.00 32.59 379 ASP B N 1
ATOM 6316 C CA . ASP B 1 386 ? 48.213 18.338 74.503 1.00 30.98 379 ASP B CA 1
ATOM 6317 C C . ASP B 1 386 ? 47.450 19.534 75.027 1.00 35.20 379 ASP B C 1
ATOM 6318 O O . ASP B 1 386 ? 48.017 20.359 75.751 1.00 37.18 379 ASP B O 1
ATOM 6323 N N . TYR B 1 387 ? 46.173 19.636 74.666 1.00 27.56 380 TYR B N 1
ATOM 6324 C CA . TYR B 1 387 ? 45.395 20.793 75.016 1.00 27.01 380 TYR B CA 1
ATOM 6325 C C . TYR B 1 387 ? 45.211 20.902 76.518 1.00 29.88 380 TYR B C 1
ATOM 6326 O O . TYR B 1 387 ? 45.324 22.001 77.078 1.00 33.84 380 TYR B O 1
ATOM 6335 N N . LEU B 1 388 ? 44.959 19.758 77.142 1.00 29.25 381 LEU B N 1
ATOM 6336 C CA . LEU B 1 388 ? 44.709 19.702 78.585 1.00 33.31 381 LEU B CA 1
ATOM 6337 C C . LEU B 1 388 ? 45.947 20.033 79.424 1.00 35.01 381 LEU B C 1
ATOM 6338 O O . LEU B 1 388 ? 45.840 20.674 80.461 1.00 39.53 381 LEU B O 1
ATOM 6343 N N . GLU B 1 389 ? 47.115 19.604 78.953 1.00 42.24 382 GLU B N 1
ATOM 6344 C CA . GLU B 1 389 ? 48.405 19.973 79.550 1.00 37.92 382 GLU B CA 1
ATOM 6345 C C . GLU B 1 389 ? 48.585 21.460 79.508 1.00 42.01 382 GLU B C 1
ATOM 6346 O O . GLU B 1 389 ? 48.786 22.093 80.535 1.00 39.56 382 GLU B O 1
ATOM 6352 N N . LYS B 1 390 ? 48.461 22.024 78.317 1.00 39.70 383 LYS B N 1
ATOM 6353 C CA . LYS B 1 390 ? 48.632 23.459 78.142 1.00 45.49 383 LYS B CA 1
ATOM 6354 C C . LYS B 1 390 ? 47.700 24.246 79.054 1.00 47.12 383 LYS B C 1
ATOM 6355 O O . LYS B 1 390 ? 48.096 25.277 79.597 1.00 42.90 383 LYS B O 1
ATOM 6361 N N . SER B 1 391 ? 46.461 23.784 79.190 1.00 41.96 384 SER B N 1
ATOM 6362 C CA . SER B 1 391 ? 45.481 24.487 80.021 1.00 46.19 384 SER B CA 1
ATOM 6363 C C . SER B 1 391 ? 45.706 24.136 81.494 1.00 46.50 384 SER B C 1
ATOM 6364 O O . SER B 1 391 ? 45.129 24.768 82.367 1.00 43.31 384 SER B O 1
ATOM 6367 N N . GLY B 1 392 ? 46.509 23.111 81.771 1.00 45.62 385 GLY B N 1
ATOM 6368 C CA . GLY B 1 392 ? 46.829 22.769 83.139 1.00 47.29 385 GLY B CA 1
ATOM 6369 C C . GLY B 1 392 ? 45.637 22.120 83.799 1.00 47.25 385 GLY B C 1
ATOM 6370 O O . GLY B 1 392 ? 45.499 22.191 85.018 1.00 47.38 385 GLY B O 1
ATOM 6371 N N . ASN B 1 393 ? 44.802 21.469 82.989 1.00 40.03 386 ASN B N 1
ATOM 6372 C CA . ASN B 1 393 ? 43.653 20.744 83.481 1.00 37.90 386 ASN B CA 1
ATOM 6373 C C . ASN B 1 393 ? 43.994 19.332 83.875 1.00 35.87 386 ASN B C 1
ATOM 6374 O O . ASN B 1 393 ? 43.598 18.351 83.271 1.00 31.22 386 ASN B O 1
ATOM 6379 N N . LYS B 1 394 ? 44.700 19.268 84.995 1.00 41.74 387 LYS B N 1
ATOM 6380 C CA . LYS B 1 394 ? 45.407 18.061 85.366 1.00 45.63 387 LYS B CA 1
ATOM 6381 C C . LYS B 1 394 ? 44.472 16.937 85.769 1.00 39.45 387 LYS B C 1
ATOM 6382 O O . LYS B 1 394 ? 44.788 15.781 85.512 1.00 37.32 387 LYS B O 1
ATOM 6388 N N . ASN B 1 395 ? 43.356 17.269 86.421 1.00 37.38 388 ASN B N 1
ATOM 6389 C CA . ASN B 1 395 ? 42.371 16.253 86.795 1.00 42.25 388 ASN B CA 1
ATOM 6390 C C . ASN B 1 395 ? 41.796 15.435 85.632 1.00 38.98 388 ASN B C 1
ATOM 6391 O O . ASN B 1 395 ? 41.826 14.180 85.621 1.00 32.11 388 ASN B O 1
ATOM 6396 N N . LEU B 1 396 ? 41.236 16.162 84.664 1.00 34.58 389 LEU B N 1
ATOM 6397 C CA . LEU B 1 396 ? 40.645 15.458 83.510 1.00 33.16 389 LEU B CA 1
ATOM 6398 C C . LEU B 1 396 ? 41.710 14.745 82.705 1.00 30.78 389 LEU B C 1
ATOM 6399 O O . LEU B 1 396 ? 41.526 13.614 82.252 1.00 31.82 389 LEU B O 1
ATOM 6404 N N . LEU B 1 397 ? 42.852 15.404 82.544 1.00 35.53 390 LEU B N 1
ATOM 6405 C CA . LEU B 1 397 ? 43.971 14.775 81.841 1.00 37.78 390 LEU B CA 1
ATOM 6406 C C . LEU B 1 397 ? 44.276 13.396 82.389 1.00 37.31 390 LEU B C 1
ATOM 6407 O O . LEU B 1 397 ? 44.363 12.405 81.650 1.00 32.66 390 LEU B O 1
ATOM 6412 N N . GLN B 1 398 ? 44.447 13.373 83.707 1.00 40.20 391 GLN B N 1
ATOM 6413 C CA . GLN B 1 398 ? 44.673 12.136 84.429 1.00 45.23 391 GLN B CA 1
ATOM 6414 C C . GLN B 1 398 ? 43.606 11.102 84.080 1.00 39.47 391 GLN B C 1
ATOM 6415 O O . GLN B 1 398 ? 43.923 9.952 83.766 1.00 39.33 391 GLN B O 1
ATOM 6421 N N . TYR B 1 399 ? 42.339 11.510 84.124 1.00 40.49 392 TYR B N 1
ATOM 6422 C CA . TYR B 1 399 ? 41.252 10.568 83.843 1.00 37.72 392 TYR B CA 1
ATOM 6423 C C . TYR B 1 399 ? 41.259 10.049 82.394 1.00 40.53 392 TYR B C 1
ATOM 6424 O O . TYR B 1 399 ? 41.071 8.839 82.121 1.00 31.59 392 TYR B O 1
ATOM 6433 N N . MET B 1 400 ? 41.469 10.956 81.439 1.00 36.05 393 MET B N 1
ATOM 6434 C CA . MET B 1 400 ? 41.427 10.511 80.049 1.00 37.76 393 MET B CA 1
ATOM 6435 C C . MET B 1 400 ? 42.608 9.564 79.812 1.00 41.92 393 MET B C 1
ATOM 6436 O O . MET B 1 400 ? 42.422 8.497 79.214 1.00 36.85 393 MET B O 1
ATOM 6441 N N . MET B 1 401 ? 43.785 9.897 80.361 1.00 43.14 394 MET B N 1
ATOM 6442 C CA . MET B 1 401 ? 44.977 9.028 80.236 1.00 46.29 394 MET B CA 1
ATOM 6443 C C . MET B 1 401 ? 44.827 7.634 80.828 1.00 41.18 394 MET B C 1
ATOM 6444 O O . MET B 1 401 ? 45.393 6.679 80.306 1.00 44.15 394 MET B O 1
ATOM 6449 N N . ALA B 1 402 ? 44.057 7.512 81.909 1.00 46.26 395 ALA B N 1
ATOM 6450 C CA . ALA B 1 402 ? 43.673 6.205 82.448 1.00 39.40 395 ALA B CA 1
ATOM 6451 C C . ALA B 1 402 ? 43.041 5.257 81.434 1.00 42.98 395 ALA B C 1
ATOM 6452 O O . ALA B 1 402 ? 43.000 4.060 81.666 1.00 45.41 395 ALA B O 1
ATOM 6454 N N . PHE B 1 403 ? 42.515 5.760 80.321 1.00 45.43 396 PHE B N 1
ATOM 6455 C CA . PHE B 1 403 ? 41.914 4.872 79.327 1.00 39.47 396 PHE B CA 1
ATOM 6456 C C . PHE B 1 403 ? 42.940 4.336 78.328 1.00 41.39 396 PHE B C 1
ATOM 6457 O O . PHE B 1 403 ? 42.578 3.522 77.490 1.00 39.74 396 PHE B O 1
ATOM 6465 N N . MET B 1 404 ? 44.194 4.780 78.428 1.00 46.50 397 MET B N 1
ATOM 6466 C CA . MET B 1 404 ? 45.235 4.597 77.403 1.00 43.52 397 MET B CA 1
ATOM 6467 C C . MET B 1 404 ? 46.364 3.683 77.853 1.00 44.77 397 MET B C 1
ATOM 6468 O O . MET B 1 404 ? 46.131 2.509 78.125 1.00 46.70 397 MET B O 1
#

Sequence (795 aa):
MKIIIAGKNDIAVNVTRWLQKKKKNIEIYAICNANDTGIDTFQRSFKKYCKDNLIPIISLAEAYKIDDAIFLSLEFDKIVQPSSKFNHNELFNIHFSYLPKYKGMYTSAWPILNGEDTSGVTLHKIDHGIDTGAIIAQKEIIIQPFETAKDLYEKYISEGTSLVIDNISTLLNSEYVEKEQNIKYSSYYSKKTIDYSNLELNFSSKTAFEIINQLRAFTFREYQLPKLDGVNIFLGDVLSSRSIMKPGSILERNDKEIIVSTIDYDVVLYKDNFKEILEACKYSDSKYIAKLIRAKSILFEKNIYGWSPVIVAAYHGNIELIKWLVSKGANINDRNYKGTTVAMYFKDYMLKSGDYSGLKMLIDLGLDLTLTDYKDYTVFDYLEKSGNKNLLQYMMAFMKMKIIIAGKNDIAVNVTRWLQKKKKNIEIYAICNANDTGIDTFQRSFKKYCKDNLIPIISLAEAYKIDDAIFLSLEFDKIVQPSKFNHNELFNIHFSYLPKYKGMYTSSAWPILNGEDTSGVTLHKIDHGIDTGAIIAQKEIIIQPFETAKDLYEKYISEGTSLVIDNISTLLNSEYVEKEQNIKYSSYYSKKTIDYSNLELNFSKTAFEIINQLRAFTFREYQLPKLDGVNIFLGDVLSSRSIMKPGSILERNDKEIIVSTIDYDVVLYKDNFKEILEACKYSDSKYIAKLIRAKSILFEKNIYGWSPVIVAAYHGNIELIKWLVSKGANINDRNYKGTTVAMYFKDYMLKSGDYSGLKMLIDLGLDLTLTDYKDYTVFDYLEKSGNKNLLQYMMAFM

Organism: Salmonella enterica (NCBI:txid28901)

Nearest PDB structures (foldseek):
  5uin-assembly1_B  TM=9.933E-01  e=1.309E-78  Salmonella enterica
  5uim-assembly1_B  TM=9.868E-01  e=5.358E-77  Salmonella enterica
  4xd1-assembly1_A-2  TM=9.913E-01  e=5.301E-63  Providencia alcalifaciens
  4xcz-assembly1_A  TM=9.924E-01  e=2.180E-62  Providencia alcalifaciens
  4lxq-assembly1_B  TM=9.280E-01  e=1.406E-33  Campylobacter jejuni subsp. jejuni 81116

Foldseek 3Di:
DEEEEAEFFVLSLLLVVVCVPPPVVYQYEYEYAPPQPLCFFPTGRPVVSCVVVVRHYDHLLVVLPDPLYAYEYENHDDQHAQVSHPDFLAKYKDFWDPLAEFEDLSLFVCLLVPHQKTWIFMFGRHRDGVQGWTFDMDMGGDDPLAASQNSVVVSSVRSSVVCVVCVVCSSVVVTDTGGGDPPNRYYDYPVNDDLVDDDQDQQDDPSSRLSNQRSQPDVVRAGYDDPNFGFNGKDWDQDADPPDGQDWDDDDPFWTWTHHPGTIMITGGLCLVVLLVCLLDHAPVVSVVNDDRLCSQCDADRQQDGSLLNNLLNVVLRRNVVSVVSPDDLFGATSQQHTSVLSNLNNCVVPVDPPSLLVSVVSPNAQPGAGNVRDTSLNVCVVVPNVVVSVVNVVNHD/DEEEEAAFFVLSVLLVVCCVVPVVPYQYEYAYAPPQPLCFFPTGRNVVSCVVVVRHYDDLVVVLAPQLYAYEYEHHDDQHDQVSRNDQLAKYKDFWPPLAAFEDLSLFPCLLVLHQKTKIFMFGRDPDGVFGWTQDMDIDGDDLQAASQNSVVVSSVRSSVVCVVCVVCSSVVNTDTHGGDPPPGDYDYPVNDDLVDDDQDQQADQSNRQSSQRSQDDVVRAGDADPNFGFDGKAWDPDADPDPGQDFPDDDPFWTWTHHPGTIMTTGGDPLVVLLVCLLDPAPVVSVVNDPDLCSQCDADRFQDGSLLNNLLNVVLRRNVVSVVSPDDLFRATSQQQTSVLSNVNNCVVPVDPPRPVVSVVSPRDQPGATNVRDTSLNVCVVVVVVVVSVVVVVVD

B-factor: mean 26.17, std 10.3, range [10.08, 109.21]

Solvent-accessible surface area: 36521 Å² total; per-residue (Å²): 132,51,0,0,0,0,0,53,22,33,0,0,0,42,0,0,109,51,0,59,137,113,47,166,112,19,97,16,36,0,3,11,4,92,110,16,101,21,119,23,72,39,11,38,6,0,55,76,17,0,128,91,56,166,13,68,65,27,51,26,66,94,0,19,161,31,68,98,4,14,0,0,4,0,44,30,68,78,129,14,81,16,92,115,13,115,42,83,43,0,0,19,2,12,5,0,91,1,26,82,13,2,15,83,58,13,13,2,45,0,0,32,74,12,51,60,52,6,0,0,0,0,5,16,22,41,111,36,72,24,3,1,3,30,28,18,52,94,96,7,92,8,60,89,127,16,7,4,21,42,0,27,79,56,0,12,64,49,0,16,53,12,0,48,112,25,0,44,45,1,31,84,80,131,41,125,75,155,105,8,100,68,100,77,0,19,15,34,21,133,168,46,16,80,75,95,110,53,154,16,69,19,40,28,0,0,34,24,0,30,4,16,0,16,2,17,2,18,47,64,158,33,11,4,118,22,105,64,55,57,0,2,13,11,71,40,54,104,54,54,33,148,104,155,44,25,28,46,53,101,149,62,135,49,35,4,22,0,0,6,7,2,16,3,0,7,0,23,46,39,22,8,176,84,0,17,103,15,0,63,172,27,66,22,152,114,0,49,149,12,25,97,17,110,21,4,2,76,21,37,32,134,121,0,97,1,0,2,2,10,0,0,112,44,12,20,30,86,0,0,102,45,0,31,82,77,56,9,83,14,27,20,67,12,30,145,0,29,1,0,1,6,24,0,21,49,39,0,78,183,56,54,57,57,88,8,0,118,70,0,14,85,55,42,8,47,4,81,42,47,8,70,132,109,100,25,2,31,55,59,1,103,180,70,50,41,105,107,4,23,114,63,0,101,84,61,69,216,116,39,0,0,0,0,0,58,21,31,0,0,0,38,1,0,120,61,0,72,140,116,54,146,128,20,92,16,41,0,7,13,3,85,110,19,100,25,113,17,64,38,11,26,7,0,54,72,20,0,136,89,49,161,10,67,67,22,51,33,60,89,0,16,162,35,76,94,2,11,0,0,5,0,45,28,73,83,144,12,100,17,101,107,8,113,31,81,40,0,0,22,2,14,6,0,79,1,20,84,13,0,16,83,59,12,14,1,42,0,0,36,74,13,57,58,48,6,0,0,0,0,4,13,29,48,71,32,56,27,1,0,2,23,26,25,50,106,103,9,93,8,63,99,120,18,6,2,20,40,0,29,81,49,0,11,65,47,0,14,55,18,0,48,113,27,1,45,45,0,14,77,71,130,43,122,78,140,99,11,86,75,90,79,1,18,16,32,15,131,164,46,16,79,76,96,101,45,148,25,68,22,50,31,0,0,31,24,0,25,4,17,0,14,2,17,3,14,47,61,154,36,15,4,121,27,92,62,50,59,0,3,14,11,69,38,55,103,56,80,31,125,101,160,47,27,22,55,62,97,129,59,137,100,39,0,22,0,0,4,13,6,23,6,0,6,0,24,43,39,17,9,159,79,0,18,100,18,0,66,168,30,62,12,155,102,0,48,147,18,38,52,15,107,18,3,2,77,19,40,32,139,121,0,100,1,0,2,2,8,0,0,111,45,11,18,41,84,0,0,96,54,0,29,86,68,58,10,86,14,32,18,62,14,29,131,0,28,1,0,4,6,26,0,21,49,48,1,60,188,53,57,60,60,91,5,1,116,59,0,44,90,61,39,10,49,8,82,44,53,6,60,138,103,79,26,1,21,44,60,0,99,155,70,44,49,157,118,1,30,135,76,2,82,84,66,120

InterPro domains:
  IPR002110 Ankyrin repeat [PF12796] (278-371)
  IPR002110 Ankyrin repeat [PS50088] (303-335)
  IPR002110 Ankyrin repeat [SM00248] (303-332)
  IPR002110 Ankyrin repeat [SM00248] (336-369)
  IPR002376 Formyl transferase, N-terminal [PF00551] (88-164)
  IPR011034 Formyl transferase-like, C-terminal domain superfamily [SSF50486] (196-268)
  IPR036477 Formyl transferase, N-terminal domain superfamily [SSF53328] (1-191)
  IPR036770 Ankyrin repeat-containing domain superfamily [G3DSA:1.25.40.20] (271-395)
  IPR036770 Ankyrin repeat-containing domain superfamily [SSF48403] (253-395)

Radius of gyration: 34.1 Å; Cα contacts (8 Å, |Δi|>4): 1568; chains: 2; bounding box: 83×49×114 Å